Protein AF-0000000069045641 (afdb_homodimer)

Organism: Acyrthosiphon pisum (NCBI:txid7029)

Solvent-accessible surface area (backbone atoms only — not comparable to full-atom values): 64500 Å² total; per-residue (Å²): 111,71,66,56,52,50,49,51,50,43,51,48,44,50,49,47,49,49,51,48,52,50,49,51,50,50,48,53,54,50,45,54,49,50,50,52,52,48,57,36,30,27,64,42,47,66,49,72,47,88,37,90,44,85,91,48,85,49,30,11,51,49,56,53,48,52,54,57,37,23,76,65,21,68,69,53,37,51,49,44,72,72,43,52,84,68,62,89,91,63,90,58,75,77,45,73,69,46,55,52,50,50,46,49,52,52,25,49,51,46,51,48,51,52,49,50,50,45,60,72,42,51,45,30,13,43,33,44,44,72,45,66,45,86,75,45,44,36,33,34,35,41,29,40,23,27,36,46,96,86,63,50,63,46,76,44,70,66,46,66,36,74,61,41,60,79,46,22,64,43,41,45,48,53,52,50,49,52,29,55,75,65,72,47,63,62,76,35,28,47,14,31,23,33,55,82,48,54,47,39,50,23,75,79,70,7,29,48,31,55,50,25,70,72,16,74,58,25,43,77,31,65,19,49,43,58,50,51,43,49,32,52,52,50,28,38,59,68,38,69,67,43,35,48,49,57,48,50,49,35,47,55,24,51,63,28,67,76,30,51,64,49,34,48,48,38,55,69,43,42,56,81,86,64,81,55,62,75,30,64,57,44,95,84,36,56,55,31,40,27,48,20,39,43,20,46,61,75,35,46,66,34,49,52,50,29,36,50,50,49,52,68,39,85,86,53,54,69,67,58,28,50,53,34,48,53,53,48,51,48,52,57,24,21,65,48,21,24,47,42,53,50,48,35,55,51,31,49,53,50,37,55,50,42,59,56,41,55,42,85,84,55,52,64,65,56,51,49,51,52,52,49,51,51,43,54,52,48,55,54,51,63,73,39,56,70,60,38,52,53,50,2,27,67,69,28,72,26,87,58,69,81,75,73,77,64,84,68,72,84,68,85,90,74,81,86,60,61,74,63,47,53,56,48,47,53,48,45,44,41,59,65,42,56,45,45,37,44,49,44,39,42,52,42,48,51,59,57,43,49,63,51,47,62,57,36,64,61,56,47,56,74,80,38,47,79,77,46,56,69,69,55,50,40,51,48,36,46,52,44,26,67,75,35,55,91,77,28,56,89,59,38,32,58,44,51,51,50,49,30,55,53,56,68,69,48,55,79,92,67,56,63,86,43,73,66,44,47,49,51,57,42,61,33,83,93,39,44,81,76,44,58,45,58,51,50,51,48,48,53,57,61,14,42,50,46,45,56,46,67,47,53,52,49,49,54,49,45,50,60,56,39,27,90,93,38,54,81,63,50,68,69,60,48,35,28,46,46,37,23,26,74,43,22,72,60,42,71,64,60,55,63,67,62,54,50,51,53,50,52,50,54,48,52,51,50,70,70,92,111,71,67,56,52,50,49,50,50,43,51,47,45,50,49,46,51,51,49,48,50,50,50,52,50,48,48,54,53,48,44,54,48,50,50,52,51,47,56,36,29,28,66,42,48,67,50,71,47,86,38,91,45,84,90,49,85,50,31,11,53,49,55,52,49,52,54,57,37,24,76,64,20,68,70,54,37,50,49,43,73,72,41,52,85,69,62,89,92,65,88,60,76,77,47,71,69,45,54,51,49,49,46,48,53,52,25,50,51,46,50,49,51,52,50,51,49,45,62,71,40,52,44,29,14,42,33,45,44,71,46,66,46,85,75,45,44,36,34,35,35,40,30,40,26,27,36,45,94,87,63,51,64,47,76,43,71,66,44,65,36,74,60,40,59,78,46,22,65,42,41,44,49,53,51,51,48,53,29,56,75,66,73,46,64,62,75,35,29,46,13,30,22,34,54,83,49,54,49,39,50,22,75,79,67,6,28,49,32,54,51,24,70,70,16,75,58,24,43,75,31,63,18,49,42,59,51,51,43,49,33,52,53,49,28,38,60,68,39,70,68,44,36,49,49,56,47,48,49,37,48,54,26,49,61,29,66,74,30,52,65,50,34,48,48,38,54,71,43,42,56,83,85,62,81,56,60,75,31,62,59,44,97,84,34,57,56,30,39,28,47,20,39,44,18,45,63,73,36,47,66,34,50,52,49,28,37,50,51,49,52,68,38,86,86,54,54,69,69,58,26,50,54,35,48,53,54,48,51,49,53,59,24,19,65,47,22,23,50,43,55,52,47,36,56,52,30,49,54,50,36,55,50,42,60,55,41,54,43,84,83,54,50,63,65,57,51,48,50,51,52,49,53,50,43,53,51,48,56,54,53,62,73,37,55,70,58,39,52,51,52,4,28,65,68,27,69,26,87,56,68,81,75,75,77,62,84,66,72,85,67,84,90,74,79,86,59,60,75,63,46,52,56,47,48,54,49,44,45,42,60,64,43,54,44,44,39,45,49,43,39,44,51,41,50,50,58,57,44,50,63,49,46,62,56,37,63,60,56,47,56,73,80,36,47,78,77,45,56,70,69,54,50,40,51,49,37,47,52,43,26,67,74,35,55,91,76,28,55,90,59,39,33,59,46,51,52,52,48,31,54,54,58,68,69,48,54,78,90,67,56,60,87,43,73,67,44,46,50,51,57,47,63,33,77,92,42,46,73,75,46,58,46,59,52,49,52,48,46,54,55,62,15,42,50,45,46,54,48,68,47,53,51,50,49,54,50,44,50,60,57,40,26,89,93,37,55,79,64,50,70,68,60,48,34,28,45,45,39,24,25,74,42,23,71,59,42,71,65,59,56,61,67,62,55,50,52,52,50,51,52,54,48,52,50,49,71,70,92

Sequence (1218 aa):
MSQRSSVVERIDKQLILQIETEKMYWEKVLTRVAAVVKALSSRGLPLRGHDDKFGSTHSGNFIMSLELIAEFDPFLSNHITQYANKGKGSTSYLSFATFEQFVNIMAEQVKETIVNEIKDAKYFSLVVDSTPDISHTDQLSLIFRYVKKNGEPVERFLQFFANAGHKSEDMADAIFMALGANELDIKNCRGQSYDNASNMSGMYSGLQARIKEACFHAVYIPCAAHSLNLVGECAASCCTLANEFFYFLQNTYTFFSSSTNRWNVLNECLSKSINLTVKRVSDTRWSARHDACLSLSRNWNEIIKALNIIINSSTEKSTTKCEAKGLLKNLKSLEMGILTTLWNDILERFNCISKKLQSVHIDLTTVVTLYESLIYYIQDLRNSFAYYEKLGKEKSGVDKYKINRKRKRKMPHGESNQNNSTFQQSDSFRINTFTVILDSLIAELNKRKSAYDTVNIKFGFLFDLTKLPLSKVREQAIQLQLEYPEDLGSSFSNECIHFRSHLSGLEDNNLPITVLDLYKILKHPNISNLYPYIEIALRMYLCSPVSNCSAERSFSALKRIKSYLRSTIDNDRLNSLAILSIESEITSSLKYKKVIEEFSIQKAHRKNIMSQRSSVVERIDKQLILQIETEKMYWEKVLTRVAAVVKALSSRGLPLRGHDDKFGSTHSGNFIMSLELIAEFDPFLSNHITQYANKGKGSTSYLSFATFEQFVNIMAEQVKETIVNEIKDAKYFSLVVDSTPDISHTDQLSLIFRYVKKNGEPVERFLQFFANAGHKSEDMADAIFMALGANELDIKNCRGQSYDNASNMSGMYSGLQARIKEACFHAVYIPCAAHSLNLVGECAASCCTLANEFFYFLQNTYTFFSSSTNRWNVLNECLSKSINLTVKRVSDTRWSARHDACLSLSRNWNEIIKALNIIINSSTEKSTTKCEAKGLLKNLKSLEMGILTTLWNDILERFNCISKKLQSVHIDLTTVVTLYESLIYYIQDLRNSFAYYEKLGKEKSGVDKYKINRKRKRKMPHGESNQNNSTFQQSDSFRINTFTVILDSLIAELNKRKSAYDTVNIKFGFLFDLTKLPLSKVREQAIQLQLEYPEDLGSSFSNECIHFRSHLSGLEDNNLPITVLDLYKILKHPNISNLYPYIEIALRMYLCSPVSNCSAERSFSALKRIKSYLRSTIDNDRLNSLAILSIESEITSSLKYKKVIEEFSIQKAHRKNI

Secondary structure (DSSP, 8-state):
-HHHHHHHHHHHHHHHHHHHHHHHHHHHHHHHHHHHHHHHHHTT-----SB--TT-TTB-HHHHHHHHHHTT-HHHHHHHHHHTT--TT---S-SHHHHHHHHHHHHHHHHHHHHHHHHHH--EEEEEEEEE-TTS-EEEEEEEEEE-TTS-EEEEEEEEEET--SSHHHHHHHHHHHHHHTT--GGGEEEEEE-S-HHHH-TTTSHHHHHHHH-TT-EE---HHHHHHHHHHHHHTSSHHHHHHHHHHHHHHHHHHT-HHHHHHHHHHS-TTS--------SS-HHHHHHHHHHHHHTHHHHHHHHHHHHT-SSS-HHHHHHHHHHHHHHT-HHHHHHHHHHHHHHHHHHHHHHHHT-TT--HHHHHHHHHHHHHHHHHHHT-HHHHHHHHHHHH---S------------S-----HHHHHHHHHHHIIIIIHHHHHHHHHHHHHHHHHHHHHHHHHGGGGGTTTS-HHHHHHHHHHHHHH-TTTS-TTHHHHHHHHHHHHHTS-GGGS--SHHHHHHHHHSTTTTTT-HHHHHHHHHHHTS----HHHHHHHHHHHHHS-GGGTT--HHHHHHHHHHHHTHHHHHT--HHHHHHHHHHHHHHHHH-/-HHHHHHHHHHHHHHHHHHHHHHHHHHHHHHHHHHHHHHHHHTT-----SB--TT-TTB-HHHHHHHHHHTT-HHHHHHHHHHTT--TT---S-SHHHHHHHHHHHHHHHHHHHHHHHHHH--EEEEEEEEE-TTS-EEEEEEEEEE-TTS-EEEEEEEEEET--SSHHHHHHHHHHHHHHTT--GGGEEEEEE-S-HHHH-TTTSHHHHHHHH-TT-EE---HHHHHHHHHHHHHTSSHHHHHHHHHHHHHHHHHHT-HHHHHHHHHHS-TTS--------SS-HHHHHHHHHHHHHTHHHHHHHHHHHHT-SSS-HHHHHHHHHHHHHHT-HHHHHHHHHHHHHHHHHHHHHHHHT-TT--HHHHHHHHHHHHHHHHHHHT-HHHHHHHHHHHH---S------------S----HHHHHHHHHHHHIIIIIHHHHHHHHHHHHHHHHHHHHHHHHHHGGGGTTTS-HHHHHHHHHHHHHH-TTTS-TTHHHHHHHHHHHHHTS-GGGS--SHHHHHHHHHSTTTTTT-HHHHHHHHHHHTS----HHHHHHHHHHHHHS-GGGTT--HHHHHHHHHHHHTHHHHHT--HHHHHHHHHHHHHHHHH-

Nearest PDB structures (foldseek):
  8zak-assembly1_A  TM=2.542E-01  e=3.066E+00  Campylobacter jejuni
  8zah-assembly2_B  TM=2.467E-01  e=5.150E+00  Campylobacter jejuni
  6exn-assembly1_H  TM=1.437E-01  e=5.377E+00  Saccharomyces cerevisiae S288C
  9ij5-assembly1_A  TM=5.227E-01  e=1.184E+00  Mus musculus
  2f7t-assembly1_A-2  TM=3.709E-01  e=8.708E-01  Drosophila mauritiana

Structure (mmCIF, N/CA/C/O backbone):
data_AF-0000000069045641-model_v1
#
loop_
_entity.id
_entity.type
_entity.pdbx_description
1 polymer 'Zinc finger MYM-type protein 1-like'
#
loop_
_atom_site.group_PDB
_atom_site.id
_atom_site.type_symbol
_atom_site.label_atom_id
_atom_site.label_alt_id
_atom_site.label_comp_id
_atom_site.label_asym_id
_atom_site.label_entity_id
_atom_site.label_seq_id
_atom_site.pdbx_PDB_ins_code
_atom_site.Cartn_x
_atom_site.Cartn_y
_atom_site.Cartn_z
_atom_site.occupancy
_atom_site.B_iso_or_equiv
_atom_site.auth_seq_id
_atom_site.auth_comp_id
_atom_site.auth_asym_id
_atom_site.auth_atom_id
_atom_site.pdbx_PDB_model_num
ATOM 1 N N . MET A 1 1 ? -50.812 -32 44.688 1 46.44 1 MET A N 1
ATOM 2 C CA . MET A 1 1 ? -49.625 -32.531 44.031 1 46.44 1 MET A CA 1
ATOM 3 C C . MET A 1 1 ? -49.75 -32.438 42.5 1 46.44 1 MET A C 1
ATOM 5 O O . MET A 1 1 ? -48.781 -32.125 41.812 1 46.44 1 MET A O 1
ATOM 9 N N . SER A 1 2 ? -50.875 -32.688 41.938 1 58.84 2 SER A N 1
ATOM 10 C CA . SER A 1 2 ? -51.156 -32.656 40.5 1 58.84 2 SER A CA 1
ATOM 11 C C . SER A 1 2 ? -51.094 -31.234 39.969 1 58.84 2 SER A C 1
ATOM 13 O O . SER A 1 2 ? -50.562 -30.984 38.875 1 58.84 2 SER A O 1
ATOM 15 N N . GLN A 1 3 ? -51.531 -30.344 40.719 1 58.19 3 GLN A N 1
ATOM 16 C CA . GLN A 1 3 ? -51.531 -28.953 40.281 1 58.19 3 GLN A CA 1
ATOM 17 C C . GLN A 1 3 ? -50.094 -28.375 40.281 1 58.19 3 GLN A C 1
ATOM 19 O O . GLN A 1 3 ? -49.719 -27.625 39.406 1 58.19 3 GLN A O 1
ATOM 24 N N . ARG A 1 4 ? -49.344 -28.719 41.219 1 56.91 4 ARG A N 1
ATOM 25 C CA . ARG A 1 4 ? -47.969 -28.25 41.312 1 56.91 4 ARG A CA 1
ATOM 26 C C . ARG A 1 4 ? -47.125 -28.844 40.188 1 56.91 4 ARG A C 1
ATOM 28 O O . ARG A 1 4 ? -46.219 -28.172 39.656 1 56.91 4 ARG A O 1
ATOM 35 N N . SER A 1 5 ? -47.375 -30.016 39.938 1 59.03 5 SER A N 1
ATOM 36 C CA . SER A 1 5 ? -46.625 -30.672 38.875 1 59.03 5 SER A CA 1
ATOM 37 C C . SER A 1 5 ? -46.906 -30.016 37.531 1 59.03 5 SER A C 1
ATOM 39 O O . SER A 1 5 ? -46 -29.859 36.688 1 59.03 5 SER A O 1
ATOM 41 N N . SER A 1 6 ? -48.062 -29.562 37.375 1 64.88 6 SER A N 1
ATOM 42 C CA . SER A 1 6 ? -48.438 -28.906 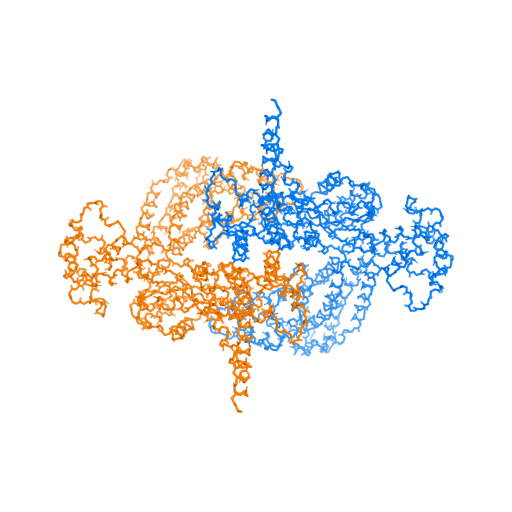36.125 1 64.88 6 SER A CA 1
ATOM 43 C C . SER A 1 6 ? -47.812 -27.531 36 1 64.88 6 SER A C 1
ATOM 45 O O . SER A 1 6 ? -47.344 -27.125 34.906 1 64.88 6 SER A O 1
ATOM 47 N N . VAL A 1 7 ? -47.75 -26.906 37.094 1 60.72 7 VAL A N 1
ATOM 48 C CA . VAL A 1 7 ? -47.125 -25.578 37.125 1 60.72 7 VAL A CA 1
ATOM 49 C C . VAL A 1 7 ? -45.625 -25.688 36.875 1 60.72 7 VAL A C 1
ATOM 51 O O . VAL A 1 7 ? -45.031 -24.891 36.156 1 60.72 7 VAL A O 1
ATOM 54 N N . VAL A 1 8 ? -45.062 -26.672 37.469 1 62.09 8 VAL A N 1
ATOM 55 C CA . VAL A 1 8 ? -43.625 -26.875 37.312 1 62.09 8 VAL A CA 1
ATOM 56 C C . VAL A 1 8 ? -43.344 -27.266 35.844 1 62.09 8 VAL A C 1
ATOM 58 O O . VAL A 1 8 ? -42.344 -26.797 35.281 1 62.09 8 VAL A O 1
ATOM 61 N N . GLU A 1 9 ? -44.094 -27.969 35.312 1 61.56 9 GLU A N 1
ATOM 62 C CA . GLU A 1 9 ? -43.938 -28.344 33.906 1 61.56 9 GLU A CA 1
ATOM 63 C C . GLU A 1 9 ? -44.125 -27.141 32.969 1 61.56 9 GLU A C 1
ATOM 65 O O . GLU A 1 9 ? -43.406 -27 31.984 1 61.56 9 GLU A O 1
ATOM 70 N N . ARG A 1 10 ? -44.969 -26.297 33.375 1 63.16 10 ARG A N 1
ATOM 71 C CA . ARG A 1 10 ? -45.219 -25.094 32.594 1 63.16 10 ARG A CA 1
ATOM 72 C C . ARG A 1 10 ? -44.062 -24.109 32.719 1 63.16 10 ARG A C 1
ATOM 74 O O . ARG A 1 10 ? -43.656 -23.484 31.734 1 63.16 10 ARG A O 1
ATOM 81 N N . ILE A 1 11 ? -43.75 -24 34 1 64.81 11 ILE A N 1
ATOM 82 C CA . ILE A 1 11 ? -42.594 -23.141 34.25 1 64.81 11 ILE A CA 1
ATOM 83 C C . ILE A 1 11 ? -41.375 -23.703 33.5 1 64.81 11 ILE A C 1
ATOM 85 O O . ILE A 1 11 ? -40.625 -22.953 32.875 1 64.81 11 ILE A O 1
ATOM 89 N N . ASP A 1 12 ? -41.406 -24.922 33.5 1 73.12 12 ASP A N 1
ATOM 90 C CA . ASP A 1 12 ? -40.281 -25.578 32.812 1 73.12 12 ASP A CA 1
ATOM 91 C C . ASP A 1 12 ? -40.406 -25.375 31.297 1 73.12 12 ASP A C 1
ATOM 93 O O . ASP A 1 12 ? -39.406 -25.125 30.625 1 73.12 12 ASP A O 1
ATOM 97 N N . LYS A 1 13 ? -41.625 -25.438 30.875 1 74.94 13 LYS A N 1
ATOM 98 C CA . LYS A 1 13 ? -41.844 -25.234 29.453 1 74.94 13 LYS A CA 1
ATOM 99 C C . LYS A 1 13 ? -41.594 -23.781 29.062 1 74.94 13 LYS A C 1
ATOM 101 O O . LYS A 1 13 ? -41.031 -23.484 28 1 74.94 13 LYS A O 1
ATOM 106 N N . GLN A 1 14 ? -42.188 -22.953 29.891 1 77.06 14 GLN A N 1
ATOM 107 C CA . GLN A 1 14 ? -41.969 -21.531 29.641 1 77.06 14 GLN A CA 1
ATOM 108 C C . GLN A 1 14 ? -40.5 -21.172 29.703 1 77.06 14 GLN A C 1
ATOM 110 O O . GLN A 1 14 ? -40 -20.359 28.922 1 77.06 14 GLN A O 1
ATOM 115 N N . LEU A 1 15 ? -39.875 -21.719 30.656 1 80.94 15 LEU A N 1
ATOM 116 C CA . LEU A 1 15 ? -38.438 -21.5 30.781 1 80.94 15 LEU A CA 1
ATOM 117 C C . LEU A 1 15 ? -37.719 -22.062 29.578 1 80.94 15 LEU A C 1
ATOM 119 O O . LEU A 1 15 ? -36.75 -21.438 29.078 1 80.94 15 LEU A O 1
ATOM 123 N N . ILE A 1 16 ? -38.156 -23.156 29.156 1 80.38 16 ILE A N 1
ATOM 124 C CA . ILE A 1 16 ? -37.562 -23.781 27.984 1 80.38 16 ILE A CA 1
ATOM 125 C C . ILE A 1 16 ? -37.812 -22.906 26.766 1 80.38 16 ILE A C 1
ATOM 127 O O . ILE A 1 16 ? -36.906 -22.719 25.938 1 80.38 16 ILE A O 1
ATOM 131 N N . LEU A 1 17 ? -39 -22.453 26.672 1 83 17 LEU A N 1
ATOM 132 C CA . LEU A 1 17 ? -39.344 -21.578 25.547 1 83 17 LEU A CA 1
ATOM 133 C C . LEU A 1 17 ? -38.5 -20.297 25.594 1 83 17 LEU A C 1
ATOM 135 O O . LEU A 1 17 ? -38.094 -19.797 24.547 1 83 17 LEU A O 1
ATOM 139 N N . GLN A 1 18 ? -38.438 -19.797 26.766 1 83.06 18 GLN A N 1
ATOM 140 C CA . GLN A 1 18 ? -37.625 -18.594 26.922 1 83.06 18 GLN A CA 1
ATOM 141 C C . GLN A 1 18 ? -36.188 -18.844 26.547 1 83.06 18 GLN A C 1
ATOM 143 O O . GLN A 1 18 ? -35.562 -18.016 25.891 1 83.06 18 GLN A O 1
ATOM 148 N N . ILE A 1 19 ? -35.719 -19.906 26.938 1 83.38 19 ILE A N 1
ATOM 149 C CA . ILE A 1 19 ? -34.344 -20.25 26.625 1 83.38 19 ILE A CA 1
ATOM 150 C C . ILE A 1 19 ? -34.156 -20.438 25.109 1 83.38 19 ILE A C 1
ATOM 152 O O . ILE A 1 19 ? -33.188 -20 24.531 1 83.38 19 ILE A O 1
ATOM 156 N N . GLU A 1 20 ? -35.125 -21.031 24.578 1 84 20 GLU A N 1
ATOM 157 C CA . GLU A 1 20 ? -35.094 -21.266 23.125 1 84 20 GLU A CA 1
ATOM 158 C C . GLU A 1 20 ? -35.156 -19.953 22.359 1 84 20 GLU A C 1
ATOM 160 O O . GLU A 1 20 ? -34.5 -19.781 21.328 1 84 20 GLU A O 1
ATOM 165 N N . THR A 1 21 ? -36 -19.109 22.859 1 85.5 21 THR A N 1
ATOM 166 C CA . THR A 1 21 ? -36.125 -17.812 22.219 1 85.5 21 THR A CA 1
ATOM 167 C C . THR A 1 21 ? -34.844 -17.016 22.312 1 85.5 21 THR A C 1
ATOM 169 O O . THR A 1 21 ? -34.438 -16.328 21.359 1 85.5 21 THR A O 1
ATOM 172 N N . GLU A 1 22 ? -34.312 -17.109 23.391 1 87.19 22 GLU A N 1
ATOM 173 C CA . GLU A 1 22 ? -33.031 -16.422 23.594 1 87.19 22 GLU A CA 1
ATOM 174 C C . GLU A 1 22 ? -31.953 -17.016 22.688 1 87.19 22 GLU A C 1
ATOM 176 O O . GLU A 1 22 ? -31.125 -16.281 22.141 1 87.19 22 GLU A O 1
ATOM 181 N N . LYS A 1 23 ? -31.984 -18.234 22.688 1 88.06 23 LYS A N 1
ATOM 182 C CA . LYS A 1 23 ? -31.016 -18.906 21.828 1 88.06 23 LYS A CA 1
ATOM 183 C C . LYS A 1 23 ? -31.203 -18.5 20.375 1 88.06 23 LYS A C 1
ATOM 185 O O . LYS A 1 23 ? -30.219 -18.266 19.656 1 88.06 23 LYS A O 1
ATOM 190 N N . MET A 1 24 ? -32.375 -18.453 19.953 1 90.88 24 MET A N 1
ATOM 191 C CA . MET A 1 24 ? -32.688 -18.078 18.578 1 90.88 24 MET A CA 1
ATOM 192 C C . MET A 1 24 ? -32.25 -16.625 18.312 1 90.88 24 MET A C 1
ATOM 194 O O . MET A 1 24 ? -31.781 -16.312 17.219 1 90.88 24 MET A O 1
ATOM 198 N N . TYR A 1 25 ? -32.5 -15.844 19.312 1 92.31 25 TYR A N 1
ATOM 199 C CA . TYR A 1 25 ? -32.094 -14.445 19.188 1 92.31 25 TYR A CA 1
ATOM 200 C C . TYR A 1 25 ? -30.594 -14.328 18.953 1 92.31 25 TYR A C 1
ATOM 202 O O . TYR A 1 25 ? -30.156 -13.656 18.016 1 92.31 25 TYR A O 1
ATOM 210 N N . TRP A 1 26 ? -29.891 -14.969 19.781 1 91.5 26 TRP A N 1
ATOM 211 C CA . TRP A 1 26 ? -28.438 -14.852 19.703 1 91.5 26 TRP A CA 1
ATOM 212 C C . TRP A 1 26 ? -27.906 -15.531 18.438 1 91.5 26 TRP A C 1
ATOM 214 O O . TRP A 1 26 ? -26.906 -15.094 17.859 1 91.5 26 TRP A O 1
ATOM 224 N N . GLU A 1 27 ? -28.516 -16.531 18.031 1 93.88 27 GLU A N 1
ATOM 225 C CA . GLU A 1 27 ? -28.125 -17.172 16.781 1 93.88 27 GLU A CA 1
ATOM 226 C C . GLU A 1 27 ? -28.281 -16.219 15.609 1 93.88 27 GLU A C 1
ATOM 228 O O . GLU A 1 27 ? -27.469 -16.203 14.688 1 93.88 27 GLU A O 1
ATOM 233 N N . LYS A 1 28 ? -29.344 -15.461 15.664 1 94.94 28 LYS A N 1
ATOM 234 C CA . LYS A 1 28 ? -29.578 -14.484 14.609 1 94.94 28 LYS A CA 1
ATOM 235 C C . LYS A 1 28 ? -28.484 -13.406 14.609 1 94.94 28 LYS A C 1
ATOM 237 O O . LYS A 1 28 ? -28.016 -12.992 13.555 1 94.94 28 LYS A O 1
ATOM 242 N N . VAL A 1 29 ? -28.156 -13 15.789 1 95.44 29 VAL A N 1
ATOM 243 C CA . VAL A 1 29 ? -27.109 -11.984 15.93 1 95.44 29 VAL A CA 1
ATOM 244 C C . VAL A 1 29 ? -25.781 -12.539 15.414 1 95.44 29 VAL A C 1
ATOM 246 O O . VAL A 1 29 ? -25.109 -11.898 14.609 1 95.44 29 VAL A O 1
ATOM 249 N N . LEU A 1 30 ? -25.5 -13.75 15.867 1 96 30 LEU A N 1
ATOM 250 C CA . LEU A 1 30 ? -24.203 -14.352 15.547 1 96 30 LEU A CA 1
ATOM 251 C C . LEU A 1 30 ? -24.109 -14.672 14.055 1 96 30 LEU A C 1
ATOM 253 O O . LEU A 1 30 ? -23.031 -14.641 13.477 1 96 30 LEU A O 1
ATOM 257 N N . THR A 1 31 ? -25.219 -14.969 13.453 1 97.12 31 THR A N 1
ATOM 258 C CA . THR A 1 31 ? -25.234 -15.211 12.016 1 97.12 31 THR A CA 1
ATOM 259 C C . THR A 1 31 ? -24.812 -13.961 11.25 1 97.12 31 THR A C 1
ATOM 261 O O . THR A 1 31 ? -24.047 -14.055 10.273 1 97.12 31 THR A O 1
ATOM 264 N N . ARG A 1 32 ? -25.328 -12.82 11.695 1 97.25 32 ARG A N 1
ATOM 265 C CA . ARG A 1 32 ? -24.969 -11.562 11.055 1 97.25 32 ARG A CA 1
ATOM 266 C C . ARG A 1 32 ? -23.484 -11.242 11.258 1 97.25 32 ARG A C 1
ATOM 268 O O . ARG A 1 32 ? -22.812 -10.781 10.336 1 97.25 32 ARG A O 1
ATOM 275 N N . VAL A 1 33 ? -23 -11.539 12.406 1 96.62 33 VAL A N 1
ATOM 276 C CA . VAL A 1 33 ? -21.594 -11.312 12.711 1 96.62 33 VAL A CA 1
ATOM 277 C C . VAL A 1 33 ? -20.719 -12.234 11.852 1 96.62 33 VAL A C 1
ATOM 279 O O . VAL A 1 33 ? -19.75 -11.789 11.25 1 96.62 33 VAL A O 1
ATOM 282 N N . ALA A 1 34 ? -21.078 -13.469 11.797 1 97.62 34 ALA A N 1
ATOM 283 C CA . ALA A 1 34 ? -20.344 -14.445 11 1 97.62 34 ALA A CA 1
ATOM 284 C C . ALA A 1 34 ? -20.328 -14.047 9.523 1 97.62 34 ALA A C 1
ATOM 286 O O . ALA A 1 34 ? -19.312 -14.188 8.852 1 97.62 34 ALA A O 1
ATOM 287 N N . ALA A 1 35 ? -21.469 -13.578 9.07 1 97.75 35 ALA A N 1
ATOM 288 C CA . ALA A 1 35 ? -21.578 -13.18 7.672 1 97.75 35 ALA A CA 1
ATOM 289 C C . ALA A 1 35 ? -20.641 -12.031 7.344 1 97.75 35 ALA A C 1
ATOM 291 O O . ALA A 1 35 ? -20 -12.023 6.293 1 97.75 35 ALA A O 1
ATOM 292 N N . VAL A 1 36 ? -20.578 -11.047 8.219 1 97.81 36 VAL A N 1
ATOM 293 C CA . VAL A 1 36 ? -19.734 -9.883 8.008 1 97.81 36 VAL A CA 1
ATOM 294 C C . VAL A 1 36 ? -18.266 -10.297 8.047 1 97.81 36 VAL A C 1
ATOM 296 O O . VAL A 1 36 ? -17.469 -9.906 7.18 1 97.81 36 VAL A O 1
ATOM 299 N N . VAL A 1 37 ? -17.891 -11.133 9.023 1 97.88 37 VAL A N 1
ATOM 300 C CA . VAL A 1 37 ? -16.516 -11.586 9.156 1 97.88 37 VAL A CA 1
ATOM 301 C C . VAL A 1 37 ? -16.109 -12.383 7.922 1 97.88 37 VAL A C 1
ATOM 303 O O . VAL A 1 37 ? -15.008 -12.195 7.383 1 97.88 37 VAL A O 1
ATOM 306 N N . LYS A 1 38 ? -16.953 -13.266 7.484 1 97.81 38 LYS A N 1
ATOM 307 C CA . LYS A 1 38 ? -16.703 -14.086 6.301 1 97.81 38 LYS A CA 1
ATOM 308 C C . LYS A 1 38 ? -16.484 -13.211 5.066 1 97.81 38 LYS A C 1
ATOM 310 O O . LYS A 1 38 ? -15.531 -13.422 4.312 1 97.81 38 LYS A O 1
ATOM 315 N N . ALA A 1 39 ? -17.359 -12.242 4.863 1 96.88 39 ALA A N 1
ATOM 316 C CA . ALA A 1 39 ? -17.281 -11.375 3.693 1 96.88 39 ALA A CA 1
ATOM 317 C C . ALA A 1 39 ? -15.992 -10.562 3.686 1 96.88 39 ALA A C 1
ATOM 319 O O . ALA A 1 39 ? -15.289 -10.523 2.676 1 96.88 39 ALA A O 1
ATOM 320 N N . LEU A 1 40 ? -15.656 -9.938 4.766 1 96.25 40 LEU A N 1
ATOM 321 C CA . LEU A 1 40 ? -14.484 -9.078 4.852 1 96.25 40 LEU A CA 1
ATOM 322 C C . LEU A 1 40 ? -13.203 -9.898 4.766 1 96.25 40 LEU A C 1
ATOM 324 O O . LEU A 1 40 ? -12.266 -9.523 4.047 1 96.25 40 LEU A O 1
ATOM 328 N N . SER A 1 41 ? -13.125 -11.008 5.457 1 96 41 SER A N 1
ATOM 329 C CA . SER A 1 41 ? -11.914 -11.82 5.492 1 96 41 SER A CA 1
ATOM 330 C C . SER A 1 41 ? -11.648 -12.477 4.141 1 96 41 SER A C 1
ATOM 332 O O . SER A 1 41 ? -10.5 -12.664 3.75 1 96 41 SER A O 1
ATOM 334 N N . SER A 1 42 ? -12.711 -12.883 3.475 1 95.44 42 SER A N 1
ATOM 335 C CA . SER A 1 42 ? -12.547 -13.508 2.166 1 95.44 42 SER A CA 1
ATOM 336 C C . SER A 1 42 ? -11.914 -12.547 1.166 1 95.44 42 SER A C 1
ATOM 338 O O . SER A 1 42 ? -11.289 -12.977 0.196 1 95.44 42 SER A O 1
ATOM 340 N N . ARG A 1 43 ? -12.07 -11.258 1.457 1 92.31 43 ARG A N 1
ATOM 341 C CA . ARG A 1 43 ? -11.539 -10.25 0.552 1 92.31 43 ARG A CA 1
ATOM 342 C C . ARG A 1 43 ? -10.242 -9.656 1.1 1 92.31 43 ARG A C 1
ATOM 344 O O . ARG A 1 43 ? -9.664 -8.758 0.491 1 92.31 43 ARG A O 1
ATOM 351 N N . GLY A 1 44 ? -9.828 -10.141 2.232 1 90.44 44 GLY A N 1
ATOM 352 C CA . GLY A 1 44 ? -8.594 -9.656 2.834 1 90.44 44 GLY A CA 1
ATOM 353 C C . GLY A 1 44 ? -8.711 -8.242 3.361 1 90.44 44 GLY A C 1
ATOM 354 O O . GLY A 1 44 ? -7.707 -7.527 3.461 1 90.44 44 GLY A O 1
ATOM 355 N N . LEU A 1 45 ? -9.898 -7.711 3.621 1 92.81 45 LEU A N 1
ATOM 356 C CA . LEU A 1 45 ? -10.109 -6.363 4.145 1 92.81 45 LEU A CA 1
ATOM 357 C C . LEU A 1 45 ? -9.883 -6.324 5.652 1 92.81 45 LEU A C 1
ATOM 359 O O . LEU A 1 45 ? -10.242 -7.262 6.363 1 92.81 45 LEU A O 1
ATOM 363 N N . PRO A 1 46 ? -9.328 -5.266 6.129 1 91.62 46 PRO A N 1
ATOM 364 C CA . PRO A 1 46 ? -9.156 -5.148 7.578 1 91.62 46 PRO A CA 1
ATOM 365 C C . PRO A 1 46 ? -10.484 -5.039 8.328 1 91.62 46 PRO A C 1
ATOM 367 O O . PRO A 1 46 ? -11.422 -4.398 7.84 1 91.62 46 PRO A O 1
ATOM 370 N N . LEU A 1 47 ? -10.508 -5.617 9.477 1 93.69 47 LEU A N 1
ATOM 371 C CA . LEU A 1 47 ? -11.734 -5.59 10.266 1 93.69 47 LEU A CA 1
ATOM 372 C C . LEU A 1 47 ? -11.734 -4.426 11.242 1 93.69 47 LEU A C 1
ATOM 374 O O . LEU A 1 47 ? -12.758 -3.77 11.438 1 93.69 47 LEU A O 1
ATOM 378 N N . ARG A 1 48 ? -10.609 -4.125 11.734 1 88.19 48 ARG A N 1
ATOM 379 C CA . ARG A 1 48 ? -10.492 -3.115 12.773 1 88.19 48 ARG A CA 1
ATOM 380 C C . ARG A 1 48 ? -10.062 -1.771 12.195 1 88.19 48 ARG A C 1
ATOM 382 O O . ARG A 1 48 ? -9.43 -1.721 11.141 1 88.19 48 ARG A O 1
ATOM 389 N N . GLY A 1 49 ? -10.523 -0.695 12.844 1 84.38 49 GLY A N 1
ATOM 390 C CA . GLY A 1 49 ? -10.094 0.651 12.492 1 84.38 49 GLY A CA 1
ATOM 391 C C . GLY A 1 49 ? -9.414 1.377 13.633 1 84.38 49 GLY A C 1
ATOM 392 O O . GLY A 1 49 ? -8.805 0.747 14.5 1 84.38 49 GLY A O 1
ATOM 393 N N . HIS A 1 50 ? -9.461 2.664 13.562 1 81.06 50 HIS A N 1
ATOM 394 C CA . HIS A 1 50 ? -8.828 3.479 14.594 1 81.06 50 HIS A CA 1
ATOM 395 C C . HIS A 1 50 ? -9.617 3.432 15.898 1 81.06 50 HIS A C 1
ATOM 397 O O . HIS A 1 50 ? -9.039 3.562 16.984 1 81.06 50 HIS A O 1
ATOM 403 N N . ASP A 1 51 ? -10.945 3.291 15.656 1 83.62 51 ASP A N 1
ATOM 404 C CA . ASP A 1 51 ? -11.773 3.158 16.844 1 83.62 51 ASP A CA 1
ATOM 405 C C . ASP A 1 51 ? -12.852 2.096 16.656 1 83.62 51 ASP A C 1
ATOM 407 O O . ASP A 1 51 ? -13.039 1.59 15.547 1 83.62 51 ASP A O 1
ATOM 411 N N . ASP A 1 52 ? -13.453 1.708 17.797 1 83.75 52 ASP A N 1
ATOM 412 C CA . ASP A 1 52 ? -14.469 0.658 17.766 1 83.75 52 ASP A CA 1
ATOM 413 C C . ASP A 1 52 ? -15.828 1.188 18.219 1 83.75 52 ASP A C 1
ATOM 415 O O . ASP A 1 52 ? -16.547 0.503 18.938 1 83.75 52 ASP A O 1
ATOM 419 N N . LYS A 1 53 ? -16.047 2.385 17.781 1 89.62 53 LYS A N 1
ATOM 420 C CA . LYS A 1 53 ? -17.312 3.004 18.188 1 89.62 53 LYS A CA 1
ATOM 421 C C . LYS A 1 53 ? -18.297 3.055 17.031 1 89.62 53 LYS A C 1
ATOM 423 O O . LYS A 1 53 ? -17.953 3.49 15.93 1 89.62 53 LYS A O 1
ATOM 428 N N . PHE A 1 54 ? -19.531 2.576 17.297 1 92.75 54 PHE A N 1
ATOM 429 C CA . PHE A 1 54 ? -20.594 2.693 16.312 1 92.75 54 PHE A CA 1
ATOM 430 C C . PHE A 1 54 ? -20.953 4.156 16.078 1 92.75 54 PHE A C 1
ATOM 432 O O . PHE A 1 54 ? -21.016 4.945 17.016 1 92.75 54 PHE A O 1
ATOM 439 N N . GLY A 1 55 ? -21.062 4.562 14.867 1 88.88 55 GLY A N 1
ATOM 440 C CA . GLY A 1 55 ? -21.375 5.941 14.523 1 88.88 55 GLY A CA 1
ATOM 441 C C . GLY A 1 55 ? -20.141 6.738 14.102 1 88.88 55 GLY A C 1
ATOM 442 O O . GLY A 1 55 ? -20.281 7.82 13.523 1 88.88 55 GLY A O 1
ATOM 443 N N . SER A 1 56 ? -19.031 6.152 14.336 1 89.75 56 SER A N 1
ATOM 444 C CA . SER A 1 56 ? -17.797 6.836 13.977 1 89.75 56 SER A CA 1
ATOM 445 C C . SER A 1 56 ? -17.422 6.559 12.523 1 89.75 56 SER A C 1
ATOM 447 O O . SER A 1 56 ? -17.609 5.449 12.023 1 89.75 56 SER A O 1
ATOM 449 N N . THR A 1 57 ? -16.859 7.559 11.844 1 86.06 57 THR A N 1
ATOM 450 C CA . THR A 1 57 ? -16.375 7.375 10.477 1 86.06 57 THR A CA 1
ATOM 451 C C . THR A 1 57 ? -14.977 6.75 10.477 1 86.06 57 THR A C 1
ATOM 453 O O . THR A 1 57 ? -14.43 6.438 9.422 1 86.06 57 THR A O 1
ATOM 456 N N . HIS A 1 58 ? -14.453 6.562 11.625 1 87.19 58 HIS A N 1
ATOM 457 C CA . HIS A 1 58 ? -13.109 6.008 11.719 1 87.19 58 HIS A CA 1
ATOM 458 C C . HIS A 1 58 ? -13.133 4.598 12.297 1 87.19 58 HIS A C 1
ATOM 460 O O . HIS A 1 58 ? -12.086 4.055 12.656 1 87.19 58 HIS A O 1
ATOM 466 N N . SER A 1 59 ? -14.359 4.105 12.422 1 90 59 SER A N 1
ATOM 467 C CA . SER A 1 59 ? -14.469 2.719 12.867 1 90 59 SER A CA 1
ATOM 468 C C . SER A 1 59 ? -14 1.752 11.781 1 90 59 SER A C 1
ATOM 470 O O . SER A 1 59 ? -13.805 2.146 10.633 1 90 59 SER A O 1
ATOM 472 N N . GLY A 1 60 ? -13.766 0.523 12.164 1 91.56 60 GLY A N 1
ATOM 473 C CA . GLY A 1 60 ? -13.281 -0.478 11.227 1 91.56 60 GLY A CA 1
ATOM 474 C C . GLY A 1 60 ? -14.352 -0.936 10.25 1 91.56 60 GLY A C 1
ATOM 475 O O . GLY A 1 60 ? -15.516 -0.571 10.375 1 91.56 60 GLY A O 1
ATOM 476 N N . ASN A 1 61 ? -13.953 -1.71 9.258 1 94.44 61 ASN A N 1
ATOM 477 C CA . ASN A 1 61 ? -14.859 -2.201 8.234 1 94.44 61 ASN A CA 1
ATOM 478 C C . ASN A 1 61 ? -15.914 -3.143 8.82 1 94.44 61 ASN A C 1
ATOM 480 O O . ASN A 1 61 ? -17 -3.305 8.25 1 94.44 61 ASN A O 1
ATOM 484 N N . PHE A 1 62 ? -15.562 -3.736 9.977 1 96.25 62 PHE A N 1
ATOM 485 C CA . PHE A 1 62 ? -16.516 -4.609 10.656 1 96.25 62 PHE A CA 1
ATOM 486 C C . PHE A 1 62 ? -17.734 -3.822 11.117 1 96.25 62 PHE A C 1
ATOM 488 O O . PHE A 1 62 ? -18.875 -4.172 10.781 1 96.25 62 PHE A O 1
ATOM 495 N N . ILE A 1 63 ? -17.484 -2.779 11.781 1 96 63 ILE A N 1
ATOM 496 C CA . ILE A 1 63 ? -18.547 -1.939 12.297 1 96 63 ILE A CA 1
ATOM 497 C C . ILE A 1 63 ? -19.281 -1.266 11.141 1 96 63 ILE A C 1
ATOM 499 O O . ILE A 1 63 ? -20.516 -1.209 11.125 1 96 63 ILE A O 1
ATOM 503 N N . MET A 1 64 ? -18.547 -0.774 10.18 1 95.69 64 MET A N 1
ATOM 504 C CA . MET A 1 64 ? -19.156 -0.139 9.008 1 95.69 64 MET A CA 1
ATOM 505 C C . MET A 1 64 ? -20.141 -1.078 8.32 1 95.69 64 MET A C 1
ATOM 507 O O . MET A 1 64 ? -21.234 -0.662 7.945 1 95.69 64 MET A O 1
ATOM 511 N N . SER A 1 65 ? -19.75 -2.346 8.18 1 97.12 65 SER A N 1
ATOM 512 C CA . SER A 1 65 ? -20.594 -3.328 7.504 1 97.12 65 SER A CA 1
ATOM 513 C C . SER A 1 65 ? -21.859 -3.619 8.312 1 97.12 65 SER A C 1
ATOM 515 O O . SER A 1 65 ? -22.938 -3.754 7.75 1 97.12 65 SER A O 1
ATOM 517 N N . LEU A 1 66 ? -21.688 -3.727 9.617 1 97 66 LEU A N 1
ATOM 518 C CA . LEU A 1 66 ? -22.844 -3.963 10.469 1 97 66 LEU A CA 1
ATOM 519 C C . LEU A 1 66 ? -23.828 -2.793 10.398 1 97 66 LEU A C 1
ATOM 521 O O . LEU A 1 66 ? -25.047 -2.994 10.344 1 97 66 LEU A O 1
ATOM 525 N N . GLU A 1 67 ? -23.266 -1.612 10.406 1 96.62 67 GLU A N 1
ATOM 526 C CA . GLU A 1 67 ? -24.109 -0.425 10.297 1 96.62 67 GLU A CA 1
ATOM 527 C C . GLU A 1 67 ? -24.844 -0.383 8.953 1 96.62 67 GLU A C 1
ATOM 529 O O . GLU A 1 67 ? -26.016 -0.003 8.891 1 96.62 67 GLU A O 1
ATOM 534 N N . LEU A 1 68 ? -24.172 -0.776 7.93 1 96.69 68 LEU A N 1
ATOM 535 C CA . LEU A 1 68 ? -24.75 -0.789 6.59 1 96.69 68 LEU A CA 1
ATOM 536 C C . LEU A 1 68 ? -25.891 -1.789 6.504 1 96.69 68 LEU A C 1
ATOM 538 O O . LEU A 1 68 ? -26.969 -1.468 5.98 1 96.69 68 LEU A O 1
ATOM 542 N N . ILE A 1 69 ? -25.688 -2.965 7.047 1 97.5 69 ILE A N 1
ATOM 543 C CA . ILE A 1 69 ? -26.734 -3.984 7.059 1 97.5 69 ILE A CA 1
ATOM 544 C C . ILE A 1 69 ? -27.922 -3.496 7.879 1 97.5 69 ILE A C 1
ATOM 546 O O . ILE A 1 69 ? -29.078 -3.682 7.484 1 97.5 69 ILE A O 1
ATOM 550 N N . ALA A 1 70 ? -27.625 -2.861 8.953 1 97.12 70 ALA A N 1
ATOM 551 C CA . ALA A 1 70 ? -28.641 -2.43 9.906 1 97.12 70 ALA A CA 1
ATOM 552 C C . ALA A 1 70 ? -29.594 -1.416 9.266 1 97.12 70 ALA A C 1
ATOM 554 O O . ALA A 1 70 ? -30.734 -1.272 9.695 1 97.12 70 ALA A O 1
ATOM 555 N N . GLU A 1 71 ? -29.094 -0.707 8.289 1 96.25 71 GLU A N 1
ATOM 556 C CA . GLU A 1 71 ? -29.953 0.253 7.605 1 96.25 71 GLU A CA 1
ATOM 557 C C . GLU A 1 71 ? -31.156 -0.443 6.949 1 96.25 71 GLU A C 1
ATOM 559 O O . GLU A 1 71 ? -32.219 0.161 6.777 1 96.25 71 GLU A O 1
ATOM 564 N N . PHE A 1 72 ? -31 -1.749 6.609 1 96.69 72 PHE A N 1
ATOM 565 C CA . PHE A 1 72 ? -32.031 -2.453 5.875 1 96.69 72 PHE A CA 1
ATOM 566 C C . PHE A 1 72 ? -32.469 -3.715 6.613 1 96.69 72 PHE A C 1
ATOM 568 O O . PHE A 1 72 ? -33.188 -4.559 6.055 1 96.69 72 PHE A O 1
ATOM 575 N N . ASP A 1 73 ? -31.953 -3.895 7.82 1 96.5 73 ASP A N 1
ATOM 576 C CA . ASP A 1 73 ? -32.281 -5.012 8.703 1 96.5 73 ASP A CA 1
ATOM 577 C C . ASP A 1 73 ? -32.75 -4.52 10.07 1 96.5 73 ASP A C 1
ATOM 579 O O . ASP A 1 73 ? -31.938 -4.332 10.977 1 96.5 73 ASP A O 1
ATOM 583 N N . PRO A 1 74 ? -34.031 -4.457 10.227 1 95.94 74 PRO A N 1
ATOM 584 C CA . PRO A 1 74 ? -34.562 -3.92 11.477 1 95.94 74 PRO A CA 1
ATOM 585 C C . PRO A 1 74 ? -34.094 -4.691 12.703 1 95.94 74 PRO A C 1
ATOM 587 O O . PRO A 1 74 ? -33.906 -4.105 13.781 1 95.94 74 PRO A O 1
ATOM 590 N N . PHE A 1 75 ? -33.938 -5.973 12.516 1 96.25 75 PHE A N 1
ATOM 591 C CA . PHE A 1 75 ? -33.469 -6.781 13.633 1 96.25 75 PHE A CA 1
ATOM 592 C C . PHE A 1 75 ? -32.125 -6.289 14.125 1 96.25 75 PHE A C 1
ATOM 594 O O . PHE A 1 75 ? -31.938 -6.035 15.32 1 96.25 75 PHE A O 1
ATOM 601 N N . LEU A 1 76 ? -31.219 -6.156 13.234 1 96.12 76 LEU A N 1
ATOM 602 C CA . LEU A 1 76 ? -29.875 -5.738 13.594 1 96.12 76 LEU A CA 1
ATOM 603 C C . LEU A 1 76 ? -29.859 -4.293 14.07 1 96.12 76 LEU A C 1
ATOM 605 O O . LEU A 1 76 ? -29.094 -3.938 14.977 1 96.12 76 LEU A O 1
ATOM 609 N N . SER A 1 77 ? -30.625 -3.436 13.469 1 96.44 77 SER A N 1
ATOM 610 C CA . SER A 1 77 ? -30.734 -2.041 13.883 1 96.44 77 SER A CA 1
ATOM 611 C C . SER A 1 77 ? -31.141 -1.929 15.352 1 96.44 77 SER A C 1
ATOM 613 O O . SER A 1 77 ? -30.547 -1.148 16.109 1 96.44 77 SER A O 1
ATOM 615 N N . ASN A 1 78 ? -32.125 -2.748 15.711 1 95.56 78 ASN A N 1
ATOM 616 C CA . ASN A 1 78 ? -32.562 -2.752 17.094 1 95.56 78 ASN A CA 1
ATOM 617 C C . ASN A 1 78 ? -31.5 -3.27 18.047 1 95.56 78 ASN A C 1
ATOM 619 O O . ASN A 1 78 ? -31.344 -2.748 19.156 1 95.56 78 ASN A O 1
ATOM 623 N N . HIS A 1 79 ? -30.875 -4.262 17.625 1 95.12 79 HIS A N 1
ATOM 624 C CA . HIS A 1 79 ? -29.812 -4.832 18.453 1 95.12 79 HIS A CA 1
ATOM 625 C C . HIS A 1 79 ? -28.719 -3.807 18.719 1 95.12 79 HIS A C 1
ATOM 627 O O . HIS A 1 79 ? -28.234 -3.686 19.844 1 95.12 79 HIS A O 1
ATOM 633 N N . ILE A 1 80 ? -28.281 -3.072 17.719 1 94.44 80 ILE A N 1
ATOM 634 C CA . ILE A 1 80 ? -27.219 -2.082 17.828 1 94.44 80 ILE A CA 1
ATOM 635 C C . ILE A 1 80 ? -27.656 -0.954 18.75 1 94.44 80 ILE A C 1
ATOM 637 O O . ILE A 1 80 ? -26.875 -0.508 19.609 1 94.44 80 ILE A O 1
ATOM 641 N N . THR A 1 81 ? -28.844 -0.516 18.625 1 92.81 81 THR A N 1
ATOM 642 C CA . THR A 1 81 ? -29.359 0.562 19.469 1 92.81 81 THR A CA 1
ATOM 643 C C . THR A 1 81 ? -29.375 0.155 20.938 1 92.81 81 THR A C 1
ATOM 645 O O . THR A 1 81 ? -29.062 0.966 21.812 1 92.81 81 THR A O 1
ATOM 648 N N . GLN A 1 82 ? -29.625 -1.08 21.141 1 90.75 82 GLN A N 1
ATOM 649 C CA . GLN A 1 82 ? -29.781 -1.57 22.5 1 90.75 82 GLN A CA 1
ATOM 650 C C . GLN A 1 82 ? -28.438 -1.882 23.141 1 90.75 82 GLN A C 1
ATOM 652 O O . GLN A 1 82 ? -28.234 -1.647 24.344 1 90.75 82 GLN A O 1
ATOM 657 N N . TYR A 1 83 ? -27.562 -2.389 22.312 1 89.44 83 TYR A N 1
ATOM 658 C CA . TYR A 1 83 ? -26.406 -3.006 22.969 1 89.44 83 TYR A CA 1
ATOM 659 C C . TYR A 1 83 ? -25.109 -2.342 22.531 1 89.44 83 TYR A C 1
ATOM 661 O O . TYR A 1 83 ? -24.062 -2.539 23.156 1 89.44 83 TYR A O 1
ATOM 669 N N . ALA A 1 84 ? -25.141 -1.533 21.531 1 87.12 84 ALA A N 1
ATOM 670 C CA . ALA A 1 84 ? -23.891 -1 20.984 1 87.12 84 ALA A CA 1
ATOM 671 C C . ALA A 1 84 ? -23.297 0.059 21.922 1 87.12 84 ALA A C 1
ATOM 673 O O . ALA A 1 84 ? -24.047 0.791 22.578 1 87.12 84 ALA A O 1
ATOM 674 N N . ASN A 1 85 ? -22.078 0.259 22.062 1 82.75 85 ASN A N 1
ATOM 675 C CA . ASN A 1 85 ? -21.297 1.285 22.75 1 82.75 85 ASN A CA 1
ATOM 676 C C . ASN A 1 85 ? -21.5 1.244 24.266 1 82.75 85 ASN A C 1
ATOM 678 O O . ASN A 1 85 ? -21.266 2.234 24.953 1 82.75 85 ASN A O 1
ATOM 682 N N . LYS A 1 86 ? -22.172 0.293 24.875 1 75.81 86 LYS A N 1
ATOM 683 C CA . LYS A 1 86 ? -22.5 0.25 26.297 1 75.81 86 LYS A CA 1
ATOM 684 C C . LYS A 1 86 ? -21.297 -0.17 27.125 1 75.81 86 LYS A C 1
ATOM 686 O O . LYS A 1 86 ? -21.344 -0.094 28.359 1 75.81 86 LYS A O 1
ATOM 691 N N . GLY A 1 87 ? -20.172 -0.169 26.625 1 66.94 87 GLY A N 1
ATOM 692 C CA . GLY A 1 87 ? -18.969 -0.396 27.391 1 66.94 87 GLY A CA 1
ATOM 693 C C . GLY A 1 87 ? -18.828 -1.823 27.891 1 66.94 87 GLY A C 1
ATOM 694 O O . GLY A 1 87 ? -19.5 -2.729 27.375 1 66.94 87 GLY A O 1
ATOM 695 N N . LYS A 1 88 ? -18.125 -2.012 29.172 1 67.31 88 LYS A N 1
ATOM 696 C CA . LYS A 1 88 ? -17.781 -3.301 29.75 1 67.31 88 LYS A CA 1
ATOM 697 C C . LYS A 1 88 ? -18.922 -3.863 30.594 1 67.31 88 LYS A C 1
ATOM 699 O O . LYS A 1 88 ? -19.641 -3.113 31.25 1 67.31 88 LYS A O 1
ATOM 704 N N . GLY A 1 89 ? -19.375 -5.238 30.422 1 65.38 89 GLY A N 1
ATOM 705 C CA . GLY A 1 89 ? -20.344 -5.969 31.219 1 65.38 89 GLY A CA 1
ATOM 706 C C . GLY A 1 89 ? -21.562 -6.391 30.422 1 65.38 89 GLY A C 1
ATOM 707 O O . GLY A 1 89 ? -22.328 -7.246 30.859 1 65.38 89 GLY A O 1
ATOM 708 N N . SER A 1 90 ? -21.812 -5.715 29.297 1 71.06 90 SER A N 1
ATOM 709 C CA . SER A 1 90 ? -22.953 -6.109 28.469 1 71.06 90 SER A CA 1
ATOM 710 C C . SER A 1 90 ? -22.5 -6.883 27.234 1 71.06 90 SER A C 1
ATOM 712 O O . SER A 1 90 ? -21.578 -6.469 26.547 1 71.06 90 SER A O 1
ATOM 714 N N . THR A 1 91 ? -23.156 -8.055 27.188 1 79.62 91 THR A N 1
ATOM 715 C CA . THR A 1 91 ? -22.797 -8.898 26.062 1 79.62 91 THR A CA 1
ATOM 716 C C . THR A 1 91 ? -23.531 -8.453 24.797 1 79.62 91 THR A C 1
ATOM 718 O O . THR A 1 91 ? -24.766 -8.492 24.75 1 79.62 91 THR A O 1
ATOM 721 N N . SER A 1 92 ? -22.922 -7.961 23.812 1 86.88 92 SER A N 1
ATOM 722 C CA . SER A 1 92 ? -23.516 -7.574 22.547 1 86.88 92 SER A CA 1
ATOM 723 C C . SER A 1 92 ? -23.047 -8.484 21.406 1 86.88 92 SER A C 1
ATOM 725 O O . SER A 1 92 ? -23.703 -8.57 20.375 1 86.88 92 SER A O 1
ATOM 727 N N . TYR A 1 93 ? -21.938 -9.164 21.562 1 89.56 93 TYR A N 1
ATOM 728 C CA . TYR A 1 93 ? -21.234 -9.992 20.578 1 89.56 93 TYR A CA 1
ATOM 729 C C . TYR A 1 93 ? -20.828 -9.18 19.359 1 89.56 93 TYR A C 1
ATOM 731 O O . TYR A 1 93 ? -20.797 -9.695 18.234 1 89.56 93 TYR A O 1
ATOM 739 N N . LEU A 1 94 ? -20.656 -7.883 19.562 1 91 94 LEU A N 1
ATOM 740 C CA . LEU A 1 94 ? -20.25 -6.992 18.484 1 91 94 LEU A CA 1
ATOM 741 C C . LEU A 1 94 ? -18.844 -6.465 18.719 1 91 94 LEU A C 1
ATOM 743 O O . LEU A 1 94 ? -18.391 -5.562 18.016 1 91 94 LEU A O 1
ATOM 747 N N . SER A 1 95 ? -18.203 -7.07 19.594 1 86.81 95 SER A N 1
ATOM 748 C CA . SER A 1 95 ? -16.906 -6.559 20.031 1 86.81 95 SER A CA 1
ATOM 749 C C . SER A 1 95 ? -15.773 -7.141 19.188 1 86.81 95 SER A C 1
ATOM 751 O O . SER A 1 95 ? -15.977 -8.094 18.438 1 86.81 95 SER A O 1
ATOM 753 N N . PHE A 1 96 ? -14.648 -6.594 19.438 1 86.75 96 PHE A N 1
ATOM 754 C CA . PHE A 1 96 ? -13.406 -7.012 18.797 1 86.75 96 PHE A CA 1
ATOM 755 C C . PHE A 1 96 ? -13.078 -8.461 19.141 1 86.75 96 PHE A C 1
ATOM 757 O O . PHE A 1 96 ? -12.648 -9.227 18.281 1 86.75 96 PHE A O 1
ATOM 764 N N . ALA A 1 97 ? -13.258 -8.805 20.328 1 87 97 ALA A N 1
ATOM 765 C CA . ALA A 1 97 ? -12.953 -10.148 20.781 1 87 97 ALA A CA 1
ATOM 766 C C . ALA A 1 97 ? -13.82 -11.188 20.078 1 87 97 ALA A C 1
ATOM 768 O O . ALA A 1 97 ? -13.352 -12.281 19.75 1 87 97 ALA A O 1
ATOM 769 N N . THR A 1 98 ? -15.055 -10.844 19.828 1 90.88 98 THR A N 1
ATOM 770 C CA . THR A 1 98 ? -15.992 -11.758 19.188 1 90.88 98 THR A CA 1
ATOM 771 C C . THR A 1 98 ? -15.57 -12.039 17.75 1 90.88 98 THR A C 1
ATOM 773 O O . THR A 1 98 ? -15.484 -13.203 17.344 1 90.88 98 THR A O 1
ATOM 776 N N . PHE A 1 99 ? -15.32 -10.961 17 1 93.62 99 PHE A N 1
ATOM 777 C CA . PHE A 1 99 ? -15.055 -11.266 15.602 1 93.62 99 PHE A CA 1
ATOM 778 C C . PHE A 1 99 ? -13.68 -11.906 15.438 1 93.62 99 PHE A C 1
ATOM 780 O O . PHE A 1 99 ? -13.445 -12.648 14.484 1 93.62 99 PHE A O 1
ATOM 787 N N . GLU A 1 100 ? -12.742 -11.672 16.359 1 93.44 100 GLU A N 1
ATOM 788 C CA . GLU A 1 100 ? -11.469 -12.375 16.312 1 93.44 100 GLU A CA 1
ATOM 789 C C . GLU A 1 100 ? -11.648 -13.875 16.516 1 93.44 100 GLU A C 1
ATOM 791 O O . GLU A 1 100 ? -10.953 -14.68 15.891 1 93.44 100 GLU A O 1
ATOM 796 N N . GLN A 1 101 ? -12.539 -14.195 17.375 1 95.12 101 GLN A N 1
ATOM 797 C CA . GLN A 1 101 ? -12.836 -15.609 17.578 1 95.12 101 GLN A CA 1
ATOM 798 C C . GLN A 1 101 ? -13.438 -16.234 16.328 1 95.12 101 GLN A C 1
ATOM 800 O O . GLN A 1 101 ? -13.109 -17.359 15.969 1 95.12 101 GLN A O 1
ATOM 805 N N . PHE A 1 102 ? -14.297 -15.531 15.695 1 96.88 102 PHE A N 1
ATOM 806 C CA . PHE A 1 102 ? -14.891 -16.016 14.453 1 96.88 102 PHE A CA 1
ATOM 807 C C . PHE A 1 102 ? -13.828 -16.203 13.383 1 96.88 102 PHE A C 1
ATOM 809 O O . PHE A 1 102 ? -13.859 -17.172 12.625 1 96.88 102 PHE A O 1
ATOM 816 N N . VAL A 1 103 ? -12.891 -15.25 13.289 1 97.25 103 VAL A N 1
ATOM 817 C CA . VAL A 1 103 ? -11.797 -15.344 12.328 1 97.25 103 VAL A CA 1
ATOM 818 C C . VAL A 1 103 ? -11.016 -16.641 12.562 1 97.25 103 VAL A C 1
ATOM 820 O O . VAL A 1 103 ? -10.742 -17.375 11.617 1 97.25 103 VAL A O 1
ATOM 823 N N . ASN A 1 104 ? -10.734 -16.906 13.789 1 96.88 104 ASN A N 1
ATOM 824 C CA . ASN A 1 104 ? -9.969 -18.109 14.133 1 96.88 104 ASN A CA 1
ATOM 825 C C . ASN A 1 104 ? -10.742 -19.375 13.805 1 96.88 104 ASN A C 1
ATOM 827 O O . ASN A 1 104 ? -10.172 -20.328 13.266 1 96.88 104 ASN A O 1
ATOM 831 N N . ILE A 1 105 ? -11.969 -19.359 14.164 1 97.69 105 ILE A N 1
ATOM 832 C CA . ILE A 1 105 ? -12.805 -20.531 13.93 1 97.69 105 ILE A CA 1
ATOM 833 C C . ILE A 1 105 ? -12.914 -20.812 12.43 1 97.69 105 ILE A C 1
ATOM 835 O O . ILE A 1 105 ? -12.75 -21.938 11.984 1 97.69 105 ILE A O 1
ATOM 839 N N . MET A 1 106 ? -13.195 -19.781 11.68 1 98.31 106 MET A N 1
ATOM 840 C CA . MET A 1 106 ? -13.328 -19.938 10.234 1 98.31 106 MET A CA 1
ATOM 841 C C . MET A 1 106 ? -12.008 -20.391 9.617 1 98.31 106 MET A C 1
ATOM 843 O O . MET A 1 106 ? -12.008 -21.234 8.719 1 98.31 106 MET A O 1
ATOM 847 N N . ALA A 1 107 ? -10.898 -19.797 10.031 1 98.19 107 ALA A N 1
ATOM 848 C CA . ALA A 1 107 ? -9.586 -20.188 9.531 1 98.19 107 ALA A CA 1
ATOM 849 C C . ALA A 1 107 ? -9.312 -21.672 9.773 1 98.19 107 ALA A C 1
ATOM 851 O O . ALA A 1 107 ? -8.82 -22.375 8.891 1 98.19 107 ALA A O 1
ATOM 852 N N . GLU A 1 108 ? -9.648 -22.109 10.938 1 97.31 108 GLU A N 1
ATOM 853 C CA . GLU A 1 108 ? -9.445 -23.5 11.289 1 97.31 108 GLU A CA 1
ATOM 854 C C . GLU A 1 108 ? -10.305 -24.422 10.414 1 97.31 108 GLU A C 1
ATOM 856 O O . GLU A 1 108 ? -9.867 -25.5 10.023 1 97.31 108 GLU A O 1
ATOM 861 N N . GLN A 1 109 ? -11.5 -24.016 10.211 1 97.75 109 GLN A N 1
ATOM 862 C CA . GLN A 1 109 ? -12.383 -24.828 9.375 1 97.75 109 GLN A CA 1
ATOM 863 C C . GLN A 1 109 ? -11.867 -24.906 7.941 1 97.75 109 GLN A C 1
ATOM 865 O O . GLN A 1 109 ? -11.953 -25.953 7.301 1 97.75 109 GLN A O 1
ATOM 870 N N . VAL A 1 110 ? -11.406 -23.781 7.387 1 98.25 110 VAL A N 1
ATOM 871 C CA . VAL A 1 110 ? -10.82 -23.781 6.051 1 98.25 110 VAL A CA 1
ATOM 872 C C . VAL A 1 110 ? -9.602 -24.703 6.016 1 98.25 110 VAL A C 1
ATOM 874 O O . VAL A 1 110 ? -9.453 -25.5 5.094 1 98.25 110 VAL A O 1
ATOM 877 N N . LYS A 1 111 ? -8.742 -24.609 7.012 1 98 111 LYS A N 1
ATOM 878 C CA . LYS A 1 111 ? -7.562 -25.469 7.113 1 98 111 LYS A CA 1
ATOM 879 C C . LYS A 1 111 ? -7.957 -26.938 7.145 1 98 111 LYS A C 1
ATOM 881 O O . LYS A 1 111 ? -7.363 -27.766 6.445 1 98 111 LYS A O 1
ATOM 886 N N . GLU A 1 112 ? -8.953 -27.203 7.902 1 97.38 112 GLU A N 1
ATOM 887 C CA . GLU A 1 112 ? -9.438 -28.578 8.016 1 97.38 112 GLU A CA 1
ATOM 888 C C . GLU A 1 112 ? -9.953 -29.094 6.676 1 97.38 112 GLU A C 1
ATOM 890 O O . GLU A 1 112 ? -9.734 -30.266 6.324 1 97.38 112 GLU A O 1
ATOM 895 N N . THR A 1 113 ? -10.625 -28.266 6.043 1 97.38 113 THR A N 1
ATOM 896 C CA . THR A 1 113 ? -11.133 -28.641 4.727 1 97.38 113 THR A CA 1
ATOM 897 C C . THR A 1 113 ? -9.984 -28.969 3.781 1 97.38 113 THR A C 1
ATOM 899 O O . THR A 1 113 ? -10.039 -29.984 3.068 1 97.38 113 THR A O 1
ATOM 902 N N . ILE A 1 114 ? -8.969 -28.219 3.762 1 97.81 114 ILE A N 1
ATOM 903 C CA . ILE A 1 114 ? -7.809 -28.422 2.896 1 97.81 114 ILE A CA 1
ATOM 904 C C . ILE A 1 114 ? -7.094 -29.703 3.293 1 97.81 114 ILE A C 1
ATOM 906 O O . ILE A 1 114 ? -6.766 -30.531 2.436 1 97.81 114 ILE A O 1
ATOM 910 N N . VAL A 1 115 ? -6.895 -29.891 4.559 1 98 115 VAL A N 1
ATOM 911 C CA . VAL A 1 115 ? -6.191 -31.062 5.07 1 98 115 VAL A CA 1
ATOM 912 C C . VAL A 1 115 ? -6.957 -32.344 4.699 1 98 115 VAL A C 1
ATOM 914 O O . VAL A 1 115 ? -6.359 -33.344 4.281 1 98 115 VAL A O 1
ATOM 917 N N . ASN A 1 116 ? -8.227 -32.25 4.832 1 97 116 ASN A N 1
ATOM 918 C CA . ASN A 1 116 ? -9.047 -33.406 4.465 1 97 116 ASN A CA 1
ATOM 919 C C . ASN A 1 116 ? -8.961 -33.719 2.971 1 97 116 ASN A C 1
ATOM 921 O O . ASN A 1 116 ? -8.938 -34.875 2.564 1 97 116 ASN A O 1
ATOM 925 N N . GLU A 1 117 ? -8.93 -32.656 2.209 1 96.5 117 GLU A N 1
ATOM 926 C CA . GLU A 1 117 ? -8.766 -32.844 0.771 1 96.5 117 GLU A CA 1
ATOM 927 C C . GLU A 1 117 ? -7.43 -33.5 0.447 1 96.5 117 GLU A C 1
ATOM 929 O O . GLU A 1 117 ? -7.348 -34.375 -0.437 1 96.5 117 GLU A O 1
ATOM 934 N N . ILE A 1 118 ? -6.41 -33.125 1.111 1 97.06 118 ILE A N 1
ATOM 935 C CA . ILE A 1 118 ? -5.082 -33.688 0.903 1 97.06 118 ILE A CA 1
ATOM 936 C C . ILE A 1 118 ? -5.078 -35.188 1.287 1 97.06 118 ILE A C 1
ATOM 938 O O . ILE A 1 118 ? -4.539 -36 0.556 1 97.06 118 ILE A O 1
ATOM 942 N N . LYS A 1 119 ? -5.68 -35.469 2.408 1 96.12 119 LYS A N 1
ATOM 943 C CA . LYS A 1 119 ? -5.75 -36.844 2.867 1 96.12 119 LYS A CA 1
ATOM 944 C C . LYS A 1 119 ? -6.527 -37.719 1.881 1 96.12 119 LYS A C 1
ATOM 946 O O . LYS A 1 119 ? -6.129 -38.844 1.594 1 96.12 119 LYS A O 1
ATOM 951 N N . ASP A 1 120 ? -7.586 -37.156 1.385 1 94.31 120 ASP A N 1
ATOM 952 C CA . ASP A 1 120 ? -8.398 -37.875 0.406 1 94.31 120 ASP A CA 1
ATOM 953 C C . ASP A 1 120 ? -7.617 -38.094 -0.883 1 94.31 120 ASP A C 1
ATOM 955 O O . ASP A 1 120 ? -7.777 -39.125 -1.529 1 94.31 120 ASP A O 1
ATOM 959 N N . ALA A 1 121 ? -6.789 -37.219 -1.256 1 93.94 121 ALA A N 1
ATOM 960 C CA . ALA A 1 121 ? -6.004 -37.312 -2.484 1 93.94 121 ALA A CA 1
ATOM 961 C C . ALA A 1 121 ? -4.84 -38.281 -2.312 1 93.94 121 ALA A C 1
ATOM 963 O O . ALA A 1 121 ? -4.387 -38.906 -3.283 1 93.94 121 ALA A O 1
ATOM 964 N N . LYS A 1 122 ? -4.324 -38.375 -1.09 1 94.06 122 LYS A N 1
ATOM 965 C CA . LYS A 1 122 ? -3.193 -39.219 -0.694 1 94.06 122 LYS A CA 1
ATOM 966 C C . LYS A 1 122 ? -1.872 -38.625 -1.155 1 94.06 122 LYS A C 1
ATOM 968 O O . LYS A 1 122 ? -1.08 -38.125 -0.336 1 94.06 122 LYS A O 1
ATOM 973 N N . TYR A 1 123 ? -1.765 -38.5 -2.521 1 96.12 123 TYR A N 1
ATOM 974 C CA . TYR A 1 123 ? -0.511 -37.938 -3.025 1 96.12 123 TYR A CA 1
ATOM 975 C C . TYR A 1 123 ? -0.555 -36.406 -3.055 1 96.12 123 TYR A C 1
ATOM 977 O O . TYR A 1 123 ? -1.573 -35.812 -3.42 1 96.12 123 TYR A O 1
ATOM 985 N N . PHE A 1 124 ? 0.527 -35.75 -2.615 1 97 124 PHE A N 1
ATOM 986 C CA . PHE A 1 124 ? 0.623 -34.281 -2.65 1 97 124 PHE A CA 1
ATOM 987 C C . PHE A 1 124 ? 2.057 -33.844 -2.922 1 97 124 PHE A C 1
ATOM 989 O O . PHE A 1 124 ? 2.977 -34.688 -2.91 1 97 124 PHE A O 1
ATOM 996 N N . SER A 1 125 ? 2.189 -32.656 -3.256 1 96.12 125 SER A N 1
ATOM 997 C CA . SER A 1 125 ? 3.498 -32.031 -3.424 1 96.12 125 SER A CA 1
ATOM 998 C C . SER A 1 125 ? 3.58 -30.703 -2.662 1 96.12 125 SER A C 1
ATOM 1000 O O . SER A 1 125 ? 2.555 -30.141 -2.285 1 96.12 125 SER A O 1
ATOM 1002 N N . LEU A 1 126 ? 4.836 -30.297 -2.461 1 94.88 126 LEU A N 1
ATOM 1003 C CA . LEU A 1 126 ? 5.078 -29.094 -1.666 1 94.88 126 LEU A CA 1
ATOM 1004 C C . LEU A 1 126 ? 5.645 -27.984 -2.533 1 94.88 126 LEU A C 1
ATOM 1006 O O . LEU A 1 126 ? 6.512 -28.219 -3.377 1 94.88 126 LEU A O 1
ATOM 1010 N N . VAL A 1 127 ? 5.082 -26.859 -2.398 1 92.94 127 VAL A N 1
ATOM 1011 C CA . VAL A 1 127 ? 5.617 -25.641 -2.971 1 92.94 127 VAL A CA 1
ATOM 1012 C C . VAL A 1 127 ? 5.957 -24.656 -1.852 1 92.94 127 VAL A C 1
ATOM 1014 O O . VAL A 1 127 ? 5.094 -24.297 -1.048 1 92.94 127 VAL A O 1
ATOM 1017 N N . VAL A 1 128 ? 7.215 -24.234 -1.78 1 90.69 128 VAL A N 1
ATOM 1018 C CA . VAL A 1 128 ? 7.66 -23.375 -0.69 1 90.69 128 VAL A CA 1
ATOM 1019 C C . VAL A 1 128 ? 8.469 -22.203 -1.252 1 90.69 128 VAL A C 1
ATOM 1021 O O . VAL A 1 128 ? 9.211 -22.375 -2.225 1 90.69 128 VAL A O 1
ATOM 1024 N N . ASP A 1 129 ? 8.195 -21.062 -0.76 1 87.38 129 ASP A N 1
ATOM 1025 C CA . ASP A 1 129 ? 8.945 -19.859 -1.086 1 87.38 129 ASP A CA 1
ATOM 1026 C C . ASP A 1 129 ? 8.938 -18.875 0.08 1 87.38 129 ASP A C 1
ATOM 1028 O O . ASP A 1 129 ? 8.109 -18.984 0.984 1 87.38 129 ASP A O 1
ATOM 1032 N N . SER A 1 130 ? 9.938 -18 0.115 1 87.44 130 SER A N 1
ATOM 1033 C CA . SER A 1 130 ? 10.031 -17.062 1.238 1 87.44 130 SER A CA 1
ATOM 1034 C C . SER A 1 130 ? 10.117 -15.625 0.757 1 87.44 130 SER A C 1
ATOM 1036 O O . SER A 1 130 ? 10.578 -15.359 -0.354 1 87.44 130 SER A O 1
ATOM 1038 N N . THR A 1 131 ? 9.57 -14.734 1.521 1 84.88 131 THR A N 1
ATOM 1039 C CA . THR A 1 131 ? 9.648 -13.297 1.269 1 84.88 131 THR A CA 1
ATOM 1040 C C . THR A 1 131 ? 9.672 -12.523 2.58 1 84.88 131 THR A C 1
ATOM 1042 O O . THR A 1 131 ? 9.031 -12.914 3.557 1 84.88 131 THR A O 1
ATOM 1045 N N . PRO A 1 132 ? 10.461 -11.5 2.641 1 84 132 PRO A N 1
ATOM 1046 C CA . PRO A 1 132 ? 10.367 -10.648 3.83 1 84 132 PRO A CA 1
ATOM 1047 C C . PRO A 1 132 ? 9.086 -9.82 3.861 1 84 132 PRO A C 1
ATOM 1049 O O . PRO A 1 132 ? 8.633 -9.344 2.818 1 84 132 PRO A O 1
ATOM 1052 N N . ASP A 1 133 ? 8.461 -9.688 4.941 1 81.75 133 ASP A N 1
ATOM 1053 C CA . ASP A 1 133 ? 7.285 -8.836 5.066 1 81.75 133 ASP A CA 1
ATOM 1054 C C . ASP A 1 133 ? 7.676 -7.406 5.422 1 81.75 133 ASP A C 1
ATOM 1056 O O . ASP A 1 133 ? 8.859 -7.062 5.422 1 81.75 133 ASP A O 1
ATOM 1060 N N . ILE A 1 134 ? 6.715 -6.551 5.652 1 77.81 134 ILE A N 1
ATOM 1061 C CA . ILE A 1 134 ? 6.918 -5.121 5.871 1 77.81 134 ILE A CA 1
ATOM 1062 C C . ILE A 1 134 ? 7.699 -4.902 7.164 1 77.81 134 ILE A C 1
ATOM 1064 O O . ILE A 1 134 ? 8.383 -3.889 7.316 1 77.81 134 ILE A O 1
ATOM 1068 N N . SER A 1 135 ? 7.648 -5.816 8.125 1 78.06 135 SER A N 1
ATOM 1069 C CA . SER A 1 135 ? 8.375 -5.719 9.383 1 78.06 135 SER A CA 1
ATOM 1070 C C . SER A 1 135 ? 9.734 -6.402 9.289 1 78.06 135 SER A C 1
ATOM 1072 O O . SER A 1 135 ? 10.367 -6.676 10.312 1 78.06 135 SER A O 1
ATOM 1074 N N . HIS A 1 136 ? 10.086 -6.859 8.078 1 78.69 136 HIS A N 1
ATOM 1075 C CA . HIS A 1 136 ? 11.383 -7.453 7.789 1 78.69 136 HIS A CA 1
ATOM 1076 C C . HIS A 1 136 ? 11.492 -8.859 8.359 1 78.69 136 HIS A C 1
ATOM 1078 O O . HIS A 1 136 ? 12.586 -9.336 8.664 1 78.69 136 HIS A O 1
ATOM 1084 N N . THR A 1 137 ? 10.391 -9.375 8.539 1 82.62 137 THR A N 1
ATOM 1085 C CA . THR A 1 137 ? 10.328 -10.773 8.938 1 82.62 137 THR A CA 1
ATOM 1086 C C . THR A 1 137 ? 10.219 -11.68 7.719 1 82.62 137 THR A C 1
ATOM 1088 O O . THR A 1 137 ? 9.367 -11.461 6.852 1 82.62 137 THR A O 1
ATOM 1091 N N . ASP A 1 138 ? 11.086 -12.648 7.688 1 85.94 138 ASP A N 1
ATOM 1092 C CA . ASP A 1 138 ? 11.016 -13.594 6.582 1 85.94 138 ASP A CA 1
ATOM 1093 C C . ASP A 1 138 ? 9.812 -14.531 6.742 1 85.94 138 ASP A C 1
ATOM 1095 O O . ASP A 1 138 ? 9.664 -15.18 7.781 1 85.94 138 ASP A O 1
ATOM 1099 N N . GLN A 1 139 ? 8.977 -14.531 5.746 1 89.56 139 GLN A N 1
ATOM 1100 C CA . GLN A 1 139 ? 7.793 -15.383 5.766 1 89.56 139 GLN A CA 1
ATOM 1101 C C . GLN A 1 139 ? 7.906 -16.516 4.746 1 89.56 139 GLN A C 1
ATOM 1103 O O . GLN A 1 139 ? 7.965 -16.266 3.541 1 89.56 139 GLN A O 1
ATOM 1108 N N . LEU A 1 140 ? 7.934 -17.734 5.262 1 91.56 140 LEU A N 1
ATOM 1109 C CA . LEU A 1 140 ? 7.965 -18.922 4.41 1 91.56 140 LEU A CA 1
ATOM 1110 C C . LEU A 1 140 ? 6.551 -19.406 4.113 1 91.56 140 LEU A C 1
ATOM 1112 O O . LEU A 1 140 ? 5.793 -19.719 5.031 1 91.56 140 LEU A O 1
ATOM 1116 N N . SER A 1 141 ? 6.199 -19.406 2.842 1 94 141 SER A N 1
ATOM 1117 C CA . SER A 1 141 ? 4.871 -19.844 2.428 1 94 141 SER A CA 1
ATOM 1118 C C . SER A 1 141 ? 4.84 -21.344 2.143 1 94 141 SER A C 1
ATOM 1120 O O . SER A 1 141 ? 5.742 -21.875 1.489 1 94 141 SER A O 1
ATOM 1122 N N . LEU A 1 142 ? 3.885 -22.031 2.664 1 95.56 142 LEU A N 1
ATOM 1123 C CA . LEU A 1 142 ? 3.703 -23.453 2.43 1 95.56 142 LEU A CA 1
ATOM 1124 C C . LEU A 1 142 ? 2.434 -23.719 1.626 1 95.56 142 LEU A C 1
ATOM 1126 O O . LEU A 1 142 ? 1.328 -23.422 2.092 1 95.56 142 LEU A O 1
ATOM 1130 N N . ILE A 1 143 ? 2.6 -24.281 0.421 1 96.38 143 ILE A N 1
ATOM 1131 C CA . ILE A 1 143 ? 1.493 -24.578 -0.482 1 96.38 143 ILE A CA 1
ATOM 1132 C C . ILE A 1 143 ? 1.493 -26.062 -0.829 1 96.38 143 ILE A C 1
ATOM 1134 O O . ILE A 1 143 ? 2.553 -26.656 -1.051 1 96.38 143 ILE A O 1
ATOM 1138 N N . PHE A 1 144 ? 0.305 -26.641 -0.855 1 96.81 144 PHE A N 1
ATOM 1139 C CA . PHE A 1 144 ? 0.139 -28.047 -1.257 1 96.81 144 PHE A CA 1
ATOM 1140 C C . PHE A 1 144 ? -0.504 -28.141 -2.635 1 96.81 144 PHE A C 1
ATOM 1142 O O . PHE A 1 144 ? -1.443 -27.391 -2.939 1 96.81 144 PHE A O 1
ATOM 1149 N N . ARG A 1 145 ? 0.061 -28.906 -3.422 1 95.5 145 ARG A N 1
ATOM 1150 C CA . ARG A 1 145 ? -0.569 -29.25 -4.691 1 95.5 145 ARG A CA 1
ATOM 1151 C C . ARG A 1 145 ? -1.065 -30.688 -4.688 1 95.5 145 ARG A C 1
ATOM 1153 O O . ARG A 1 145 ? -0.34 -31.594 -4.281 1 95.5 145 ARG A O 1
ATOM 1160 N N . TYR A 1 146 ? -2.27 -30.922 -5.031 1 95.38 146 TYR A N 1
ATOM 1161 C CA . TYR A 1 146 ? -2.865 -32.25 -5.094 1 95.38 146 TYR A CA 1
ATOM 1162 C C . TYR A 1 146 ? -4.016 -32.281 -6.094 1 95.38 146 TYR A C 1
ATOM 1164 O O . TYR A 1 146 ? -4.395 -31.266 -6.652 1 95.38 146 TYR A O 1
ATOM 1172 N N . VAL A 1 147 ? -4.469 -33.5 -6.395 1 92.94 147 VAL A N 1
ATOM 1173 C CA . VAL A 1 147 ? -5.559 -33.688 -7.348 1 92.94 147 VAL A CA 1
ATOM 1174 C C . VAL A 1 147 ? -6.848 -34.031 -6.598 1 92.94 147 VAL A C 1
ATOM 1176 O O . VAL A 1 147 ? -6.898 -34.969 -5.824 1 92.94 147 VAL A O 1
ATOM 1179 N N . LYS A 1 148 ? -7.844 -33.219 -6.805 1 91.44 148 LYS A N 1
ATOM 1180 C CA . LYS A 1 148 ? -9.133 -33.438 -6.156 1 91.44 148 LYS A CA 1
ATOM 1181 C C . LYS A 1 148 ? -9.812 -34.688 -6.707 1 91.44 148 LYS A C 1
ATOM 1183 O O . LYS A 1 148 ? -9.359 -35.281 -7.695 1 91.44 148 LYS A O 1
ATOM 1188 N N . LYS A 1 149 ? -10.906 -35.031 -6.098 1 83.62 149 LYS A N 1
ATOM 1189 C CA . LYS A 1 149 ? -11.648 -36.219 -6.484 1 83.62 149 LYS A CA 1
ATOM 1190 C C . LYS A 1 149 ? -12.203 -36.094 -7.898 1 83.62 149 LYS A C 1
ATOM 1192 O O . LYS A 1 149 ? -12.305 -37.094 -8.625 1 83.62 149 LYS A O 1
ATOM 1197 N N . ASN A 1 150 ? -12.422 -34.875 -8.297 1 81.5 150 ASN A N 1
ATOM 1198 C CA . ASN A 1 150 ? -12.977 -34.656 -9.625 1 81.5 150 ASN A CA 1
ATOM 1199 C C . ASN A 1 150 ? -11.883 -34.625 -10.688 1 81.5 150 ASN A C 1
ATOM 1201 O O . ASN A 1 150 ? -12.172 -34.438 -11.875 1 81.5 150 ASN A O 1
ATOM 1205 N N . GLY A 1 151 ? -10.633 -34.781 -10.273 1 82.19 151 GLY A N 1
ATOM 1206 C CA . GLY A 1 151 ? -9.523 -34.875 -11.211 1 82.19 151 GLY A CA 1
ATOM 1207 C C . GLY A 1 151 ? -8.812 -33.531 -11.43 1 82.19 151 GLY A C 1
ATOM 1208 O O . GLY A 1 151 ? -7.797 -33.5 -12.125 1 82.19 151 GLY A O 1
ATOM 1209 N N . GLU A 1 152 ? -9.242 -32.531 -10.789 1 86.62 152 GLU A N 1
ATOM 1210 C CA . GLU A 1 152 ? -8.664 -31.203 -10.992 1 86.62 152 GLU A CA 1
ATOM 1211 C C . GLU A 1 152 ? -7.48 -30.969 -10.055 1 86.62 152 GLU A C 1
ATOM 1213 O O . GLU A 1 152 ? -7.605 -31.125 -8.836 1 86.62 152 GLU A O 1
ATOM 1218 N N . PRO A 1 153 ? -6.344 -30.672 -10.648 1 91 153 PRO A N 1
ATOM 1219 C CA . PRO A 1 153 ? -5.238 -30.281 -9.773 1 91 153 PRO A CA 1
ATOM 1220 C C . PRO A 1 153 ? -5.461 -28.922 -9.117 1 91 153 PRO A C 1
ATOM 1222 O O . PRO A 1 153 ? -5.977 -28 -9.758 1 91 153 PRO A O 1
ATOM 1225 N N . VAL A 1 154 ? -5.172 -28.828 -7.844 1 93.19 154 VAL A N 1
ATOM 1226 C CA . VAL A 1 154 ? -5.348 -27.578 -7.117 1 93.19 154 VAL A CA 1
ATOM 1227 C C . VAL A 1 154 ? -4.102 -27.281 -6.289 1 93.19 154 VAL A C 1
ATOM 1229 O O . VAL A 1 154 ? -3.342 -28.188 -5.949 1 93.19 154 VAL A O 1
ATOM 1232 N N . GLU A 1 155 ? -3.812 -26.109 -6.105 1 94.94 155 GLU A N 1
ATOM 1233 C CA . GLU A 1 155 ? -2.779 -25.625 -5.195 1 94.94 155 GLU A CA 1
ATOM 1234 C C . GLU A 1 155 ? -3.389 -24.812 -4.055 1 94.94 155 GLU A C 1
ATOM 1236 O O . GLU A 1 155 ? -4.078 -23.812 -4.293 1 94.94 155 GLU A O 1
ATOM 1241 N N . ARG A 1 156 ? -3.148 -25.281 -2.852 1 96.75 156 ARG A N 1
ATOM 1242 C CA . ARG A 1 156 ? -3.787 -24.641 -1.703 1 96.75 156 ARG A CA 1
ATOM 1243 C C . ARG A 1 156 ? -2.746 -24.141 -0.705 1 96.75 156 ARG A C 1
ATOM 1245 O O . ARG A 1 156 ? -1.784 -24.859 -0.399 1 96.75 156 ARG A O 1
ATOM 1252 N N . PHE A 1 157 ? -2.994 -23.016 -0.273 1 97.38 157 PHE A N 1
ATOM 1253 C CA . PHE A 1 157 ? -2.168 -22.406 0.761 1 97.38 157 PHE A CA 1
ATOM 1254 C C . PHE A 1 157 ? -2.549 -22.922 2.141 1 97.38 157 PHE A C 1
ATOM 1256 O O . PHE A 1 157 ? -3.73 -22.969 2.488 1 97.38 157 PHE A O 1
ATOM 1263 N N . LEU A 1 158 ? -1.499 -23.172 2.92 1 96.88 158 LEU A N 1
ATOM 1264 C CA . LEU A 1 158 ? -1.812 -23.672 4.254 1 96.88 158 LEU A CA 1
ATOM 1265 C C . LEU A 1 158 ? -1.422 -22.656 5.32 1 96.88 158 LEU A C 1
ATOM 1267 O O . LEU A 1 158 ? -2.248 -22.281 6.156 1 96.88 158 LEU A O 1
ATOM 1271 N N . GLN A 1 159 ? -0.159 -22.203 5.289 1 96.25 159 GLN A N 1
ATOM 1272 C CA . GLN A 1 159 ? 0.247 -21.266 6.32 1 96.25 159 GLN A CA 1
ATOM 1273 C C . GLN A 1 159 ? 1.573 -20.594 5.961 1 96.25 159 GLN A C 1
ATOM 1275 O O . GLN A 1 159 ? 2.281 -21.047 5.062 1 96.25 159 GLN A O 1
ATOM 1280 N N . PHE A 1 160 ? 1.869 -19.516 6.668 1 94.62 160 PHE A N 1
ATOM 1281 C CA . PHE A 1 160 ? 3.18 -18.875 6.695 1 94.62 160 PHE A CA 1
ATOM 1282 C C . PHE A 1 160 ? 3.969 -19.328 7.922 1 94.62 160 PHE A C 1
ATOM 1284 O O . PHE A 1 160 ? 3.398 -19.516 9 1 94.62 160 PHE A O 1
ATOM 1291 N N . PHE A 1 161 ? 5.297 -19.484 7.719 1 92.81 161 PHE A N 1
ATOM 1292 C CA . PHE A 1 161 ? 6.211 -19.641 8.844 1 92.81 161 PHE A CA 1
ATOM 1293 C C . PHE A 1 161 ? 7.074 -18.391 9.023 1 92.81 161 PHE A C 1
ATOM 1295 O O . PHE A 1 161 ? 7.809 -18 8.109 1 92.81 161 PHE A O 1
ATOM 1302 N N . ALA A 1 162 ? 6.887 -17.812 10.156 1 88 162 ALA A N 1
ATOM 1303 C CA . ALA A 1 162 ? 7.719 -16.641 10.445 1 88 162 ALA A CA 1
ATOM 1304 C C . ALA A 1 162 ? 9.125 -17.062 10.859 1 88 162 ALA A C 1
ATOM 1306 O O . ALA A 1 162 ? 9.289 -17.953 11.711 1 88 162 ALA A O 1
ATOM 1307 N N . ASN A 1 163 ? 10.109 -16.547 10.242 1 77.94 163 ASN A N 1
ATOM 1308 C CA . ASN A 1 163 ? 11.523 -16.703 10.578 1 77.94 163 ASN A CA 1
ATOM 1309 C C . ASN A 1 163 ? 11.914 -18.188 10.664 1 77.94 163 ASN A C 1
ATOM 1311 O O . ASN A 1 163 ? 12.523 -18.609 11.648 1 77.94 163 ASN A O 1
ATOM 1315 N N . ALA A 1 164 ? 11.445 -18.891 9.719 1 71.25 164 ALA A N 1
ATOM 1316 C CA . ALA A 1 164 ? 11.789 -20.312 9.711 1 71.25 164 ALA A CA 1
ATOM 1317 C C . ALA A 1 164 ? 13.289 -20.516 9.523 1 71.25 164 ALA A C 1
ATOM 1319 O O . ALA A 1 164 ? 13.789 -21.641 9.602 1 71.25 164 ALA A O 1
ATOM 1320 N N . GLY A 1 165 ? 14.031 -19.406 9.586 1 65.12 165 GLY A N 1
ATOM 1321 C CA . GLY A 1 165 ? 15.477 -19.484 9.422 1 65.12 165 GLY A CA 1
ATOM 1322 C C . GLY A 1 165 ? 15.914 -19.547 7.973 1 65.12 165 GLY A C 1
ATOM 1323 O O . GLY A 1 165 ? 15.094 -19.766 7.082 1 65.12 165 GLY A O 1
ATOM 1324 N N . HIS A 1 166 ? 17.141 -19.297 7.707 1 67.19 166 HIS A N 1
ATOM 1325 C CA . HIS A 1 166 ? 17.688 -19.344 6.355 1 67.19 166 HIS A CA 1
ATOM 1326 C C . HIS A 1 166 ? 18.453 -20.641 6.109 1 67.19 166 HIS A C 1
ATOM 1328 O O . HIS A 1 166 ? 18.797 -20.953 4.969 1 67.19 166 HIS A O 1
ATOM 1334 N N . LYS A 1 167 ? 18.516 -21.328 7.219 1 74.38 167 LYS A N 1
ATOM 1335 C CA . LYS A 1 167 ? 19.172 -22.625 7.059 1 74.38 167 LYS A CA 1
ATOM 1336 C C . LYS A 1 167 ? 18.172 -23.688 6.59 1 74.38 167 LYS A C 1
ATOM 1338 O O . LYS A 1 167 ? 17.016 -23.703 7.035 1 74.38 167 LYS A O 1
ATOM 1343 N N . SER A 1 168 ? 18.641 -24.516 5.742 1 80.31 168 SER A N 1
ATOM 1344 C CA . SER A 1 168 ? 17.797 -25.562 5.164 1 80.31 168 SER A CA 1
ATOM 1345 C C . SER A 1 168 ? 17.219 -26.469 6.246 1 80.31 168 SER A C 1
ATOM 1347 O O . SER A 1 168 ? 16.078 -26.922 6.141 1 80.31 168 SER A O 1
ATOM 1349 N N . GLU A 1 169 ? 17.953 -26.656 7.301 1 83.44 169 GLU A N 1
ATOM 1350 C CA . GLU A 1 169 ? 17.5 -27.531 8.375 1 83.44 169 GLU A CA 1
ATOM 1351 C C . GLU A 1 169 ? 16.297 -26.953 9.102 1 83.44 169 GLU A C 1
ATOM 1353 O O . GLU A 1 169 ? 15.344 -27.672 9.406 1 83.44 169 GLU A O 1
ATOM 1358 N N . ASP A 1 170 ? 16.391 -25.719 9.328 1 84.12 170 ASP A N 1
ATOM 1359 C CA . ASP A 1 170 ? 15.305 -25.047 10.031 1 84.12 170 ASP A CA 1
ATOM 1360 C C . ASP A 1 170 ? 14.031 -25.047 9.195 1 84.12 170 ASP A C 1
ATOM 1362 O O . ASP A 1 170 ? 12.938 -25.234 9.719 1 84.12 170 ASP A O 1
ATOM 1366 N N . MET A 1 171 ? 14.164 -24.828 7.957 1 88.19 171 MET A N 1
ATOM 1367 C CA . MET A 1 171 ? 13.016 -24.797 7.059 1 88.19 171 MET A CA 1
ATOM 1368 C C . MET A 1 171 ? 12.375 -26.188 6.965 1 88.19 171 MET A C 1
ATOM 1370 O O . MET A 1 171 ? 11.148 -26.297 6.996 1 88.19 171 MET A O 1
ATOM 1374 N N . ALA A 1 172 ? 13.234 -27.188 6.871 1 90.94 172 ALA A N 1
ATOM 1375 C CA . ALA A 1 172 ? 12.727 -28.562 6.809 1 90.94 172 ALA A CA 1
ATOM 1376 C C . ALA A 1 172 ? 11.977 -28.922 8.086 1 90.94 172 ALA A C 1
ATOM 1378 O O . ALA A 1 172 ? 10.914 -29.547 8.023 1 90.94 172 ALA A O 1
ATOM 1379 N N . ASP A 1 173 ? 12.531 -28.484 9.164 1 91.06 173 ASP A N 1
ATOM 1380 C CA . ASP A 1 173 ? 11.898 -28.781 10.445 1 91.06 173 ASP A CA 1
ATOM 1381 C C . ASP A 1 173 ? 10.516 -28.141 10.531 1 91.06 173 ASP A C 1
ATOM 1383 O O . ASP A 1 173 ? 9.57 -28.75 11.039 1 91.06 173 ASP A O 1
ATOM 1387 N N . ALA A 1 174 ? 10.492 -26.938 10.086 1 91.69 174 ALA A N 1
ATOM 1388 C CA . ALA A 1 174 ? 9.219 -26.234 10.086 1 91.69 174 ALA A CA 1
ATOM 1389 C C . ALA A 1 174 ? 8.18 -26.969 9.242 1 91.69 174 ALA A C 1
ATOM 1391 O O . ALA A 1 174 ? 7.023 -27.109 9.648 1 91.69 174 ALA A O 1
ATOM 1392 N N . ILE A 1 175 ? 8.555 -27.469 8.109 1 93.5 175 ILE A N 1
ATOM 1393 C CA . ILE A 1 175 ? 7.664 -28.188 7.199 1 93.5 175 ILE A CA 1
ATOM 1394 C C . ILE A 1 175 ? 7.227 -29.5 7.828 1 93.5 175 ILE A C 1
ATOM 1396 O O . ILE A 1 175 ? 6.043 -29.844 7.809 1 93.5 175 ILE A O 1
ATOM 1400 N N . PHE A 1 176 ? 8.195 -30.219 8.461 1 95 176 PHE A N 1
ATOM 1401 C CA . PHE A 1 176 ? 7.875 -31.484 9.094 1 95 176 PHE A CA 1
ATOM 1402 C C . PHE A 1 176 ? 6.918 -31.297 10.258 1 95 176 PHE A C 1
ATOM 1404 O O . PHE A 1 176 ? 6.008 -32.094 10.469 1 95 176 PHE A O 1
ATOM 1411 N N . MET A 1 177 ? 7.16 -30.234 10.93 1 93.88 177 MET A N 1
ATOM 1412 C CA . MET A 1 177 ? 6.277 -29.922 12.047 1 93.88 177 MET A CA 1
ATOM 1413 C C . MET A 1 177 ? 4.855 -29.656 11.562 1 93.88 177 MET A C 1
ATOM 1415 O O . MET A 1 177 ? 3.889 -30.125 12.18 1 93.88 177 MET A O 1
ATOM 1419 N N . ALA A 1 178 ? 4.758 -28.938 10.531 1 94.75 178 ALA A N 1
ATOM 1420 C CA . ALA A 1 178 ? 3.443 -28.625 9.969 1 94.75 178 ALA A CA 1
ATOM 1421 C C . ALA A 1 178 ? 2.756 -29.906 9.477 1 94.75 178 ALA A C 1
ATOM 1423 O O . ALA A 1 178 ? 1.55 -30.078 9.656 1 94.75 178 ALA A O 1
ATOM 1424 N N . LEU A 1 179 ? 3.498 -30.812 8.789 1 96.81 179 LEU A N 1
ATOM 1425 C CA . LEU A 1 179 ? 2.957 -32.094 8.32 1 96.81 179 LEU A CA 1
ATOM 1426 C C . LEU A 1 179 ? 2.488 -32.938 9.492 1 96.81 179 LEU A C 1
ATOM 1428 O O . LEU A 1 179 ? 1.388 -33.5 9.461 1 96.81 179 LEU A O 1
ATOM 1432 N N . GLY A 1 180 ? 3.297 -32.938 10.547 1 96.19 180 GLY A N 1
ATOM 1433 C CA . GLY A 1 180 ? 2.943 -33.719 11.727 1 96.19 180 GLY A CA 1
ATOM 1434 C C . GLY A 1 180 ? 1.719 -33.156 12.445 1 96.19 180 GLY A C 1
ATOM 1435 O O . GLY A 1 180 ? 0.839 -33.938 12.844 1 96.19 180 GLY A O 1
ATOM 1436 N N . ALA A 1 181 ? 1.686 -31.875 12.539 1 95.75 181 ALA A N 1
ATOM 1437 C CA . ALA A 1 181 ? 0.586 -31.219 13.234 1 95.75 181 ALA A CA 1
ATOM 1438 C C . ALA A 1 181 ? -0.744 -31.469 12.531 1 95.75 181 ALA A C 1
ATOM 1440 O O . ALA A 1 181 ? -1.801 -31.469 13.172 1 95.75 181 ALA A O 1
ATOM 1441 N N . ASN A 1 182 ? -0.72 -31.734 11.25 1 96.56 182 ASN A N 1
ATOM 1442 C CA . ASN A 1 182 ? -1.936 -31.938 10.469 1 96.56 182 ASN A CA 1
ATOM 1443 C C . ASN A 1 182 ? -2.107 -33.406 10.062 1 96.56 182 ASN A C 1
ATOM 1445 O O . ASN A 1 182 ? -2.965 -33.719 9.242 1 96.56 182 ASN A O 1
ATOM 1449 N N . GLU A 1 183 ? -1.207 -34.25 10.555 1 96.56 183 GLU A N 1
ATOM 1450 C CA . GLU A 1 183 ? -1.265 -35.688 10.344 1 96.56 183 GLU A CA 1
ATOM 1451 C C . GLU A 1 183 ? -1.144 -36.031 8.859 1 96.56 183 GLU A C 1
ATOM 1453 O O . GLU A 1 183 ? -1.928 -36.812 8.336 1 96.56 183 GLU A O 1
ATOM 1458 N N . LEU A 1 184 ? -0.32 -35.344 8.203 1 97.12 184 LEU A N 1
ATOM 1459 C CA . LEU A 1 184 ? 0.008 -35.625 6.816 1 97.12 184 LEU A CA 1
ATOM 1460 C C . LEU A 1 184 ? 1.309 -36.438 6.723 1 97.12 184 LEU A C 1
ATOM 1462 O O . LEU A 1 184 ? 2.34 -36 7.246 1 97.12 184 LEU A O 1
ATOM 1466 N N . ASP A 1 185 ? 1.262 -37.5 6.082 1 96.25 185 ASP A N 1
ATOM 1467 C CA . ASP A 1 185 ? 2.416 -38.406 5.988 1 96.25 185 ASP A CA 1
ATOM 1468 C C . ASP A 1 185 ? 3.354 -37.969 4.863 1 96.25 185 ASP A C 1
ATOM 1470 O O . ASP A 1 185 ? 2.973 -37.969 3.691 1 96.25 185 ASP A O 1
ATOM 1474 N N . ILE A 1 186 ? 4.551 -37.656 5.172 1 95.81 186 ILE A N 1
ATOM 1475 C CA . ILE A 1 186 ? 5.551 -37.188 4.219 1 95.81 186 ILE A CA 1
ATOM 1476 C C . ILE A 1 186 ? 5.801 -38.281 3.168 1 95.81 186 ILE A C 1
ATOM 1478 O O . ILE A 1 186 ? 6.219 -37.969 2.047 1 95.81 186 ILE A O 1
ATOM 1482 N N . LYS A 1 187 ? 5.52 -39.469 3.445 1 94.88 187 LYS A N 1
ATOM 1483 C CA . LYS A 1 187 ? 5.75 -40.594 2.529 1 94.88 187 LYS A CA 1
ATOM 1484 C C . LYS A 1 187 ? 4.84 -40.5 1.309 1 94.88 187 LYS A C 1
ATOM 1486 O O . LYS A 1 187 ? 5.09 -41.156 0.289 1 94.88 187 LYS A O 1
ATOM 1491 N N . ASN A 1 188 ? 3.793 -39.719 1.423 1 95.62 188 ASN A N 1
ATOM 1492 C CA . ASN A 1 188 ? 2.857 -39.531 0.316 1 95.62 188 ASN A CA 1
ATOM 1493 C C . ASN A 1 188 ? 3.25 -38.375 -0.573 1 95.62 188 ASN A C 1
ATOM 1495 O O . ASN A 1 188 ? 2.594 -38.094 -1.581 1 95.62 188 ASN A O 1
ATOM 1499 N N . CYS A 1 189 ? 4.332 -37.719 -0.219 1 96.25 189 CYS A N 1
ATOM 1500 C CA . CYS A 1 189 ? 4.82 -36.594 -1.019 1 96.25 189 CYS A CA 1
ATOM 1501 C C . CYS A 1 189 ? 5.473 -37.094 -2.303 1 96.25 189 CYS A C 1
ATOM 1503 O O . CYS A 1 189 ? 6.266 -38.031 -2.279 1 96.25 189 CYS A O 1
ATOM 1505 N N . ARG A 1 190 ? 5.152 -36.562 -3.391 1 94.62 190 ARG A N 1
ATOM 1506 C CA . ARG A 1 190 ? 5.672 -37.062 -4.66 1 94.62 190 ARG A CA 1
ATOM 1507 C C . ARG A 1 190 ? 6.41 -35.969 -5.414 1 94.62 190 ARG A C 1
ATOM 1509 O O . ARG A 1 190 ? 6.992 -36.188 -6.473 1 94.62 190 ARG A O 1
ATOM 1516 N N . GLY A 1 191 ? 6.336 -34.781 -4.867 1 92.31 191 GLY A N 1
ATOM 1517 C CA . GLY A 1 191 ? 7.043 -33.719 -5.535 1 92.31 191 GLY A CA 1
ATOM 1518 C C . GLY A 1 191 ? 7.309 -32.531 -4.625 1 92.31 191 GLY A C 1
ATOM 1519 O O . GLY A 1 191 ? 6.672 -32.375 -3.582 1 92.31 191 GLY A O 1
ATOM 1520 N N . GLN A 1 192 ? 8.25 -31.688 -4.98 1 91.94 192 GLN A N 1
ATOM 1521 C CA . GLN A 1 192 ? 8.594 -30.453 -4.285 1 91.94 192 GLN A CA 1
ATOM 1522 C C . GLN A 1 192 ? 9.156 -29.406 -5.25 1 91.94 192 GLN A C 1
ATOM 1524 O O . GLN A 1 192 ? 9.852 -29.766 -6.207 1 91.94 192 GLN A O 1
ATOM 1529 N N . SER A 1 193 ? 8.703 -28.203 -5.09 1 89.25 193 SER A N 1
ATOM 1530 C CA . SER A 1 193 ? 9.156 -27.125 -5.961 1 89.25 193 SER A CA 1
ATOM 1531 C C . SER A 1 193 ? 9.477 -25.859 -5.164 1 89.25 193 SER A C 1
ATOM 1533 O O . SER A 1 193 ? 8.68 -25.422 -4.332 1 89.25 193 SER A O 1
ATOM 1535 N N . TYR A 1 194 ? 10.672 -25.328 -5.383 1 83.44 194 TYR A N 1
ATOM 1536 C CA . TYR A 1 194 ? 11.156 -24.109 -4.742 1 83.44 194 TYR A CA 1
ATOM 1537 C C . TYR A 1 194 ? 11.836 -23.188 -5.754 1 83.44 194 TYR A C 1
ATOM 1539 O O . TYR A 1 194 ? 12.062 -23.578 -6.902 1 83.44 194 TYR A O 1
ATOM 1547 N N . ASP A 1 195 ? 12.031 -21.969 -5.305 1 75.06 195 ASP A N 1
ATOM 1548 C CA . ASP A 1 195 ? 12.836 -21.094 -6.152 1 75.06 195 ASP A CA 1
ATOM 1549 C C . ASP A 1 195 ? 14.281 -21.562 -6.219 1 75.06 195 ASP A C 1
ATOM 1551 O O . ASP A 1 195 ? 14.664 -22.516 -5.543 1 75.06 195 ASP A O 1
ATOM 1555 N N . ASN A 1 196 ? 15.078 -21.047 -7 1 64.12 196 ASN A N 1
ATOM 1556 C CA . ASN A 1 196 ? 16.422 -21.531 -7.285 1 64.12 196 ASN A CA 1
ATOM 1557 C C . ASN A 1 196 ? 17.438 -21.016 -6.254 1 64.12 196 ASN A C 1
ATOM 1559 O O . ASN A 1 196 ? 18.641 -21.188 -6.426 1 64.12 196 ASN A O 1
ATOM 1563 N N . ALA A 1 197 ? 16.875 -20.484 -5.184 1 60.81 197 ALA A N 1
ATOM 1564 C CA . ALA A 1 197 ? 17.797 -20.062 -4.145 1 60.81 197 ALA A CA 1
ATOM 1565 C C . ALA A 1 197 ? 18.531 -21.266 -3.541 1 60.81 197 ALA A C 1
ATOM 1567 O O . ALA A 1 197 ? 17.922 -22.328 -3.334 1 60.81 197 ALA A O 1
ATOM 1568 N N . SER A 1 198 ? 19.781 -21.141 -3.381 1 56.22 198 SER A N 1
ATOM 1569 C CA . SER A 1 198 ? 20.641 -22.25 -2.98 1 56.22 198 SER A CA 1
ATOM 1570 C C . SER A 1 198 ? 20.141 -22.891 -1.694 1 56.22 198 SER A C 1
ATOM 1572 O O . SER A 1 198 ? 20.203 -24.125 -1.55 1 56.22 198 SER A O 1
ATOM 1574 N N . ASN A 1 199 ? 19.703 -22.078 -0.827 1 61.78 199 ASN A N 1
ATOM 1575 C CA . ASN A 1 199 ? 19.266 -22.641 0.448 1 61.78 199 ASN A CA 1
ATOM 1576 C C . ASN A 1 199 ? 18 -23.484 0.278 1 61.78 199 ASN A C 1
ATOM 1578 O O . ASN A 1 199 ? 17.703 -24.328 1.123 1 61.78 199 ASN A O 1
ATOM 1582 N N . MET A 1 200 ? 17.391 -23.281 -0.75 1 70.62 200 MET A N 1
ATOM 1583 C CA . MET A 1 200 ? 16.172 -24.047 -0.979 1 70.62 200 MET A CA 1
ATOM 1584 C C . MET A 1 200 ? 16.422 -25.172 -1.984 1 70.62 200 MET A C 1
ATOM 1586 O O . MET A 1 200 ? 16.203 -26.344 -1.674 1 70.62 200 MET A O 1
ATOM 1590 N N . SER A 1 201 ? 17.125 -24.812 -3.066 1 68.44 201 SER A N 1
ATOM 1591 C CA . SER A 1 201 ? 17.172 -25.75 -4.184 1 68.44 201 SER A CA 1
ATOM 1592 C C . SER A 1 201 ? 18.5 -26.484 -4.219 1 68.44 201 SER A C 1
ATOM 1594 O O . SER A 1 201 ? 18.703 -27.391 -5.031 1 68.44 201 SER A O 1
ATOM 1596 N N . GLY A 1 202 ? 19.312 -26.094 -3.182 1 56.69 202 GLY A N 1
ATOM 1597 C CA . GLY A 1 202 ? 20.609 -26.734 -3.176 1 56.69 202 GLY A CA 1
ATOM 1598 C C . GLY A 1 202 ? 20.531 -28.25 -3.043 1 56.69 202 GLY A C 1
ATOM 1599 O O . GLY A 1 202 ? 19.812 -28.766 -2.172 1 56.69 202 GLY A O 1
ATOM 1600 N N . MET A 1 203 ? 21.219 -29.031 -3.867 1 55.66 203 MET A N 1
ATOM 1601 C CA . MET A 1 203 ? 21.109 -30.469 -4.016 1 55.66 203 MET A CA 1
ATOM 1602 C C . MET A 1 203 ? 21.719 -31.188 -2.82 1 55.66 203 MET A C 1
ATOM 1604 O O . MET A 1 203 ? 21.297 -32.281 -2.467 1 55.66 203 MET A O 1
ATOM 1608 N N . TYR A 1 204 ? 22.562 -30.562 -2.227 1 43.47 204 TYR A N 1
ATOM 1609 C CA . TYR A 1 204 ? 23.312 -31.297 -1.207 1 43.47 204 TYR A CA 1
ATOM 1610 C C . TYR A 1 204 ? 22.875 -30.891 0.192 1 43.47 204 TYR A C 1
ATOM 1612 O O . TYR A 1 204 ? 22.719 -31.734 1.078 1 43.47 204 TYR A O 1
ATOM 1620 N N . SER A 1 205 ? 22.578 -29.656 0.309 1 57.78 205 SER A N 1
ATOM 1621 C CA . SER A 1 205 ? 22.328 -29.203 1.672 1 57.78 205 SER A CA 1
ATOM 1622 C C . SER A 1 205 ? 21.094 -28.297 1.734 1 57.78 205 SER A C 1
ATOM 1624 O O . SER A 1 205 ? 20.734 -27.812 2.807 1 57.78 205 SER A O 1
ATOM 1626 N N . GLY A 1 206 ? 20.484 -28.344 0.625 1 74.44 206 GLY A N 1
ATOM 1627 C CA . GLY A 1 206 ? 19.328 -27.453 0.607 1 74.44 206 GLY A CA 1
ATOM 1628 C C . GLY A 1 206 ? 18.062 -28.094 1.151 1 74.44 206 GLY A C 1
ATOM 1629 O O . GLY A 1 206 ? 18.094 -29.234 1.593 1 74.44 206 GLY A O 1
ATOM 1630 N N . LEU A 1 207 ? 17.062 -27.406 1.306 1 82.06 207 LEU A N 1
ATOM 1631 C CA . LEU A 1 207 ? 15.75 -27.875 1.739 1 82.06 207 LEU A CA 1
ATOM 1632 C C . LEU A 1 207 ? 15.312 -29.078 0.922 1 82.06 207 LEU A C 1
ATOM 1634 O O . LEU A 1 207 ? 14.789 -30.062 1.475 1 82.06 207 LEU A O 1
ATOM 1638 N N . GLN A 1 208 ? 15.562 -29.078 -0.404 1 86.38 208 GLN A N 1
ATOM 1639 C CA . GLN A 1 208 ? 15.164 -30.172 -1.277 1 86.38 208 GLN A CA 1
ATOM 1640 C C . GLN A 1 208 ? 15.812 -31.484 -0.845 1 86.38 208 GLN A C 1
ATOM 1642 O O . GLN A 1 208 ? 15.164 -32.531 -0.849 1 86.38 208 GLN A O 1
ATOM 1647 N N . ALA A 1 209 ? 17.078 -31.406 -0.461 1 87.06 209 ALA A N 1
ATOM 1648 C CA . ALA A 1 209 ? 17.812 -32.594 -0.064 1 87.06 209 ALA A CA 1
ATOM 1649 C C . ALA A 1 209 ? 17.219 -33.219 1.204 1 87.06 209 ALA A C 1
ATOM 1651 O O . ALA A 1 209 ? 17.109 -34.438 1.321 1 87.06 209 ALA A O 1
ATOM 1652 N N . ARG A 1 210 ? 16.812 -32.406 2.053 1 89.44 210 ARG A N 1
ATOM 1653 C CA . ARG A 1 210 ? 16.25 -32.875 3.324 1 89.44 210 ARG A CA 1
ATOM 1654 C C . ARG A 1 210 ? 14.891 -33.531 3.127 1 89.44 210 ARG A C 1
ATOM 1656 O O . ARG A 1 210 ? 14.578 -34.531 3.758 1 89.44 210 ARG A O 1
ATOM 1663 N N . ILE A 1 211 ? 14.094 -32.969 2.305 1 91.75 211 ILE A N 1
ATOM 1664 C CA . ILE A 1 211 ? 12.781 -33.531 2.002 1 91.75 211 ILE A CA 1
ATOM 1665 C C . ILE A 1 211 ? 12.945 -34.844 1.265 1 91.75 211 ILE A C 1
ATOM 1667 O O . ILE A 1 211 ? 12.219 -35.812 1.529 1 91.75 211 ILE A O 1
ATOM 1671 N N . LYS A 1 212 ? 13.914 -34.844 0.357 1 91.44 212 LYS A N 1
ATOM 1672 C CA . LYS A 1 212 ? 14.172 -36.062 -0.405 1 91.44 212 LYS A CA 1
ATOM 1673 C C . LYS A 1 212 ? 14.672 -37.188 0.504 1 91.44 212 LYS A C 1
ATOM 1675 O O . LYS A 1 212 ? 14.367 -38.344 0.271 1 91.44 212 LYS A O 1
ATOM 1680 N N . GLU A 1 213 ? 15.414 -36.781 1.494 1 91.38 213 GLU A N 1
ATOM 1681 C CA . GLU A 1 213 ? 15.883 -37.781 2.469 1 91.38 213 GLU A CA 1
ATOM 1682 C C . GLU A 1 213 ? 14.719 -38.375 3.248 1 91.38 213 GLU A C 1
ATOM 1684 O O . GLU A 1 213 ? 14.727 -39.562 3.559 1 91.38 213 GLU A O 1
ATOM 1689 N N . ALA A 1 214 ? 13.773 -37.562 3.518 1 92.38 214 ALA A N 1
ATOM 1690 C CA . ALA A 1 214 ? 12.602 -38.031 4.254 1 92.38 214 ALA A CA 1
ATOM 1691 C C . ALA A 1 214 ? 11.68 -38.844 3.35 1 92.38 214 ALA A C 1
ATOM 1693 O O . ALA A 1 214 ? 10.992 -39.781 3.814 1 92.38 214 ALA A O 1
ATOM 1694 N N . CYS A 1 215 ? 11.617 -38.5 2.111 1 93.56 215 CYS A N 1
ATOM 1695 C CA .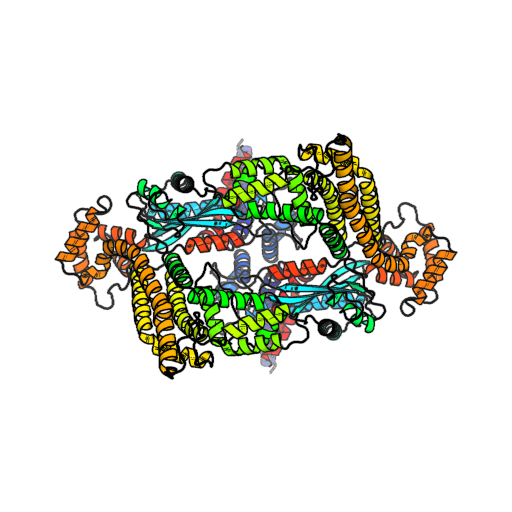 CYS A 1 215 ? 10.836 -39.188 1.101 1 93.56 215 CYS A CA 1
ATOM 1696 C C . CYS A 1 215 ? 11.547 -39.188 -0.247 1 93.56 215 CYS A C 1
ATOM 1698 O O . CYS A 1 215 ? 11.484 -38.188 -0.979 1 93.56 215 CYS A O 1
ATOM 1700 N N . PHE A 1 216 ? 11.953 -40.25 -0.6 1 92.12 216 PHE A N 1
ATOM 1701 C CA . PHE A 1 216 ? 12.758 -40.406 -1.804 1 92.12 216 PHE A CA 1
ATOM 1702 C C . PHE A 1 216 ? 11.953 -40.062 -3.047 1 92.12 216 PHE A C 1
ATOM 1704 O O . PHE A 1 216 ? 12.508 -39.531 -4.02 1 92.12 216 PHE A O 1
ATOM 1711 N N . HIS A 1 217 ? 10.688 -40.219 -2.988 1 92.44 217 HIS A N 1
ATOM 1712 C CA . HIS A 1 217 ? 9.844 -40.031 -4.16 1 92.44 217 HIS A CA 1
ATOM 1713 C C . HIS A 1 217 ? 9.398 -38.562 -4.293 1 92.44 217 HIS A C 1
ATOM 1715 O O . HIS A 1 217 ? 8.719 -38.219 -5.258 1 92.44 217 HIS A O 1
ATOM 1721 N N . ALA A 1 218 ? 9.828 -37.75 -3.324 1 92.75 218 ALA A N 1
ATOM 1722 C CA . ALA A 1 218 ? 9.547 -36.312 -3.436 1 92.75 218 ALA A CA 1
ATOM 1723 C C . ALA A 1 218 ? 10.523 -35.625 -4.395 1 92.75 218 ALA A C 1
ATOM 1725 O O . ALA A 1 218 ? 11.43 -34.906 -3.963 1 92.75 218 ALA A O 1
ATOM 1726 N N . VAL A 1 219 ? 10.266 -35.812 -5.641 1 90.06 219 VAL A N 1
ATOM 1727 C CA . VAL A 1 219 ? 11.188 -35.344 -6.676 1 90.06 219 VAL A CA 1
ATOM 1728 C C . VAL A 1 219 ? 11.164 -33.844 -6.762 1 90.06 219 VAL A C 1
ATOM 1730 O O . VAL A 1 219 ? 10.102 -33.219 -6.68 1 90.06 219 VAL A O 1
ATOM 1733 N N . TYR A 1 220 ? 12.344 -33.25 -6.879 1 89.88 220 TYR A N 1
ATOM 1734 C CA . TYR A 1 220 ? 12.469 -31.797 -6.988 1 89.88 220 TYR A CA 1
ATOM 1735 C C . TYR A 1 220 ? 12.273 -31.344 -8.43 1 89.88 220 TYR A C 1
ATOM 1737 O O . TYR A 1 220 ? 12.93 -31.844 -9.344 1 89.88 220 TYR A O 1
ATOM 1745 N N . ILE A 1 221 ? 11.391 -30.469 -8.578 1 88.31 221 ILE A N 1
ATOM 1746 C CA . ILE A 1 221 ? 11.164 -29.828 -9.859 1 88.31 221 ILE A CA 1
ATOM 1747 C C . ILE A 1 221 ? 11.305 -28.312 -9.695 1 88.31 221 ILE A C 1
ATOM 1749 O O . ILE A 1 221 ? 10.484 -27.672 -9.039 1 88.31 221 ILE A O 1
ATOM 1753 N N . PRO A 1 222 ? 12.266 -27.75 -10.312 1 88 222 PRO A N 1
ATOM 1754 C CA . PRO A 1 222 ? 12.422 -26.297 -10.188 1 88 222 PRO A CA 1
ATOM 1755 C C . PRO A 1 222 ? 11.234 -25.531 -10.766 1 88 222 PRO A C 1
ATOM 1757 O O . PRO A 1 222 ? 10.609 -25.984 -11.727 1 88 222 PRO A O 1
ATOM 1760 N N . CYS A 1 223 ? 10.969 -24.438 -10.203 1 88.19 223 CYS A N 1
ATOM 1761 C CA . CYS A 1 223 ? 9.922 -23.578 -10.75 1 88.19 223 CYS A CA 1
ATOM 1762 C C . CYS A 1 223 ? 10.266 -23.125 -12.164 1 88.19 223 CYS A C 1
ATOM 1764 O O . CYS A 1 223 ? 11.297 -22.484 -12.383 1 88.19 223 CYS A O 1
ATOM 1766 N N . ALA A 1 224 ? 9.414 -23.469 -13.039 1 88.62 224 ALA A N 1
ATOM 1767 C CA . ALA A 1 224 ? 9.688 -23.203 -14.453 1 88.62 224 ALA A CA 1
ATOM 1768 C C . ALA A 1 224 ? 9.727 -21.703 -14.734 1 88.62 224 ALA A C 1
ATOM 1770 O O . ALA A 1 224 ? 10.516 -21.25 -15.57 1 88.62 224 ALA A O 1
ATOM 1771 N N . ALA A 1 225 ? 8.82 -20.969 -14.109 1 84.62 225 ALA A N 1
ATOM 1772 C CA . ALA A 1 225 ? 8.781 -19.531 -14.305 1 84.62 225 ALA A CA 1
ATOM 1773 C C . ALA A 1 225 ? 10.055 -18.875 -13.773 1 84.62 225 ALA A C 1
ATOM 1775 O O . ALA A 1 225 ? 10.625 -18 -14.43 1 84.62 225 ALA A O 1
ATOM 1776 N N . HIS A 1 226 ? 10.516 -19.25 -12.664 1 83.81 226 HIS A N 1
ATOM 1777 C CA . HIS A 1 226 ? 11.742 -18.703 -12.094 1 83.81 226 HIS A CA 1
ATOM 1778 C C . HIS A 1 226 ? 12.961 -19.094 -12.914 1 83.81 226 HIS A C 1
ATOM 1780 O O . HIS A 1 226 ? 13.914 -18.328 -13.039 1 83.81 226 HIS A O 1
ATOM 1786 N N . SER A 1 227 ? 12.922 -20.328 -13.352 1 88.5 227 SER A N 1
ATOM 1787 C CA . SER A 1 227 ? 14.016 -20.797 -14.203 1 88.5 227 SER A CA 1
ATOM 1788 C C . SER A 1 227 ? 14.156 -19.922 -15.445 1 88.5 227 SER A C 1
ATOM 1790 O O . SER A 1 227 ? 15.266 -19.578 -15.844 1 88.5 227 SER A O 1
ATOM 1792 N N . LEU A 1 228 ? 13.023 -19.594 -15.992 1 88.94 228 LEU A N 1
ATOM 1793 C CA . LEU A 1 228 ? 13.055 -18.75 -17.188 1 88.94 228 LEU A CA 1
ATOM 1794 C C . LEU A 1 228 ? 13.602 -17.359 -16.859 1 88.94 228 LEU A C 1
ATOM 1796 O O . LEU A 1 228 ? 14.328 -16.781 -17.656 1 88.94 228 LEU A O 1
ATOM 1800 N N . ASN A 1 229 ? 13.227 -16.891 -15.727 1 83.62 229 ASN A N 1
ATOM 1801 C CA . ASN A 1 229 ? 13.75 -15.594 -15.281 1 83.62 229 ASN A CA 1
ATOM 1802 C C . ASN A 1 229 ? 15.266 -15.625 -15.141 1 83.62 229 ASN A C 1
ATOM 1804 O O . ASN A 1 229 ? 15.945 -14.656 -15.484 1 83.62 229 ASN A O 1
ATOM 1808 N N . LEU A 1 230 ? 15.773 -16.703 -14.648 1 84 230 LEU A N 1
ATOM 1809 C CA . LEU A 1 230 ? 17.203 -16.844 -14.469 1 84 230 LEU A CA 1
ATOM 1810 C C . LEU A 1 230 ? 17.922 -16.906 -15.82 1 84 230 LEU A C 1
ATOM 1812 O O . LEU A 1 230 ? 19.047 -16.422 -15.945 1 84 230 LEU A O 1
ATOM 1816 N N . VAL A 1 231 ? 17.266 -17.5 -16.734 1 88.44 231 VAL A N 1
ATOM 1817 C CA . VAL A 1 231 ? 17.828 -17.531 -18.078 1 88.44 231 VAL A CA 1
ATOM 1818 C C . VAL A 1 231 ? 18.016 -16.094 -18.594 1 88.44 231 VAL A C 1
ATOM 1820 O O . VAL A 1 231 ? 19.078 -15.758 -19.109 1 88.44 231 VAL A O 1
ATOM 1823 N N . GLY A 1 232 ? 16.984 -15.32 -18.406 1 83.94 232 GLY A N 1
ATOM 1824 C CA . GLY A 1 232 ? 17.062 -13.93 -18.828 1 83.94 232 GLY A CA 1
ATOM 1825 C C . GLY A 1 232 ? 18.141 -13.148 -18.109 1 83.94 232 GLY A C 1
ATOM 1826 O O . GLY A 1 232 ? 18.828 -12.336 -18.719 1 83.94 232 GLY A O 1
ATOM 1827 N N . GLU A 1 233 ? 18.281 -13.406 -16.875 1 82.12 233 GLU A N 1
ATOM 1828 C CA . GLU A 1 233 ? 19.297 -12.711 -16.078 1 82.12 233 GLU A CA 1
ATOM 1829 C C . GLU A 1 233 ? 20.703 -13.062 -16.547 1 82.12 233 GLU A C 1
ATOM 1831 O O . GLU A 1 233 ? 21.562 -12.188 -16.641 1 82.12 233 GLU A O 1
ATOM 1836 N N . CYS A 1 234 ? 20.922 -14.312 -16.812 1 82.5 234 CYS A N 1
ATOM 1837 C CA . CYS A 1 234 ? 22.219 -14.766 -17.297 1 82.5 234 CYS A CA 1
ATOM 1838 C C . CYS A 1 234 ? 22.547 -14.156 -18.641 1 82.5 234 CYS A C 1
ATOM 1840 O O . CYS A 1 234 ? 23.672 -13.703 -18.875 1 82.5 234 CYS A O 1
ATOM 1842 N N . ALA A 1 235 ? 21.578 -14.133 -19.422 1 84.62 235 ALA A N 1
ATOM 1843 C CA . ALA A 1 235 ? 21.781 -13.586 -20.766 1 84.62 235 ALA A CA 1
ATOM 1844 C C . ALA A 1 235 ? 22.047 -12.086 -20.703 1 84.62 235 ALA A C 1
ATOM 1846 O O . ALA A 1 235 ? 22.828 -11.555 -21.5 1 84.62 235 ALA A O 1
ATOM 1847 N N . ALA A 1 236 ? 21.406 -11.438 -19.844 1 82.81 236 ALA A N 1
ATOM 1848 C CA . ALA A 1 236 ? 21.562 -9.992 -19.703 1 82.81 236 ALA A CA 1
ATOM 1849 C C . ALA A 1 236 ? 22.969 -9.648 -19.188 1 82.81 236 ALA A C 1
ATOM 1851 O O . ALA A 1 236 ? 23.453 -8.547 -19.422 1 82.81 236 ALA A O 1
ATOM 1852 N N . SER A 1 237 ? 23.656 -10.617 -18.594 1 84.56 237 SER A N 1
ATOM 1853 C CA . SER A 1 237 ? 24.953 -10.352 -18.016 1 84.56 237 SER A CA 1
ATOM 1854 C C . SER A 1 237 ? 26.062 -11.109 -18.75 1 84.56 237 SER A C 1
ATOM 1856 O O . SER A 1 237 ? 27.188 -11.188 -18.266 1 84.56 237 SER A O 1
ATOM 1858 N N . CYS A 1 238 ? 25.797 -11.672 -19.844 1 87.06 238 CYS A N 1
ATOM 1859 C CA . CYS A 1 238 ? 26.703 -12.602 -20.516 1 87.06 238 CYS A CA 1
ATOM 1860 C C . CYS A 1 238 ? 27.859 -11.859 -21.188 1 87.06 238 CYS A C 1
ATOM 1862 O O . CYS A 1 238 ? 28.906 -12.445 -21.438 1 87.06 238 CYS A O 1
ATOM 1864 N N . CYS A 1 239 ? 27.656 -10.609 -21.516 1 87.44 239 CYS A N 1
ATOM 1865 C CA . CYS A 1 239 ? 28.703 -9.805 -22.109 1 87.44 239 CYS A CA 1
ATOM 1866 C C . CYS A 1 239 ? 28.531 -8.328 -21.766 1 87.44 239 CYS A C 1
ATOM 1868 O O . CYS A 1 239 ? 27.484 -7.934 -21.234 1 87.44 239 CYS A O 1
ATOM 1870 N N . THR A 1 240 ? 29.469 -7.602 -22.016 1 87.06 240 THR A N 1
ATOM 1871 C CA . THR A 1 240 ? 29.516 -6.211 -21.578 1 87.06 240 THR A CA 1
ATOM 1872 C C . THR A 1 240 ? 28.375 -5.402 -22.203 1 87.06 240 THR A C 1
ATOM 1874 O O . THR A 1 240 ? 27.672 -4.676 -21.516 1 87.06 240 THR A O 1
ATOM 1877 N N . LEU A 1 241 ? 28.203 -5.582 -23.5 1 88.62 241 LEU A N 1
ATOM 1878 C CA . LEU A 1 241 ? 27.234 -4.754 -24.203 1 88.62 241 LEU A CA 1
ATOM 1879 C C . LEU A 1 241 ? 25.812 -5.129 -23.797 1 88.62 241 LEU A C 1
ATOM 1881 O O . LEU A 1 241 ? 24.922 -4.273 -23.75 1 88.62 241 LEU A O 1
ATOM 1885 N N . ALA A 1 242 ? 25.609 -6.387 -23.516 1 90.88 242 ALA A N 1
ATOM 1886 C CA . ALA A 1 242 ? 24.297 -6.797 -23.016 1 90.88 242 ALA A CA 1
ATOM 1887 C C . ALA A 1 242 ? 24 -6.145 -21.672 1 90.88 242 ALA A C 1
ATOM 1889 O O . ALA A 1 242 ? 22.906 -5.637 -21.453 1 90.88 242 ALA A O 1
ATOM 1890 N N . ASN A 1 243 ? 24.953 -6.125 -20.844 1 88.5 243 ASN A N 1
ATOM 1891 C CA . ASN A 1 243 ? 24.828 -5.496 -19.531 1 88.5 243 ASN A CA 1
ATOM 1892 C C . ASN A 1 243 ? 24.578 -3.994 -19.656 1 88.5 243 ASN A C 1
ATOM 1894 O O . ASN A 1 243 ? 23.75 -3.432 -18.938 1 88.5 243 ASN A O 1
ATOM 1898 N N . GLU A 1 244 ? 25.312 -3.455 -20.484 1 88.88 244 GLU A N 1
ATOM 1899 C CA . GLU A 1 244 ? 25.172 -2.02 -20.719 1 88.88 244 GLU A CA 1
ATOM 1900 C C . GLU A 1 244 ? 23.781 -1.677 -21.234 1 88.88 244 GLU A C 1
ATOM 1902 O O . GLU A 1 244 ? 23.234 -0.628 -20.891 1 88.88 244 GLU A O 1
ATOM 1907 N N . PHE A 1 245 ? 23.281 -2.49 -22.062 1 93.25 245 PHE A N 1
ATOM 1908 C CA . PHE A 1 245 ? 21.953 -2.254 -22.641 1 93.25 245 PHE A CA 1
ATOM 1909 C C . PHE A 1 245 ? 20.891 -2.201 -21.531 1 93.25 245 PHE A C 1
ATOM 1911 O O . PHE A 1 245 ? 20.078 -1.275 -21.5 1 93.25 245 PHE A O 1
ATOM 1918 N N . PHE A 1 246 ? 20.875 -3.162 -20.656 1 89.94 246 PHE A N 1
ATOM 1919 C CA . PHE A 1 246 ? 19.844 -3.227 -19.609 1 89.94 246 PHE A CA 1
ATOM 1920 C C . PHE A 1 246 ? 20.062 -2.135 -18.562 1 89.94 246 PHE A C 1
ATOM 1922 O O . PHE A 1 246 ? 19.109 -1.617 -18 1 89.94 246 PHE A O 1
ATOM 1929 N N . TYR A 1 247 ? 21.312 -1.771 -18.375 1 84.94 247 TYR A N 1
ATOM 1930 C CA . TYR A 1 247 ? 21.578 -0.61 -17.531 1 84.94 247 TYR A CA 1
ATOM 1931 C C . TYR A 1 247 ? 21.016 0.659 -18.172 1 84.94 247 TYR A C 1
ATOM 1933 O O . TYR A 1 247 ? 20.484 1.521 -17.469 1 84.94 247 TYR A O 1
ATOM 1941 N N . PHE A 1 248 ? 21.25 0.71 -19.453 1 91.25 248 PHE A N 1
ATOM 1942 C CA . PHE A 1 248 ? 20.719 1.846 -20.203 1 91.25 248 PHE A CA 1
ATOM 1943 C C . PHE A 1 248 ? 19.219 1.937 -20.062 1 91.25 248 PHE A C 1
ATOM 1945 O O . PHE A 1 248 ? 18.672 3.021 -19.828 1 91.25 248 PHE A O 1
ATOM 1952 N N . LEU A 1 249 ? 18.547 0.794 -20.109 1 91.25 249 LEU A N 1
ATOM 1953 C CA . LEU A 1 249 ? 17.094 0.745 -19.953 1 91.25 249 LEU A CA 1
ATOM 1954 C C . LEU A 1 249 ? 16.672 1.244 -18.562 1 91.25 249 LEU A C 1
ATOM 1956 O O . LEU A 1 249 ? 15.75 2.045 -18.453 1 91.25 249 LEU A O 1
ATOM 1960 N N . GLN A 1 250 ? 17.375 0.766 -17.562 1 88.12 250 GLN A N 1
ATOM 1961 C CA . GLN A 1 250 ? 17.078 1.15 -16.188 1 88.12 250 GLN A CA 1
ATOM 1962 C C . GLN A 1 250 ? 17.344 2.633 -15.961 1 88.12 250 GLN A C 1
ATOM 1964 O O . GLN A 1 250 ? 16.578 3.318 -15.289 1 88.12 250 GLN A O 1
ATOM 1969 N N . ASN A 1 251 ? 18.453 3.105 -16.5 1 89.19 251 ASN A N 1
ATOM 1970 C CA . ASN A 1 251 ? 18.844 4.504 -16.328 1 89.19 251 ASN A CA 1
ATOM 1971 C C . ASN A 1 251 ? 17.844 5.441 -17.016 1 89.19 251 ASN A C 1
ATOM 1973 O O . ASN A 1 251 ? 17.594 6.543 -16.516 1 89.19 251 ASN A O 1
ATOM 1977 N N . THR A 1 252 ? 17.406 4.965 -18.125 1 91.94 252 THR A N 1
ATOM 1978 C CA . THR A 1 252 ? 16.422 5.766 -18.828 1 91.94 252 THR A CA 1
ATOM 1979 C C . THR A 1 252 ? 15.164 5.945 -17.984 1 91.94 252 THR A C 1
ATOM 1981 O O . THR A 1 252 ? 14.641 7.055 -17.859 1 91.94 252 THR A O 1
ATOM 1984 N N . TYR A 1 253 ? 14.727 4.941 -17.375 1 91 253 TYR A N 1
ATOM 1985 C CA . TYR A 1 253 ? 13.555 5.016 -16.516 1 91 253 TYR A CA 1
ATOM 1986 C C . TYR A 1 253 ? 13.828 5.891 -15.297 1 91 253 TYR A C 1
ATOM 1988 O O . TYR A 1 253 ? 13.016 6.758 -14.953 1 91 253 TYR A O 1
ATOM 1996 N N . THR A 1 254 ? 14.93 5.609 -14.672 1 89.12 254 THR A N 1
ATOM 1997 C CA . THR A 1 254 ? 15.273 6.328 -13.445 1 89.12 254 THR A CA 1
ATOM 1998 C C . THR A 1 254 ? 15.414 7.824 -13.719 1 89.12 254 THR A C 1
ATOM 2000 O O . THR A 1 254 ? 15 8.648 -12.906 1 89.12 254 THR A O 1
ATOM 2003 N N . PHE A 1 255 ? 16.047 8.164 -14.867 1 92.12 255 PHE A N 1
ATOM 2004 C CA . PHE A 1 255 ? 16.25 9.562 -15.242 1 92.12 255 PHE A CA 1
ATOM 2005 C C . PHE A 1 255 ? 14.914 10.305 -15.297 1 92.12 255 PHE A C 1
ATOM 2007 O O . PHE A 1 255 ? 14.773 11.383 -14.719 1 92.12 255 PHE A O 1
ATOM 2014 N N . PHE A 1 256 ? 13.938 9.719 -15.914 1 90.69 256 PHE A N 1
ATOM 2015 C CA . PHE A 1 256 ? 12.664 10.398 -16.109 1 90.69 256 PHE A CA 1
ATOM 2016 C C . PHE A 1 256 ? 11.797 10.305 -14.859 1 90.69 256 PHE A C 1
ATOM 2018 O O . PHE A 1 256 ? 11.109 11.258 -14.508 1 90.69 256 PHE A O 1
ATOM 2025 N N . SER A 1 257 ? 11.797 9.195 -14.148 1 87.94 257 SER A N 1
ATOM 2026 C CA . SER A 1 257 ? 10.898 8.953 -13.023 1 87.94 257 SER A CA 1
ATOM 2027 C C . SER A 1 257 ? 11.352 9.703 -11.781 1 87.94 257 SER A C 1
ATOM 2029 O O . SER A 1 257 ? 10.57 9.922 -10.852 1 87.94 257 SER A O 1
ATOM 2031 N N . SER A 1 258 ? 12.625 10.094 -11.711 1 84.31 258 SER A N 1
ATOM 2032 C CA . SER A 1 258 ? 13.18 10.742 -10.523 1 84.31 258 SER A CA 1
ATOM 2033 C C . SER A 1 258 ? 12.695 12.18 -10.406 1 84.31 258 SER A C 1
ATOM 2035 O O . SER A 1 258 ? 12.836 12.805 -9.352 1 84.31 258 SER A O 1
ATOM 2037 N N . SER A 1 259 ? 12.195 12.68 -11.484 1 84.06 259 SER A N 1
ATOM 2038 C CA . SER A 1 259 ? 11.688 14.047 -11.516 1 84.06 259 SER A CA 1
ATOM 2039 C C . SER A 1 259 ? 10.312 14.117 -12.156 1 84.06 259 SER A C 1
ATOM 2041 O O . SER A 1 259 ? 10.125 13.656 -13.281 1 84.06 259 SER A O 1
ATOM 2043 N N . THR A 1 260 ? 9.422 14.703 -11.383 1 82.31 260 THR A N 1
ATOM 2044 C CA . THR A 1 260 ? 8.07 14.836 -11.914 1 82.31 260 THR A CA 1
ATOM 2045 C C . THR A 1 260 ? 8.062 15.703 -13.164 1 82.31 260 THR A C 1
ATOM 2047 O O . THR A 1 260 ? 7.266 15.484 -14.078 1 82.31 260 THR A O 1
ATOM 2050 N N . ASN A 1 261 ? 8.938 16.688 -13.211 1 83.19 261 ASN A N 1
ATOM 2051 C CA . ASN A 1 261 ? 9.047 17.547 -14.383 1 83.19 261 ASN A CA 1
ATOM 2052 C C . ASN A 1 261 ? 9.523 16.766 -15.609 1 83.19 261 ASN A C 1
ATOM 2054 O O . ASN A 1 261 ? 8.938 16.875 -16.688 1 83.19 261 ASN A O 1
ATOM 2058 N N . ARG A 1 262 ? 10.594 16.031 -15.477 1 88.94 262 ARG A N 1
ATOM 2059 C CA . ARG A 1 262 ? 11.117 15.234 -16.578 1 88.94 262 ARG A CA 1
ATOM 2060 C C . ARG A 1 262 ? 10.094 14.211 -17.062 1 88.94 262 ARG A C 1
ATOM 2062 O O . ARG A 1 262 ? 9.969 13.961 -18.266 1 88.94 262 ARG A O 1
ATOM 2069 N N . TRP A 1 263 ? 9.406 13.68 -16.062 1 87.69 263 TRP A N 1
ATOM 2070 C CA . TRP A 1 263 ? 8.359 12.719 -16.391 1 87.69 263 TRP A CA 1
ATOM 2071 C C . TRP A 1 263 ? 7.262 13.375 -17.234 1 87.69 263 TRP A C 1
ATOM 2073 O O . TRP A 1 263 ? 6.75 12.766 -18.172 1 87.69 263 TRP A O 1
ATOM 2083 N N . ASN A 1 264 ? 6.941 14.539 -16.859 1 84.88 264 ASN A N 1
ATOM 2084 C CA . ASN A 1 264 ? 5.918 15.273 -17.594 1 84.88 264 ASN A CA 1
ATOM 2085 C C . ASN A 1 264 ? 6.375 15.578 -19.016 1 84.88 264 ASN A C 1
ATOM 2087 O O . ASN A 1 264 ? 5.582 15.508 -19.953 1 84.88 264 ASN A O 1
ATOM 2091 N N . VAL A 1 265 ? 7.59 15.977 -19.188 1 88.5 265 VAL A N 1
ATOM 2092 C CA . VAL A 1 265 ? 8.148 16.25 -20.516 1 88.5 265 VAL A CA 1
ATOM 2093 C C . VAL A 1 265 ? 8.055 15 -21.375 1 88.5 265 VAL A C 1
ATOM 2095 O O . VAL A 1 265 ? 7.652 15.07 -22.547 1 88.5 265 VAL A O 1
ATOM 2098 N N . LEU A 1 266 ? 8.391 13.914 -20.766 1 91.06 266 LEU A N 1
ATOM 2099 C CA . LEU A 1 266 ? 8.32 12.648 -21.5 1 91.06 266 LEU A CA 1
ATOM 2100 C C . LEU A 1 266 ? 6.887 12.344 -21.906 1 91.06 266 LEU A C 1
ATOM 2102 O O . LEU A 1 266 ? 6.633 11.984 -23.062 1 91.06 266 LEU A O 1
ATOM 2106 N N . ASN A 1 267 ? 5.996 12.492 -21.016 1 86.19 267 ASN A N 1
ATOM 2107 C CA . ASN A 1 267 ? 4.598 12.18 -21.281 1 86.19 267 ASN A CA 1
ATOM 2108 C C . ASN A 1 267 ? 4.02 13.07 -22.375 1 86.19 267 ASN A C 1
ATOM 2110 O O . ASN A 1 267 ? 3.162 12.641 -23.156 1 86.19 267 ASN A O 1
ATOM 2114 N N . GLU A 1 268 ? 4.418 14.227 -22.344 1 85.75 268 GLU A N 1
ATOM 2115 C CA . GLU A 1 268 ? 3.957 15.156 -23.375 1 85.75 268 GLU A CA 1
ATOM 2116 C C . GLU A 1 268 ? 4.449 14.734 -24.75 1 85.75 268 GLU A C 1
ATOM 2118 O O . GLU A 1 268 ? 3.785 14.984 -25.766 1 85.75 268 GLU A O 1
ATOM 2123 N N . CYS A 1 269 ? 5.625 14.133 -24.734 1 89.31 269 CYS A N 1
ATOM 2124 C CA . CYS A 1 269 ? 6.207 13.703 -26 1 89.31 269 CYS A CA 1
ATOM 2125 C C . CYS A 1 269 ? 5.59 12.391 -26.469 1 89.31 269 CYS A C 1
ATOM 2127 O O . CYS A 1 269 ? 5.598 12.086 -27.672 1 89.31 269 CYS A O 1
ATOM 2129 N N . LEU A 1 270 ? 5.215 11.648 -25.438 1 84.75 270 LEU A N 1
ATOM 2130 C CA . LEU A 1 270 ? 4.684 10.328 -25.766 1 84.75 270 LEU A CA 1
ATOM 2131 C C . LEU A 1 270 ? 3.312 10.453 -26.422 1 84.75 270 LEU A C 1
ATOM 2133 O O . LEU A 1 270 ? 2.535 11.352 -26.094 1 84.75 270 LEU A O 1
ATOM 2137 N N . SER A 1 271 ? 3.201 9.984 -27.703 1 63.91 271 SER A N 1
ATOM 2138 C CA . SER A 1 271 ? 1.952 10.008 -28.453 1 63.91 271 SER A CA 1
ATOM 2139 C C . SER A 1 271 ? 0.828 9.328 -27.672 1 63.91 271 SER A C 1
ATOM 2141 O O . SER A 1 271 ? 1.058 8.344 -26.969 1 63.91 271 SER A O 1
ATOM 2143 N N . LYS A 1 272 ? -0.227 10.047 -27.406 1 57.28 272 LYS A N 1
ATOM 2144 C CA . LYS A 1 272 ? -1.437 9.641 -26.703 1 57.28 272 LYS A CA 1
ATOM 2145 C C . LYS A 1 272 ? -1.853 8.227 -27.094 1 57.28 272 LYS A C 1
ATOM 2147 O O . LYS A 1 272 ? -2.48 7.512 -26.312 1 57.28 272 LYS A O 1
ATOM 2152 N N . SER A 1 273 ? -1.533 7.812 -28.312 1 49.44 273 SER A N 1
ATOM 2153 C CA . SER A 1 273 ? -2.133 6.586 -28.828 1 49.44 273 SER A CA 1
ATOM 2154 C C . SER A 1 273 ? -1.53 5.355 -28.156 1 49.44 273 SER A C 1
ATOM 2156 O O . SER A 1 273 ? -2.207 4.34 -27.984 1 49.44 273 SER A O 1
ATOM 2158 N N . ILE A 1 274 ? -0.153 5.32 -27.859 1 54 274 ILE A N 1
ATOM 2159 C CA . ILE A 1 274 ? 0.476 4.109 -27.344 1 54 274 ILE A CA 1
ATOM 2160 C C . ILE A 1 274 ? 0.986 4.352 -25.922 1 54 274 ILE A C 1
ATOM 2162 O O . ILE A 1 274 ? 1.988 5.043 -25.734 1 54 274 ILE A O 1
ATOM 2166 N N . ASN A 1 275 ? 0.155 4.559 -25.047 1 55.5 275 ASN A N 1
ATOM 2167 C CA . ASN A 1 275 ? 0.375 4.977 -23.656 1 55.5 275 ASN A CA 1
ATOM 2168 C C . ASN A 1 275 ? 1.321 4.027 -22.938 1 55.5 275 ASN A C 1
ATOM 2170 O O . ASN A 1 275 ? 0.943 3.416 -21.938 1 55.5 275 ASN A O 1
ATOM 2174 N N . LEU A 1 276 ? 2.492 3.705 -23.688 1 65.44 276 LEU A N 1
ATOM 2175 C CA . LEU A 1 276 ? 3.453 2.938 -22.891 1 65.44 276 LEU A CA 1
ATOM 2176 C C . LEU A 1 276 ? 4.586 3.83 -22.391 1 65.44 276 LEU A C 1
ATOM 2178 O O . LEU A 1 276 ? 5.457 4.23 -23.172 1 65.44 276 LEU A O 1
ATOM 2182 N N . THR A 1 277 ? 4.5 4.285 -21.281 1 72 277 THR A N 1
ATOM 2183 C CA . THR A 1 277 ? 5.586 5.062 -20.688 1 72 277 THR A CA 1
ATOM 2184 C C . THR A 1 277 ? 6.766 4.164 -20.328 1 72 277 THR A C 1
ATOM 2186 O O . THR A 1 277 ? 6.648 2.938 -20.359 1 72 277 THR A O 1
ATOM 2189 N N . VAL A 1 278 ? 7.891 4.793 -20.234 1 78.69 278 VAL A N 1
ATOM 2190 C CA . VAL A 1 278 ? 9.07 4.043 -19.828 1 78.69 278 VAL A CA 1
ATOM 2191 C C . VAL A 1 278 ? 8.781 3.295 -18.531 1 78.69 278 VAL A C 1
ATOM 2193 O O . VAL A 1 278 ? 8.094 3.812 -17.641 1 78.69 278 VAL A O 1
ATOM 2196 N N . LYS A 1 279 ? 9.172 2.121 -18.484 1 77.75 279 LYS A N 1
ATOM 2197 C CA . LYS A 1 279 ? 8.867 1.268 -17.328 1 77.75 279 LYS A CA 1
ATOM 2198 C C . LYS A 1 279 ? 10.141 0.85 -16.609 1 77.75 279 LYS A C 1
ATOM 2200 O O . LYS A 1 279 ? 11.219 0.816 -17.203 1 77.75 279 LYS A O 1
ATOM 2205 N N . ARG A 1 280 ? 9.977 0.648 -15.312 1 72.5 280 ARG A N 1
ATOM 2206 C CA . ARG A 1 280 ? 11.086 0.186 -14.492 1 72.5 280 ARG A CA 1
ATOM 2207 C C . ARG A 1 280 ? 11.492 -1.236 -14.867 1 72.5 280 ARG A C 1
ATOM 2209 O O . ARG A 1 280 ? 10.633 -2.08 -15.133 1 72.5 280 ARG A O 1
ATOM 2216 N N . VAL A 1 281 ? 12.789 -1.403 -14.914 1 72.56 281 VAL A N 1
ATOM 2217 C CA . VAL A 1 281 ? 13.32 -2.748 -15.109 1 72.56 281 VAL A CA 1
ATOM 2218 C C . VAL A 1 281 ? 13.352 -3.492 -13.781 1 72.56 281 VAL A C 1
ATOM 2220 O O . VAL A 1 281 ? 13.867 -2.977 -12.781 1 72.56 281 VAL A O 1
ATOM 2223 N N . SER A 1 282 ? 12.383 -4.363 -13.531 1 64.81 282 SER A N 1
ATOM 2224 C CA . SER A 1 282 ? 12.406 -5.129 -12.289 1 64.81 282 SER A CA 1
ATOM 2225 C C . SER A 1 282 ? 13.328 -6.336 -12.398 1 64.81 282 SER A C 1
ATOM 2227 O O . SER A 1 282 ? 13.297 -7.059 -13.398 1 64.81 282 SER A O 1
ATOM 2229 N N . ASP A 1 283 ? 14.211 -6.422 -11.375 1 58.03 283 ASP A N 1
ATOM 2230 C CA . ASP A 1 283 ? 15.141 -7.547 -11.344 1 58.03 283 ASP A CA 1
ATOM 2231 C C . ASP A 1 283 ? 14.398 -8.867 -11.172 1 58.03 283 ASP A C 1
ATOM 2233 O O . ASP A 1 283 ? 14.961 -9.938 -11.438 1 58.03 283 ASP A O 1
ATOM 2237 N N . THR A 1 284 ? 13.133 -8.773 -10.812 1 56.28 284 THR A N 1
ATOM 2238 C CA . THR A 1 284 ? 12.484 -10.016 -10.406 1 56.28 284 THR A CA 1
ATOM 2239 C C . THR A 1 284 ? 11.547 -10.523 -11.5 1 56.28 284 THR A C 1
ATOM 2241 O O . THR A 1 284 ? 11.148 -11.688 -11.5 1 56.28 284 THR A O 1
ATOM 2244 N N . ARG A 1 285 ? 11.266 -9.586 -12.492 1 63.81 285 ARG A N 1
ATOM 2245 C CA . ARG A 1 285 ? 10.258 -10.078 -13.43 1 63.81 285 ARG A CA 1
ATOM 2246 C C . ARG A 1 285 ? 10.641 -9.734 -14.867 1 63.81 285 ARG A C 1
ATOM 2248 O O . ARG A 1 285 ? 10.953 -8.578 -15.172 1 63.81 285 ARG A O 1
ATOM 2255 N N . TRP A 1 286 ? 10.656 -10.695 -15.695 1 71.06 286 TRP A N 1
ATOM 2256 C CA . TRP A 1 286 ? 10.938 -10.539 -17.109 1 71.06 286 TRP A CA 1
ATOM 2257 C C . TRP A 1 286 ? 9.898 -9.641 -17.781 1 71.06 286 TRP A C 1
ATOM 2259 O O . TRP A 1 286 ? 10.211 -8.914 -18.734 1 71.06 286 TRP A O 1
ATOM 2269 N N . SER A 1 287 ? 8.711 -9.859 -17.219 1 74.56 287 SER A N 1
ATOM 2270 C CA . SER A 1 287 ? 7.656 -9.031 -17.781 1 74.56 287 SER A CA 1
ATOM 2271 C C . SER A 1 287 ? 8.008 -7.555 -17.703 1 74.56 287 SER A C 1
ATOM 2273 O O . SER A 1 287 ? 7.727 -6.793 -18.625 1 74.56 287 SER A O 1
ATOM 2275 N N . ALA A 1 288 ? 8.672 -7.297 -16.625 1 77.12 288 ALA A N 1
ATOM 2276 C CA . ALA A 1 288 ? 9.055 -5.898 -16.469 1 77.12 288 ALA A CA 1
ATOM 2277 C C . ALA A 1 288 ? 10.102 -5.496 -17.5 1 77.12 288 ALA A C 1
ATOM 2279 O O . ALA A 1 288 ? 10.039 -4.398 -18.062 1 77.12 288 ALA A O 1
ATOM 2280 N N . ARG A 1 289 ? 10.984 -6.367 -17.797 1 83.44 289 ARG A N 1
ATOM 2281 C CA . ARG A 1 289 ? 11.992 -6.109 -18.828 1 83.44 289 ARG A CA 1
ATOM 2282 C C . ARG A 1 289 ? 11.367 -5.988 -20.203 1 83.44 289 ARG A C 1
ATOM 2284 O O . ARG A 1 289 ? 11.766 -5.141 -21 1 83.44 289 ARG A O 1
ATOM 2291 N N . HIS A 1 290 ? 10.469 -6.836 -20.359 1 87.25 290 HIS A N 1
ATOM 2292 C CA . HIS A 1 290 ? 9.758 -6.781 -21.641 1 87.25 290 HIS A CA 1
ATOM 2293 C C . HIS A 1 290 ? 9.047 -5.445 -21.812 1 87.25 290 HIS A C 1
ATOM 2295 O O . HIS A 1 290 ? 9.172 -4.805 -22.859 1 87.25 290 HIS A O 1
ATOM 2301 N N . ASP A 1 291 ? 8.328 -5.051 -20.812 1 87.5 291 ASP A N 1
ATOM 2302 C CA . ASP A 1 291 ? 7.59 -3.793 -20.875 1 87.5 291 ASP A CA 1
ATOM 2303 C C . ASP A 1 291 ? 8.531 -2.613 -21.109 1 87.5 291 ASP A C 1
ATOM 2305 O O . ASP A 1 291 ? 8.219 -1.708 -21.891 1 87.5 291 ASP A O 1
ATOM 2309 N N . ALA A 1 292 ? 9.617 -2.627 -20.406 1 89.38 292 ALA A N 1
ATOM 2310 C CA . ALA A 1 292 ? 10.586 -1.545 -20.531 1 89.38 292 ALA A CA 1
ATOM 2311 C C . ALA A 1 292 ? 11.188 -1.5 -21.938 1 89.38 292 ALA A C 1
ATOM 2313 O O . ALA A 1 292 ? 11.297 -0.428 -22.531 1 89.38 292 ALA A O 1
ATOM 2314 N N . CYS A 1 293 ? 11.602 -2.611 -22.469 1 91.75 293 CYS A N 1
ATOM 2315 C CA . CYS A 1 293 ? 12.195 -2.695 -23.797 1 91.75 293 CYS A CA 1
ATOM 2316 C C . CYS A 1 293 ? 11.18 -2.318 -24.875 1 91.75 293 CYS A C 1
ATOM 2318 O O . CYS A 1 293 ? 11.523 -1.635 -25.844 1 91.75 293 CYS A O 1
ATOM 2320 N N . LEU A 1 294 ? 10.016 -2.793 -24.672 1 91.38 294 LEU A N 1
ATOM 2321 C CA . LEU A 1 294 ? 8.945 -2.473 -25.609 1 91.38 294 LEU A CA 1
ATOM 2322 C C . LEU A 1 294 ? 8.688 -0.971 -25.641 1 91.38 294 LEU A C 1
ATOM 2324 O O . LEU A 1 294 ? 8.516 -0.391 -26.719 1 91.38 294 LEU A O 1
ATOM 2328 N N . SER A 1 295 ? 8.625 -0.425 -24.469 1 90.56 295 SER A N 1
ATOM 2329 C CA . SER A 1 295 ? 8.422 1.017 -24.391 1 90.56 295 SER A CA 1
ATOM 2330 C C . SER A 1 295 ? 9.531 1.779 -25.094 1 90.56 295 SER A C 1
ATOM 2332 O O . SER A 1 295 ? 9.266 2.73 -25.828 1 90.56 295 SER A O 1
ATOM 2334 N N . LEU A 1 296 ? 10.742 1.379 -24.891 1 91.81 296 LEU A N 1
ATOM 2335 C CA . LEU A 1 296 ? 11.883 2.018 -25.547 1 91.81 296 LEU A CA 1
ATOM 2336 C C . LEU A 1 296 ? 11.797 1.861 -27.062 1 91.81 296 LEU A C 1
ATOM 2338 O O . LEU A 1 296 ? 12.016 2.822 -27.812 1 91.81 296 LEU A O 1
ATOM 2342 N N . SER A 1 297 ? 11.539 0.669 -27.5 1 92.69 297 SER A N 1
ATOM 2343 C CA . SER A 1 297 ? 11.492 0.363 -28.922 1 92.69 297 SER A CA 1
ATOM 2344 C C . SER A 1 297 ? 10.406 1.165 -29.625 1 92.69 297 SER A C 1
ATOM 2346 O O . SER A 1 297 ? 10.625 1.701 -30.719 1 92.69 297 SER A O 1
ATOM 2348 N N . ARG A 1 298 ? 9.297 1.287 -28.984 1 90.44 298 ARG A N 1
ATOM 2349 C CA . ARG A 1 298 ? 8.148 1.934 -29.609 1 90.44 298 ARG A CA 1
ATOM 2350 C C . ARG A 1 298 ? 8.266 3.451 -29.531 1 90.44 298 ARG A C 1
ATOM 2352 O O . ARG A 1 298 ? 7.77 4.164 -30.406 1 90.44 298 ARG A O 1
ATOM 2359 N N . ASN A 1 299 ? 8.883 3.91 -28.484 1 91.62 299 ASN A N 1
ATOM 2360 C CA . ASN A 1 299 ? 8.953 5.348 -28.25 1 91.62 299 ASN A CA 1
ATOM 2361 C C . ASN A 1 299 ? 10.375 5.875 -28.469 1 91.62 299 ASN A C 1
ATOM 2363 O O . ASN A 1 299 ? 10.805 6.805 -27.766 1 91.62 299 ASN A O 1
ATOM 2367 N N . TRP A 1 300 ? 11.07 5.223 -29.391 1 93.5 300 TRP A N 1
ATOM 2368 C CA . TRP A 1 300 ? 12.477 5.555 -29.625 1 93.5 300 TRP A CA 1
ATOM 2369 C C . TRP A 1 300 ? 12.633 7.035 -29.953 1 93.5 300 TRP A C 1
ATOM 2371 O O . TRP A 1 300 ? 13.383 7.75 -29.281 1 93.5 300 TRP A O 1
ATOM 2381 N N . ASN A 1 301 ? 11.883 7.527 -30.844 1 92.44 301 ASN A N 1
ATOM 2382 C CA . ASN A 1 301 ? 11.992 8.906 -31.297 1 92.44 301 ASN A CA 1
ATOM 2383 C C . ASN A 1 301 ? 11.414 9.883 -30.281 1 92.44 301 ASN A C 1
ATOM 2385 O O . ASN A 1 301 ? 11.922 11 -30.125 1 92.44 301 ASN A O 1
ATOM 2389 N N . GLU A 1 302 ? 10.367 9.477 -29.625 1 93 302 GLU A N 1
ATOM 2390 C CA . GLU A 1 302 ? 9.75 10.312 -28.609 1 93 302 GLU A CA 1
ATOM 2391 C C . GLU A 1 302 ? 10.695 10.531 -27.422 1 93 302 GLU A C 1
ATOM 2393 O O . GLU A 1 302 ? 10.742 11.625 -26.859 1 93 302 GLU A O 1
ATOM 2398 N N . ILE A 1 303 ? 11.406 9.508 -27.094 1 94.06 303 ILE A N 1
ATOM 2399 C CA . ILE A 1 303 ? 12.359 9.617 -26 1 94.06 303 ILE A CA 1
ATOM 2400 C C . ILE A 1 303 ? 13.5 10.555 -26.391 1 94.06 303 ILE A C 1
ATOM 2402 O O . ILE A 1 303 ? 13.93 11.383 -25.578 1 94.06 303 ILE A O 1
ATOM 2406 N N . ILE A 1 304 ? 13.961 10.422 -27.656 1 94.56 304 ILE A N 1
ATOM 2407 C CA . ILE A 1 304 ? 15.008 11.305 -28.172 1 94.56 304 ILE A CA 1
ATOM 2408 C C . ILE A 1 304 ? 14.531 12.75 -28.125 1 94.56 304 ILE A C 1
ATOM 2410 O O . ILE A 1 304 ? 15.266 13.641 -27.688 1 94.56 304 ILE A O 1
ATOM 2414 N N . LYS A 1 305 ? 13.32 12.945 -28.5 1 94.88 305 LYS A N 1
ATOM 2415 C CA . LYS A 1 305 ? 12.734 14.281 -28.484 1 94.88 305 LYS A CA 1
ATOM 2416 C C . LYS A 1 305 ? 12.68 14.836 -27.062 1 94.88 305 LYS A C 1
ATOM 2418 O O . LYS A 1 305 ? 13.023 15.992 -26.828 1 94.88 305 LYS A O 1
ATOM 2423 N N . ALA A 1 306 ? 12.195 14.031 -26.156 1 94.81 306 ALA A N 1
ATOM 2424 C CA . ALA A 1 306 ? 12.102 14.445 -24.75 1 94.81 306 ALA A CA 1
ATOM 2425 C C . ALA A 1 306 ? 13.469 14.812 -24.203 1 94.81 306 ALA A C 1
ATOM 2427 O O . ALA A 1 306 ? 13.609 15.82 -23.484 1 94.81 306 ALA A O 1
ATOM 2428 N N . LEU A 1 307 ? 14.484 13.977 -24.516 1 95.81 307 LEU A N 1
ATOM 2429 C CA . LEU A 1 307 ? 15.836 14.242 -24.047 1 95.81 307 LEU A CA 1
ATOM 2430 C C . LEU A 1 307 ? 16.375 15.555 -24.609 1 95.81 307 LEU A C 1
ATOM 2432 O O . LEU A 1 307 ? 17.016 16.328 -23.891 1 95.81 307 LEU A O 1
ATOM 2436 N N . ASN A 1 308 ? 16.047 15.781 -25.859 1 95.12 308 ASN A N 1
ATOM 2437 C CA . ASN A 1 308 ? 16.484 17.016 -26.484 1 95.12 308 ASN A CA 1
ATOM 2438 C C . ASN A 1 308 ? 15.836 18.234 -25.844 1 95.12 308 ASN A C 1
ATOM 2440 O O . ASN A 1 308 ? 16.484 19.281 -25.672 1 95.12 308 ASN A O 1
ATOM 2444 N N . ILE A 1 309 ? 14.586 18.125 -25.453 1 94.56 309 ILE A N 1
ATOM 2445 C CA . ILE A 1 309 ? 13.883 19.203 -24.781 1 94.56 309 ILE A CA 1
ATOM 2446 C C . ILE A 1 309 ? 14.547 19.5 -23.438 1 94.56 309 ILE A C 1
ATOM 2448 O O . ILE A 1 309 ? 14.75 20.656 -23.078 1 94.56 309 ILE A O 1
ATOM 2452 N N . ILE A 1 310 ? 14.906 18.469 -22.734 1 93.94 310 ILE A N 1
ATOM 2453 C CA . ILE A 1 310 ? 15.523 18.625 -21.422 1 93.94 310 ILE A CA 1
ATOM 2454 C C . ILE A 1 310 ? 16.922 19.219 -21.562 1 93.94 310 ILE A C 1
ATOM 2456 O O . ILE A 1 310 ? 17.312 20.078 -20.766 1 93.94 310 ILE A O 1
ATOM 2460 N N . ILE A 1 311 ? 17.672 18.781 -22.578 1 92.56 311 ILE A N 1
ATOM 2461 C CA . ILE A 1 311 ? 19.031 19.234 -22.812 1 92.56 311 ILE A CA 1
ATOM 2462 C C . ILE A 1 311 ? 19.016 20.734 -23.156 1 92.56 311 ILE A C 1
ATOM 2464 O O . ILE A 1 311 ? 19.906 21.484 -22.734 1 92.56 311 ILE A O 1
ATOM 2468 N N . ASN A 1 312 ? 17.969 21.156 -23.734 1 92.12 312 ASN A N 1
ATOM 2469 C CA . ASN A 1 312 ? 17.906 22.531 -24.219 1 92.12 312 ASN A CA 1
ATOM 2470 C C . ASN A 1 312 ? 17.109 23.422 -23.25 1 92.12 312 ASN A C 1
ATOM 2472 O O . ASN A 1 312 ? 16.922 24.609 -23.516 1 92.12 312 ASN A O 1
ATOM 2476 N N . SER A 1 313 ? 16.625 22.844 -22.25 1 88.75 313 SER A N 1
ATOM 2477 C CA . SER A 1 313 ? 15.836 23.609 -21.297 1 88.75 313 SER A CA 1
ATOM 2478 C C . SER A 1 313 ? 16.719 24.547 -20.484 1 88.75 313 SER A C 1
ATOM 2480 O O . SER A 1 313 ? 17.781 24.156 -20 1 88.75 313 SER A O 1
ATOM 2482 N N . SER A 1 314 ? 16.375 25.766 -20.203 1 79.88 314 SER A N 1
ATOM 2483 C CA . SER A 1 314 ? 17.125 26.75 -19.438 1 79.88 314 SER A CA 1
ATOM 2484 C C . SER A 1 314 ? 16.922 26.578 -17.938 1 79.88 314 SER A C 1
ATOM 2486 O O . SER A 1 314 ? 17.734 27.047 -17.141 1 79.88 314 SER A O 1
ATOM 2488 N N . THR A 1 315 ? 15.891 25.891 -17.594 1 76 315 THR A N 1
ATOM 2489 C CA . THR A 1 315 ? 15.539 25.781 -16.172 1 76 315 THR A CA 1
ATOM 2490 C C . THR A 1 315 ? 16.156 24.531 -15.555 1 76 315 THR A C 1
ATOM 2492 O O . THR A 1 315 ? 16.219 24.406 -14.328 1 76 315 THR A O 1
ATOM 2495 N N . GLU A 1 316 ? 16.703 23.641 -16.438 1 83.31 316 GLU A N 1
ATOM 2496 C CA . GLU A 1 316 ? 17.25 22.391 -15.922 1 83.31 316 GLU A CA 1
ATOM 2497 C C . GLU A 1 316 ? 18.688 22.562 -15.453 1 83.31 316 GLU A C 1
ATOM 2499 O O . GLU A 1 316 ? 19.438 23.359 -16.031 1 83.31 316 GLU A O 1
ATOM 2504 N N . LYS A 1 317 ? 19.094 21.875 -14.453 1 79.81 317 LYS A N 1
ATOM 2505 C CA . LYS A 1 317 ? 20.453 21.906 -13.93 1 79.81 317 LYS A CA 1
ATOM 2506 C C . LYS A 1 317 ? 21.438 21.344 -14.945 1 79.81 317 LYS A C 1
ATOM 2508 O O . LYS A 1 317 ? 21.078 20.516 -15.781 1 79.81 317 LYS A O 1
ATOM 2513 N N . SER A 1 318 ? 22.656 21.75 -14.859 1 81.44 318 SER A N 1
ATOM 2514 C CA . SER A 1 318 ? 23.703 21.297 -15.773 1 81.44 318 SER A CA 1
ATOM 2515 C C . SER A 1 318 ? 23.953 19.797 -15.648 1 81.44 318 SER A C 1
ATOM 2517 O O . SER A 1 318 ? 24.188 19.125 -16.641 1 81.44 318 SER A O 1
ATOM 2519 N N . THR A 1 319 ? 23.875 19.297 -14.422 1 85.19 319 THR A N 1
ATOM 2520 C CA . THR A 1 319 ? 24.078 17.875 -14.203 1 85.19 319 THR A CA 1
ATOM 2521 C C . THR A 1 319 ? 23 17.047 -14.906 1 85.19 319 THR A C 1
ATOM 2523 O O . THR A 1 319 ? 23.297 16.016 -15.5 1 85.19 319 THR A O 1
ATOM 2526 N N . THR A 1 320 ? 21.828 17.516 -14.836 1 89.31 320 THR A N 1
ATOM 2527 C CA . THR A 1 320 ? 20.703 16.844 -15.484 1 89.31 320 THR A CA 1
ATOM 2528 C C . THR A 1 320 ? 20.875 16.859 -17 1 89.31 320 THR A C 1
ATOM 2530 O O . THR A 1 320 ? 20.609 15.852 -17.672 1 89.31 320 THR A O 1
ATOM 2533 N N . LYS A 1 321 ? 21.312 17.953 -17.516 1 89.69 321 LYS A N 1
ATOM 2534 C CA . LYS A 1 321 ? 21.547 18.062 -18.953 1 89.69 321 LYS A CA 1
ATOM 2535 C C . LYS A 1 321 ? 22.641 17.094 -19.422 1 89.69 321 LYS A C 1
ATOM 2537 O O . LYS A 1 321 ? 22.516 16.484 -20.484 1 89.69 321 LYS A O 1
ATOM 2542 N N . CYS A 1 322 ? 23.609 16.984 -18.578 1 88 322 CYS A N 1
ATOM 2543 C CA . CYS A 1 322 ? 24.703 16.062 -18.891 1 88 322 CYS A CA 1
ATOM 2544 C C . CYS A 1 322 ? 24.219 14.625 -18.906 1 88 322 CYS A C 1
ATOM 2546 O O . CYS A 1 322 ? 24.594 13.852 -19.797 1 88 322 CYS A O 1
ATOM 2548 N N . GLU A 1 323 ? 23.453 14.273 -17.922 1 91.06 323 GLU A N 1
ATOM 2549 C CA . GLU A 1 323 ? 22.891 12.922 -17.875 1 91.06 323 GLU A CA 1
ATOM 2550 C C . GLU A 1 323 ? 22.016 12.648 -19.109 1 91.06 323 GLU A C 1
ATOM 2552 O O . GLU A 1 323 ? 22.078 11.562 -19.688 1 91.06 323 GLU A O 1
ATOM 2557 N N . ALA A 1 324 ? 21.25 13.578 -19.484 1 94.75 324 ALA A N 1
ATOM 2558 C CA . ALA A 1 324 ? 20.406 13.453 -20.672 1 94.75 324 ALA A CA 1
ATOM 2559 C C . ALA A 1 324 ? 21.234 13.258 -21.938 1 94.75 324 ALA A C 1
ATOM 2561 O O . ALA A 1 324 ? 20.891 12.453 -22.797 1 94.75 324 ALA A O 1
ATOM 2562 N N . LYS A 1 325 ? 22.328 14.023 -22 1 92.25 325 LYS A N 1
ATOM 2563 C CA . LYS A 1 325 ? 23.234 13.883 -23.156 1 92.25 325 LYS A CA 1
ATOM 2564 C C . LYS A 1 325 ? 23.828 12.484 -23.219 1 92.25 325 LYS A C 1
ATOM 2566 O O . LYS A 1 325 ? 24 11.922 -24.297 1 92.25 325 LYS A O 1
ATOM 2571 N N . GLY A 1 326 ? 24.188 12.008 -22.062 1 91.31 326 GLY A N 1
ATOM 2572 C CA . GLY A 1 326 ? 24.688 10.641 -22 1 91.31 326 GLY A CA 1
ATOM 2573 C C . GLY A 1 326 ? 23.688 9.617 -22.516 1 91.31 326 GLY A C 1
ATOM 2574 O O . GLY A 1 326 ? 24.062 8.711 -23.266 1 91.31 326 GLY A O 1
ATOM 2575 N N . LEU A 1 327 ? 22.453 9.719 -22.125 1 94.81 327 LEU A N 1
ATOM 2576 C CA . LEU A 1 327 ? 21.391 8.82 -22.594 1 94.81 327 LEU A CA 1
ATOM 2577 C C . LEU A 1 327 ? 21.188 8.961 -24.094 1 94.81 327 LEU A C 1
ATOM 2579 O O . LEU A 1 327 ? 21.016 7.965 -24.797 1 94.81 327 LEU A O 1
ATOM 2583 N N . LEU A 1 328 ? 21.25 10.219 -24.531 1 94.62 328 LEU A N 1
ATOM 2584 C CA . LEU A 1 328 ? 21.078 10.492 -25.953 1 94.62 328 LEU A CA 1
ATOM 2585 C C . LEU A 1 328 ? 22.203 9.867 -26.766 1 94.62 328 LEU A C 1
ATOM 2587 O O . LEU A 1 328 ? 21.969 9.336 -27.844 1 94.62 328 LEU A O 1
ATOM 2591 N N . LYS A 1 329 ? 23.359 9.945 -26.25 1 92 329 LYS A N 1
ATOM 2592 C CA . LYS A 1 329 ? 24.516 9.352 -26.922 1 92 329 LYS A CA 1
ATOM 2593 C C . LYS A 1 329 ? 24.344 7.848 -27.078 1 92 329 LYS A C 1
ATOM 2595 O O . LYS A 1 329 ? 24.703 7.285 -28.125 1 92 329 LYS A O 1
ATOM 2600 N N . ASN A 1 330 ? 23.844 7.234 -26.156 1 92.5 330 ASN A N 1
ATOM 2601 C CA . ASN A 1 330 ? 23.578 5.797 -26.219 1 92.5 330 ASN A CA 1
ATOM 2602 C C . ASN A 1 330 ? 22.516 5.469 -27.266 1 92.5 330 ASN A C 1
ATOM 2604 O O . ASN A 1 330 ? 22.625 4.48 -27.984 1 92.5 330 ASN A O 1
ATOM 2608 N N . LEU A 1 331 ? 21.5 6.266 -27.312 1 94.19 331 LEU A N 1
ATOM 2609 C CA . LEU A 1 331 ? 20.422 6.039 -28.266 1 94.19 331 LEU A CA 1
ATOM 2610 C C . LEU A 1 331 ? 20.906 6.207 -29.703 1 94.19 331 LEU A C 1
ATOM 2612 O O . LEU A 1 331 ? 20.422 5.535 -30.609 1 94.19 331 LEU A O 1
ATOM 2616 N N . LYS A 1 332 ? 21.875 7.082 -29.766 1 92.31 332 LYS A N 1
ATOM 2617 C CA . LYS A 1 332 ? 22.422 7.34 -31.094 1 92.31 332 LYS A CA 1
ATOM 2618 C C . LYS A 1 332 ? 23.594 6.414 -31.406 1 92.31 332 LYS A C 1
ATOM 2620 O O . LYS A 1 332 ? 24.672 6.871 -31.797 1 92.31 332 LYS A O 1
ATOM 2625 N N . SER A 1 333 ? 23.5 5.227 -31.141 1 93.94 333 SER A N 1
ATOM 2626 C CA . SER A 1 333 ? 24.484 4.199 -31.453 1 93.94 333 SER A CA 1
ATOM 2627 C C . SER A 1 333 ? 23.844 3.01 -32.156 1 93.94 333 SER A C 1
ATOM 2629 O O . SER A 1 333 ? 22.719 2.613 -31.828 1 93.94 333 SER A O 1
ATOM 2631 N N . LEU A 1 334 ? 24.531 2.506 -33.125 1 94.62 334 LEU A N 1
ATOM 2632 C CA . LEU A 1 334 ? 24.047 1.365 -33.906 1 94.62 334 LEU A CA 1
ATOM 2633 C C . LEU A 1 334 ? 23.875 0.141 -33 1 94.62 334 LEU A C 1
ATOM 2635 O O . LEU A 1 334 ? 22.891 -0.597 -33.125 1 94.62 334 LEU A O 1
ATOM 2639 N N . GLU A 1 335 ? 24.859 -0.062 -32.125 1 94.62 335 GLU A N 1
ATOM 2640 C CA . GLU A 1 335 ? 24.828 -1.192 -31.219 1 94.62 335 GLU A CA 1
ATOM 2641 C C . GLU A 1 335 ? 23.547 -1.202 -30.391 1 94.62 335 GLU A C 1
ATOM 2643 O O . GLU A 1 335 ? 22.891 -2.24 -30.266 1 94.62 335 GLU A O 1
ATOM 2648 N N . MET A 1 336 ? 23.156 -0.011 -29.906 1 95.25 336 MET A N 1
ATOM 2649 C CA . MET A 1 336 ? 21.969 0.092 -29.078 1 95.25 336 MET A CA 1
ATOM 2650 C C . MET A 1 336 ? 20.703 -0.127 -29.906 1 95.25 336 MET A C 1
ATOM 2652 O O . MET A 1 336 ? 19.719 -0.687 -29.406 1 95.25 336 MET A O 1
ATOM 2656 N N . GLY A 1 337 ? 20.75 0.333 -31.078 1 96.19 337 GLY A N 1
ATOM 2657 C CA . GLY A 1 337 ? 19.625 0.07 -31.969 1 96.19 337 GLY A CA 1
ATOM 2658 C C . GLY A 1 337 ? 19.422 -1.407 -32.25 1 96.19 337 GLY A C 1
ATOM 2659 O O . GLY A 1 337 ? 18.281 -1.895 -32.188 1 96.19 337 GLY A O 1
ATOM 2660 N N . ILE A 1 338 ? 20.484 -2.1 -32.562 1 96.44 338 ILE A N 1
ATOM 2661 C CA . ILE A 1 338 ? 20.406 -3.531 -32.812 1 96.44 338 ILE A CA 1
ATOM 2662 C C . ILE A 1 338 ? 19.922 -4.266 -31.562 1 96.44 338 ILE A C 1
ATOM 2664 O O . ILE A 1 338 ? 19 -5.09 -31.656 1 96.44 338 ILE A O 1
ATOM 2668 N N . LEU A 1 339 ? 20.5 -3.916 -30.453 1 96.56 339 LEU A N 1
ATOM 2669 C CA . LEU A 1 339 ? 20.156 -4.613 -29.219 1 96.56 339 LEU A CA 1
ATOM 2670 C C . LEU A 1 339 ? 18.719 -4.352 -28.828 1 96.56 339 LEU A C 1
ATOM 2672 O O . LEU A 1 339 ? 18.031 -5.242 -28.297 1 96.56 339 LEU A O 1
ATOM 2676 N N . THR A 1 340 ? 18.219 -3.164 -29.016 1 96.12 340 THR A N 1
ATOM 2677 C CA . THR A 1 340 ? 16.844 -2.844 -28.688 1 96.12 340 THR A CA 1
ATOM 2678 C C . THR A 1 340 ? 15.883 -3.701 -29.5 1 96.12 340 THR A C 1
ATOM 2680 O O . THR A 1 340 ? 14.914 -4.25 -28.969 1 96.12 340 THR A O 1
ATOM 2683 N N . THR A 1 341 ? 16.172 -3.855 -30.703 1 96.12 341 THR A N 1
ATOM 2684 C CA . THR A 1 341 ? 15.289 -4.629 -31.578 1 96.12 341 THR A CA 1
ATOM 2685 C C . THR A 1 341 ? 15.398 -6.121 -31.266 1 96.12 341 THR A C 1
ATOM 2687 O O . THR A 1 341 ? 14.391 -6.828 -31.219 1 96.12 341 THR A O 1
ATOM 2690 N N . LEU A 1 342 ? 16.609 -6.559 -31.109 1 95.88 342 LEU A N 1
ATOM 2691 C CA . LEU A 1 342 ? 16.844 -7.965 -30.797 1 95.88 342 LEU A CA 1
ATOM 2692 C C . LEU A 1 342 ? 16.141 -8.344 -29.484 1 95.88 342 LEU A C 1
ATOM 2694 O O . LEU A 1 342 ? 15.359 -9.297 -29.453 1 95.88 342 LEU A O 1
ATOM 2698 N N . TRP A 1 343 ? 16.406 -7.605 -28.453 1 94.44 343 TRP A N 1
ATOM 2699 C CA . TRP A 1 343 ? 15.859 -7.914 -27.141 1 94.44 343 TRP A CA 1
ATOM 2700 C C . TRP A 1 343 ? 14.344 -7.738 -27.141 1 94.44 343 TRP A C 1
ATOM 2702 O O . TRP A 1 343 ? 13.633 -8.461 -26.438 1 94.44 343 TRP A O 1
ATOM 2712 N N . ASN A 1 344 ? 13.891 -6.77 -27.859 1 93.88 344 ASN A N 1
ATOM 2713 C CA . ASN A 1 344 ? 12.438 -6.613 -27.953 1 93.88 344 ASN A CA 1
ATOM 2714 C C . ASN A 1 344 ? 11.773 -7.891 -28.453 1 93.88 344 ASN A C 1
ATOM 2716 O O . ASN A 1 344 ? 10.758 -8.32 -27.906 1 93.88 344 ASN A O 1
ATOM 2720 N N . ASP A 1 345 ? 12.367 -8.445 -29.438 1 93.94 345 ASP A N 1
ATOM 2721 C CA . ASP A 1 345 ? 11.82 -9.68 -30 1 93.94 345 ASP A CA 1
ATOM 2722 C C . ASP A 1 345 ? 11.953 -10.836 -29.016 1 93.94 345 ASP A C 1
ATOM 2724 O O . ASP A 1 345 ? 11 -11.602 -28.812 1 93.94 345 ASP A O 1
ATOM 2728 N N . ILE A 1 346 ? 13.078 -10.961 -28.469 1 93.62 346 ILE A N 1
ATOM 2729 C CA . ILE A 1 346 ? 13.344 -12.055 -27.531 1 93.62 346 ILE A CA 1
ATOM 2730 C C . ILE A 1 346 ? 12.414 -11.945 -26.328 1 93.62 346 ILE A C 1
ATOM 2732 O O . ILE A 1 346 ? 11.742 -12.914 -25.969 1 93.62 346 ILE A O 1
ATOM 2736 N N . LEU A 1 347 ? 12.328 -10.781 -25.75 1 91.94 347 LEU A N 1
ATOM 2737 C CA . LEU A 1 347 ? 11.586 -10.578 -24.516 1 91.94 347 LEU A CA 1
ATOM 2738 C C . LEU A 1 347 ? 10.086 -10.711 -24.75 1 91.94 347 LEU A C 1
ATOM 2740 O O . LEU A 1 347 ? 9.352 -11.125 -23.844 1 91.94 347 LEU A O 1
ATOM 2744 N N . GLU A 1 348 ? 9.695 -10.359 -25.875 1 91.62 348 GLU A N 1
ATOM 2745 C CA . GLU A 1 348 ? 8.281 -10.547 -26.203 1 91.62 348 GLU A CA 1
ATOM 2746 C C . GLU A 1 348 ? 7.871 -12.008 -26.078 1 91.62 348 GLU A C 1
ATOM 2748 O O . GLU A 1 348 ? 6.848 -12.328 -25.469 1 91.62 348 GLU A O 1
ATOM 2753 N N . ARG A 1 349 ? 8.695 -12.859 -26.672 1 91.88 349 ARG A N 1
ATOM 2754 C CA . ARG A 1 349 ? 8.406 -14.289 -26.609 1 91.88 349 ARG A CA 1
ATOM 2755 C C . ARG A 1 349 ? 8.586 -14.828 -25.203 1 91.88 349 ARG A C 1
ATOM 2757 O O . ARG A 1 349 ? 7.797 -15.664 -24.734 1 91.88 349 ARG A O 1
ATOM 2764 N N . PHE A 1 350 ? 9.617 -14.383 -24.578 1 91.12 350 PHE A N 1
ATOM 2765 C CA . PHE A 1 350 ? 9.859 -14.789 -23.203 1 91.12 350 PHE A CA 1
ATOM 2766 C C . PHE A 1 350 ? 8.672 -14.422 -22.312 1 91.12 350 PHE A C 1
ATOM 2768 O O . PHE A 1 350 ? 8.258 -15.211 -21.469 1 91.12 350 PHE A O 1
ATOM 2775 N N . ASN A 1 351 ? 8.141 -13.234 -22.531 1 89.38 351 ASN A N 1
ATOM 2776 C CA . ASN A 1 351 ? 7.004 -12.773 -21.734 1 89.38 351 ASN A CA 1
ATOM 2777 C C . ASN A 1 351 ? 5.77 -13.641 -21.969 1 89.38 351 ASN A C 1
ATOM 2779 O O . ASN A 1 351 ? 5.059 -13.992 -21.031 1 89.38 351 ASN A O 1
ATOM 2783 N N . CYS A 1 352 ? 5.555 -13.977 -23.203 1 91.19 352 CYS A N 1
ATOM 2784 C CA . CYS A 1 352 ? 4.418 -14.82 -23.547 1 91.19 352 CYS A CA 1
ATOM 2785 C C . CYS A 1 352 ? 4.527 -16.188 -22.875 1 91.19 352 CYS A C 1
ATOM 2787 O O . CYS A 1 352 ? 3.555 -16.672 -22.297 1 91.19 352 CYS A O 1
ATOM 2789 N N . ILE A 1 353 ? 5.664 -16.75 -22.938 1 91.19 353 ILE A N 1
ATOM 2790 C CA . ILE A 1 353 ? 5.883 -18.062 -22.344 1 91.19 353 ILE A CA 1
ATOM 2791 C C . ILE A 1 353 ? 5.82 -17.984 -20.828 1 91.19 353 ILE A C 1
ATOM 2793 O O . ILE A 1 353 ? 5.246 -18.859 -20.172 1 91.19 353 ILE A O 1
ATOM 2797 N N . SER A 1 354 ? 6.422 -16.969 -20.281 1 88.38 354 SER A N 1
ATOM 2798 C CA . SER A 1 354 ? 6.391 -16.781 -18.828 1 88.38 354 SER A CA 1
ATOM 2799 C C . SER A 1 354 ? 4.957 -16.719 -18.312 1 88.38 354 SER A C 1
ATOM 2801 O O . SER A 1 354 ? 4.645 -17.297 -17.266 1 88.38 354 SER A O 1
ATOM 2803 N N . LYS A 1 355 ? 4.055 -16.047 -18.969 1 88.31 355 LYS A N 1
ATOM 2804 C CA . LYS A 1 355 ? 2.652 -15.961 -18.578 1 88.31 355 LYS A CA 1
ATOM 2805 C C . LYS A 1 355 ? 1.982 -17.328 -18.609 1 88.31 355 LYS A C 1
ATOM 2807 O O . LYS A 1 355 ? 1.206 -17.672 -17.703 1 88.31 355 LYS A O 1
ATOM 2812 N N . LYS A 1 356 ? 2.314 -18.094 -19.562 1 87.69 356 LYS A N 1
ATOM 2813 C CA . LYS A 1 356 ? 1.746 -19.422 -19.688 1 87.69 356 LYS A CA 1
ATOM 2814 C C . LYS A 1 356 ? 2.24 -20.344 -18.562 1 87.69 356 LYS A C 1
ATOM 2816 O O . LYS A 1 356 ? 1.481 -21.156 -18.047 1 87.69 356 LYS A O 1
ATOM 2821 N N . LEU A 1 357 ? 3.49 -20.172 -18.25 1 88.69 357 LEU A N 1
ATOM 2822 C CA . LEU A 1 357 ? 4.109 -21 -17.219 1 88.69 357 LEU A CA 1
ATOM 2823 C C . LEU A 1 357 ? 3.516 -20.719 -15.844 1 88.69 357 LEU A C 1
ATOM 2825 O O . LEU A 1 357 ? 3.67 -21.5 -14.914 1 88.69 357 LEU A O 1
ATOM 2829 N N . GLN A 1 358 ? 2.834 -19.641 -15.703 1 83.12 358 GLN A N 1
ATOM 2830 C CA . GLN A 1 358 ? 2.299 -19.234 -14.406 1 83.12 358 GLN A CA 1
ATOM 2831 C C . GLN A 1 358 ? 0.91 -19.828 -14.172 1 83.12 358 GLN A C 1
ATOM 2833 O O . GLN A 1 358 ? 0.354 -19.703 -13.078 1 83.12 358 GLN A O 1
ATOM 2838 N N . SER A 1 359 ? 0.438 -20.531 -15.117 1 82.69 359 SER A N 1
ATOM 2839 C CA . SER A 1 359 ? -0.883 -21.141 -14.977 1 82.69 359 SER A CA 1
ATOM 2840 C C . SER A 1 359 ? -0.853 -22.312 -14.008 1 82.69 359 SER A C 1
ATOM 2842 O O . SER A 1 359 ? 0.091 -23.109 -14.016 1 82.69 359 SER A O 1
ATOM 2844 N N . VAL A 1 360 ? -1.892 -22.469 -13.211 1 77.88 360 VAL A N 1
ATOM 2845 C CA . VAL A 1 360 ? -1.992 -23.547 -12.227 1 77.88 360 VAL A CA 1
ATOM 2846 C C . VAL A 1 360 ? -2.264 -24.875 -12.945 1 77.88 360 VAL A C 1
ATOM 2848 O O . VAL A 1 360 ? -1.867 -25.938 -12.461 1 77.88 360 VAL A O 1
ATOM 2851 N N . HIS A 1 361 ? -2.789 -24.828 -14.102 1 79.12 361 HIS A N 1
ATOM 2852 C CA . HIS A 1 361 ? -3.219 -26.047 -14.789 1 79.12 361 HIS A CA 1
ATOM 2853 C C . HIS A 1 361 ? -2.17 -26.5 -15.797 1 79.12 361 HIS A C 1
ATOM 2855 O O . HIS A 1 361 ? -2.393 -27.469 -16.531 1 79.12 361 HIS A O 1
ATOM 2861 N N . ILE A 1 362 ? -1.051 -25.891 -15.711 1 82.88 362 ILE A N 1
ATOM 2862 C CA . ILE A 1 362 ? -0.019 -26.281 -16.672 1 82.88 362 ILE A CA 1
ATOM 2863 C C . ILE A 1 362 ? 0.634 -27.594 -16.219 1 82.88 362 ILE A C 1
ATOM 2865 O O . ILE A 1 362 ? 0.812 -27.828 -15.016 1 82.88 362 ILE A O 1
ATOM 2869 N N . ASP A 1 363 ? 0.924 -28.484 -17.125 1 82.44 363 ASP A N 1
ATOM 2870 C CA . ASP A 1 363 ? 1.573 -29.75 -16.812 1 82.44 363 ASP A CA 1
ATOM 2871 C C . ASP A 1 363 ? 3.023 -29.766 -17.281 1 82.44 363 ASP A C 1
ATOM 2873 O O . ASP A 1 363 ? 3.445 -28.875 -18.031 1 82.44 363 ASP A O 1
ATOM 2877 N N . LEU A 1 364 ? 3.719 -30.719 -16.922 1 86 364 LEU A N 1
ATOM 2878 C CA . LEU A 1 364 ? 5.156 -30.812 -17.156 1 86 364 LEU A CA 1
ATOM 2879 C C . LEU A 1 364 ? 5.457 -30.969 -18.641 1 86 364 LEU A C 1
ATOM 2881 O O . LEU A 1 364 ? 6.453 -30.438 -19.141 1 86 364 LEU A O 1
ATOM 2885 N N . THR A 1 365 ? 4.672 -31.688 -19.297 1 84.25 365 THR A N 1
ATOM 2886 C CA . THR A 1 365 ? 4.887 -31.891 -20.734 1 84.25 365 THR A CA 1
ATOM 2887 C C . THR A 1 365 ? 4.793 -30.562 -21.484 1 84.25 365 THR A C 1
ATOM 2889 O O . THR A 1 365 ? 5.602 -30.297 -22.375 1 84.25 365 THR A O 1
ATOM 2892 N N . THR A 1 366 ? 3.812 -29.844 -21.078 1 86.75 366 THR A N 1
ATOM 2893 C CA . THR A 1 366 ? 3.648 -28.531 -21.703 1 86.75 366 THR A CA 1
ATOM 2894 C C . THR A 1 366 ? 4.855 -27.656 -21.422 1 86.75 366 THR A C 1
ATOM 2896 O O . THR A 1 366 ? 5.301 -26.906 -22.297 1 86.75 366 THR A O 1
ATOM 2899 N N . VAL A 1 367 ? 5.387 -27.734 -20.25 1 90.94 367 VAL A N 1
ATOM 2900 C CA . VAL A 1 367 ? 6.551 -26.938 -19.875 1 90.94 367 VAL A CA 1
ATOM 2901 C C . VAL A 1 367 ? 7.734 -27.281 -20.766 1 90.94 367 VAL A C 1
ATOM 2903 O O . VAL A 1 367 ? 8.398 -26.391 -21.312 1 90.94 367 VAL A O 1
ATOM 2906 N N . VAL A 1 368 ? 7.957 -28.531 -20.969 1 90.88 368 VAL A N 1
ATOM 2907 C CA . VAL A 1 368 ? 9.07 -28.984 -21.797 1 90.88 368 VAL A CA 1
ATOM 2908 C C . VAL A 1 368 ? 8.883 -28.484 -23.234 1 90.88 368 VAL A C 1
ATOM 2910 O O . VAL A 1 368 ? 9.828 -28 -23.844 1 90.88 368 VAL A O 1
ATOM 2913 N N . THR A 1 369 ? 7.691 -28.578 -23.641 1 90.12 369 THR A N 1
ATOM 2914 C CA . THR A 1 369 ? 7.391 -28.141 -25.016 1 90.12 369 THR A CA 1
ATOM 2915 C C . THR A 1 369 ? 7.617 -26.641 -25.172 1 90.12 369 THR A C 1
ATOM 2917 O O . THR A 1 369 ? 8.117 -26.188 -26.203 1 90.12 369 THR A O 1
ATOM 2920 N N . LEU A 1 370 ? 7.23 -25.938 -24.203 1 93.56 370 LEU A N 1
ATOM 2921 C CA . LEU A 1 370 ? 7.398 -24.484 -24.25 1 93.56 370 LEU A CA 1
ATOM 2922 C C . LEU A 1 370 ? 8.875 -24.109 -24.266 1 93.56 370 LEU A C 1
ATOM 2924 O O . LEU A 1 370 ? 9.297 -23.25 -25.031 1 93.56 370 LEU A O 1
ATOM 2928 N N . TYR A 1 371 ? 9.68 -24.75 -23.453 1 94.94 371 TYR A N 1
ATOM 2929 C CA . TYR A 1 371 ? 11.117 -24.5 -23.422 1 94.94 371 TYR A CA 1
ATOM 2930 C C . TYR A 1 371 ? 11.758 -24.875 -24.75 1 94.94 371 TYR A C 1
ATOM 2932 O O . TYR A 1 371 ? 12.602 -24.141 -25.266 1 94.94 371 TYR A O 1
ATOM 2940 N N . GLU A 1 372 ? 11.336 -25.938 -25.328 1 95.06 372 GLU A N 1
ATOM 2941 C CA . GLU A 1 372 ? 11.867 -26.391 -26.609 1 95.06 372 GLU A CA 1
ATOM 2942 C C . GLU A 1 372 ? 11.539 -25.406 -27.719 1 95.06 372 GLU A C 1
ATOM 2944 O O . GLU A 1 372 ? 12.391 -25.094 -28.562 1 95.06 372 GLU A O 1
ATOM 2949 N N . SER A 1 373 ? 10.344 -25.016 -27.688 1 95 373 SER A N 1
ATOM 2950 C CA . SER A 1 373 ? 9.922 -24.031 -28.688 1 95 373 SER A CA 1
ATOM 2951 C C . SER A 1 373 ? 10.758 -22.766 -28.609 1 95 373 SER A C 1
ATOM 2953 O O . SER A 1 373 ? 11.109 -22.172 -29.625 1 95 373 SER A O 1
ATOM 2955 N N . LEU A 1 374 ? 11.023 -22.359 -27.422 1 95.06 374 LEU A N 1
ATOM 2956 C CA . LEU A 1 374 ? 11.828 -21.156 -27.219 1 95.06 374 LEU A CA 1
ATOM 2957 C C . LEU A 1 374 ? 13.258 -21.359 -27.703 1 95.06 374 LEU A C 1
ATOM 2959 O O . LEU A 1 374 ? 13.867 -20.453 -28.266 1 95.06 374 LEU A O 1
ATOM 2963 N N . ILE A 1 375 ? 13.805 -22.531 -27.5 1 96.69 375 ILE A N 1
ATOM 2964 C CA . ILE A 1 375 ? 15.156 -22.859 -27.938 1 96.69 375 ILE A CA 1
ATOM 2965 C C . ILE A 1 375 ? 15.242 -22.781 -29.453 1 96.69 375 ILE A C 1
ATOM 2967 O O . ILE A 1 375 ? 16.156 -22.156 -30 1 96.69 375 ILE A O 1
ATOM 2971 N N . TYR A 1 376 ? 14.281 -23.328 -30.094 1 95.94 376 TYR A N 1
ATOM 2972 C CA . TYR A 1 376 ? 14.266 -23.297 -31.547 1 95.94 376 TYR A CA 1
ATOM 2973 C C . TYR A 1 376 ? 14.109 -21.875 -32.062 1 95.94 376 TYR A C 1
ATOM 2975 O O . TYR A 1 376 ? 14.734 -21.5 -33.062 1 95.94 376 TYR A O 1
ATOM 2983 N N . TYR A 1 377 ? 13.312 -21.188 -31.406 1 95.06 377 TYR A N 1
ATOM 2984 C CA . TYR A 1 377 ? 13.109 -19.797 -31.781 1 95.06 377 TYR A CA 1
ATOM 2985 C C . TYR A 1 377 ? 14.414 -19 -31.703 1 95.06 377 TYR A C 1
ATOM 2987 O O . TYR A 1 377 ? 14.758 -18.266 -32.625 1 95.06 377 TYR A O 1
ATOM 2995 N N . ILE A 1 378 ? 15.133 -19.156 -30.594 1 96.5 378 ILE A N 1
ATOM 2996 C CA . ILE A 1 378 ? 16.391 -18.438 -30.391 1 96.5 378 ILE A CA 1
ATOM 2997 C C . ILE A 1 378 ? 17.422 -18.922 -31.406 1 96.5 378 ILE A C 1
ATOM 2999 O O . ILE A 1 378 ? 18.234 -18.141 -31.891 1 96.5 378 ILE A O 1
ATOM 3003 N N . GLN A 1 379 ? 17.406 -20.156 -31.781 1 96.19 379 GLN A N 1
ATOM 3004 C CA . GLN A 1 379 ? 18.297 -20.688 -32.781 1 96.19 379 GLN A CA 1
ATOM 3005 C C . GLN A 1 379 ? 18.062 -20.047 -34.156 1 96.19 379 GLN A C 1
ATOM 3007 O O . GLN A 1 379 ? 19 -19.766 -34.875 1 96.19 379 GLN A O 1
ATOM 3012 N N . ASP A 1 380 ? 16.859 -19.797 -34.375 1 95.31 380 ASP A N 1
ATOM 3013 C CA . ASP A 1 380 ? 16.516 -19.125 -35.625 1 95.31 380 ASP A CA 1
ATOM 3014 C C . ASP A 1 380 ? 17.031 -17.688 -35.625 1 95.31 380 ASP A C 1
ATOM 3016 O O . ASP A 1 380 ? 17.484 -17.203 -36.656 1 95.31 380 ASP A O 1
ATOM 3020 N N . LEU A 1 381 ? 16.938 -17.016 -34.562 1 95.81 381 LEU A N 1
ATOM 3021 C CA . LEU A 1 381 ? 17.422 -15.648 -34.469 1 95.81 381 LEU A CA 1
ATOM 3022 C C . LEU A 1 381 ? 18.922 -15.578 -34.656 1 95.81 381 LEU A C 1
ATOM 3024 O O . LEU A 1 381 ? 19.438 -14.594 -35.188 1 95.81 381 LEU A O 1
ATOM 3028 N N . ARG A 1 382 ? 19.594 -16.594 -34.156 1 94.75 382 ARG A N 1
ATOM 3029 C CA . ARG A 1 382 ? 21.062 -16.656 -34.25 1 94.75 382 ARG A CA 1
ATOM 3030 C C . ARG A 1 382 ? 21.531 -16.484 -35.688 1 94.75 382 ARG A C 1
ATOM 3032 O O . ARG A 1 382 ? 22.594 -15.898 -35.938 1 94.75 382 ARG A O 1
ATOM 3039 N N . ASN A 1 383 ? 20.734 -16.844 -36.625 1 93.06 383 ASN A N 1
ATOM 3040 C CA . ASN A 1 383 ? 21.094 -16.781 -38.031 1 93.06 383 ASN A CA 1
ATOM 3041 C C . ASN A 1 383 ? 20.531 -15.539 -38.719 1 93.06 383 ASN A C 1
ATOM 3043 O O . ASN A 1 383 ? 20.625 -15.398 -39.938 1 93.06 383 ASN A O 1
ATOM 3047 N N . SER A 1 384 ? 20.078 -14.602 -38 1 94.75 384 SER A N 1
ATOM 3048 C CA . SER A 1 384 ? 19.391 -13.461 -38.594 1 94.75 384 SER A CA 1
ATOM 3049 C C . SER A 1 384 ? 20.094 -12.156 -38.25 1 94.75 384 SER A C 1
ATOM 3051 O O . SER A 1 384 ? 19.453 -11.125 -38.031 1 94.75 384 SER A O 1
ATOM 3053 N N . PHE A 1 385 ? 21.391 -12.195 -38.188 1 95.88 385 PHE A N 1
ATOM 3054 C CA . PHE A 1 385 ? 22.125 -11 -37.781 1 95.88 385 PHE A CA 1
ATOM 3055 C C . PHE A 1 385 ? 21.922 -9.867 -38.781 1 95.88 385 PHE A C 1
ATOM 3057 O O . PHE A 1 385 ? 21.75 -8.711 -38.375 1 95.88 385 PHE A O 1
ATOM 3064 N N . ALA A 1 386 ? 21.984 -10.188 -40.031 1 94.75 386 ALA A N 1
ATOM 3065 C CA . ALA A 1 386 ? 21.844 -9.18 -41.062 1 94.75 386 ALA A CA 1
ATOM 3066 C C . ALA A 1 386 ? 20.516 -8.438 -40.938 1 94.75 386 ALA A C 1
ATOM 3068 O O . ALA A 1 386 ? 20.438 -7.23 -41.188 1 94.75 386 ALA A O 1
ATOM 3069 N N . TYR A 1 387 ? 19.578 -9.18 -40.625 1 96.06 387 TYR A N 1
ATOM 3070 C CA . TYR A 1 387 ? 18.25 -8.609 -40.438 1 96.06 387 TYR A CA 1
ATOM 3071 C C . TYR A 1 387 ? 18.25 -7.598 -39.281 1 96.06 387 TYR A C 1
ATOM 3073 O O . TYR A 1 387 ? 17.734 -6.48 -39.438 1 96.06 387 TYR A O 1
ATOM 3081 N N . TYR A 1 388 ? 18.828 -7.836 -38.156 1 96 388 TYR A N 1
ATOM 3082 C CA . TYR A 1 388 ? 18.828 -6.969 -37 1 96 388 TYR A CA 1
ATOM 3083 C C . TYR A 1 388 ? 19.766 -5.785 -37.188 1 96 388 TYR A C 1
ATOM 3085 O O . TYR A 1 388 ? 19.531 -4.695 -36.656 1 96 388 TYR A O 1
ATOM 3093 N N . GLU A 1 389 ? 20.844 -6.039 -37.875 1 95.88 389 GLU A N 1
ATOM 3094 C CA . GLU A 1 389 ? 21.734 -4.922 -38.219 1 95.88 389 GLU A CA 1
ATOM 3095 C C . GLU A 1 389 ? 21 -3.869 -39.031 1 95.88 389 GLU A C 1
ATOM 3097 O O . GLU A 1 389 ? 21.172 -2.668 -38.812 1 95.88 389 GLU A O 1
ATOM 3102 N N . LYS A 1 390 ? 20.219 -4.367 -39.969 1 95.94 390 LYS A N 1
ATOM 3103 C CA . LYS A 1 390 ? 19.422 -3.455 -40.781 1 95.94 390 LYS A CA 1
ATOM 3104 C C . LYS A 1 390 ? 18.406 -2.691 -39.938 1 95.94 390 LYS A C 1
ATOM 3106 O O . LYS A 1 390 ? 18.266 -1.474 -40.062 1 95.94 390 LYS A O 1
ATOM 3111 N N . LEU A 1 391 ? 17.734 -3.371 -39.094 1 95.38 391 LEU A N 1
ATOM 3112 C CA . LEU A 1 391 ? 16.75 -2.744 -38.219 1 95.38 391 LEU A CA 1
ATOM 3113 C C . LEU A 1 391 ? 17.422 -1.735 -37.281 1 95.38 391 LEU A C 1
ATOM 3115 O O . LEU A 1 391 ? 16.844 -0.688 -36.969 1 95.38 391 LEU A O 1
ATOM 3119 N N . GLY A 1 392 ? 18.578 -2.129 -36.781 1 95.25 392 GLY A N 1
ATOM 3120 C CA . GLY A 1 392 ? 19.328 -1.229 -35.938 1 95.25 392 GLY A CA 1
ATOM 3121 C C . GLY A 1 392 ? 19.688 0.08 -36.594 1 95.25 392 GLY A C 1
ATOM 3122 O O . GLY A 1 392 ? 19.609 1.146 -36 1 95.25 392 GLY A O 1
ATOM 3123 N N . LYS A 1 393 ? 20.094 -0.075 -37.844 1 95.19 393 LYS A N 1
ATOM 3124 C CA . LYS A 1 393 ? 20.438 1.111 -38.625 1 95.19 393 LYS A CA 1
ATOM 3125 C C . LYS A 1 393 ? 19.219 2.006 -38.812 1 95.19 393 LYS A C 1
ATOM 3127 O O . LYS A 1 393 ? 19.312 3.229 -38.688 1 95.19 393 LYS A O 1
ATOM 3132 N N . GLU A 1 394 ? 18.172 1.423 -39.062 1 94.75 394 GLU A N 1
ATOM 3133 C CA . GLU A 1 394 ? 16.922 2.17 -39.281 1 94.75 394 GLU A CA 1
ATOM 3134 C C . GLU A 1 394 ? 16.484 2.863 -38 1 94.75 394 GLU A C 1
ATOM 3136 O O . GLU A 1 394 ? 16.016 4.008 -38.031 1 94.75 394 GLU A O 1
ATOM 3141 N N . LYS A 1 395 ? 16.594 2.199 -36.938 1 93.75 395 LYS A N 1
ATOM 3142 C CA . LYS A 1 395 ? 16.109 2.705 -35.656 1 93.75 395 LYS A CA 1
ATOM 3143 C C . LYS A 1 395 ? 17.016 3.816 -35.125 1 93.75 395 LYS A C 1
ATOM 3145 O O . LYS A 1 395 ? 16.531 4.879 -34.75 1 93.75 395 LYS A O 1
ATOM 3150 N N . SER A 1 396 ? 18.297 3.604 -35.125 1 93.12 396 SER A N 1
ATOM 3151 C CA . SER A 1 396 ? 19.234 4.551 -34.562 1 93.12 396 SER A CA 1
ATOM 3152 C C . SER A 1 396 ? 19.562 5.68 -35.531 1 93.12 396 SER A C 1
ATOM 3154 O O . SER A 1 396 ? 20 6.758 -35.094 1 93.12 396 SER A O 1
ATOM 3156 N N . GLY A 1 397 ? 19.422 5.395 -36.75 1 91.94 397 GLY A N 1
ATOM 3157 C CA . GLY A 1 397 ? 19.828 6.348 -37.781 1 91.94 397 GLY A CA 1
ATOM 3158 C C . GLY A 1 397 ? 21.344 6.41 -37.969 1 91.94 397 GLY A C 1
ATOM 3159 O O . GLY A 1 397 ? 21.859 7.34 -38.562 1 91.94 397 GLY A O 1
ATOM 3160 N N . VAL A 1 398 ? 22.016 5.469 -37.312 1 91.69 398 VAL A N 1
ATOM 3161 C CA . VAL A 1 398 ? 23.469 5.434 -37.375 1 91.69 398 VAL A CA 1
ATOM 3162 C C . VAL A 1 398 ? 23.938 4.184 -38.094 1 91.69 398 VAL A C 1
ATOM 3164 O O . VAL A 1 398 ? 23.422 3.086 -37.875 1 91.69 398 VAL A O 1
ATOM 3167 N N . ASP A 1 399 ? 24.875 4.352 -38.938 1 90.38 399 ASP A N 1
ATOM 3168 C CA . ASP A 1 399 ? 25.312 3.229 -39.781 1 90.38 399 ASP A CA 1
ATOM 3169 C C . ASP A 1 399 ? 26.641 2.674 -39.312 1 90.38 399 ASP A C 1
ATOM 3171 O O . ASP A 1 399 ? 27.031 1.558 -39.656 1 90.38 399 ASP A O 1
ATOM 3175 N N . LYS A 1 400 ? 27.344 3.461 -38.469 1 89.06 400 LYS A N 1
ATOM 3176 C CA . LYS A 1 400 ? 28.688 3.039 -38.062 1 89.06 400 LYS A CA 1
ATOM 3177 C C . LYS A 1 400 ? 28.703 2.584 -36.625 1 89.06 400 LYS A C 1
ATOM 3179 O O . LYS A 1 400 ? 28.016 3.154 -35.781 1 89.06 400 LYS A O 1
ATOM 3184 N N . TYR A 1 401 ? 29.406 1.465 -36.5 1 90.81 401 TYR A N 1
ATOM 3185 C CA . TYR A 1 401 ? 29.609 0.968 -35.156 1 90.81 401 TYR A CA 1
ATOM 3186 C C . TYR A 1 401 ? 30.562 1.875 -34.375 1 90.81 401 TYR A C 1
ATOM 3188 O O . TYR A 1 401 ? 31.422 2.541 -34.969 1 90.81 401 TYR A O 1
ATOM 3196 N N . LYS A 1 402 ? 30.328 2.01 -33.031 1 76.5 402 LYS A N 1
ATOM 3197 C CA . LYS A 1 402 ? 31.234 2.787 -32.188 1 76.5 402 LYS A CA 1
ATOM 3198 C C . LYS A 1 402 ? 32.625 2.15 -32.156 1 76.5 402 LYS A C 1
ATOM 3200 O O . LYS A 1 402 ? 32.75 0.933 -32 1 76.5 402 LYS A O 1
ATOM 3205 N N . ILE A 1 403 ? 33.625 2.701 -32.75 1 59.12 403 ILE A N 1
ATOM 3206 C CA . ILE A 1 403 ? 35 2.215 -32.812 1 59.12 403 ILE A CA 1
ATOM 3207 C C . ILE A 1 403 ? 35.562 2.055 -31.391 1 59.12 403 ILE A C 1
ATOM 3209 O O . ILE A 1 403 ? 35.5 2.986 -30.594 1 59.12 403 ILE A O 1
ATOM 3213 N N . ASN A 1 404 ? 35.5 1 -30.891 1 51.12 404 ASN A N 1
ATOM 3214 C CA . ASN A 1 404 ? 36.375 0.87 -29.703 1 51.12 404 ASN A CA 1
ATOM 3215 C C . ASN A 1 404 ? 37.812 1.19 -30.031 1 51.12 404 ASN A C 1
ATOM 3217 O O . ASN A 1 404 ? 38.438 0.498 -30.828 1 51.12 404 ASN A O 1
ATOM 3221 N N . ARG A 1 405 ? 38.344 2.363 -30.047 1 40.75 405 ARG A N 1
ATOM 3222 C CA . ARG A 1 405 ? 39.781 2.607 -30.25 1 40.75 405 ARG A CA 1
ATOM 3223 C C . ARG A 1 405 ? 40.625 1.64 -29.422 1 40.75 405 ARG A C 1
ATOM 3225 O O . ARG A 1 405 ? 40.656 1.744 -28.203 1 40.75 405 ARG A O 1
ATOM 3232 N N . LYS A 1 406 ? 40.812 0.479 -29.625 1 36.91 406 LYS A N 1
ATOM 3233 C CA . LYS A 1 406 ? 42.062 -0.062 -29.094 1 36.91 406 LYS A CA 1
ATOM 3234 C C . LYS A 1 406 ? 43.25 0.833 -29.453 1 36.91 406 LYS A C 1
ATOM 3236 O O . LYS A 1 406 ? 43.312 1.399 -30.547 1 36.91 406 LYS A O 1
ATOM 3241 N N . ARG A 1 407 ? 44.031 1.174 -28.578 1 34.25 407 ARG A N 1
ATOM 3242 C CA . ARG A 1 407 ? 45.281 1.853 -28.891 1 34.25 407 ARG A CA 1
ATOM 3243 C C . ARG A 1 407 ? 45.938 1.266 -30.141 1 34.25 407 ARG A C 1
ATOM 3245 O O . ARG A 1 407 ? 46.312 0.091 -30.156 1 34.25 407 ARG A O 1
ATOM 3252 N N . LYS A 1 408 ? 45.625 1.698 -31.234 1 35.94 408 LYS A N 1
ATOM 3253 C CA . LYS A 1 408 ? 46.438 1.321 -32.406 1 35.94 408 LYS A CA 1
ATOM 3254 C C . LYS A 1 408 ? 47.906 1.614 -32.156 1 35.94 408 LYS A C 1
ATOM 3256 O O . LYS A 1 408 ? 48.281 2.74 -31.812 1 35.94 408 LYS A O 1
ATOM 3261 N N . ARG A 1 409 ? 48.656 0.634 -31.938 1 35.31 409 ARG A N 1
ATOM 3262 C CA . ARG A 1 409 ? 50.062 0.933 -32.25 1 35.31 409 ARG A CA 1
ATOM 3263 C C . ARG A 1 409 ? 50.156 1.564 -33.656 1 35.31 409 ARG A C 1
ATOM 3265 O O . ARG A 1 409 ? 49.438 1.2 -34.562 1 35.31 409 ARG A O 1
ATOM 3272 N N . LYS A 1 410 ? 50.719 2.668 -33.719 1 37.25 410 LYS A N 1
ATOM 3273 C CA . LYS A 1 410 ? 51.094 3.459 -34.906 1 37.25 410 LYS A CA 1
ATOM 3274 C C . LYS A 1 410 ? 51.469 2.562 -36.062 1 37.25 410 LYS A C 1
ATOM 3276 O O . LYS A 1 410 ? 52.562 1.957 -36.062 1 37.25 410 LYS A O 1
ATOM 3281 N N . MET A 1 411 ? 50.625 1.666 -36.562 1 33.12 411 MET A N 1
ATOM 3282 C CA . MET A 1 411 ? 51.25 1.089 -37.75 1 33.12 411 MET A CA 1
ATOM 3283 C C . MET A 1 411 ? 51.406 2.139 -38.844 1 33.12 411 MET A C 1
ATOM 3285 O O . MET A 1 411 ? 50.656 3.117 -38.906 1 33.12 411 MET A O 1
ATOM 3289 N N . PRO A 1 412 ? 52.469 2.041 -39.812 1 34.12 412 PRO A N 1
ATOM 3290 C CA . PRO A 1 412 ? 52.844 2.965 -40.875 1 34.12 412 PRO A CA 1
ATOM 3291 C C . PRO A 1 412 ? 51.656 3.289 -41.781 1 34.12 412 PRO A C 1
ATOM 3293 O O . PRO A 1 412 ? 50.688 2.531 -41.844 1 34.12 412 PRO A O 1
ATOM 3296 N N . HIS A 1 413 ? 51.562 4.473 -42.594 1 40.75 413 HIS A N 1
ATOM 3297 C CA . HIS A 1 413 ? 50.719 5.344 -43.375 1 40.75 413 HIS A CA 1
ATOM 3298 C C . HIS A 1 413 ? 49.969 4.555 -44.438 1 40.75 413 HIS A C 1
ATOM 3300 O O . HIS A 1 413 ? 49.125 5.109 -45.156 1 40.75 413 HIS A O 1
ATOM 3306 N N . GLY A 1 414 ? 50.438 3.486 -45.094 1 35.03 414 GLY A N 1
ATOM 3307 C CA . GLY A 1 414 ? 50.062 3.279 -46.5 1 35.03 414 GLY A CA 1
ATOM 3308 C C . GLY A 1 414 ? 48.625 2.818 -46.656 1 35.03 414 GLY A C 1
ATOM 3309 O O . GLY A 1 414 ? 48.031 3.016 -47.719 1 35.03 414 GLY A O 1
ATOM 3310 N N . GLU A 1 415 ? 48.188 1.611 -46.188 1 38.56 415 GLU A N 1
ATOM 3311 C CA . GLU A 1 415 ? 47.094 0.908 -46.844 1 38.56 415 GLU A CA 1
ATOM 3312 C C . GLU A 1 415 ? 45.75 1.416 -46.344 1 38.56 415 GLU A C 1
ATOM 3314 O O . GLU A 1 415 ? 45.531 1.595 -45.156 1 38.56 415 GLU A O 1
ATOM 3319 N N . SER A 1 416 ? 45.031 2.123 -47.25 1 39.12 416 SER A N 1
ATOM 3320 C CA . SER A 1 416 ? 43.688 2.693 -47.188 1 39.12 416 SER A CA 1
ATOM 3321 C C . SER A 1 416 ? 42.656 1.651 -46.75 1 39.12 416 SER A C 1
ATOM 3323 O O . SER A 1 416 ? 42.094 0.937 -47.562 1 39.12 416 SER A O 1
ATOM 3325 N N . ASN A 1 417 ? 42.75 0.803 -45.781 1 37.81 417 ASN A N 1
ATOM 3326 C CA . ASN A 1 417 ? 41.906 -0.311 -45.406 1 37.81 417 ASN A CA 1
ATOM 3327 C C . ASN A 1 417 ? 40.594 0.179 -44.781 1 37.81 417 ASN A C 1
ATOM 3329 O O . ASN A 1 417 ? 40.344 -0.073 -43.594 1 37.81 417 ASN A O 1
ATOM 3333 N N . GLN A 1 418 ? 40 1.142 -45.25 1 42.62 418 GLN A N 1
ATOM 3334 C CA . GLN A 1 418 ? 38.781 1.678 -44.656 1 42.62 418 GLN A CA 1
ATOM 3335 C C . GLN A 1 418 ? 37.656 0.646 -44.688 1 42.62 418 GLN A C 1
ATOM 3337 O O . GLN A 1 418 ? 36.906 0.523 -43.719 1 42.62 418 GLN A O 1
ATOM 3342 N N . ASN A 1 419 ? 37.281 0.157 -45.844 1 45.53 419 ASN A N 1
ATOM 3343 C CA . ASN A 1 419 ? 36.188 -0.76 -46.031 1 45.53 419 ASN A CA 1
ATOM 3344 C C . ASN A 1 419 ? 36.344 -1.999 -45.125 1 45.53 419 ASN A C 1
ATOM 3346 O O . ASN A 1 419 ? 35.344 -2.594 -44.719 1 45.53 419 ASN A O 1
ATOM 3350 N N . ASN A 1 420 ? 37.469 -2.527 -44.969 1 48.88 420 ASN A N 1
ATOM 3351 C CA . ASN A 1 420 ? 37.812 -3.697 -44.156 1 48.88 420 ASN A CA 1
ATOM 3352 C C . ASN A 1 420 ? 37.562 -3.447 -42.656 1 48.88 420 ASN A C 1
ATOM 3354 O O . ASN A 1 420 ? 37.312 -4.383 -41.906 1 48.88 420 ASN A O 1
ATOM 3358 N N . SER A 1 421 ? 37.5 -2.189 -42.344 1 54.22 421 SER A N 1
ATOM 3359 C CA . SER A 1 421 ? 37.406 -1.873 -40.938 1 54.22 421 SER A CA 1
ATOM 3360 C C . SER A 1 421 ? 35.969 -2.004 -40.438 1 54.22 421 SER A C 1
ATOM 3362 O O . SER A 1 421 ? 35.719 -2.516 -39.344 1 54.22 421 SER A O 1
ATOM 3364 N N . THR A 1 422 ? 35.062 -1.545 -41.281 1 54.62 422 THR A N 1
ATOM 3365 C CA . THR A 1 422 ? 33.656 -1.629 -40.906 1 54.62 422 THR A CA 1
ATOM 3366 C C . THR A 1 422 ? 33.188 -3.084 -40.812 1 54.62 422 THR A C 1
ATOM 3368 O O . THR A 1 422 ? 32.438 -3.451 -39.906 1 54.62 422 THR A O 1
ATOM 3371 N N . PHE A 1 423 ? 33.531 -3.814 -41.875 1 61.31 423 PHE A N 1
ATOM 3372 C CA . PHE A 1 423 ? 33.219 -5.242 -41.875 1 61.31 423 PHE A CA 1
ATOM 3373 C C . PHE A 1 423 ? 33.844 -5.926 -40.656 1 61.31 423 PHE A C 1
ATOM 3375 O O . PHE A 1 423 ? 33.219 -6.805 -40.062 1 61.31 423 PHE A O 1
ATOM 3382 N N . GLN A 1 424 ? 34.938 -5.355 -40.25 1 75.06 424 GLN A N 1
ATOM 3383 C CA . GLN A 1 424 ? 35.594 -5.93 -39.094 1 75.06 424 GLN A CA 1
ATOM 3384 C C . GLN A 1 424 ? 34.844 -5.602 -37.781 1 75.06 424 GLN A C 1
ATOM 3386 O O . GLN A 1 424 ? 34.719 -6.453 -36.906 1 75.06 424 GLN A O 1
ATOM 3391 N N . GLN A 1 425 ? 34.188 -4.438 -37.906 1 83.38 425 GLN A N 1
ATOM 3392 C CA . GLN A 1 425 ? 33.469 -4.043 -36.688 1 83.38 425 GLN A CA 1
ATOM 3393 C C . GLN A 1 425 ? 32.125 -4.758 -36.594 1 83.38 425 GLN A C 1
ATOM 3395 O O . GLN A 1 425 ? 31.688 -5.164 -35.5 1 83.38 425 GLN A O 1
ATOM 3400 N N . SER A 1 426 ? 31.484 -4.867 -37.75 1 90.44 426 SER A N 1
ATOM 3401 C CA . SER A 1 426 ? 30.219 -5.605 -37.812 1 90.44 426 SER A CA 1
ATOM 3402 C C . SER A 1 426 ? 30.406 -7.059 -37.375 1 90.44 426 SER A C 1
ATOM 3404 O O . SER A 1 426 ? 29.625 -7.582 -36.594 1 90.44 426 SER A O 1
ATOM 3406 N N . ASP A 1 427 ? 31.469 -7.641 -37.875 1 91 427 ASP A N 1
ATOM 3407 C CA . ASP A 1 427 ? 31.766 -9.023 -37.5 1 91 427 ASP A CA 1
ATOM 3408 C C . ASP A 1 427 ? 32.125 -9.141 -36.031 1 91 427 ASP A C 1
ATOM 3410 O O . ASP A 1 427 ? 31.781 -10.117 -35.375 1 91 427 ASP A O 1
ATOM 3414 N N . SER A 1 428 ? 32.812 -8.141 -35.625 1 90.81 428 SER A N 1
ATOM 3415 C CA . SER A 1 428 ? 33.156 -8.148 -34.219 1 90.81 428 SER A CA 1
ATOM 3416 C C . SER A 1 428 ? 31.938 -8.078 -33.312 1 90.81 428 SER A C 1
ATOM 3418 O O . SER A 1 428 ? 31.828 -8.812 -32.344 1 90.81 428 SER A O 1
ATOM 3420 N N . PHE A 1 429 ? 31.047 -7.258 -33.688 1 94.19 429 PHE A N 1
ATOM 3421 C CA . PHE A 1 429 ? 29.812 -7.141 -32.906 1 94.19 429 PHE A CA 1
ATOM 3422 C C . PHE A 1 429 ? 28.984 -8.422 -33.031 1 94.19 429 PHE A C 1
ATOM 3424 O O . PHE A 1 429 ? 28.438 -8.891 -32.031 1 94.19 429 PHE A O 1
ATOM 3431 N N . ARG A 1 430 ? 28.938 -8.938 -34.188 1 94.94 430 ARG A N 1
ATOM 3432 C CA . ARG A 1 430 ? 28.172 -10.156 -34.406 1 94.94 430 ARG A CA 1
ATOM 3433 C C . ARG A 1 430 ? 28.719 -11.312 -33.562 1 94.94 430 ARG A C 1
ATOM 3435 O O . ARG A 1 430 ? 27.969 -12.016 -32.906 1 94.94 430 ARG A O 1
ATOM 3442 N N . ILE A 1 431 ? 30 -11.477 -33.5 1 93.12 431 ILE A N 1
ATOM 3443 C CA . ILE A 1 431 ? 30.641 -12.625 -32.875 1 93.12 431 ILE A CA 1
ATOM 3444 C C . ILE A 1 431 ? 30.719 -12.406 -31.359 1 93.12 431 ILE A C 1
ATOM 3446 O O . ILE A 1 431 ? 30.438 -13.328 -30.578 1 93.12 431 ILE A O 1
ATOM 3450 N N . ASN A 1 432 ? 30.969 -11.156 -30.984 1 91.19 432 ASN A N 1
ATOM 3451 C CA . ASN A 1 432 ? 31.297 -10.922 -29.594 1 91.19 432 ASN A CA 1
ATOM 3452 C C . ASN A 1 432 ? 30.078 -10.477 -28.797 1 91.19 432 ASN A C 1
ATOM 3454 O O . ASN A 1 432 ? 30.109 -10.445 -27.562 1 91.19 432 ASN A O 1
ATOM 3458 N N . THR A 1 433 ? 29.062 -10.172 -29.438 1 94.25 433 THR A N 1
ATOM 3459 C CA . THR A 1 433 ? 27.906 -9.688 -28.703 1 94.25 433 THR A CA 1
ATOM 3460 C C . THR A 1 433 ? 26.641 -10.438 -29.141 1 94.25 433 THR A C 1
ATOM 3462 O O . THR A 1 433 ? 26.062 -11.18 -28.344 1 94.25 433 THR A O 1
ATOM 3465 N N . PHE A 1 434 ? 26.344 -10.352 -30.422 1 96 434 PHE A N 1
ATOM 3466 C CA . PHE A 1 434 ? 25.094 -10.922 -30.938 1 96 434 PHE A CA 1
ATOM 3467 C C . PHE A 1 434 ? 25.062 -12.43 -30.734 1 96 434 PHE A C 1
ATOM 3469 O O . PHE A 1 434 ? 24.141 -12.953 -30.094 1 96 434 PHE A O 1
ATOM 3476 N N . THR A 1 435 ? 26.062 -13.102 -31.156 1 95.88 435 THR A N 1
ATOM 3477 C CA . THR A 1 435 ? 26.125 -14.555 -31.062 1 95.88 435 THR A CA 1
ATOM 3478 C C . THR A 1 435 ? 26.312 -14.992 -29.609 1 95.88 435 THR A C 1
ATOM 3480 O O . THR A 1 435 ? 25.766 -16.016 -29.188 1 95.88 435 THR A O 1
ATOM 3483 N N . VAL A 1 436 ? 27.016 -14.227 -28.875 1 94.75 436 VAL A N 1
ATOM 3484 C CA . VAL A 1 436 ? 27.25 -14.562 -27.469 1 94.75 436 VAL A CA 1
ATOM 3485 C C . VAL A 1 436 ? 25.938 -14.523 -26.703 1 94.75 436 VAL A C 1
ATOM 3487 O O . VAL A 1 436 ? 25.672 -15.406 -25.875 1 94.75 436 VAL A O 1
ATOM 3490 N N . ILE A 1 437 ? 25.125 -13.531 -26.938 1 95.31 437 ILE A N 1
ATOM 3491 C CA . ILE A 1 437 ? 23.844 -13.391 -26.281 1 95.31 437 ILE A CA 1
ATOM 3492 C C . ILE A 1 437 ? 22.953 -14.594 -26.609 1 95.31 437 ILE A C 1
ATOM 3494 O O . ILE A 1 437 ? 22.406 -15.234 -25.703 1 95.31 437 ILE A O 1
ATOM 3498 N N . LEU A 1 438 ? 22.891 -14.922 -27.828 1 96.88 438 LEU A N 1
ATOM 3499 C CA . LEU A 1 438 ? 22 -15.984 -28.281 1 96.88 438 LEU A CA 1
ATOM 3500 C C . LEU A 1 438 ? 22.5 -17.344 -27.812 1 96.88 438 LEU A C 1
ATOM 3502 O O . LEU A 1 438 ? 21.719 -18.203 -27.406 1 96.88 438 LEU A O 1
ATOM 3506 N N . ASP A 1 439 ? 23.797 -17.5 -27.859 1 96 439 ASP A N 1
ATOM 3507 C CA . ASP A 1 439 ? 24.359 -18.766 -27.391 1 96 439 ASP A CA 1
ATOM 3508 C C . ASP A 1 439 ? 24.141 -18.938 -25.891 1 96 439 ASP A C 1
ATOM 3510 O O . ASP A 1 439 ? 23.906 -20.047 -25.422 1 96 439 ASP A O 1
ATOM 3514 N N . SER A 1 440 ? 24.312 -17.875 -25.25 1 95.31 440 SER A N 1
ATOM 3515 C CA . SER A 1 440 ? 24.078 -17.922 -23.812 1 95.31 440 SER A CA 1
ATOM 3516 C C . SER A 1 440 ? 22.625 -18.297 -23.516 1 95.31 440 SER A C 1
ATOM 3518 O O . SER A 1 440 ? 22.359 -19.094 -22.609 1 95.31 440 SER A O 1
ATOM 3520 N N . LEU A 1 441 ? 21.703 -17.734 -24.219 1 95.56 441 LEU A N 1
ATOM 3521 C CA . LEU A 1 441 ? 20.297 -18.031 -24.047 1 95.56 441 LEU A CA 1
ATOM 3522 C C . LEU A 1 441 ? 20.016 -19.516 -24.328 1 95.56 441 LEU A C 1
ATOM 3524 O O . LEU A 1 441 ? 19.344 -20.188 -23.531 1 95.56 441 LEU A O 1
ATOM 3528 N N . ILE A 1 442 ? 20.594 -20 -25.359 1 96.38 442 ILE A N 1
ATOM 3529 C CA . ILE A 1 442 ? 20.391 -21.391 -25.75 1 96.38 442 ILE A CA 1
ATOM 3530 C C . ILE A 1 442 ? 20.969 -22.328 -24.703 1 96.38 442 ILE A C 1
ATOM 3532 O O . ILE A 1 442 ? 20.312 -23.297 -24.297 1 96.38 442 ILE A O 1
ATOM 3536 N N . ALA A 1 443 ? 22.125 -21.984 -24.297 1 95.69 443 ALA A N 1
ATOM 3537 C CA . ALA A 1 443 ? 22.797 -22.828 -23.297 1 95.69 443 ALA A CA 1
ATOM 3538 C C . ALA A 1 443 ? 22 -22.875 -22 1 95.69 443 ALA A C 1
ATOM 3540 O O . ALA A 1 443 ? 21.797 -23.953 -21.422 1 95.69 443 ALA A O 1
ATOM 3541 N N . GLU A 1 444 ? 21.594 -21.734 -21.594 1 93.94 444 GLU A N 1
ATOM 3542 C CA . GLU A 1 444 ? 20.859 -21.656 -20.328 1 93.94 444 GLU A CA 1
ATOM 3543 C C . GLU A 1 444 ? 19.484 -22.312 -20.438 1 93.94 444 GLU A C 1
ATOM 3545 O O . GLU A 1 444 ? 19.016 -22.938 -19.484 1 93.94 444 GLU A O 1
ATOM 3550 N N . LEU A 1 445 ? 18.844 -22.141 -21.516 1 95.69 445 LEU A N 1
ATOM 3551 C CA . LEU A 1 445 ? 17.547 -22.766 -21.734 1 95.69 445 LEU A CA 1
ATOM 3552 C C . LEU A 1 445 ? 17.656 -24.281 -21.719 1 95.69 445 LEU A C 1
ATOM 3554 O O . LEU A 1 445 ? 16.844 -24.969 -21.094 1 95.69 445 LEU A O 1
ATOM 3558 N N . ASN A 1 446 ? 18.688 -24.734 -22.359 1 95.31 446 ASN A N 1
ATOM 3559 C CA . ASN A 1 446 ? 18.906 -26.172 -22.406 1 95.31 446 ASN A CA 1
ATOM 3560 C C . ASN A 1 446 ? 19.234 -26.734 -21.016 1 95.31 446 ASN A C 1
ATOM 3562 O O . ASN A 1 446 ? 18.734 -27.797 -20.641 1 95.31 446 ASN A O 1
ATOM 3566 N N . LYS A 1 447 ? 20 -26.047 -20.391 1 92.81 447 LYS A N 1
ATOM 3567 C CA . LYS A 1 447 ? 20.375 -26.453 -19.047 1 92.81 447 LYS A CA 1
ATOM 3568 C C . LYS A 1 447 ? 19.156 -26.578 -18.141 1 92.81 447 LYS A C 1
ATOM 3570 O O . LYS A 1 447 ? 19 -27.562 -17.422 1 92.81 447 LYS A O 1
ATOM 3575 N N . ARG A 1 448 ? 18.312 -25.688 -18.188 1 90.5 448 ARG A N 1
ATOM 3576 C CA . ARG A 1 448 ? 17.141 -25.672 -17.344 1 90.5 448 ARG A CA 1
ATOM 3577 C C . ARG A 1 448 ? 16.109 -26.688 -17.797 1 90.5 448 ARG A C 1
ATOM 3579 O O . ARG A 1 448 ? 15.445 -27.328 -16.984 1 90.5 448 ARG A O 1
ATOM 3586 N N . LYS A 1 449 ? 15.953 -26.812 -19.031 1 93.75 449 LYS A N 1
ATOM 3587 C CA . LYS A 1 449 ? 15 -27.766 -19.594 1 93.75 449 LYS A CA 1
ATOM 3588 C C . LYS A 1 449 ? 15.328 -29.188 -19.172 1 93.75 449 LYS A C 1
ATOM 3590 O O . LYS A 1 449 ? 14.422 -30.016 -19 1 93.75 449 LYS A O 1
ATOM 3595 N N . SER A 1 450 ? 16.578 -29.438 -18.984 1 92.38 450 SER A N 1
ATOM 3596 C CA . SER A 1 450 ? 17.031 -30.781 -18.656 1 92.38 450 SER A CA 1
ATOM 3597 C C . SER A 1 450 ? 16.375 -31.297 -17.375 1 92.38 450 SER A C 1
ATOM 3599 O O . SER A 1 450 ? 16.062 -32.5 -17.266 1 92.38 450 SER A O 1
ATOM 3601 N N . ALA A 1 451 ? 16.156 -30.484 -16.469 1 86.25 451 ALA A N 1
ATOM 3602 C CA . ALA A 1 451 ? 15.523 -30.859 -15.211 1 86.25 451 ALA A CA 1
ATOM 3603 C C . ALA A 1 451 ? 14.086 -31.344 -15.43 1 86.25 451 ALA A C 1
ATOM 3605 O O . ALA A 1 451 ? 13.625 -32.281 -14.773 1 86.25 451 ALA A O 1
ATOM 3606 N N . TYR A 1 452 ? 13.406 -30.781 -16.328 1 90.31 452 TYR A N 1
ATOM 3607 C CA . TYR A 1 452 ? 12.031 -31.141 -16.625 1 90.31 452 TYR A CA 1
ATOM 3608 C C . TYR A 1 452 ? 11.969 -32.406 -17.484 1 90.31 452 TYR A C 1
ATOM 3610 O O . TYR A 1 452 ? 11.086 -33.25 -17.312 1 90.31 452 TYR A O 1
ATOM 3618 N N . ASP A 1 453 ? 12.984 -32.5 -18.312 1 90.12 453 ASP A N 1
ATOM 3619 C CA . ASP A 1 453 ? 13.078 -33.656 -19.172 1 90.12 453 ASP A CA 1
ATOM 3620 C C . ASP A 1 453 ? 13.211 -34.938 -18.359 1 90.12 453 ASP A C 1
ATOM 3622 O O . ASP A 1 453 ? 12.594 -35.969 -18.688 1 90.12 453 ASP A O 1
ATOM 3626 N N . THR A 1 454 ? 13.914 -34.844 -17.391 1 85.94 454 THR A N 1
ATOM 3627 C CA . THR A 1 454 ? 14.188 -36.031 -16.562 1 85.94 454 THR A CA 1
ATOM 3628 C C . THR A 1 454 ? 12.906 -36.531 -15.93 1 85.94 454 THR A C 1
ATOM 3630 O O . THR A 1 454 ? 12.68 -37.75 -15.875 1 85.94 454 THR A O 1
ATOM 3633 N N . VAL A 1 455 ? 12.086 -35.719 -15.523 1 84.56 455 VAL A N 1
ATOM 3634 C CA . VAL A 1 455 ? 10.844 -36.125 -14.875 1 84.56 455 VAL A CA 1
ATOM 3635 C C . VAL A 1 455 ? 9.812 -36.531 -15.93 1 84.56 455 VAL A C 1
ATOM 3637 O O . VAL A 1 455 ? 9.086 -37.5 -15.766 1 84.56 455 VAL A O 1
ATOM 3640 N N . ASN A 1 456 ? 9.805 -35.812 -16.938 1 87.56 456 ASN A N 1
ATOM 3641 C CA . ASN A 1 456 ? 8.812 -36.031 -17.984 1 87.56 456 ASN A CA 1
ATOM 3642 C C . ASN A 1 456 ? 9.031 -37.344 -18.688 1 87.56 456 ASN A C 1
ATOM 3644 O O . ASN A 1 456 ? 8.07 -38 -19.125 1 87.56 456 ASN A O 1
ATOM 3648 N N . ILE A 1 457 ? 10.227 -37.75 -18.781 1 86.25 457 ILE A N 1
ATOM 3649 C CA . ILE A 1 457 ? 10.547 -39 -19.484 1 86.25 457 ILE A CA 1
ATOM 3650 C C . ILE A 1 457 ? 9.969 -40.188 -18.734 1 86.25 457 ILE A C 1
ATOM 3652 O O . ILE A 1 457 ? 9.531 -41.156 -19.344 1 86.25 457 ILE A O 1
ATOM 3656 N N . LYS A 1 458 ? 9.867 -40.031 -17.484 1 87.56 458 LYS A N 1
ATOM 3657 C CA . LYS A 1 458 ? 9.359 -41.125 -16.656 1 87.56 458 LYS A CA 1
ATOM 3658 C C . LYS A 1 458 ? 7.863 -41.312 -16.859 1 87.56 458 LYS A C 1
ATOM 3660 O O . LYS A 1 458 ? 7.387 -42.469 -16.906 1 87.56 458 LYS A O 1
ATOM 3665 N N . PHE A 1 459 ? 7.141 -40.281 -17.031 1 89.19 459 PHE A N 1
ATOM 3666 C CA . PHE A 1 459 ? 5.688 -40.375 -17.078 1 89.19 459 PHE A CA 1
ATOM 3667 C C . PHE A 1 459 ? 5.172 -40.094 -18.484 1 89.19 459 PHE A C 1
ATOM 3669 O O . PHE A 1 459 ? 4.023 -40.406 -18.797 1 89.19 459 PHE A O 1
ATOM 3676 N N . GLY A 1 460 ? 5.949 -39.594 -19.328 1 83.75 460 GLY A N 1
ATOM 3677 C CA . GLY A 1 460 ? 5.539 -39.031 -20.609 1 83.75 460 GLY A CA 1
ATOM 3678 C C . GLY A 1 460 ? 4.934 -40.094 -21.531 1 83.75 460 GLY A C 1
ATOM 3679 O O . GLY A 1 460 ? 4.047 -39.781 -22.344 1 83.75 460 GLY A O 1
ATOM 3680 N N . PHE A 1 461 ? 5.34 -41.344 -21.375 1 86.56 461 PHE A N 1
ATOM 3681 C CA . PHE A 1 461 ? 4.855 -42.406 -22.25 1 86.56 461 PHE A CA 1
ATOM 3682 C C . PHE A 1 461 ? 3.354 -42.625 -22.094 1 86.56 461 PHE A C 1
ATOM 3684 O O . PHE A 1 461 ? 2.684 -43.094 -23 1 86.56 461 PHE A O 1
ATOM 3691 N N . LEU A 1 462 ? 2.84 -42.219 -20.969 1 87.5 462 LEU A N 1
ATOM 3692 C CA . LEU A 1 462 ? 1.416 -42.375 -20.688 1 87.5 462 LEU A CA 1
ATOM 3693 C C . LEU A 1 462 ? 0.582 -41.531 -21.625 1 87.5 462 LEU A C 1
ATOM 3695 O O . LEU A 1 462 ? -0.584 -41.812 -21.891 1 87.5 462 LEU A O 1
ATOM 3699 N N . PHE A 1 463 ? 1.248 -40.531 -22.156 1 83.5 463 PHE A N 1
ATOM 3700 C CA . PHE A 1 463 ? 0.52 -39.562 -22.984 1 83.5 463 PHE A CA 1
ATOM 3701 C C . PHE A 1 463 ? 0.626 -39.938 -24.469 1 83.5 463 PHE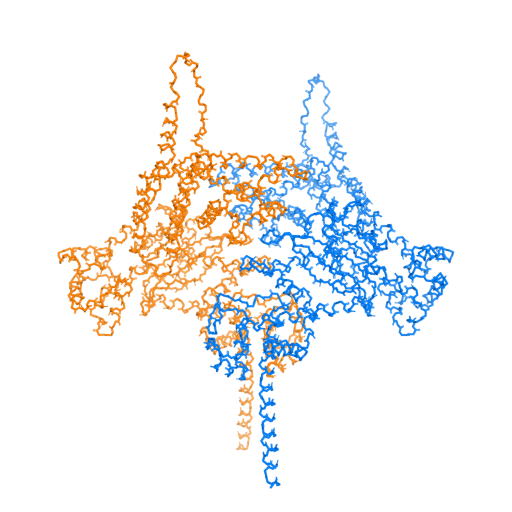 A C 1
ATOM 3703 O O . PHE A 1 463 ? -0.085 -39.375 -25.312 1 83.5 463 PHE A O 1
ATOM 3710 N N . ASP A 1 464 ? 1.475 -40.938 -24.688 1 83 464 ASP A N 1
ATOM 3711 C CA . ASP A 1 464 ? 1.704 -41.375 -26.062 1 83 464 ASP A CA 1
ATOM 3712 C C . ASP A 1 464 ? 1.491 -42.875 -26.203 1 83 464 ASP A C 1
ATOM 3714 O O . ASP A 1 464 ? 2.152 -43.531 -27.016 1 83 464 ASP A O 1
ATOM 3718 N N . LEU A 1 465 ? 0.617 -43.375 -25.406 1 86.25 465 LEU A N 1
ATOM 3719 C CA . LEU A 1 465 ? 0.428 -44.844 -25.359 1 86.25 465 LEU A CA 1
ATOM 3720 C C . LEU A 1 465 ? 0.07 -45.375 -26.734 1 86.25 465 LEU A C 1
ATOM 3722 O O . LEU A 1 465 ? 0.547 -46.438 -27.125 1 86.25 465 LEU A O 1
ATOM 3726 N N . THR A 1 466 ? -0.759 -44.625 -27.469 1 86.06 466 THR A N 1
ATOM 3727 C CA . THR A 1 466 ? -1.249 -45.125 -28.75 1 86.06 466 THR A CA 1
ATOM 3728 C C . THR A 1 466 ? -0.208 -44.906 -29.844 1 86.06 466 THR A C 1
ATOM 3730 O O . THR A 1 466 ? -0.26 -45.562 -30.891 1 86.06 466 THR A O 1
ATOM 3733 N N . LYS A 1 467 ? 0.719 -44.094 -29.641 1 87.19 467 LYS A N 1
ATOM 3734 C CA . LYS A 1 467 ? 1.717 -43.781 -30.641 1 87.19 467 LYS A CA 1
ATOM 3735 C C . LYS A 1 467 ? 2.969 -44.625 -30.484 1 87.19 467 LYS A C 1
ATOM 3737 O O . LYS A 1 467 ? 3.744 -44.781 -31.438 1 87.19 467 LYS A O 1
ATOM 3742 N N . LEU A 1 468 ? 3.143 -45.219 -29.391 1 89.81 468 LEU A N 1
ATOM 3743 C CA . LEU A 1 468 ? 4.336 -46 -29.094 1 89.81 468 LEU A CA 1
ATOM 3744 C C . LEU A 1 468 ? 4.109 -47.469 -29.422 1 89.81 468 LEU A C 1
ATOM 3746 O O . LEU A 1 468 ? 2.988 -47.969 -29.312 1 89.81 468 LEU A O 1
ATOM 3750 N N . PRO A 1 469 ? 5.199 -48.062 -29.797 1 92.69 469 PRO A N 1
ATOM 3751 C CA . PRO A 1 469 ? 5.09 -49.531 -29.969 1 92.69 469 PRO A CA 1
ATOM 3752 C C . PRO A 1 469 ? 4.836 -50.25 -28.656 1 92.69 469 PRO A C 1
ATOM 3754 O O . PRO A 1 469 ? 5.234 -49.781 -27.594 1 92.69 469 PRO A O 1
ATOM 3757 N N . LEU A 1 470 ? 4.184 -51.406 -28.719 1 91.94 470 LEU A N 1
ATOM 3758 C CA . LEU A 1 470 ? 3.785 -52.188 -27.562 1 91.94 470 LEU A CA 1
ATOM 3759 C C . LEU A 1 470 ? 4.996 -52.531 -26.688 1 91.94 470 LEU A C 1
ATOM 3761 O O . LEU A 1 470 ? 4.91 -52.531 -25.469 1 91.94 470 LEU A O 1
ATOM 3765 N N . SER A 1 471 ? 6.051 -52.781 -27.359 1 93.31 471 SER A N 1
ATOM 3766 C CA . SER A 1 471 ? 7.258 -53.156 -26.641 1 93.31 471 SER A CA 1
ATOM 3767 C C . SER A 1 471 ? 7.789 -52 -25.797 1 93.31 471 SER A C 1
ATOM 3769 O O . SER A 1 471 ? 8.219 -52.188 -24.656 1 93.31 471 SER A O 1
ATOM 3771 N N . LYS A 1 472 ? 7.645 -50.875 -26.344 1 93.5 472 LYS A N 1
ATOM 3772 C CA . LYS A 1 472 ? 8.141 -49.688 -25.656 1 93.5 472 LYS A CA 1
ATOM 3773 C C . LYS A 1 472 ? 7.23 -49.312 -24.484 1 93.5 472 LYS A C 1
ATOM 3775 O O . LYS A 1 472 ? 7.703 -48.844 -23.438 1 93.5 472 LYS A O 1
ATOM 3780 N N . VAL A 1 473 ? 5.977 -49.5 -24.656 1 93.56 473 VAL A N 1
ATOM 3781 C CA . VAL A 1 473 ? 5.016 -49.219 -23.594 1 93.56 473 VAL A CA 1
ATOM 3782 C C . VAL A 1 473 ? 5.293 -50.156 -22.406 1 93.56 473 VAL A C 1
ATOM 3784 O O . VAL A 1 473 ? 5.305 -49.719 -21.25 1 93.56 473 VAL A O 1
ATOM 3787 N N . ARG A 1 474 ? 5.539 -51.375 -22.734 1 93.62 474 ARG A N 1
ATOM 3788 C CA . ARG A 1 474 ? 5.824 -52.375 -21.703 1 93.62 474 ARG A CA 1
ATOM 3789 C C . ARG A 1 474 ? 7.113 -52.031 -20.953 1 93.62 474 ARG A C 1
ATOM 3791 O O . ARG A 1 474 ? 7.164 -52.062 -19.734 1 93.62 474 ARG A O 1
ATOM 3798 N N . GLU A 1 475 ? 8.023 -51.656 -21.703 1 94.25 475 GLU A N 1
ATOM 3799 C CA . GLU A 1 475 ? 9.328 -51.344 -21.141 1 94.25 475 GLU A CA 1
ATOM 3800 C C . GLU A 1 475 ? 9.242 -50.125 -20.203 1 94.25 475 GLU A C 1
ATOM 3802 O O . GLU A 1 475 ? 9.742 -50.156 -19.078 1 94.25 475 GLU A O 1
ATOM 3807 N N . GLN A 1 476 ? 8.641 -49.094 -20.688 1 94.06 476 GLN A N 1
ATOM 3808 C CA . GLN A 1 476 ? 8.531 -47.875 -19.906 1 94.06 476 GLN A CA 1
ATOM 3809 C C . GLN A 1 476 ? 7.621 -48.062 -18.703 1 94.06 476 GLN A C 1
ATOM 3811 O O . GLN A 1 476 ? 7.859 -47.469 -17.641 1 94.06 476 GLN A O 1
ATOM 3816 N N . ALA A 1 477 ? 6.609 -48.812 -18.859 1 95.25 477 ALA A N 1
ATOM 3817 C CA . ALA A 1 477 ? 5.719 -49.125 -17.734 1 95.25 477 ALA A CA 1
ATOM 3818 C C . ALA A 1 477 ? 6.457 -49.875 -16.641 1 95.25 477 ALA A C 1
ATOM 3820 O O . ALA A 1 477 ? 6.27 -49.594 -15.445 1 95.25 477 ALA A O 1
ATOM 3821 N N . ILE A 1 478 ? 7.262 -50.781 -17.078 1 94.94 478 ILE A N 1
ATOM 3822 C CA . ILE A 1 478 ? 8.023 -51.562 -16.109 1 94.94 478 ILE A CA 1
ATOM 3823 C C . ILE A 1 478 ? 9.031 -50.656 -15.398 1 94.94 478 ILE A C 1
ATOM 3825 O O . ILE A 1 478 ? 9.219 -50.781 -14.188 1 94.94 478 ILE A O 1
ATOM 3829 N N . GLN A 1 479 ? 9.594 -49.844 -16.141 1 93.94 479 GLN A N 1
ATOM 3830 C CA . GLN A 1 479 ? 10.562 -48.906 -15.562 1 93.94 479 GLN A CA 1
ATOM 3831 C C . GLN A 1 479 ? 9.898 -48.031 -14.516 1 93.94 479 GLN A C 1
ATOM 3833 O O . GLN A 1 479 ? 10.461 -47.781 -13.445 1 93.94 479 GLN A O 1
ATOM 3838 N N . LEU A 1 480 ? 8.758 -47.5 -14.852 1 94.69 480 LEU A N 1
ATOM 3839 C CA . LEU A 1 480 ? 8.031 -46.625 -13.914 1 94.69 480 LEU A CA 1
ATOM 3840 C C . LEU A 1 480 ? 7.605 -47.438 -12.68 1 94.69 480 LEU A C 1
ATOM 3842 O O . LEU A 1 480 ? 7.648 -46.906 -11.562 1 94.69 480 LEU A O 1
ATOM 3846 N N . GLN A 1 481 ? 7.168 -48.562 -12.898 1 95.31 481 GLN A N 1
ATOM 3847 C CA . GLN A 1 481 ? 6.766 -49.438 -11.805 1 95.31 481 GLN A CA 1
ATOM 3848 C C . GLN A 1 481 ? 7.934 -49.719 -10.859 1 95.31 481 GLN A C 1
ATOM 3850 O O . GLN A 1 481 ? 7.754 -49.781 -9.641 1 95.31 481 GLN A O 1
ATOM 3855 N N . LEU A 1 482 ? 9.086 -49.875 -11.438 1 93.44 482 LEU A N 1
ATOM 3856 C CA . LEU A 1 482 ? 10.273 -50.156 -10.641 1 93.44 482 LEU A CA 1
ATOM 3857 C C . LEU A 1 482 ? 10.656 -48.938 -9.805 1 93.44 482 LEU A C 1
ATOM 3859 O O . LEU A 1 482 ? 11.195 -49.062 -8.711 1 93.44 482 LEU A O 1
ATOM 3863 N N . GLU A 1 483 ? 10.328 -47.844 -10.266 1 92.31 483 GLU A N 1
ATOM 3864 C CA . GLU A 1 483 ? 10.633 -46.594 -9.555 1 92.31 483 GLU A CA 1
ATOM 3865 C C . GLU A 1 483 ? 9.648 -46.375 -8.406 1 92.31 483 GLU A C 1
ATOM 3867 O O . GLU A 1 483 ? 9.992 -45.719 -7.41 1 92.31 483 GLU A O 1
ATOM 3872 N N . TYR A 1 484 ? 8.445 -46.781 -8.656 1 94.38 484 TYR A N 1
ATOM 3873 C CA . TYR A 1 484 ? 7.406 -46.594 -7.648 1 94.38 484 TYR A CA 1
ATOM 3874 C C . TYR A 1 484 ? 6.766 -47.938 -7.289 1 94.38 484 TYR A C 1
ATOM 3876 O O . TYR A 1 484 ? 5.555 -48.094 -7.441 1 94.38 484 TYR A O 1
ATOM 3884 N N . PRO A 1 485 ? 7.457 -48.75 -6.691 1 93.12 485 PRO A N 1
ATOM 3885 C CA . PRO A 1 485 ? 6.973 -50.125 -6.469 1 93.12 485 PRO A CA 1
ATOM 3886 C C . PRO A 1 485 ? 5.84 -50.188 -5.445 1 93.12 485 PRO A C 1
ATOM 3888 O O . PRO A 1 485 ? 5.008 -51.094 -5.5 1 93.12 485 PRO A O 1
ATOM 3891 N N . GLU A 1 486 ? 5.836 -49.219 -4.547 1 92.69 486 GLU A N 1
ATOM 3892 C CA . GLU A 1 486 ? 4.801 -49.219 -3.52 1 92.69 486 GLU A CA 1
ATOM 3893 C C . GLU A 1 486 ? 3.49 -48.656 -4.055 1 92.69 486 GLU A C 1
ATOM 3895 O O . GLU A 1 486 ? 2.416 -48.969 -3.527 1 92.69 486 GLU A O 1
ATOM 3900 N N . ASP A 1 487 ? 3.537 -47.938 -5.133 1 94.38 487 ASP A N 1
ATOM 3901 C CA . ASP A 1 487 ? 2.367 -47.25 -5.688 1 94.38 487 ASP A CA 1
ATOM 3902 C C . ASP A 1 487 ? 1.777 -48.031 -6.852 1 94.38 487 ASP A C 1
ATOM 3904 O O . ASP A 1 487 ? 0.558 -48.094 -7.023 1 94.38 487 ASP A O 1
ATOM 3908 N N . LEU A 1 488 ? 2.688 -48.656 -7.629 1 95.75 488 LEU A N 1
ATOM 3909 C CA . LEU A 1 488 ? 2.285 -49.344 -8.852 1 95.75 488 LEU A CA 1
ATOM 3910 C C . LEU A 1 488 ? 2.545 -50.844 -8.727 1 95.75 488 LEU A C 1
ATOM 3912 O O . LEU A 1 488 ? 3.684 -51.25 -8.516 1 95.75 488 LEU A O 1
ATOM 3916 N N . GLY A 1 489 ? 1.54 -51.594 -8.961 1 93 489 GLY A N 1
ATOM 3917 C CA . GLY A 1 489 ? 1.648 -53.062 -8.852 1 93 489 GLY A CA 1
ATOM 3918 C C . GLY A 1 489 ? 2.27 -53.688 -10.078 1 93 489 GLY A C 1
ATOM 3919 O O . GLY A 1 489 ? 2.49 -53.031 -11.094 1 93 489 GLY A O 1
ATOM 3920 N N . SER A 1 490 ? 2.436 -54.969 -10.016 1 91 490 SER A N 1
ATOM 3921 C CA . SER A 1 490 ? 3.113 -55.719 -11.062 1 91 490 SER A CA 1
ATOM 3922 C C . SER A 1 490 ? 2.27 -55.781 -12.328 1 91 490 SER A C 1
ATOM 3924 O O . SER A 1 490 ? 2.803 -55.969 -13.43 1 91 490 SER A O 1
ATOM 3926 N N . SER A 1 491 ? 1.017 -55.594 -12.211 1 92.56 491 SER A N 1
ATOM 3927 C CA . SER A 1 491 ? 0.125 -55.688 -13.359 1 92.56 491 SER A CA 1
ATOM 3928 C C . SER A 1 491 ? 0.032 -54.375 -14.102 1 92.56 491 SER A C 1
ATOM 3930 O O . SER A 1 491 ? -0.76 -54.25 -15.039 1 92.56 491 SER A O 1
ATOM 3932 N N . PHE A 1 492 ? 0.804 -53.375 -13.695 1 95.69 492 PHE A N 1
ATOM 3933 C CA . PHE A 1 492 ? 0.733 -52.031 -14.258 1 95.69 492 PHE A CA 1
ATOM 3934 C C . PHE A 1 492 ? 1.005 -52.062 -15.758 1 95.69 492 PHE A C 1
ATOM 3936 O O . PHE A 1 492 ? 0.299 -51.406 -16.531 1 95.69 492 PHE A O 1
ATOM 3943 N N . SER A 1 493 ? 1.985 -52.812 -16.156 1 94.56 493 SER A N 1
ATOM 3944 C CA . SER A 1 493 ? 2.334 -52.875 -17.578 1 94.56 493 SER A CA 1
ATOM 3945 C C . SER A 1 493 ? 1.166 -53.406 -18.406 1 94.56 493 SER A C 1
ATOM 3947 O O . SER A 1 493 ? 0.851 -52.875 -19.469 1 94.56 493 SER A O 1
ATOM 3949 N N . ASN A 1 494 ? 0.552 -54.469 -17.891 1 93.25 494 ASN A N 1
ATOM 3950 C CA . ASN A 1 494 ? -0.601 -55.031 -18.578 1 93.25 494 ASN A CA 1
ATOM 3951 C C . ASN A 1 494 ? -1.769 -54.031 -18.625 1 93.25 494 ASN A C 1
ATOM 3953 O O . ASN A 1 494 ? -2.508 -54 -19.609 1 93.25 494 ASN A O 1
ATOM 3957 N N . GLU A 1 495 ? -1.849 -53.406 -17.531 1 93.75 495 GLU A N 1
ATOM 3958 C CA . GLU A 1 495 ? -2.891 -52.375 -17.469 1 93.75 495 GLU A CA 1
ATOM 3959 C C . GLU A 1 495 ? -2.678 -51.312 -18.531 1 93.75 495 GLU A C 1
ATOM 3961 O O . GLU A 1 495 ? -3.633 -50.875 -19.172 1 93.75 495 GLU A O 1
ATOM 3966 N N . CYS A 1 496 ? -1.492 -50.906 -18.766 1 93.94 496 CYS A N 1
ATOM 3967 C CA . CYS A 1 496 ? -1.162 -49.906 -19.766 1 93.94 496 CYS A CA 1
ATOM 3968 C C . CYS A 1 496 ? -1.501 -50.406 -21.156 1 93.94 496 CYS A C 1
ATOM 3970 O O . CYS A 1 496 ? -2.023 -49.656 -21.984 1 93.94 496 CYS A O 1
ATOM 3972 N N . ILE A 1 497 ? -1.25 -51.625 -21.344 1 92.31 497 ILE A N 1
ATOM 3973 C CA . ILE A 1 497 ? -1.525 -52.219 -22.641 1 92.31 497 ILE A CA 1
ATOM 3974 C C . ILE A 1 497 ? -3.033 -52.25 -22.875 1 92.31 497 ILE A C 1
ATOM 3976 O O . ILE A 1 497 ? -3.508 -51.938 -23.969 1 92.31 497 ILE A O 1
ATOM 3980 N N . HIS A 1 498 ? -3.664 -52.656 -21.859 1 92.06 498 HIS A N 1
ATOM 3981 C CA . HIS A 1 498 ? -5.121 -52.688 -21.953 1 92.06 498 HIS A CA 1
ATOM 3982 C C . HIS A 1 498 ? -5.695 -51.312 -22.203 1 92.06 498 HIS A C 1
ATOM 3984 O O . HIS A 1 498 ? -6.598 -51.156 -23.031 1 92.06 498 HIS A O 1
ATOM 3990 N N . PHE A 1 499 ? -5.242 -50.438 -21.469 1 91.25 499 PHE A N 1
ATOM 3991 C CA . PHE A 1 499 ? -5.723 -49.062 -21.609 1 91.25 499 PHE A CA 1
ATOM 3992 C C . PHE A 1 499 ? -5.422 -48.5 -23 1 91.25 499 PHE A C 1
ATOM 3994 O O . PHE A 1 499 ? -6.227 -47.781 -23.578 1 91.25 499 PHE A O 1
ATOM 4001 N N . ARG A 1 500 ? -4.281 -48.812 -23.484 1 89.69 500 ARG A N 1
ATOM 4002 C CA . ARG A 1 500 ? -3.92 -48.438 -24.859 1 89.69 500 ARG A CA 1
ATOM 4003 C C . ARG A 1 500 ? -4.969 -48.938 -25.844 1 89.69 500 ARG A C 1
ATOM 4005 O O . ARG A 1 500 ? -5.371 -48.188 -26.75 1 89.69 500 ARG A O 1
ATOM 4012 N N . SER A 1 501 ? -5.367 -50.156 -25.688 1 88.25 501 SER A N 1
ATOM 4013 C CA . SER A 1 501 ? -6.383 -50.719 -26.547 1 88.25 501 SER A CA 1
ATOM 4014 C C . SER A 1 501 ? -7.715 -50 -26.422 1 88.25 501 SER A C 1
ATOM 4016 O O . SER A 1 501 ? -8.422 -49.812 -27.422 1 88.25 501 SER A O 1
ATOM 4018 N N . HIS A 1 502 ? -7.922 -49.688 -25.219 1 87.56 502 HIS A N 1
ATOM 4019 C CA . HIS A 1 502 ? -9.141 -48.938 -24.953 1 87.56 502 HIS A CA 1
ATOM 4020 C C . HIS A 1 502 ? -9.117 -47.594 -25.672 1 87.56 502 HIS A C 1
ATOM 4022 O O . HIS A 1 502 ? -10.117 -47.188 -26.281 1 87.56 502 HIS A O 1
ATOM 4028 N N . LEU A 1 503 ? -8.062 -46.906 -25.594 1 87.56 503 LEU A N 1
ATOM 4029 C CA . LEU A 1 503 ? -7.91 -45.594 -26.219 1 87.56 503 LEU A CA 1
ATOM 4030 C C . LEU A 1 503 ? -7.977 -45.688 -27.734 1 87.56 503 LEU A C 1
ATOM 4032 O O . LEU A 1 503 ? -8.508 -44.812 -28.391 1 87.56 503 LEU A O 1
ATOM 4036 N N . SER A 1 504 ? -7.445 -46.719 -28.25 1 85.31 504 SER A N 1
ATOM 4037 C CA . SER A 1 504 ? -7.441 -46.906 -29.688 1 85.31 504 SER A CA 1
ATOM 4038 C C . SER A 1 504 ? -8.859 -47.125 -30.219 1 85.31 504 SER A C 1
ATOM 4040 O O . SER A 1 504 ? -9.125 -46.906 -31.406 1 85.31 504 SER A O 1
ATOM 4042 N N . GLY A 1 505 ? -9.727 -47.562 -29.359 1 81.88 505 GLY A N 1
ATOM 4043 C CA . GLY A 1 505 ? -11.102 -47.812 -29.766 1 81.88 505 GLY A CA 1
ATOM 4044 C C . GLY A 1 505 ? -11.969 -46.562 -29.703 1 81.88 505 GLY A C 1
ATOM 4045 O O . GLY A 1 505 ? -13.094 -46.562 -30.203 1 81.88 505 GLY A O 1
ATOM 4046 N N . LEU A 1 506 ? -11.398 -45.562 -29.109 1 81.62 506 LEU A N 1
ATOM 4047 C CA . LEU A 1 506 ? -12.156 -44.312 -29 1 81.62 506 LEU A CA 1
ATOM 4048 C C . LEU A 1 506 ? -12.188 -43.594 -30.344 1 81.62 506 LEU A C 1
ATOM 4050 O O . LEU A 1 506 ? -11.258 -43.719 -31.141 1 81.62 506 LEU A O 1
ATOM 4054 N N . GLU A 1 507 ? -13.266 -42.844 -30.609 1 76.62 507 GLU A N 1
ATOM 4055 C CA . GLU A 1 507 ? -13.367 -42.031 -31.812 1 76.62 507 GLU A CA 1
ATOM 4056 C C . GLU A 1 507 ? -12.352 -40.875 -31.797 1 76.62 507 GLU A C 1
ATOM 4058 O O . GLU A 1 507 ? -11.969 -40.406 -30.734 1 76.62 507 GLU A O 1
ATOM 4063 N N . ASP A 1 508 ? -11.969 -40.531 -32.875 1 68.88 508 ASP A N 1
ATOM 4064 C CA . ASP A 1 508 ? -10.914 -39.531 -33.031 1 68.88 508 ASP A CA 1
ATOM 4065 C C . ASP A 1 508 ? -11.242 -38.25 -32.281 1 68.88 508 ASP A C 1
ATOM 4067 O O . ASP A 1 508 ? -10.352 -37.625 -31.703 1 68.88 508 ASP A O 1
ATOM 4071 N N . ASN A 1 509 ? -12.43 -37.906 -32.281 1 68.69 509 ASN A N 1
ATOM 4072 C CA . ASN A 1 509 ? -12.852 -36.656 -31.672 1 68.69 509 ASN A CA 1
ATOM 4073 C C . ASN A 1 509 ? -12.797 -36.719 -30.156 1 68.69 509 ASN A C 1
ATOM 4075 O O . ASN A 1 509 ? -12.836 -35.688 -29.469 1 68.69 509 ASN A O 1
ATOM 4079 N N . ASN A 1 510 ? -12.57 -38 -29.672 1 68.69 510 ASN A N 1
ATOM 4080 C CA . ASN A 1 510 ? -12.617 -38.156 -28.219 1 68.69 510 ASN A CA 1
ATOM 4081 C C . ASN A 1 510 ? -11.242 -38.5 -27.656 1 68.69 510 ASN A C 1
ATOM 4083 O O . ASN A 1 510 ? -11.125 -38.906 -26.5 1 68.69 510 ASN A O 1
ATOM 4087 N N . LEU A 1 511 ? -10.328 -38.312 -28.516 1 76.88 511 LEU A N 1
ATOM 4088 C CA . LEU A 1 511 ? -8.984 -38.625 -28.047 1 76.88 511 LEU A CA 1
ATOM 4089 C C . LEU A 1 511 ? -8.492 -37.531 -27.109 1 76.88 511 LEU A C 1
ATOM 4091 O O . LEU A 1 511 ? -8.703 -36.344 -27.359 1 76.88 511 LEU A O 1
ATOM 4095 N N . PRO A 1 512 ? -7.969 -38 -25.953 1 78.25 512 PRO A N 1
ATOM 4096 C CA . PRO A 1 512 ? -7.488 -37 -25 1 78.25 512 PRO A CA 1
ATOM 4097 C C . PRO A 1 512 ? -6.332 -36.188 -25.547 1 78.25 512 PRO A C 1
ATOM 4099 O O . PRO A 1 512 ? -5.367 -36.719 -26.094 1 78.25 512 PRO A O 1
ATOM 4102 N N . ILE A 1 513 ? -6.5 -34.875 -25.469 1 70.62 513 ILE A N 1
ATOM 4103 C CA . ILE A 1 513 ? -5.484 -33.938 -25.953 1 70.62 513 ILE A CA 1
ATOM 4104 C C . ILE A 1 513 ? -4.527 -33.562 -24.828 1 70.62 513 ILE A C 1
ATOM 4106 O O . ILE A 1 513 ? -3.322 -33.406 -25.047 1 70.62 513 ILE A O 1
ATOM 4110 N N . THR A 1 514 ? -5.086 -33.562 -23.641 1 76 514 THR A N 1
ATOM 4111 C CA . THR A 1 514 ? -4.277 -33.188 -22.484 1 76 514 THR A CA 1
ATOM 4112 C C . THR A 1 514 ? -4.285 -34.281 -21.438 1 76 514 THR A C 1
ATOM 4114 O O . THR A 1 514 ? -5.105 -35.219 -21.516 1 76 514 THR A O 1
ATOM 4117 N N . VAL A 1 515 ? -3.303 -34.219 -20.609 1 78.69 515 VAL A N 1
ATOM 4118 C CA . VAL A 1 515 ? -3.246 -35.156 -19.516 1 78.69 515 VAL A CA 1
ATOM 4119 C C . VAL A 1 515 ? -4.531 -35.094 -18.688 1 78.69 515 VAL A C 1
ATOM 4121 O O . VAL A 1 515 ? -5.023 -36.125 -18.203 1 78.69 515 VAL A O 1
ATOM 4124 N N . LEU A 1 516 ? -5.02 -33.938 -18.625 1 79 516 LEU A N 1
ATOM 4125 C CA . LEU A 1 516 ? -6.258 -33.719 -17.875 1 79 516 LEU A CA 1
ATOM 4126 C C . LEU A 1 516 ? -7.418 -34.438 -18.562 1 79 516 LEU A C 1
ATOM 4128 O O . LEU A 1 516 ? -8.289 -35 -17.875 1 79 516 LEU A O 1
ATOM 4132 N N . ASP A 1 517 ? -7.406 -34.469 -19.828 1 81.19 517 ASP A N 1
ATOM 4133 C CA . ASP A 1 517 ? -8.422 -35.188 -20.594 1 81.19 517 ASP A CA 1
ATOM 4134 C C . ASP A 1 517 ? -8.336 -36.688 -20.328 1 81.19 517 ASP A C 1
ATOM 4136 O O . ASP A 1 517 ? -9.359 -37.344 -20.203 1 81.19 517 ASP A O 1
ATOM 4140 N N . LEU A 1 518 ? -7.145 -37.094 -20.281 1 83.38 518 LEU A N 1
ATOM 4141 C CA . LEU A 1 518 ? -6.922 -38.5 -20.016 1 83.38 518 LEU A CA 1
ATOM 4142 C C . LEU A 1 518 ? -7.461 -38.906 -18.656 1 83.38 518 LEU A C 1
ATOM 4144 O O . LEU A 1 518 ? -8.094 -39.969 -18.5 1 83.38 518 LEU A O 1
ATOM 4148 N N . TYR A 1 519 ? -7.211 -38.094 -17.734 1 84.94 519 TYR A N 1
ATOM 4149 C CA . TYR A 1 519 ? -7.676 -38.344 -16.375 1 84.94 519 TYR A CA 1
ATOM 4150 C C . TYR A 1 519 ? -9.195 -38.344 -16.312 1 84.94 519 TYR A C 1
ATOM 4152 O O . TYR A 1 519 ? -9.797 -39.188 -15.617 1 84.94 519 TYR A O 1
ATOM 4160 N N . LYS A 1 520 ? -9.773 -37.5 -17.031 1 80.31 520 LYS A N 1
ATOM 4161 C CA . LYS A 1 520 ? -11.234 -37.406 -17.047 1 80.31 520 LYS A CA 1
ATOM 4162 C C . LYS A 1 520 ? -11.852 -38.656 -17.641 1 80.31 520 LYS A C 1
ATOM 4164 O O . LYS A 1 520 ? -12.914 -39.094 -17.203 1 80.31 520 LYS A O 1
ATOM 4169 N N . ILE A 1 521 ? -11.234 -39.156 -18.609 1 82.25 521 ILE A N 1
ATOM 4170 C CA . ILE A 1 521 ? -11.695 -40.406 -19.219 1 82.25 521 ILE A CA 1
ATOM 4171 C C . ILE A 1 521 ? -11.68 -41.531 -18.172 1 82.25 521 ILE A C 1
ATOM 4173 O O . ILE A 1 521 ? -12.602 -42.344 -18.125 1 82.25 521 ILE A O 1
ATOM 4177 N N . LEU A 1 522 ? -10.672 -41.531 -17.359 1 85.62 522 LEU A N 1
ATOM 4178 C CA . LEU A 1 522 ? -10.508 -42.562 -16.359 1 85.62 522 LEU A CA 1
ATOM 4179 C C . LEU A 1 522 ? -11.562 -42.438 -15.266 1 85.62 522 LEU A C 1
ATOM 4181 O O . LEU A 1 522 ? -11.891 -43.438 -14.602 1 85.62 522 LEU A O 1
ATOM 4185 N N . LYS A 1 523 ? -12.008 -41.25 -15.086 1 80.81 523 LYS A N 1
ATOM 4186 C CA . LYS A 1 523 ? -12.969 -41 -14.008 1 80.81 523 LYS A CA 1
ATOM 4187 C C . LYS A 1 523 ? -14.391 -41.312 -14.469 1 80.81 523 LYS A C 1
ATOM 4189 O O . LYS A 1 523 ? -15.32 -41.312 -13.656 1 80.81 523 LYS A O 1
ATOM 4194 N N . HIS A 1 524 ? -14.453 -41.594 -15.688 1 79.12 524 HIS A N 1
ATOM 4195 C CA . HIS A 1 524 ? -15.773 -42 -16.156 1 79.12 524 HIS A CA 1
ATOM 4196 C C . HIS A 1 524 ? -16.25 -43.25 -15.422 1 79.12 524 HIS A C 1
ATOM 4198 O O . HIS A 1 524 ? -15.477 -44.188 -15.18 1 79.12 524 HIS A O 1
ATOM 4204 N N . PRO A 1 525 ? -17.453 -43.281 -14.969 1 73 525 PRO A N 1
ATOM 4205 C CA . PRO A 1 525 ? -17.984 -44.344 -14.109 1 73 525 PRO A CA 1
ATOM 4206 C C . PRO A 1 525 ? -17.781 -45.75 -14.703 1 73 525 PRO A C 1
ATOM 4208 O O . PRO A 1 525 ? -17.578 -46.688 -13.961 1 73 525 PRO A O 1
ATOM 4211 N N . ASN A 1 526 ? -17.797 -45.844 -15.984 1 72.12 526 ASN A N 1
ATOM 4212 C CA . ASN A 1 526 ? -17.703 -47.156 -16.625 1 72.12 526 ASN A CA 1
ATOM 4213 C C . ASN A 1 526 ? -16.266 -47.656 -16.672 1 72.12 526 ASN A C 1
ATOM 4215 O O . ASN A 1 526 ? -16.031 -48.812 -16.938 1 72.12 526 ASN A O 1
ATOM 4219 N N . ILE A 1 527 ? -15.344 -46.75 -16.438 1 79.94 527 ILE A N 1
ATOM 4220 C CA . ILE A 1 527 ? -13.938 -47.062 -16.656 1 79.94 527 ILE A CA 1
ATOM 4221 C C . ILE A 1 527 ? -13.172 -47 -15.344 1 79.94 527 ILE A C 1
ATOM 4223 O O . ILE A 1 527 ? -12.141 -47.656 -15.172 1 79.94 527 ILE A O 1
ATOM 4227 N N . SER A 1 528 ? -13.523 -46.25 -14.305 1 70.5 528 SER A N 1
ATOM 4228 C CA . SER A 1 528 ? -12.797 -45.812 -13.125 1 70.5 528 SER A CA 1
ATOM 4229 C C . SER A 1 528 ? -12.203 -47 -12.352 1 70.5 528 SER A C 1
ATOM 4231 O O . SER A 1 528 ? -11.086 -46.906 -11.836 1 70.5 528 SER A O 1
ATOM 4233 N N . ASN A 1 529 ? -12.734 -48.188 -12.539 1 80.19 529 ASN A N 1
ATOM 4234 C CA . ASN A 1 529 ? -12.266 -49.312 -11.719 1 80.19 529 ASN A CA 1
ATOM 4235 C C . ASN A 1 529 ? -11.484 -50.312 -12.547 1 80.19 529 ASN A C 1
ATOM 4237 O O . ASN A 1 529 ? -10.891 -51.25 -11.992 1 80.19 529 ASN A O 1
ATOM 4241 N N . LEU A 1 530 ? -11.305 -49.938 -13.68 1 86.5 530 LEU A N 1
ATOM 4242 C CA . LEU A 1 530 ? -10.656 -50.906 -14.562 1 86.5 530 LEU A CA 1
ATOM 4243 C C . LEU A 1 530 ? -9.148 -50.656 -14.602 1 86.5 530 LEU A C 1
ATOM 4245 O O . LEU A 1 530 ? -8.383 -51.625 -14.812 1 86.5 530 LEU A O 1
ATOM 4249 N N . TYR A 1 531 ? -8.734 -49.406 -14.438 1 91.5 531 TYR A N 1
ATOM 4250 C CA . TYR A 1 531 ? -7.328 -49.062 -14.586 1 91.5 531 TYR A CA 1
ATOM 4251 C C . TYR A 1 531 ? -6.812 -48.312 -13.367 1 91.5 531 TYR A C 1
ATOM 4253 O O . TYR A 1 531 ? -6.363 -47.156 -13.477 1 91.5 531 TYR A O 1
ATOM 4261 N N . PRO A 1 532 ? -6.738 -48.906 -12.234 1 91.12 532 PRO A N 1
ATOM 4262 C CA . PRO A 1 532 ? -6.375 -48.25 -10.984 1 91.12 532 PRO A CA 1
ATOM 4263 C C . PRO A 1 532 ? -4.93 -47.75 -10.984 1 91.12 532 PRO A C 1
ATOM 4265 O O . PRO A 1 532 ? -4.652 -46.656 -10.477 1 91.12 532 PRO A O 1
ATOM 4268 N N . TYR A 1 533 ? -4.047 -48.5 -11.555 1 93.44 533 TYR A N 1
ATOM 4269 C CA . TYR A 1 533 ? -2.637 -48.125 -11.516 1 93.44 533 TYR A CA 1
ATOM 4270 C C . TYR A 1 533 ? -2.352 -46.969 -12.461 1 93.44 533 TYR A C 1
ATOM 4272 O O . TYR A 1 533 ? -1.501 -46.125 -12.18 1 93.44 533 TYR A O 1
ATOM 4280 N N . ILE A 1 534 ? -3.035 -46.938 -13.555 1 92.38 534 ILE A N 1
ATOM 4281 C CA . ILE A 1 534 ? -2.883 -45.812 -14.461 1 92.38 534 ILE A CA 1
ATOM 4282 C C . ILE A 1 534 ? -3.393 -44.531 -13.781 1 92.38 534 ILE A C 1
ATOM 4284 O O . ILE A 1 534 ? -2.789 -43.469 -13.914 1 92.38 534 ILE A O 1
ATOM 4288 N N . GLU A 1 535 ? -4.461 -44.656 -13.086 1 91.5 535 GLU A N 1
ATOM 4289 C CA . GLU A 1 535 ? -5 -43.5 -12.352 1 91.5 535 GLU A CA 1
ATOM 4290 C C . GLU A 1 535 ? -4.008 -43 -11.312 1 91.5 535 GLU A C 1
ATOM 4292 O O . GLU A 1 535 ? -3.832 -41.781 -11.156 1 91.5 535 GLU A O 1
ATOM 4297 N N . ILE A 1 536 ? -3.439 -43.938 -10.625 1 92.62 536 ILE A N 1
ATOM 4298 C CA . ILE A 1 536 ? -2.451 -43.594 -9.609 1 92.62 536 ILE A CA 1
ATOM 4299 C C . ILE A 1 536 ? -1.271 -42.875 -10.266 1 92.62 536 ILE A C 1
ATOM 4301 O O . ILE A 1 536 ? -0.814 -41.844 -9.766 1 92.62 536 ILE A O 1
ATOM 4305 N N . ALA A 1 537 ? -0.823 -43.406 -11.383 1 92.75 537 ALA A N 1
ATOM 4306 C CA . ALA A 1 537 ? 0.311 -42.812 -12.086 1 92.75 537 ALA A CA 1
ATOM 4307 C C . ALA A 1 537 ? -0.013 -41.406 -12.555 1 92.75 537 ALA A C 1
ATOM 4309 O O . ALA A 1 537 ? 0.819 -40.5 -12.445 1 92.75 537 ALA A O 1
ATOM 4310 N N . LEU A 1 538 ? -1.184 -41.25 -13.016 1 90.56 538 LEU A N 1
ATOM 4311 C CA . LEU A 1 538 ? -1.603 -39.938 -13.5 1 90.56 538 LEU A CA 1
ATOM 4312 C C . LEU A 1 538 ? -1.744 -38.969 -12.344 1 90.56 538 LEU A C 1
ATOM 4314 O O . LEU A 1 538 ? -1.406 -37.781 -12.484 1 90.56 538 LEU A O 1
ATOM 4318 N N . ARG A 1 539 ? -2.219 -39.406 -11.266 1 91.19 539 ARG A N 1
ATOM 4319 C CA . ARG A 1 539 ? -2.348 -38.531 -10.094 1 91.19 539 ARG A CA 1
ATOM 4320 C C . ARG A 1 539 ? -0.981 -38.094 -9.602 1 91.19 539 ARG A C 1
ATOM 4322 O O . ARG A 1 539 ? -0.813 -36.906 -9.219 1 91.19 539 ARG A O 1
ATOM 4329 N N . MET A 1 540 ? -0.05 -38.969 -9.602 1 91.94 540 MET A N 1
ATOM 4330 C CA . MET A 1 540 ? 1.308 -38.625 -9.188 1 91.94 540 MET A CA 1
ATOM 4331 C C . MET A 1 540 ? 1.914 -37.594 -10.141 1 91.94 540 MET A C 1
ATOM 4333 O O . MET A 1 540 ? 2.574 -36.656 -9.703 1 91.94 540 MET A O 1
ATOM 4337 N N . TYR A 1 541 ? 1.609 -37.781 -11.383 1 90.38 541 TYR A N 1
ATOM 4338 C CA . TYR A 1 541 ? 2.129 -36.875 -12.398 1 90.38 541 TYR A CA 1
ATOM 4339 C C . TYR A 1 541 ? 1.502 -35.5 -12.258 1 90.38 541 TYR A C 1
ATOM 4341 O O . TYR A 1 541 ? 2.207 -34.469 -12.273 1 90.38 541 TYR A O 1
ATOM 4349 N N . LEU A 1 542 ? 0.206 -35.438 -12.086 1 88.94 542 LEU A N 1
ATOM 4350 C CA . LEU A 1 542 ? -0.541 -34.188 -12.047 1 88.94 542 LEU A CA 1
ATOM 4351 C C . LEU A 1 542 ? -0.271 -33.438 -10.75 1 88.94 542 LEU A C 1
ATOM 4353 O O . LEU A 1 542 ? -0.464 -32.219 -10.68 1 88.94 542 LEU A O 1
ATOM 4357 N N . CYS A 1 543 ? 0.168 -34.125 -9.805 1 89.88 543 CYS A N 1
ATOM 4358 C CA . CYS A 1 543 ? 0.441 -33.5 -8.523 1 89.88 543 CYS A CA 1
ATOM 4359 C C . CYS A 1 543 ? 1.818 -32.844 -8.523 1 89.88 543 CYS A C 1
ATOM 4361 O O . CYS A 1 543 ? 2.145 -32.062 -7.613 1 89.88 543 CYS A O 1
ATOM 4363 N N . SER A 1 544 ? 2.604 -33.062 -9.5 1 86.5 544 SER A N 1
ATOM 4364 C CA . SER A 1 544 ? 3.928 -32.469 -9.578 1 86.5 544 SER A CA 1
ATOM 4365 C C . SER A 1 544 ? 3.834 -30.969 -9.914 1 86.5 544 SER A C 1
ATOM 4367 O O . SER A 1 544 ? 3.301 -30.594 -10.961 1 86.5 544 SER A O 1
ATOM 4369 N N . PRO A 1 545 ? 4.41 -30.141 -8.992 1 85.94 545 PRO A N 1
ATOM 4370 C CA . PRO A 1 545 ? 4.32 -28.703 -9.242 1 85.94 545 PRO A CA 1
ATOM 4371 C C . PRO A 1 545 ? 5.34 -28.219 -10.273 1 85.94 545 PRO A C 1
ATOM 4373 O O . PRO A 1 545 ? 6.469 -28.703 -10.305 1 85.94 545 PRO A O 1
ATOM 4376 N N . VAL A 1 546 ? 4.883 -27.375 -11.203 1 84.81 546 VAL A N 1
ATOM 4377 C CA . VAL A 1 546 ? 5.82 -26.906 -12.219 1 84.81 546 VAL A CA 1
ATOM 4378 C C . VAL A 1 546 ? 6.078 -25.406 -12.023 1 84.81 546 VAL A C 1
ATOM 4380 O O . VAL A 1 546 ? 6.973 -24.844 -12.656 1 84.81 546 VAL A O 1
ATOM 4383 N N . SER A 1 547 ? 5.293 -24.797 -11.195 1 82.94 547 SER A N 1
ATOM 4384 C CA . SER A 1 547 ? 5.477 -23.375 -10.953 1 82.94 547 SER A CA 1
ATOM 4385 C C . SER A 1 547 ? 5.25 -23.031 -9.484 1 82.94 547 SER A C 1
ATOM 4387 O O . SER A 1 547 ? 4.605 -23.797 -8.758 1 82.94 547 SER A O 1
ATOM 4389 N N . ASN A 1 548 ? 5.887 -21.969 -9.055 1 81.94 548 ASN A N 1
ATOM 4390 C CA . ASN A 1 548 ? 5.738 -21.469 -7.695 1 81.94 548 ASN A CA 1
ATOM 4391 C C . ASN A 1 548 ? 4.84 -20.234 -7.641 1 81.94 548 ASN A C 1
ATOM 4393 O O . ASN A 1 548 ? 4.945 -19.422 -6.723 1 81.94 548 ASN A O 1
ATOM 4397 N N . CYS A 1 549 ? 3.967 -20.062 -8.547 1 82.81 549 CYS A N 1
ATOM 4398 C CA . CYS A 1 549 ? 3.15 -18.859 -8.688 1 82.81 549 CYS A CA 1
ATOM 4399 C C . CYS A 1 549 ? 2.188 -18.703 -7.516 1 82.81 549 CYS A C 1
ATOM 4401 O O . CYS A 1 549 ? 1.881 -17.594 -7.098 1 82.81 549 CYS A O 1
ATOM 4403 N N . SER A 1 550 ? 1.729 -19.844 -7.008 1 87.38 550 SER A N 1
ATOM 4404 C CA . SER A 1 550 ? 0.806 -19.797 -5.875 1 87.38 550 SER A CA 1
ATOM 4405 C C . SER A 1 550 ? 1.472 -19.188 -4.645 1 87.38 550 SER A C 1
ATOM 4407 O O . SER A 1 550 ? 0.821 -18.5 -3.855 1 87.38 550 SER A O 1
ATOM 4409 N N . ALA A 1 551 ? 2.713 -19.453 -4.52 1 88.12 551 ALA A N 1
ATOM 4410 C CA . ALA A 1 551 ? 3.449 -18.812 -3.426 1 88.12 551 ALA A CA 1
ATOM 4411 C C . ALA A 1 551 ? 3.521 -17.297 -3.615 1 88.12 551 ALA A C 1
ATOM 4413 O O . ALA A 1 551 ? 3.336 -16.547 -2.662 1 88.12 551 ALA A O 1
ATOM 4414 N N . GLU A 1 552 ? 3.732 -16.875 -4.797 1 84.19 552 GLU A N 1
ATOM 4415 C CA . GLU A 1 552 ? 3.783 -15.453 -5.098 1 84.19 552 GLU A CA 1
ATOM 4416 C C . GLU A 1 552 ? 2.443 -14.781 -4.809 1 84.19 552 GLU A C 1
ATOM 4418 O O . GLU A 1 552 ? 2.402 -13.648 -4.328 1 84.19 552 GLU A O 1
ATOM 4423 N N . ARG A 1 553 ? 1.438 -15.508 -5.137 1 86.94 553 ARG A N 1
ATOM 4424 C CA . ARG A 1 553 ? 0.106 -14.984 -4.852 1 86.94 553 ARG A CA 1
ATOM 4425 C C . ARG A 1 553 ? -0.117 -14.844 -3.35 1 86.94 553 ARG A C 1
ATOM 4427 O O . ARG A 1 553 ? -0.776 -13.906 -2.9 1 86.94 553 ARG A O 1
ATOM 4434 N N . SER A 1 554 ? 0.384 -15.789 -2.65 1 93.19 554 SER A N 1
ATOM 4435 C CA . SER A 1 554 ? 0.271 -15.703 -1.198 1 93.19 554 SER A CA 1
ATOM 4436 C C . SER A 1 554 ? 1.009 -14.484 -0.655 1 93.19 554 SER A C 1
ATOM 4438 O O . SER A 1 554 ? 0.562 -13.859 0.31 1 93.19 554 SER A O 1
ATOM 4440 N N . PHE A 1 555 ? 2.1 -14.141 -1.306 1 90.19 555 PHE A N 1
ATOM 4441 C CA . PHE A 1 555 ? 2.857 -12.969 -0.879 1 90.19 555 PHE A CA 1
ATOM 4442 C C . PHE A 1 555 ? 2.088 -11.688 -1.175 1 90.19 555 PHE A C 1
ATOM 4444 O O . PHE A 1 555 ? 2.168 -10.719 -0.416 1 90.19 555 PHE A O 1
ATOM 4451 N N . SER A 1 556 ? 1.409 -11.703 -2.277 1 87.94 556 SER A N 1
ATOM 4452 C CA . SER A 1 556 ? 0.547 -10.562 -2.578 1 87.94 556 SER A CA 1
ATOM 4453 C C . SER A 1 556 ? -0.507 -10.367 -1.493 1 87.94 556 SER A C 1
ATOM 4455 O O . SER A 1 556 ? -0.769 -9.242 -1.071 1 87.94 556 SER A O 1
ATOM 4457 N N . ALA A 1 557 ? -1.081 -11.438 -1.104 1 91.25 557 ALA A N 1
ATOM 4458 C CA . ALA A 1 557 ? -2.055 -11.391 -0.018 1 91.25 557 ALA A CA 1
ATOM 4459 C C . ALA A 1 557 ? -1.404 -10.922 1.281 1 91.25 557 ALA A C 1
ATOM 4461 O O . ALA A 1 557 ? -1.993 -10.141 2.033 1 91.25 557 ALA A O 1
ATOM 4462 N N . LEU A 1 558 ? -0.211 -11.414 1.498 1 92.69 558 LEU A N 1
ATOM 4463 C CA . LEU A 1 558 ? 0.548 -11.023 2.682 1 92.69 558 LEU A CA 1
ATOM 4464 C C . LEU A 1 558 ? 0.718 -9.508 2.75 1 92.69 558 LEU A C 1
ATOM 4466 O O . LEU A 1 558 ? 0.489 -8.906 3.799 1 92.69 558 LEU A O 1
ATOM 4470 N N . LYS A 1 559 ? 1.023 -8.945 1.668 1 87.81 559 LYS A N 1
ATOM 4471 C CA . LYS A 1 559 ? 1.261 -7.512 1.6 1 87.81 559 LYS A CA 1
ATOM 4472 C C . LYS A 1 559 ? -0.026 -6.727 1.843 1 87.81 559 LYS A C 1
ATOM 4474 O O . LYS A 1 559 ? 0.003 -5.633 2.41 1 87.81 559 LYS A O 1
ATOM 4479 N N . ARG A 1 560 ? -1.086 -7.25 1.46 1 86.81 560 ARG A N 1
ATOM 4480 C CA . ARG A 1 560 ? -2.373 -6.582 1.623 1 86.81 560 ARG A CA 1
ATOM 4481 C C . ARG A 1 560 ? -2.859 -6.676 3.064 1 86.81 560 ARG A C 1
ATOM 4483 O O . ARG A 1 560 ? -3.463 -5.734 3.586 1 86.81 560 ARG A O 1
ATOM 4490 N N . ILE A 1 561 ? -2.631 -7.785 3.596 1 90.69 561 ILE A N 1
ATOM 4491 C CA . ILE A 1 561 ? -3.125 -8.047 4.945 1 90.69 561 ILE A CA 1
ATOM 4492 C C . ILE A 1 561 ? -2.219 -7.363 5.965 1 90.69 561 ILE A C 1
ATOM 4494 O O . ILE A 1 561 ? -2.699 -6.723 6.902 1 90.69 561 ILE A O 1
ATOM 4498 N N . LYS A 1 562 ? -0.928 -7.59 5.793 1 88 562 LYS A N 1
ATOM 4499 C CA . LYS A 1 562 ? 0.06 -6.945 6.656 1 88 562 LYS A CA 1
ATOM 4500 C C . LYS A 1 562 ? 0.646 -5.703 5.988 1 88 562 LYS A C 1
ATOM 4502 O O . LYS A 1 562 ? 1.749 -5.75 5.438 1 88 562 LYS A O 1
ATOM 4507 N N . SER A 1 563 ? -0.099 -4.641 6.086 1 78.81 563 SER A N 1
ATOM 4508 C CA . SER A 1 563 ? 0.29 -3.375 5.469 1 78.81 563 SER A CA 1
ATOM 4509 C C . SER A 1 563 ? 1.004 -2.471 6.469 1 78.81 563 SER A C 1
ATOM 4511 O O . SER A 1 563 ? 1.221 -2.857 7.621 1 78.81 563 SER A O 1
ATOM 4513 N N . TYR A 1 564 ? 1.374 -1.321 6.016 1 72.81 564 TYR A N 1
ATOM 4514 C CA . TYR A 1 564 ? 2.059 -0.365 6.879 1 72.81 564 TYR A CA 1
ATOM 4515 C C . TYR A 1 564 ? 1.151 0.089 8.016 1 72.81 564 TYR A C 1
ATOM 4517 O O . TYR A 1 564 ? 1.628 0.407 9.109 1 72.81 564 TYR A O 1
ATOM 4525 N N . LEU A 1 565 ? -0.181 0.007 7.781 1 69.62 565 LEU A N 1
ATOM 4526 C CA . LEU A 1 565 ? -1.143 0.403 8.805 1 69.62 565 LEU A CA 1
ATOM 4527 C C . LEU A 1 565 ? -1.345 -0.715 9.82 1 69.62 565 LEU A C 1
ATOM 4529 O O . LEU A 1 565 ? -1.866 -0.479 10.914 1 69.62 565 LEU A O 1
ATOM 4533 N N . ARG A 1 566 ? -0.882 -1.955 9.422 1 75.88 566 ARG A N 1
ATOM 4534 C CA . ARG A 1 566 ? -1.093 -3.135 10.25 1 75.88 566 ARG A CA 1
ATOM 4535 C C . ARG A 1 566 ? 0.174 -3.979 10.336 1 75.88 566 ARG A C 1
ATOM 4537 O O . ARG A 1 566 ? 0.136 -5.191 10.109 1 75.88 566 ARG A O 1
ATOM 4544 N N . SER A 1 567 ? 1.21 -3.367 10.602 1 71.88 567 SER A N 1
ATOM 4545 C CA . SER A 1 567 ? 2.514 -4.02 10.555 1 71.88 567 SER A CA 1
ATOM 4546 C C . SER A 1 567 ? 2.789 -4.805 11.828 1 71.88 567 SER A C 1
ATOM 4548 O O . SER A 1 567 ? 3.678 -5.66 11.859 1 71.88 567 SER A O 1
ATOM 4550 N N . THR A 1 568 ? 1.933 -4.598 12.875 1 71.31 568 THR A N 1
ATOM 4551 C CA . THR A 1 568 ? 2.209 -5.219 14.172 1 71.31 568 THR A CA 1
ATOM 4552 C C . THR A 1 568 ? 1.355 -6.469 14.359 1 71.31 568 THR A C 1
ATOM 4554 O O . THR A 1 568 ? 1.272 -7.004 15.469 1 71.31 568 THR A O 1
ATOM 4557 N N . ILE A 1 569 ? 0.708 -6.91 13.328 1 82.5 569 ILE A N 1
ATOM 4558 C CA . ILE A 1 569 ? -0.132 -8.102 13.406 1 82.5 569 ILE A CA 1
ATOM 4559 C C . ILE A 1 569 ? 0.717 -9.305 13.805 1 82.5 569 ILE A C 1
ATOM 4561 O O . ILE A 1 569 ? 1.844 -9.461 13.328 1 82.5 569 ILE A O 1
ATOM 4565 N N . ASP A 1 570 ? 0.182 -10.031 14.734 1 84.88 570 ASP A N 1
ATOM 4566 C CA . ASP A 1 570 ? 0.904 -11.227 15.156 1 84.88 570 ASP A CA 1
ATOM 4567 C C . ASP A 1 570 ? 0.798 -12.328 14.102 1 84.88 570 ASP A C 1
ATOM 4569 O O . ASP A 1 570 ? -0.097 -12.305 13.25 1 84.88 570 ASP A O 1
ATOM 4573 N N . ASN A 1 571 ? 1.627 -13.305 14.234 1 86.81 571 ASN A N 1
ATOM 4574 C CA . ASN A 1 571 ? 1.761 -14.328 13.211 1 86.81 571 ASN A CA 1
ATOM 4575 C C . ASN A 1 571 ? 0.521 -15.219 13.133 1 86.81 571 ASN A C 1
ATOM 4577 O O . ASN A 1 571 ? 0.109 -15.625 12.047 1 86.81 571 ASN A O 1
ATOM 4581 N N . ASP A 1 572 ? -0.024 -15.539 14.25 1 90.44 572 ASP A N 1
ATOM 4582 C CA . ASP A 1 572 ? -1.198 -16.406 14.242 1 90.44 572 ASP A CA 1
ATOM 4583 C C . ASP A 1 572 ? -2.383 -15.727 13.562 1 90.44 572 ASP A C 1
ATOM 4585 O O . ASP A 1 572 ? -3.078 -16.344 12.75 1 90.44 572 ASP A O 1
ATOM 4589 N N . ARG A 1 573 ? -2.557 -14.531 13.914 1 92.56 573 ARG A N 1
ATOM 4590 C CA . ARG A 1 573 ? -3.641 -13.773 13.289 1 92.56 573 ARG A CA 1
ATOM 4591 C C . ARG A 1 573 ? -3.387 -13.578 11.805 1 92.56 573 ARG A C 1
ATOM 4593 O O . ARG A 1 573 ? -4.309 -13.672 10.992 1 92.56 573 ARG A O 1
ATOM 4600 N N . LEU A 1 574 ? -2.113 -13.305 11.5 1 93.69 574 LEU A N 1
ATOM 4601 C CA . LEU A 1 574 ? -1.74 -13.164 10.094 1 93.69 574 LEU A CA 1
ATOM 4602 C C . LEU A 1 574 ? -2.096 -14.422 9.312 1 93.69 574 LEU A C 1
ATOM 4604 O O . LEU A 1 574 ? -2.68 -14.336 8.227 1 93.69 574 LEU A O 1
ATOM 4608 N N . ASN A 1 575 ? -1.793 -15.562 9.844 1 95.75 575 ASN A N 1
ATOM 4609 C CA . ASN A 1 575 ? -2.07 -16.828 9.172 1 95.75 575 ASN A CA 1
ATOM 4610 C C . ASN A 1 575 ? -3.57 -17.062 9.016 1 95.75 575 ASN A C 1
ATOM 4612 O O . ASN A 1 575 ? -4.02 -17.562 7.984 1 95.75 575 ASN A O 1
ATOM 4616 N N . SER A 1 576 ? -4.301 -16.703 10.062 1 96.81 576 SER A N 1
ATOM 4617 C CA . SER A 1 576 ? -5.75 -16.875 9.992 1 96.81 576 SER A CA 1
ATOM 4618 C C . SER A 1 576 ? -6.352 -16.016 8.891 1 96.81 576 SER A C 1
ATOM 4620 O O . SER A 1 576 ? -7.145 -16.5 8.078 1 96.81 576 SER A O 1
ATOM 4622 N N . LEU A 1 577 ? -5.961 -14.805 8.867 1 96.31 577 LEU A N 1
ATOM 4623 C CA . LEU A 1 577 ? -6.484 -13.898 7.855 1 96.31 577 LEU A CA 1
ATOM 4624 C C . LEU A 1 577 ? -6 -14.297 6.465 1 96.31 577 LEU A C 1
ATOM 4626 O O . LEU A 1 577 ? -6.75 -14.203 5.488 1 96.31 577 LEU A O 1
ATOM 4630 N N . ALA A 1 578 ? -4.762 -14.75 6.344 1 96.75 578 ALA A N 1
ATOM 4631 C CA . ALA A 1 578 ? -4.164 -15.117 5.062 1 96.75 578 ALA A CA 1
ATOM 4632 C C . ALA A 1 578 ? -4.898 -16.297 4.438 1 96.75 578 ALA A C 1
ATOM 4634 O O . ALA A 1 578 ? -5.273 -16.25 3.264 1 96.75 578 ALA A O 1
ATOM 4635 N N . ILE A 1 579 ? -5.105 -17.344 5.215 1 98.06 579 ILE A N 1
ATOM 4636 C CA . ILE A 1 579 ? -5.727 -18.547 4.66 1 98.06 579 ILE A CA 1
ATOM 4637 C C . ILE A 1 579 ? -7.156 -18.234 4.227 1 98.06 579 ILE A C 1
ATOM 4639 O O . ILE A 1 579 ? -7.641 -18.766 3.229 1 98.06 579 ILE A O 1
ATOM 4643 N N . LEU A 1 580 ? -7.875 -17.359 4.992 1 97.81 580 LEU A N 1
ATOM 4644 C CA . LEU A 1 580 ? -9.242 -16.984 4.652 1 97.81 580 LEU A CA 1
ATOM 4645 C C . LEU A 1 580 ? -9.289 -16.172 3.357 1 97.81 580 LEU A C 1
ATOM 4647 O O . LEU A 1 580 ? -10.234 -16.297 2.574 1 97.81 580 LEU A O 1
ATOM 4651 N N . SER A 1 581 ? -8.312 -15.359 3.156 1 96.31 581 SER A N 1
ATOM 4652 C CA . SER A 1 581 ? -8.266 -14.492 1.985 1 96.31 581 SER A CA 1
ATOM 4653 C C . SER A 1 581 ? -7.758 -15.242 0.758 1 96.31 581 SER A C 1
ATOM 4655 O O . SER A 1 581 ? -8.305 -15.094 -0.336 1 96.31 581 SER A O 1
ATOM 4657 N N . ILE A 1 582 ? -6.707 -16.031 0.863 1 96.5 582 ILE A N 1
ATOM 4658 C CA . ILE A 1 582 ? -6.098 -16.734 -0.255 1 96.5 582 ILE A CA 1
ATOM 4659 C C . ILE A 1 582 ? -7.039 -17.828 -0.747 1 96.5 582 ILE A C 1
ATOM 4661 O O . ILE A 1 582 ? -7.25 -17.984 -1.953 1 96.5 582 ILE A O 1
ATOM 4665 N N . GLU A 1 583 ? -7.559 -18.547 0.236 1 97.44 583 GLU A N 1
ATOM 4666 C CA . GLU A 1 583 ? -8.516 -19.609 -0.093 1 97.44 583 GLU A CA 1
ATOM 4667 C C . GLU A 1 583 ? -9.953 -19.109 0.035 1 97.44 583 GLU A C 1
ATOM 4669 O O . GLU A 1 583 ? -10.773 -19.719 0.72 1 97.44 583 GLU A O 1
ATOM 4674 N N . SER A 1 584 ? -10.227 -18.062 -0.636 1 95.62 584 SER A N 1
ATOM 4675 C CA . SER A 1 584 ? -11.484 -17.328 -0.518 1 95.62 584 SER A CA 1
ATOM 4676 C C . SER A 1 584 ? -12.664 -18.188 -0.976 1 95.62 584 SER A C 1
ATOM 4678 O O . SER A 1 584 ? -13.773 -18.047 -0.454 1 95.62 584 SER A O 1
ATOM 4680 N N . GLU A 1 585 ? -12.5 -19.094 -1.934 1 94.5 585 GLU A N 1
ATOM 4681 C CA . GLU A 1 585 ? -13.578 -19.969 -2.402 1 94.5 585 GLU A CA 1
ATOM 4682 C C . GLU A 1 585 ? -14.062 -20.891 -1.294 1 94.5 585 GLU A C 1
ATOM 4684 O O . GLU A 1 585 ? -15.266 -21.062 -1.107 1 94.5 585 GLU A O 1
ATOM 4689 N N . ILE A 1 586 ? -13.109 -21.453 -0.575 1 96.94 586 ILE A N 1
ATOM 4690 C CA . ILE A 1 586 ? -13.461 -22.328 0.542 1 96.94 586 ILE A CA 1
ATOM 4691 C C . ILE A 1 586 ? -14.086 -21.5 1.664 1 96.94 586 ILE A C 1
ATOM 4693 O O . ILE A 1 586 ? -15.07 -21.906 2.279 1 96.94 586 ILE A O 1
ATOM 4697 N N . THR A 1 587 ? -13.508 -20.344 1.896 1 97.56 587 THR A N 1
ATOM 4698 C CA . THR A 1 587 ? -14.023 -19.453 2.928 1 97.56 587 THR A CA 1
ATOM 4699 C C . THR A 1 587 ? -15.484 -19.094 2.652 1 97.56 587 THR A C 1
ATOM 4701 O O . THR A 1 587 ? -16.328 -19.156 3.553 1 97.56 587 THR A O 1
ATOM 4704 N N . SER A 1 588 ? -15.781 -18.766 1.411 1 95.19 588 SER A N 1
ATOM 4705 C CA . SER A 1 588 ? -17.125 -18.328 1.032 1 95.19 588 SER A CA 1
ATOM 4706 C C . SER A 1 588 ? -18.125 -19.469 1.136 1 95.19 588 SER A C 1
ATOM 4708 O O . SER A 1 588 ? -19.312 -19.25 1.29 1 95.19 588 SER A O 1
ATOM 4710 N N . SER A 1 589 ? -17.656 -20.688 1.157 1 95.12 589 SER A N 1
ATOM 4711 C CA . SER A 1 589 ? -18.531 -21.844 1.169 1 95.12 589 SER A CA 1
ATOM 4712 C C . SER A 1 589 ? -18.812 -22.312 2.594 1 95.12 589 SER A C 1
ATOM 4714 O O . SER A 1 589 ? -19.609 -23.234 2.807 1 95.12 589 SER A O 1
ATOM 4716 N N . LEU A 1 590 ? -18.219 -21.688 3.568 1 96.81 590 LEU A N 1
ATOM 4717 C CA . LEU A 1 590 ? -18.422 -22.078 4.961 1 96.81 590 LEU A CA 1
ATOM 4718 C C . LEU A 1 590 ? -19.891 -21.891 5.359 1 96.81 590 LEU A C 1
ATOM 4720 O O . LEU A 1 590 ? -20.516 -20.906 4.969 1 96.81 590 LEU A O 1
ATOM 4724 N N . LYS A 1 591 ? -20.391 -22.797 6.137 1 96.56 591 LYS A N 1
ATOM 4725 C CA . LYS A 1 591 ? -21.766 -22.719 6.629 1 96.56 591 LYS A CA 1
ATOM 4726 C C . LYS A 1 591 ? -21.828 -22.031 7.988 1 96.56 591 LYS A C 1
ATOM 4728 O O . LYS A 1 591 ? -21.109 -22.406 8.914 1 96.56 591 LYS A O 1
ATOM 4733 N N . TYR A 1 592 ? -22.734 -21.078 8.148 1 96.44 592 TYR A N 1
ATOM 4734 C CA . TYR A 1 592 ? -22.844 -20.281 9.367 1 96.44 592 TYR A CA 1
ATOM 4735 C C . TYR A 1 592 ? -23.188 -21.156 10.562 1 96.44 592 TYR A C 1
ATOM 4737 O O . TYR A 1 592 ? -22.641 -20.969 11.656 1 96.44 592 TYR A O 1
ATOM 4745 N N . LYS A 1 593 ? -24 -22.078 10.328 1 94.81 593 LYS A N 1
ATOM 4746 C CA . LYS A 1 593 ? -24.453 -22.938 11.422 1 94.81 593 LYS A CA 1
ATOM 4747 C C . LYS A 1 593 ? -23.281 -23.641 12.078 1 94.81 593 LYS A C 1
ATOM 4749 O O . LYS A 1 593 ? -23.172 -23.688 13.305 1 94.81 593 LYS A O 1
ATOM 4754 N N . LYS A 1 594 ? -22.422 -24.188 11.258 1 95.62 594 LYS A N 1
ATOM 4755 C CA . LYS A 1 594 ? -21.25 -24.906 11.781 1 95.62 594 LYS A CA 1
ATOM 4756 C C . LYS A 1 594 ? -20.312 -23.969 12.523 1 95.62 594 LYS A C 1
ATOM 4758 O O . LYS A 1 594 ? -19.766 -24.328 13.57 1 95.62 594 LYS A O 1
ATOM 4763 N N . VAL A 1 595 ? -20.141 -22.797 12.016 1 96.88 595 VAL A N 1
ATOM 4764 C CA . VAL A 1 595 ? -19.25 -21.812 12.609 1 96.88 595 VAL A CA 1
ATOM 4765 C C . VAL A 1 595 ? -19.781 -21.375 13.969 1 96.88 595 VAL A C 1
ATOM 4767 O O . VAL A 1 595 ? -19.047 -21.297 14.953 1 96.88 595 VAL A O 1
ATOM 4770 N N . ILE A 1 596 ? -21.062 -21.141 14.047 1 96.06 596 ILE A N 1
ATOM 4771 C CA . ILE A 1 596 ? -21.703 -20.656 15.266 1 96.06 596 ILE A CA 1
ATOM 4772 C C . ILE A 1 596 ? -21.719 -21.766 16.312 1 96.06 596 ILE A C 1
ATOM 4774 O O . ILE A 1 596 ? -21.547 -21.5 17.516 1 96.06 596 ILE A O 1
ATOM 4778 N N . GLU A 1 597 ? -21.938 -22.953 15.836 1 94.56 597 GLU A N 1
ATOM 4779 C CA . GLU A 1 597 ? -21.891 -24.078 16.75 1 94.56 597 GLU A CA 1
ATOM 4780 C C . GLU A 1 597 ? -20.516 -24.188 17.422 1 94.56 597 GLU A C 1
ATOM 4782 O O . GLU A 1 597 ? -20.422 -24.391 18.641 1 94.56 597 GLU A O 1
ATOM 4787 N N . GLU A 1 598 ? -19.516 -24.094 16.625 1 94.5 598 GLU A N 1
ATOM 4788 C CA . GLU A 1 598 ? -18.172 -24.156 17.172 1 94.5 598 GLU A CA 1
ATOM 4789 C C . GLU A 1 598 ? -17.906 -22.984 18.125 1 94.5 598 GLU A C 1
ATOM 4791 O O . GLU A 1 598 ? -17.25 -23.156 19.141 1 94.5 598 GLU A O 1
ATOM 4796 N N . PHE A 1 599 ? -18.438 -21.844 17.797 1 94.5 599 PHE A N 1
ATOM 4797 C CA . PHE A 1 599 ? -18.297 -20.656 18.641 1 94.5 599 PHE A CA 1
ATOM 4798 C C . PHE A 1 599 ? -18.953 -20.891 20 1 94.5 599 PHE A C 1
ATOM 4800 O O . PHE A 1 599 ? -18.391 -20.531 21.031 1 94.5 599 PHE A O 1
ATOM 4807 N N . SER A 1 600 ? -20.109 -21.484 19.969 1 91.06 600 SER A N 1
ATOM 4808 C CA . SER A 1 600 ? -20.859 -21.734 21.188 1 91.06 600 SER A CA 1
ATOM 4809 C C . SER A 1 600 ? -20.156 -22.766 22.078 1 91.06 600 SER A C 1
ATOM 4811 O O . SER A 1 600 ? -20.156 -22.625 23.312 1 91.06 600 SER A O 1
ATOM 4813 N N . ILE A 1 601 ? -19.578 -23.641 21.422 1 90.25 601 ILE A N 1
ATOM 4814 C CA . ILE A 1 601 ? -18.859 -24.688 22.141 1 90.25 601 ILE A CA 1
ATOM 4815 C C . ILE A 1 601 ? -17.641 -24.062 22.859 1 90.25 601 ILE A C 1
ATOM 4817 O O . ILE A 1 601 ? -17.422 -24.328 24.047 1 90.25 601 ILE A O 1
ATOM 4821 N N . GLN A 1 602 ? -16.938 -23.266 22.188 1 88.69 602 GLN A N 1
ATOM 4822 C CA . GLN A 1 602 ? -15.742 -22.656 22.766 1 88.69 602 GLN A CA 1
ATOM 4823 C C . GLN A 1 602 ? -16.109 -21.703 23.906 1 88.69 602 GLN A C 1
ATOM 4825 O O . GLN A 1 602 ? -15.391 -21.594 24.891 1 88.69 602 GLN A O 1
ATOM 4830 N N . LYS A 1 603 ? -17.156 -21.016 23.719 1 82.5 603 LYS A N 1
ATOM 4831 C CA . LYS A 1 603 ? -17.609 -20.078 24.75 1 82.5 603 LYS A CA 1
ATOM 4832 C C . LYS A 1 603 ? -18.062 -20.812 26 1 82.5 603 LYS A C 1
ATOM 4834 O O . LYS A 1 603 ? -17.812 -20.359 27.125 1 82.5 603 LYS A O 1
ATOM 4839 N N . ALA A 1 604 ? -18.797 -21.781 25.781 1 76 604 ALA A N 1
ATOM 4840 C CA . ALA A 1 604 ? -19.25 -22.609 26.906 1 76 604 ALA A CA 1
ATOM 4841 C C . ALA A 1 604 ? -18.062 -23.172 27.688 1 76 604 ALA A C 1
ATOM 4843 O O . ALA A 1 604 ? -18.094 -23.234 28.922 1 76 604 ALA A O 1
ATOM 4844 N N . HIS A 1 605 ? -17.141 -23.5 26.984 1 68.06 605 HIS A N 1
ATOM 4845 C CA . HIS A 1 605 ? -15.953 -24.047 27.609 1 68.06 605 HIS A CA 1
ATOM 4846 C C . HIS A 1 605 ? -15.211 -22.984 28.406 1 68.06 605 HIS A C 1
ATOM 4848 O O . HIS A 1 605 ? -14.648 -23.266 29.469 1 68.06 605 HIS A O 1
ATOM 4854 N N . ARG A 1 606 ? -15.297 -21.812 27.969 1 64.31 606 ARG A N 1
ATOM 4855 C CA . ARG A 1 606 ? -14.609 -20.719 28.641 1 64.31 606 ARG A CA 1
ATOM 4856 C C . ARG A 1 606 ? -15.359 -20.297 29.906 1 64.31 606 ARG A C 1
ATOM 4858 O O . ARG A 1 606 ? -14.742 -19.875 30.891 1 64.31 606 ARG A O 1
ATOM 4865 N N . LYS A 1 607 ? -16.625 -20.344 29.734 1 60.69 607 LYS A N 1
ATOM 4866 C CA . LYS A 1 607 ? -17.422 -20.016 30.906 1 60.69 607 LYS A CA 1
ATOM 4867 C C . LYS A 1 607 ? -17.266 -21.062 32 1 60.69 607 LYS A C 1
ATOM 4869 O O . LYS A 1 607 ? -17.344 -20.75 33.188 1 60.69 607 LYS A O 1
ATOM 4874 N N . ASN A 1 608 ? -16.984 -22.219 31.469 1 50.59 608 ASN A N 1
ATOM 4875 C CA . ASN A 1 608 ? -16.781 -23.281 32.438 1 50.59 608 ASN A CA 1
ATOM 4876 C C . ASN A 1 608 ? -15.359 -23.297 33 1 50.59 608 ASN A C 1
ATOM 4878 O O . ASN A 1 608 ? -15.086 -23.953 34 1 50.59 608 ASN A O 1
ATOM 4882 N N . ILE A 1 609 ? -14.516 -22.766 32.281 1 40.94 609 ILE A N 1
ATOM 4883 C CA . ILE A 1 609 ? -13.164 -22.656 32.812 1 40.94 609 ILE A CA 1
ATOM 4884 C C . ILE A 1 609 ? -13.055 -21.422 33.688 1 40.94 609 ILE A C 1
ATOM 4886 O O . ILE A 1 609 ? -13.469 -20.328 33.281 1 40.94 609 ILE A O 1
ATOM 4890 N N . MET B 1 1 ? -70.625 8.094 -22.922 1 48.59 1 MET B N 1
ATOM 4891 C CA . MET B 1 1 ? -69.562 9.07 -22.703 1 48.59 1 MET B CA 1
ATOM 4892 C C . MET B 1 1 ? -69.125 9.055 -21.234 1 48.59 1 MET B C 1
ATOM 4894 O O . MET B 1 1 ? -67.938 9.148 -20.938 1 48.59 1 MET B O 1
ATOM 4898 N N . SER B 1 2 ? -70 8.906 -20.281 1 60 2 SER B N 1
ATOM 4899 C CA . SER B 1 2 ? -69.688 8.883 -18.844 1 60 2 SER B CA 1
ATOM 4900 C C . SER B 1 2 ? -68.938 7.605 -18.453 1 60 2 SER B C 1
ATOM 4902 O O . SER B 1 2 ? -68.062 7.645 -17.641 1 60 2 SER B O 1
ATOM 4904 N N . GLN B 1 3 ? -69.25 6.594 -19.094 1 58.38 3 GLN B N 1
ATOM 4905 C CA . GLN B 1 3 ? -68.625 5.328 -18.781 1 58.38 3 GLN B CA 1
ATOM 4906 C C . GLN B 1 3 ? -67.188 5.309 -19.312 1 58.38 3 GLN B C 1
ATOM 4908 O O . GLN B 1 3 ? -66.25 4.797 -18.641 1 58.38 3 GLN B O 1
ATOM 4913 N N . ARG B 1 4 ? -66.938 5.852 -20.406 1 57.84 4 ARG B N 1
ATOM 4914 C CA . ARG B 1 4 ? -65.625 5.91 -20.984 1 57.84 4 ARG B CA 1
ATOM 4915 C C . ARG B 1 4 ? -64.688 6.844 -20.188 1 57.84 4 ARG B C 1
ATOM 4917 O O . ARG B 1 4 ? -63.531 6.57 -20.016 1 57.84 4 ARG B O 1
ATOM 4924 N N . SER B 1 5 ? -65.312 7.84 -19.766 1 59.38 5 SER B N 1
ATOM 4925 C CA . SER B 1 5 ? -64.5 8.789 -18.969 1 59.38 5 SER B CA 1
ATOM 4926 C C . SER B 1 5 ? -64.062 8.164 -17.641 1 59.38 5 SER B C 1
ATOM 4928 O O . SER B 1 5 ? -62.969 8.406 -17.188 1 59.38 5 SER B O 1
ATOM 4930 N N . SER B 1 6 ? -64.875 7.332 -17.156 1 65.12 6 SER B N 1
ATOM 4931 C CA . SER B 1 6 ? -64.562 6.672 -15.906 1 65.12 6 SER B CA 1
ATOM 4932 C C . SER B 1 6 ? -63.469 5.617 -16.094 1 65.12 6 SER B C 1
ATOM 4934 O O . SER B 1 6 ? -62.562 5.473 -15.25 1 65.12 6 SER B O 1
ATOM 4936 N N . VAL B 1 7 ? -63.531 4.984 -17.188 1 60.59 7 VAL B N 1
ATOM 4937 C CA . VAL B 1 7 ? -62.531 3.971 -17.516 1 60.59 7 VAL B CA 1
ATOM 4938 C C . VAL B 1 7 ? -61.188 4.641 -17.781 1 60.59 7 VAL B C 1
ATOM 4940 O O . VAL B 1 7 ? -60.156 4.156 -17.344 1 60.59 7 VAL B O 1
ATOM 4943 N N . VAL B 1 8 ? -61.25 5.719 -18.453 1 61.56 8 VAL B N 1
ATOM 4944 C CA . VAL B 1 8 ? -60.031 6.441 -18.766 1 61.56 8 VAL B CA 1
ATOM 4945 C C . VAL B 1 8 ? -59.406 6.996 -17.484 1 61.56 8 VAL B C 1
ATOM 4947 O O . VAL B 1 8 ? -58.188 6.961 -17.297 1 61.56 8 VAL B O 1
ATOM 4950 N N . GLU B 1 9 ? -60.156 7.41 -16.656 1 60.91 9 GLU B N 1
ATOM 4951 C CA . GLU B 1 9 ? -59.688 7.918 -15.383 1 60.91 9 GLU B CA 1
ATOM 4952 C C . GLU B 1 9 ? -59.094 6.793 -14.531 1 60.91 9 GLU B C 1
ATOM 4954 O O . GLU B 1 9 ? -58.094 6.984 -13.836 1 60.91 9 GLU B O 1
ATOM 4959 N N . ARG B 1 10 ? -59.656 5.648 -14.688 1 62.62 10 ARG B N 1
ATOM 4960 C CA . ARG B 1 10 ? -59.188 4.488 -13.945 1 62.62 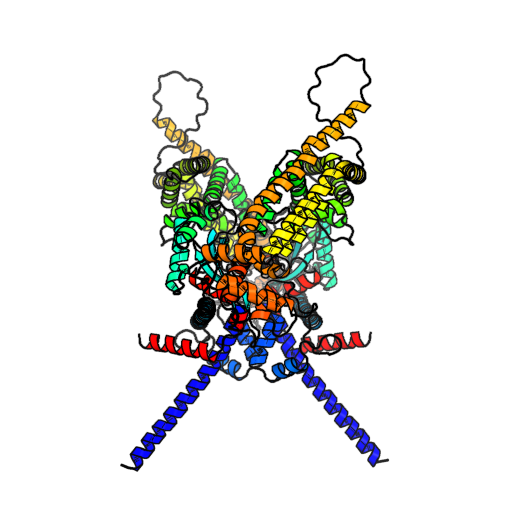10 ARG B CA 1
ATOM 4961 C C . ARG B 1 10 ? -57.844 3.979 -14.508 1 62.62 10 ARG B C 1
ATOM 4963 O O . ARG B 1 10 ? -56.969 3.605 -13.758 1 62.62 10 ARG B O 1
ATOM 4970 N N . ILE B 1 11 ? -58 3.934 -15.844 1 64.06 11 ILE B N 1
ATOM 4971 C CA . ILE B 1 11 ? -56.75 3.551 -16.516 1 64.06 11 ILE B CA 1
ATOM 4972 C C . ILE B 1 11 ? -55.656 4.555 -16.172 1 64.06 11 ILE B C 1
ATOM 4974 O O . ILE B 1 11 ? -54.5 4.168 -15.898 1 64.06 11 ILE B O 1
ATOM 4978 N N . ASP B 1 12 ? -56.094 5.684 -16.078 1 71.88 12 ASP B N 1
ATOM 4979 C CA . ASP B 1 12 ? -55.156 6.734 -15.75 1 71.88 12 ASP B CA 1
ATOM 4980 C C . ASP B 1 12 ? -54.656 6.598 -14.312 1 71.88 12 ASP B C 1
ATOM 4982 O O . ASP B 1 12 ? -53.469 6.77 -14.031 1 71.88 12 ASP B O 1
ATOM 4986 N N . LYS B 1 13 ? -55.594 6.227 -13.508 1 73.19 13 LYS B N 1
ATOM 4987 C CA . LYS B 1 13 ? -55.219 6.055 -12.102 1 73.19 13 LYS B CA 1
ATOM 4988 C C . LYS B 1 13 ? -54.375 4.801 -11.906 1 73.19 13 LYS B C 1
ATOM 4990 O O . LYS B 1 13 ? -53.438 4.809 -11.125 1 73.19 13 LYS B O 1
ATOM 4995 N N . GLN B 1 14 ? -54.875 3.777 -12.539 1 76.12 14 GLN B N 1
ATOM 4996 C CA . GLN B 1 14 ? -54.094 2.547 -12.469 1 76.12 14 GLN B CA 1
ATOM 4997 C C . GLN B 1 14 ? -52.688 2.746 -13.047 1 76.12 14 GLN B C 1
ATOM 4999 O O . GLN B 1 14 ? -51.719 2.207 -12.523 1 76.12 14 GLN B O 1
ATOM 5004 N N . LEU B 1 15 ? -52.688 3.408 -14.109 1 79.94 15 LEU B N 1
ATOM 5005 C CA . LEU B 1 15 ? -51.406 3.711 -14.727 1 79.94 15 LEU B CA 1
ATOM 5006 C C . LEU B 1 15 ? -50.562 4.57 -13.797 1 79.94 15 LEU B C 1
ATOM 5008 O O . LEU B 1 15 ? -49.344 4.359 -13.688 1 79.94 15 LEU B O 1
ATOM 5012 N N . ILE B 1 16 ? -51.219 5.473 -13.18 1 79.56 16 ILE B N 1
ATOM 5013 C CA . ILE B 1 16 ? -50.531 6.34 -12.234 1 79.56 16 ILE B CA 1
ATOM 5014 C C . ILE B 1 16 ? -50 5.512 -11.055 1 79.56 16 ILE B C 1
ATOM 5016 O O . ILE B 1 16 ? -48.875 5.703 -10.594 1 79.56 16 ILE B O 1
ATOM 5020 N N . LEU B 1 17 ? -50.844 4.66 -10.602 1 82.5 17 LEU B N 1
ATOM 5021 C CA . LEU B 1 17 ? -50.438 3.797 -9.492 1 82.5 17 LEU B CA 1
ATOM 5022 C C . LEU B 1 17 ? -49.281 2.893 -9.891 1 82.5 17 LEU B C 1
ATOM 5024 O O . LEU B 1 17 ? -48.375 2.641 -9.086 1 82.5 17 LEU B O 1
ATOM 5028 N N . GLN B 1 18 ? -49.438 2.383 -11.039 1 82.69 18 GLN B N 1
ATOM 5029 C CA . GLN B 1 18 ? -48.344 1.539 -11.547 1 82.69 18 GLN B CA 1
ATOM 5030 C C . GLN B 1 18 ? -47.031 2.32 -11.656 1 82.69 18 GLN B C 1
ATOM 5032 O O . GLN B 1 18 ? -45.969 1.81 -11.305 1 82.69 18 GLN B O 1
ATOM 5037 N N . ILE B 1 19 ? -47.156 3.443 -12.125 1 82.94 19 ILE B N 1
ATOM 5038 C CA . ILE B 1 19 ? -45.969 4.289 -12.266 1 82.94 19 ILE B CA 1
ATOM 5039 C C . ILE B 1 19 ? -45.406 4.617 -10.891 1 82.94 19 ILE B C 1
ATOM 5041 O O . ILE B 1 19 ? -44.188 4.598 -10.703 1 82.94 19 ILE B O 1
ATOM 5045 N N . GLU B 1 20 ? -46.25 4.863 -10.008 1 83.94 20 GLU B N 1
ATOM 5046 C CA . GLU B 1 20 ? -45.812 5.188 -8.656 1 83.94 20 GLU B CA 1
ATOM 5047 C C . GLU B 1 20 ? -45.156 3.979 -7.988 1 83.94 20 GLU B C 1
ATOM 5049 O O . GLU B 1 20 ? -44.188 4.121 -7.25 1 83.94 20 GLU B O 1
ATOM 5054 N N . THR B 1 21 ? -45.75 2.871 -8.242 1 85.38 21 THR B N 1
ATOM 5055 C CA . THR B 1 21 ? -45.188 1.647 -7.672 1 85.38 21 THR B CA 1
ATOM 5056 C C . THR B 1 21 ? -43.812 1.354 -8.258 1 85.38 21 THR B C 1
ATOM 5058 O O . THR B 1 21 ? -42.906 0.918 -7.539 1 85.38 21 THR B O 1
ATOM 5061 N N . GLU B 1 22 ? -43.75 1.574 -9.43 1 87.12 22 GLU B N 1
ATOM 5062 C CA . GLU B 1 22 ? -42.469 1.377 -10.086 1 87.12 22 GLU B CA 1
ATOM 5063 C C . GLU B 1 22 ? -41.438 2.373 -9.57 1 87.12 22 GLU B C 1
ATOM 5065 O O . GLU B 1 22 ? -40.25 2.02 -9.375 1 87.12 22 GLU B O 1
ATOM 5070 N N . LYS B 1 23 ? -41.906 3.494 -9.477 1 87.94 23 LYS B N 1
ATOM 5071 C CA . LYS B 1 23 ? -41 4.527 -8.953 1 87.94 23 LYS B CA 1
ATOM 5072 C C . LYS B 1 23 ? -40.531 4.172 -7.543 1 87.94 23 LYS B C 1
ATOM 5074 O O . LYS B 1 23 ? -39.344 4.348 -7.219 1 87.94 23 LYS B O 1
ATOM 5079 N N . MET B 1 24 ? -41.375 3.727 -6.758 1 90.81 24 MET B N 1
ATOM 5080 C CA . MET B 1 24 ? -41.062 3.354 -5.391 1 90.81 24 MET B CA 1
ATOM 5081 C C . MET B 1 24 ? -40.094 2.174 -5.367 1 90.81 24 MET B C 1
ATOM 5083 O O . MET B 1 24 ? -39.188 2.119 -4.527 1 90.81 24 MET B O 1
ATOM 5087 N N . TYR B 1 25 ? -40.344 1.288 -6.285 1 92.38 25 TYR B N 1
ATOM 5088 C CA . TYR B 1 25 ? -39.438 0.139 -6.395 1 92.38 25 TYR B CA 1
ATOM 5089 C C . TYR B 1 25 ? -38.031 0.582 -6.688 1 92.38 25 TYR B C 1
ATOM 5091 O O . TYR B 1 25 ? -37.094 0.173 -6 1 92.38 25 TYR B O 1
ATOM 5099 N N . TRP B 1 26 ? -37.938 1.382 -7.645 1 91.44 26 TRP B N 1
ATOM 5100 C CA . TRP B 1 26 ? -36.594 1.8 -8.07 1 91.44 26 TRP B CA 1
ATOM 5101 C C . TRP B 1 26 ? -35.938 2.707 -7.023 1 91.44 26 TRP B C 1
ATOM 5103 O O . TRP B 1 26 ? -34.719 2.688 -6.844 1 91.44 26 TRP B O 1
ATOM 5113 N N . GLU B 1 27 ? -36.688 3.439 -6.383 1 93.75 27 GLU B N 1
ATOM 5114 C CA . GLU B 1 27 ? -36.156 4.254 -5.293 1 93.75 27 GLU B CA 1
ATOM 5115 C C . GLU B 1 27 ? -35.562 3.383 -4.191 1 93.75 27 GLU B C 1
ATOM 5117 O O . GLU B 1 27 ? -34.531 3.732 -3.607 1 93.75 27 GLU B O 1
ATOM 5122 N N . LYS B 1 28 ? -36.25 2.305 -3.943 1 94.94 28 LYS B N 1
ATOM 5123 C CA . LYS B 1 28 ? -35.719 1.373 -2.939 1 94.94 28 LYS B CA 1
ATOM 5124 C C . LYS B 1 28 ? -34.406 0.764 -3.375 1 94.94 28 LYS B C 1
ATOM 5126 O O . LYS B 1 28 ? -33.5 0.61 -2.562 1 94.94 28 LYS B O 1
ATOM 5131 N N . VAL B 1 29 ? -34.375 0.42 -4.621 1 95.44 29 VAL B N 1
ATOM 5132 C CA . VAL B 1 29 ? -33.125 -0.153 -5.164 1 95.44 29 VAL B CA 1
ATOM 5133 C C . VAL B 1 29 ? -32 0.873 -5.09 1 95.44 29 VAL B C 1
ATOM 5135 O O . VAL B 1 29 ? -30.922 0.572 -4.602 1 95.44 29 VAL B O 1
ATOM 5138 N N . LEU B 1 30 ? -32.344 2.07 -5.535 1 96 30 LEU B N 1
ATOM 5139 C CA . LEU B 1 30 ? -31.328 3.119 -5.625 1 96 30 LEU B CA 1
ATOM 5140 C C . LEU B 1 30 ? -30.859 3.547 -4.238 1 96 30 LEU B C 1
ATOM 5142 O O . LEU B 1 30 ? -29.703 3.941 -4.059 1 96 30 LEU B O 1
ATOM 5146 N N . THR B 1 31 ? -31.719 3.461 -3.277 1 97.12 31 THR B N 1
ATOM 5147 C CA . THR B 1 31 ? -31.344 3.777 -1.904 1 97.12 31 THR B CA 1
ATOM 5148 C C . THR B 1 31 ? -30.266 2.816 -1.404 1 97.12 31 THR B C 1
ATOM 5150 O O . THR B 1 31 ? -29.328 3.234 -0.737 1 97.12 31 THR B O 1
ATOM 5153 N N . ARG B 1 32 ? -30.469 1.545 -1.733 1 97.25 32 ARG B N 1
ATOM 5154 C CA . ARG B 1 32 ? -29.484 0.543 -1.324 1 97.25 32 ARG B CA 1
ATOM 5155 C C . ARG B 1 32 ? -28.156 0.761 -2.031 1 97.25 32 ARG B C 1
ATOM 5157 O O . ARG B 1 32 ? -27.094 0.638 -1.418 1 97.25 32 ARG B O 1
ATOM 5164 N N . VAL B 1 33 ? -28.219 1.127 -3.252 1 96.56 33 VAL B N 1
ATOM 5165 C CA . VAL B 1 33 ? -27.016 1.407 -4.027 1 96.56 33 VAL B CA 1
ATOM 5166 C C . VAL B 1 33 ? -26.297 2.629 -3.451 1 96.56 33 VAL B C 1
ATOM 5168 O O . VAL B 1 33 ? -25.078 2.607 -3.246 1 96.56 33 VAL B O 1
ATOM 5171 N N . ALA B 1 34 ? -27.031 3.658 -3.209 1 97.69 34 ALA B N 1
ATOM 5172 C CA . ALA B 1 34 ? -26.469 4.883 -2.645 1 97.69 34 ALA B CA 1
ATOM 5173 C C . ALA B 1 34 ? -25.812 4.617 -1.29 1 97.69 34 ALA B C 1
ATOM 5175 O O . ALA B 1 34 ? -24.75 5.16 -0.988 1 97.69 34 ALA B O 1
ATOM 5176 N N . ALA B 1 35 ? -26.484 3.801 -0.508 1 97.75 35 ALA B N 1
ATOM 5177 C CA . ALA B 1 35 ? -25.984 3.479 0.824 1 97.75 35 ALA B CA 1
ATOM 5178 C C . ALA B 1 35 ? -24.641 2.77 0.74 1 97.75 35 ALA B C 1
ATOM 5180 O O . ALA B 1 35 ? -23.719 3.064 1.516 1 97.75 35 ALA B O 1
ATOM 5181 N N . VAL B 1 36 ? -24.531 1.819 -0.161 1 97.88 36 VAL B N 1
ATOM 5182 C CA . VAL B 1 36 ? -23.297 1.049 -0.326 1 97.88 36 VAL B CA 1
ATOM 5183 C C . VAL B 1 36 ? -22.188 1.961 -0.825 1 97.88 36 VAL B C 1
ATOM 5185 O O . VAL B 1 36 ? -21.062 1.929 -0.301 1 97.88 36 VAL B O 1
ATOM 5188 N N . VAL B 1 37 ? -22.484 2.812 -1.813 1 97.88 37 VAL B N 1
ATOM 5189 C CA . VAL B 1 37 ? -21.484 3.721 -2.373 1 97.88 37 VAL B CA 1
ATOM 5190 C C . VAL B 1 37 ? -21.016 4.688 -1.294 1 97.88 37 VAL B C 1
ATOM 5192 O O . VAL B 1 37 ? -19.812 4.941 -1.164 1 97.88 37 VAL B O 1
ATOM 5195 N N . LYS B 1 38 ? -21.922 5.23 -0.545 1 97.81 38 LYS B N 1
ATOM 5196 C CA . LYS B 1 38 ? -21.594 6.16 0.53 1 97.81 38 LYS B CA 1
ATOM 5197 C C . LYS B 1 38 ? -20.688 5.508 1.565 1 97.81 38 LYS B C 1
ATOM 5199 O O . LYS B 1 38 ? -19.672 6.094 1.968 1 97.81 38 LYS B O 1
ATOM 5204 N N . ALA B 1 39 ? -21.031 4.309 1.987 1 96.88 39 ALA B N 1
ATOM 5205 C CA . ALA B 1 39 ? -20.266 3.598 3.012 1 96.88 39 ALA B CA 1
ATOM 5206 C C . ALA B 1 39 ? -18.844 3.309 2.535 1 96.88 39 ALA B C 1
ATOM 5208 O O . ALA B 1 39 ? -17.875 3.59 3.244 1 96.88 39 ALA B O 1
ATOM 5209 N N . LEU B 1 40 ? -18.688 2.773 1.37 1 96.38 40 LEU B N 1
ATOM 5210 C CA . LEU B 1 40 ? -17.391 2.387 0.842 1 96.38 40 LEU B CA 1
ATOM 5211 C C . LEU B 1 40 ? -16.531 3.615 0.544 1 96.38 40 LEU B C 1
ATOM 5213 O O . LEU B 1 40 ? -15.344 3.65 0.883 1 96.38 40 LEU B O 1
ATOM 5217 N N . SER B 1 41 ? -17.094 4.629 -0.065 1 96.12 41 SER B N 1
ATOM 5218 C CA . SER B 1 41 ? -16.344 5.82 -0.451 1 96.12 41 SER B CA 1
ATOM 5219 C C . SER B 1 41 ? -15.898 6.613 0.773 1 96.12 41 SER B C 1
ATOM 5221 O O . SER B 1 41 ? -14.828 7.227 0.766 1 96.12 41 SER B O 1
ATOM 5223 N N . SER B 1 42 ? -16.734 6.652 1.78 1 95.56 42 SER B N 1
ATOM 5224 C CA . SER B 1 42 ? -16.375 7.379 2.996 1 95.56 42 SER B CA 1
ATOM 5225 C C . SER B 1 42 ? -15.148 6.773 3.664 1 95.56 42 SER B C 1
ATOM 5227 O O . SER B 1 42 ? -14.43 7.461 4.395 1 95.56 42 SER B O 1
ATOM 5229 N N . ARG B 1 43 ? -14.93 5.5 3.363 1 92.56 43 ARG B N 1
ATOM 5230 C CA . ARG B 1 43 ? -13.797 4.809 3.973 1 92.56 43 ARG B CA 1
ATOM 5231 C C . ARG B 1 43 ? -12.633 4.688 2.99 1 92.56 43 ARG B C 1
ATOM 5233 O O . ARG B 1 43 ? -11.602 4.102 3.314 1 92.56 43 ARG B O 1
ATOM 5240 N N . GLY B 1 44 ? -12.82 5.219 1.817 1 90.69 44 GLY B N 1
ATOM 5241 C CA . GLY B 1 44 ? -11.773 5.164 0.812 1 90.69 44 GLY B CA 1
ATOM 5242 C C . GLY B 1 44 ? -11.539 3.768 0.267 1 90.69 44 GLY B C 1
ATOM 5243 O O . GLY B 1 44 ? -10.445 3.453 -0.202 1 90.69 44 GLY B O 1
ATOM 5244 N N . LEU B 1 45 ? -12.469 2.834 0.385 1 92.94 45 LEU B N 1
ATOM 5245 C CA . LEU B 1 45 ? -12.352 1.469 -0.115 1 92.94 45 LEU B CA 1
ATOM 5246 C C . LEU B 1 45 ? -12.641 1.41 -1.611 1 92.94 45 LEU B C 1
ATOM 5248 O O . LEU B 1 45 ? -13.523 2.111 -2.105 1 92.94 45 LEU B O 1
ATOM 5252 N N . PRO B 1 46 ? -11.953 0.583 -2.311 1 91.75 46 PRO B N 1
ATOM 5253 C CA . PRO B 1 46 ? -12.242 0.436 -3.74 1 91.75 46 PRO B CA 1
ATOM 5254 C C . PRO B 1 46 ? -13.609 -0.182 -4.004 1 91.75 46 PRO B C 1
ATOM 5256 O O . PRO B 1 46 ? -14.039 -1.076 -3.27 1 91.75 46 PRO B O 1
ATOM 5259 N N . LEU B 1 47 ? -14.219 0.272 -5.047 1 93.75 47 LEU B N 1
ATOM 5260 C CA . LEU B 1 47 ? -15.547 -0.236 -5.375 1 93.75 47 LEU B CA 1
ATOM 5261 C C . LEU B 1 47 ? -15.453 -1.391 -6.367 1 93.75 47 LEU B C 1
ATOM 5263 O O . LEU B 1 47 ? -16.188 -2.379 -6.246 1 93.75 47 LEU B O 1
ATOM 5267 N N . ARG B 1 48 ? -14.539 -1.299 -7.223 1 88.25 48 ARG B N 1
ATOM 5268 C CA . ARG B 1 48 ? -14.422 -2.273 -8.305 1 88.25 48 ARG B CA 1
ATOM 5269 C C . ARG B 1 48 ? -13.375 -3.332 -7.98 1 88.25 48 ARG B C 1
ATOM 5271 O O . ARG B 1 48 ? -12.453 -3.08 -7.207 1 88.25 48 ARG B O 1
ATOM 5278 N N . GLY B 1 49 ? -13.609 -4.551 -8.508 1 84.56 49 GLY B N 1
ATOM 5279 C CA . GLY B 1 49 ? -12.633 -5.629 -8.406 1 84.56 49 GLY B CA 1
ATOM 5280 C C . GLY B 1 49 ? -12.148 -6.129 -9.75 1 84.56 49 GLY B C 1
ATOM 5281 O O . GLY B 1 49 ? -12.125 -5.375 -10.727 1 84.56 49 GLY B O 1
ATOM 5282 N N . HIS B 1 50 ? -11.703 -7.336 -9.75 1 81 50 HIS B N 1
ATOM 5283 C CA . HIS B 1 50 ? -11.203 -7.934 -10.984 1 81 50 HIS B CA 1
ATOM 5284 C C . HIS B 1 50 ? -12.344 -8.25 -11.945 1 81 50 HIS B C 1
ATOM 5286 O O . HIS B 1 50 ? -12.156 -8.234 -13.164 1 81 50 HIS B O 1
ATOM 5292 N N . ASP B 1 51 ? -13.469 -8.578 -11.266 1 83.62 51 ASP B N 1
ATOM 5293 C CA . ASP B 1 51 ? -14.641 -8.82 -12.102 1 83.62 51 ASP B CA 1
ATOM 5294 C C . ASP B 1 51 ? -15.891 -8.203 -11.477 1 83.62 51 ASP B C 1
ATOM 5296 O O . ASP B 1 51 ? -15.859 -7.734 -10.336 1 83.62 51 ASP B O 1
ATOM 5300 N N . ASP B 1 52 ? -16.938 -8.133 -12.312 1 83.31 52 ASP B N 1
ATOM 5301 C CA . ASP B 1 52 ? -18.188 -7.523 -11.867 1 83.31 52 ASP B CA 1
ATOM 5302 C C . ASP B 1 52 ? -19.328 -8.531 -11.891 1 83.31 52 ASP B C 1
ATOM 5304 O O . ASP B 1 52 ? -20.453 -8.195 -12.273 1 83.31 52 ASP B O 1
ATOM 5308 N N . LYS B 1 53 ? -18.969 -9.688 -11.484 1 89.5 53 LYS B N 1
ATOM 5309 C CA . LYS B 1 53 ? -19.984 -10.742 -11.492 1 89.5 53 LYS B CA 1
ATOM 5310 C C . LYS B 1 53 ? -20.438 -11.07 -10.078 1 89.5 53 LYS B C 1
ATOM 5312 O O . LYS B 1 53 ? -19.625 -11.297 -9.188 1 89.5 53 LYS B O 1
ATOM 5317 N N . PHE B 1 54 ? -21.766 -11.07 -9.898 1 92.75 54 PHE B N 1
ATOM 5318 C CA . PHE B 1 54 ? -22.328 -11.508 -8.625 1 92.75 54 PHE B CA 1
ATOM 5319 C C . PHE B 1 54 ? -22.047 -12.984 -8.375 1 92.75 54 PHE B C 1
ATOM 5321 O O . PHE B 1 54 ? -22.141 -13.797 -9.297 1 92.75 54 PHE B O 1
ATOM 5328 N N . GLY B 1 55 ? -21.594 -13.32 -7.23 1 88.75 55 GLY B N 1
ATOM 5329 C CA . GLY B 1 55 ? -21.25 -14.695 -6.895 1 88.75 55 GLY B CA 1
ATOM 5330 C C . GLY B 1 55 ? -19.766 -14.977 -6.957 1 88.75 55 GLY B C 1
ATOM 5331 O O . GLY B 1 55 ? -19.297 -16 -6.449 1 88.75 55 GLY B O 1
ATOM 5332 N N . SER B 1 56 ? -19.078 -14.055 -7.512 1 89.62 56 SER B N 1
ATOM 5333 C CA . SER B 1 56 ? -17.625 -14.227 -7.621 1 89.62 56 SER B CA 1
ATOM 5334 C C . SER B 1 56 ? -16.922 -13.734 -6.367 1 89.62 56 SER B C 1
ATOM 5336 O O . SER B 1 56 ? -17.328 -12.734 -5.766 1 89.62 56 SER B O 1
ATOM 5338 N N . THR B 1 57 ? -15.836 -14.43 -5.973 1 85.81 57 THR B N 1
ATOM 5339 C CA . THR B 1 57 ? -15.031 -13.984 -4.84 1 85.81 57 THR B CA 1
ATOM 5340 C C . THR B 1 57 ? -14.031 -12.914 -5.266 1 85.81 57 THR B C 1
ATOM 5342 O O . THR B 1 57 ? -13.32 -12.352 -4.43 1 85.81 57 THR B O 1
ATOM 5345 N N . HIS B 1 58 ? -14.023 -12.633 -6.508 1 87.06 58 HIS B N 1
ATOM 5346 C CA . HIS B 1 58 ? -13.078 -11.641 -7.016 1 87.06 58 HIS B CA 1
ATOM 5347 C C . HIS B 1 58 ? -13.797 -10.375 -7.457 1 87.06 58 HIS B C 1
ATOM 5349 O O . HIS B 1 58 ? -13.203 -9.516 -8.109 1 87.06 58 HIS B O 1
ATOM 5355 N N . SER B 1 59 ? -15.086 -10.352 -7.133 1 89.88 59 SER B N 1
ATOM 5356 C CA . SER B 1 59 ? -15.828 -9.133 -7.422 1 89.88 59 SER B CA 1
ATOM 5357 C C . SER B 1 59 ? -15.406 -7.992 -6.496 1 89.88 59 SER B C 1
ATOM 5359 O O . SER B 1 59 ? -14.711 -8.219 -5.504 1 89.88 59 SER B O 1
ATOM 5361 N N . GLY B 1 60 ? -15.758 -6.789 -6.852 1 91.69 60 GLY B N 1
ATOM 5362 C CA . GLY B 1 60 ? -15.383 -5.625 -6.062 1 91.69 60 GLY B CA 1
ATOM 5363 C C . GLY B 1 60 ? -16.141 -5.516 -4.758 1 91.69 60 GLY B C 1
ATOM 5364 O O . GLY B 1 60 ? -17.078 -6.277 -4.512 1 91.69 60 GLY B O 1
ATOM 5365 N N . ASN B 1 61 ? -15.742 -4.586 -3.92 1 94.5 61 ASN B N 1
ATOM 5366 C CA . ASN B 1 61 ? -16.375 -4.387 -2.619 1 94.5 61 ASN B CA 1
ATOM 5367 C C . ASN B 1 61 ? -17.828 -3.922 -2.764 1 94.5 61 ASN B C 1
ATOM 5369 O O . ASN B 1 61 ? -18.641 -4.125 -1.862 1 94.5 61 ASN B O 1
ATOM 5373 N N . PHE B 1 62 ? -18.125 -3.322 -3.939 1 96.31 62 PHE B N 1
ATOM 5374 C CA . PHE B 1 62 ? -19.484 -2.895 -4.203 1 96.31 62 PHE B CA 1
ATOM 5375 C C . PHE B 1 62 ? -20.422 -4.094 -4.281 1 96.31 62 PHE B C 1
ATOM 5377 O O . PHE B 1 62 ? -21.422 -4.152 -3.561 1 96.31 62 PHE B O 1
ATOM 5384 N N . ILE B 1 63 ? -20.047 -5.004 -5.062 1 96 63 ILE B N 1
ATOM 5385 C CA . ILE B 1 63 ? -20.859 -6.203 -5.246 1 96 63 ILE B CA 1
ATOM 5386 C C . ILE B 1 63 ? -20.875 -7.02 -3.955 1 96 63 ILE B C 1
ATOM 5388 O O . ILE B 1 63 ? -21.922 -7.508 -3.533 1 96 63 ILE B O 1
ATOM 5392 N N . MET B 1 64 ? -19.75 -7.156 -3.318 1 95.69 64 MET B N 1
ATOM 5393 C CA . MET B 1 64 ? -19.656 -7.887 -2.057 1 95.69 64 MET B CA 1
ATOM 5394 C C . MET B 1 64 ? -20.625 -7.32 -1.027 1 95.69 64 MET B C 1
ATOM 5396 O O . MET B 1 64 ? -21.312 -8.07 -0.332 1 95.69 64 MET B O 1
ATOM 5400 N N . SER B 1 65 ? -20.672 -5.988 -0.937 1 97.19 65 SER B N 1
ATOM 5401 C CA . SER B 1 65 ? -21.531 -5.332 0.039 1 97.19 65 SER B CA 1
ATOM 5402 C C . SER B 1 65 ? -23.016 -5.562 -0.282 1 97.19 65 SER B C 1
ATOM 5404 O O . SER B 1 65 ? -23.828 -5.793 0.619 1 97.19 65 SER B O 1
ATOM 5406 N N . LEU B 1 66 ? -23.344 -5.492 -1.552 1 97.06 66 LEU B N 1
ATOM 5407 C CA . LEU B 1 66 ? -24.719 -5.738 -1.953 1 97.06 66 LEU B CA 1
ATOM 5408 C C . LEU B 1 66 ? -25.125 -7.176 -1.639 1 97.06 66 LEU B C 1
ATOM 5410 O O . LEU B 1 66 ? -26.25 -7.418 -1.167 1 97.06 66 LEU B O 1
ATOM 5414 N N . GLU B 1 67 ? -24.234 -8.078 -1.906 1 96.62 67 GLU B N 1
ATOM 5415 C CA . GLU B 1 67 ? -24.5 -9.477 -1.602 1 96.62 67 GLU B CA 1
ATOM 5416 C C . GLU B 1 67 ? -24.672 -9.695 -0.101 1 96.62 67 GLU B C 1
ATOM 5418 O O . GLU B 1 67 ? -25.531 -10.469 0.326 1 96.62 67 GLU B O 1
ATOM 5423 N N . LEU B 1 68 ? -23.891 -9.023 0.667 1 96.69 68 LEU B N 1
ATOM 5424 C CA . LEU B 1 68 ? -23.953 -9.133 2.119 1 96.69 68 LEU B CA 1
ATOM 5425 C C . LEU B 1 68 ? -25.281 -8.609 2.648 1 96.69 68 LEU B C 1
ATOM 5427 O O . LEU B 1 68 ? -25.922 -9.258 3.475 1 96.69 68 LEU B O 1
ATOM 5431 N N . ILE B 1 69 ? -25.703 -7.469 2.146 1 97.56 69 ILE B N 1
ATOM 5432 C CA . ILE B 1 69 ? -26.984 -6.895 2.549 1 97.56 69 ILE B CA 1
ATOM 5433 C C . ILE B 1 69 ? -28.125 -7.832 2.143 1 97.56 69 ILE B C 1
ATOM 5435 O O . ILE B 1 69 ? -29.062 -8.047 2.91 1 97.56 69 ILE B O 1
ATOM 5439 N N . ALA B 1 70 ? -27.984 -8.391 0.981 1 97.19 70 ALA B N 1
ATOM 5440 C CA . ALA B 1 70 ? -29.047 -9.219 0.407 1 97.19 70 ALA B CA 1
ATOM 5441 C C . ALA B 1 70 ? -29.281 -10.461 1.258 1 97.19 70 ALA B C 1
ATOM 5443 O O . ALA B 1 70 ? -30.375 -11.039 1.23 1 97.19 70 ALA B O 1
ATOM 5444 N N . GLU B 1 71 ? -28.281 -10.891 1.968 1 96.25 71 GLU B N 1
ATOM 5445 C CA . GLU B 1 71 ? -28.469 -12.047 2.838 1 96.25 71 GLU B CA 1
ATOM 5446 C C . GLU B 1 71 ? -29.531 -11.789 3.896 1 96.25 71 GLU B C 1
ATOM 5448 O O . GLU B 1 71 ? -30.188 -12.719 4.375 1 96.25 71 GLU B O 1
ATOM 5453 N N . PHE B 1 72 ? -29.75 -10.484 4.25 1 96.69 72 PHE B N 1
ATOM 5454 C CA . PHE B 1 72 ? -30.672 -10.164 5.336 1 96.69 72 PHE B CA 1
ATOM 5455 C C . PHE B 1 72 ? -31.75 -9.188 4.863 1 96.69 72 PHE B C 1
ATOM 5457 O O . PHE B 1 72 ? -32.469 -8.625 5.676 1 96.69 72 PHE B O 1
ATOM 5464 N N . ASP B 1 73 ? -31.75 -8.898 3.562 1 96.56 73 ASP B N 1
ATOM 5465 C CA . ASP B 1 73 ? -32.719 -8.031 2.912 1 96.56 73 ASP B CA 1
ATOM 5466 C C . ASP B 1 73 ? -33.406 -8.75 1.755 1 96.56 73 ASP B C 1
ATOM 5468 O O . ASP B 1 73 ? -32.938 -8.703 0.617 1 96.56 73 ASP B O 1
ATOM 5472 N N . PRO B 1 74 ? -34.562 -9.266 2.029 1 95.94 74 PRO B N 1
ATOM 5473 C CA . PRO B 1 74 ? -35.25 -10.047 1.004 1 95.94 74 PRO B CA 1
ATOM 5474 C C . PRO B 1 74 ? -35.531 -9.242 -0.264 1 95.94 74 PRO B C 1
ATOM 5476 O O . PRO B 1 74 ? -35.531 -9.797 -1.365 1 95.94 74 PRO B O 1
ATOM 5479 N N . PHE B 1 75 ? -35.812 -7.977 -0.055 1 96.25 75 PHE B N 1
ATOM 5480 C CA . PHE B 1 75 ? -36.062 -7.129 -1.216 1 96.25 75 PHE B CA 1
ATOM 5481 C C . PHE B 1 75 ? -34.875 -7.133 -2.16 1 96.25 75 PHE B C 1
ATOM 5483 O O . PHE B 1 75 ? -35 -7.387 -3.357 1 96.25 75 PHE B O 1
ATOM 5490 N N . LEU B 1 76 ? -33.719 -6.879 -1.633 1 96.12 76 LEU B N 1
ATOM 5491 C CA . LEU B 1 76 ? -32.531 -6.805 -2.449 1 96.12 76 LEU B CA 1
ATOM 5492 C C . LEU B 1 76 ? -32.156 -8.18 -2.994 1 96.12 76 LEU B C 1
ATOM 5494 O O . LEU B 1 76 ? -31.656 -8.289 -4.117 1 96.12 76 LEU B O 1
ATOM 5498 N N . SER B 1 77 ? -32.312 -9.211 -2.219 1 96.44 77 SER B N 1
ATOM 5499 C CA . SER B 1 77 ? -32.062 -10.578 -2.658 1 96.44 77 SER B CA 1
ATOM 5500 C C . SER B 1 77 ? -32.844 -10.922 -3.914 1 96.44 77 SER B C 1
ATOM 5502 O O . SER B 1 77 ? -32.312 -11.484 -4.867 1 96.44 77 SER B O 1
ATOM 5504 N N . ASN B 1 78 ? -34.094 -10.531 -3.875 1 95.56 78 ASN B N 1
ATOM 5505 C CA . ASN B 1 78 ? -34.969 -10.781 -5.02 1 95.56 78 ASN B CA 1
ATOM 5506 C C . ASN B 1 78 ? -34.531 -9.977 -6.242 1 95.56 78 ASN B C 1
ATOM 5508 O O . ASN B 1 78 ? -34.562 -10.477 -7.367 1 95.56 78 ASN B O 1
ATOM 5512 N N . HIS B 1 79 ? -34.219 -8.789 -5.988 1 95.12 79 HIS B N 1
ATOM 5513 C CA . HIS B 1 79 ? -33.75 -7.938 -7.082 1 95.12 79 HIS B CA 1
ATOM 5514 C C . HIS B 1 79 ? -32.531 -8.516 -7.77 1 95.12 79 HIS B C 1
ATOM 5516 O O . HIS B 1 79 ? -32.438 -8.531 -9 1 95.12 79 HIS B O 1
ATOM 5522 N N . ILE B 1 80 ? -31.562 -8.977 -7.016 1 94.44 80 ILE B N 1
ATOM 5523 C CA . ILE B 1 80 ? -30.312 -9.531 -7.539 1 94.44 80 ILE B CA 1
ATOM 5524 C C . ILE B 1 80 ? -30.594 -10.797 -8.336 1 94.44 80 ILE B C 1
ATOM 5526 O O . ILE B 1 80 ? -30.062 -10.992 -9.43 1 94.44 80 ILE B O 1
ATOM 5530 N N . THR B 1 81 ? -31.438 -11.617 -7.852 1 92.81 81 THR B N 1
ATOM 5531 C CA . THR B 1 81 ? -31.781 -12.867 -8.523 1 92.81 81 THR B CA 1
ATOM 5532 C C . THR B 1 81 ? -32.438 -12.586 -9.883 1 92.81 81 THR B C 1
ATOM 5534 O O . THR B 1 81 ? -32.156 -13.289 -10.859 1 92.81 81 THR B O 1
ATOM 5537 N N . GLN B 1 82 ? -33.156 -11.531 -9.922 1 90.69 82 GLN B N 1
ATOM 5538 C CA . GLN B 1 82 ? -33.938 -11.219 -11.117 1 90.69 82 GLN B CA 1
ATOM 5539 C C . GLN B 1 82 ? -33.094 -10.484 -12.148 1 90.69 82 GLN B C 1
ATOM 5541 O O . GLN B 1 82 ? -33.25 -10.703 -13.352 1 90.69 82 GLN B O 1
ATOM 5546 N N . TYR B 1 83 ? -32.219 -9.656 -11.625 1 89.44 83 TYR B N 1
ATOM 5547 C CA . TYR B 1 83 ? -31.672 -8.703 -12.578 1 89.44 83 TYR B CA 1
ATOM 5548 C C . TYR B 1 83 ? -30.156 -8.828 -12.648 1 89.44 83 TYR B C 1
ATOM 5550 O O . TYR B 1 83 ? -29.516 -8.297 -13.562 1 89.44 83 TYR B O 1
ATOM 5558 N N . ALA B 1 84 ? -29.547 -9.523 -11.75 1 87.25 84 ALA B N 1
ATOM 5559 C CA . ALA B 1 84 ? -28.094 -9.531 -11.695 1 87.25 84 ALA B CA 1
ATOM 5560 C C . ALA B 1 84 ? -27.516 -10.375 -12.828 1 87.25 84 ALA B C 1
ATOM 5562 O O . ALA B 1 84 ? -28.109 -11.359 -13.258 1 87.25 84 ALA B O 1
ATOM 5563 N N . ASN B 1 85 ? -26.406 -10.133 -13.391 1 82.88 85 ASN B N 1
ATOM 5564 C CA . ASN B 1 85 ? -25.594 -10.852 -14.352 1 82.88 85 ASN B CA 1
ATOM 5565 C C . ASN B 1 85 ? -26.297 -10.992 -15.703 1 82.88 85 ASN B C 1
ATOM 5567 O O . ASN B 1 85 ? -25.969 -11.891 -16.484 1 82.88 85 ASN B O 1
ATOM 5571 N N . LYS B 1 86 ? -27.406 -10.383 -16.016 1 76.19 86 LYS B N 1
ATOM 5572 C CA . LYS B 1 86 ? -28.188 -10.555 -17.234 1 76.19 86 LYS B CA 1
ATOM 5573 C C . LYS B 1 86 ? -27.562 -9.789 -18.406 1 76.19 86 LYS B C 1
ATOM 5575 O O . LYS B 1 86 ? -27.984 -9.953 -19.547 1 76.19 86 LYS B O 1
ATOM 5580 N N . GLY B 1 87 ? -26.406 -9.352 -18.297 1 66.88 87 GLY B N 1
ATOM 5581 C CA . GLY B 1 87 ? -25.703 -8.758 -19.406 1 66.88 87 GLY B CA 1
ATOM 5582 C C . GLY B 1 87 ? -26.266 -7.418 -19.828 1 66.88 87 GLY B C 1
ATOM 5583 O O . GLY B 1 87 ? -27 -6.781 -19.078 1 66.88 87 GLY B O 1
ATOM 5584 N N . LYS B 1 88 ? -26.156 -7.074 -21.25 1 67.44 88 LYS B N 1
ATOM 5585 C CA . LYS B 1 88 ? -26.5 -5.785 -21.844 1 67.44 88 LYS B CA 1
ATOM 5586 C C . LYS B 1 88 ? -27.984 -5.734 -22.203 1 67.44 88 LYS B C 1
ATOM 5588 O O . LYS B 1 88 ? -28.562 -6.73 -22.641 1 67.44 88 LYS B O 1
ATOM 5593 N N . GLY B 1 89 ? -28.812 -4.625 -21.812 1 65.44 89 GLY B N 1
ATOM 5594 C CA . GLY B 1 89 ? -30.203 -4.352 -22.172 1 65.44 89 GLY B CA 1
ATOM 5595 C C . GLY B 1 89 ? -31.141 -4.344 -20.984 1 65.44 89 GLY B C 1
ATOM 5596 O O . GLY B 1 89 ? -32.281 -3.85 -21.094 1 65.44 89 GLY B O 1
ATOM 5597 N N . SER B 1 90 ? -30.734 -4.984 -19.891 1 71.19 90 SER B N 1
ATOM 5598 C CA . SER B 1 90 ? -31.594 -4.973 -18.719 1 71.19 90 SER B CA 1
ATOM 5599 C C . SER B 1 90 ? -31.062 -4.004 -17.656 1 71.19 90 SER B C 1
ATOM 5601 O O . SER B 1 90 ? -29.875 -3.998 -17.359 1 71.19 90 SER B O 1
ATOM 5603 N N . THR B 1 91 ? -32.031 -3.15 -17.328 1 79.69 91 THR B N 1
ATOM 5604 C CA . THR B 1 91 ? -31.641 -2.16 -16.328 1 79.69 91 THR B CA 1
ATOM 5605 C C . THR B 1 91 ? -31.703 -2.748 -14.922 1 79.69 91 THR B C 1
ATOM 5607 O O . THR B 1 91 ? -32.781 -3.143 -14.461 1 79.69 91 THR B O 1
ATOM 5610 N N . SER B 1 92 ? -30.672 -2.932 -14.234 1 86.88 92 SER B N 1
ATOM 5611 C CA . SER B 1 92 ? -30.625 -3.418 -12.859 1 86.88 92 SER B CA 1
ATOM 5612 C C . SER B 1 92 ? -30.172 -2.322 -11.906 1 86.88 92 SER B C 1
ATOM 5614 O O . SER B 1 92 ? -30.438 -2.396 -10.703 1 86.88 92 SER B O 1
ATOM 5616 N N . TYR B 1 93 ? -29.484 -1.297 -12.367 1 89.5 93 TYR B N 1
ATOM 5617 C CA . TYR B 1 93 ? -28.859 -0.21 -11.633 1 89.5 93 TYR B CA 1
ATOM 5618 C C . TYR B 1 93 ? -27.797 -0.745 -10.672 1 89.5 93 TYR B C 1
ATOM 5620 O O . TYR B 1 93 ? -27.578 -0.17 -9.602 1 89.5 93 TYR B O 1
ATOM 5628 N N . LEU B 1 94 ? -27.25 -1.903 -11.008 1 91 94 LEU B N 1
ATOM 5629 C CA . LEU B 1 94 ? -26.219 -2.514 -10.18 1 91 94 LEU B CA 1
ATOM 5630 C C . LEU B 1 94 ? -24.875 -2.508 -10.906 1 91 94 LEU B C 1
ATOM 5632 O O . LEU B 1 94 ? -23.922 -3.135 -10.453 1 91 94 LEU B O 1
ATOM 5636 N N . SER B 1 95 ? -24.828 -1.772 -11.898 1 86.81 95 SER B N 1
ATOM 5637 C CA . SER B 1 95 ? -23.656 -1.812 -12.773 1 86.81 95 SER B CA 1
ATOM 5638 C C . SER B 1 95 ? -22.609 -0.808 -12.328 1 86.81 95 SER B C 1
ATOM 5640 O O . SER B 1 95 ? -22.875 0.059 -11.492 1 86.81 95 SER B O 1
ATOM 5642 N N . PHE B 1 96 ? -21.516 -0.921 -12.961 1 86.75 96 PHE B N 1
ATOM 5643 C CA . PHE B 1 96 ? -20.375 -0.043 -12.742 1 86.75 96 PHE B CA 1
ATOM 5644 C C . PHE B 1 96 ? -20.719 1.398 -13.094 1 86.75 96 PHE B C 1
ATOM 5646 O O . PHE B 1 96 ? -20.328 2.328 -12.383 1 86.75 96 PHE B O 1
ATOM 5653 N N . ALA B 1 97 ? -21.391 1.57 -14.117 1 87 97 ALA B N 1
ATOM 5654 C CA . ALA B 1 97 ? -21.766 2.904 -14.578 1 87 97 ALA B CA 1
ATOM 5655 C C . ALA B 1 97 ? -22.656 3.605 -13.555 1 87 97 ALA B C 1
ATOM 5657 O O . ALA B 1 97 ? -22.531 4.812 -13.336 1 87 97 ALA B O 1
ATOM 5658 N N . THR B 1 98 ? -23.531 2.855 -12.938 1 90.81 98 THR B N 1
ATOM 5659 C CA . THR B 1 98 ? -24.453 3.414 -11.961 1 90.81 98 THR B CA 1
ATOM 5660 C C . THR B 1 98 ? -23.719 3.924 -10.734 1 90.81 98 THR B C 1
ATOM 5662 O O . THR B 1 98 ? -23.922 5.059 -10.297 1 90.81 98 THR B O 1
ATOM 5665 N N . PHE B 1 99 ? -22.844 3.055 -10.18 1 93.62 99 PHE B N 1
ATOM 5666 C CA . PHE B 1 99 ? -22.266 3.527 -8.93 1 93.62 99 PHE B CA 1
ATOM 5667 C C . PHE B 1 99 ? -21.25 4.633 -9.195 1 93.62 99 PHE B C 1
ATOM 5669 O O . PHE B 1 99 ? -20.984 5.469 -8.328 1 93.62 99 PHE B O 1
ATOM 5676 N N . GLU B 1 100 ? -20.641 4.688 -10.383 1 93.44 100 GLU B N 1
ATOM 5677 C CA . GLU B 1 100 ? -19.766 5.805 -10.727 1 93.44 100 GLU B CA 1
ATOM 5678 C C . GLU B 1 100 ? -20.531 7.121 -10.758 1 93.44 100 GLU B C 1
ATOM 5680 O O . GLU B 1 100 ? -20 8.164 -10.367 1 93.44 100 GLU B O 1
ATOM 5685 N N . GLN B 1 101 ? -21.719 7.047 -11.25 1 95.06 101 GLN B N 1
ATOM 5686 C CA . GLN B 1 101 ? -22.547 8.242 -11.258 1 95.06 101 GLN B CA 1
ATOM 5687 C C . GLN B 1 101 ? -22.875 8.688 -9.836 1 95.06 101 GLN B C 1
ATOM 5689 O O . GLN B 1 101 ? -22.875 9.891 -9.539 1 95.06 101 GLN B O 1
ATOM 5694 N N . PHE B 1 102 ? -23.156 7.758 -9 1 96.88 102 PHE B N 1
ATOM 5695 C CA . PHE B 1 102 ? -23.438 8.078 -7.602 1 96.88 102 PHE B CA 1
ATOM 5696 C C . PHE B 1 102 ? -22.219 8.703 -6.938 1 96.88 102 PHE B C 1
ATOM 5698 O O . PHE B 1 102 ? -22.344 9.641 -6.148 1 96.88 102 PHE B O 1
ATOM 5705 N N . VAL B 1 103 ? -21.031 8.156 -7.23 1 97.25 103 VAL B N 1
ATOM 5706 C CA . VAL B 1 103 ? -19.797 8.695 -6.688 1 97.25 103 VAL B CA 1
ATOM 5707 C C . VAL B 1 103 ? -19.656 10.164 -7.082 1 97.25 103 VAL B C 1
ATOM 5709 O O . VAL B 1 103 ? -19.359 11.016 -6.238 1 97.25 103 VAL B O 1
ATOM 5712 N N . ASN B 1 104 ? -19.922 10.453 -8.312 1 96.88 104 ASN B N 1
ATOM 5713 C CA . ASN B 1 104 ? -19.797 11.82 -8.812 1 96.88 104 ASN B CA 1
ATOM 5714 C C . ASN B 1 104 ? -20.812 12.75 -8.164 1 96.88 104 ASN B C 1
ATOM 5716 O O . ASN B 1 104 ? -20.484 13.883 -7.793 1 96.88 104 ASN B O 1
ATOM 5720 N N . ILE B 1 105 ? -22 12.273 -8.094 1 97.69 105 ILE B N 1
ATOM 5721 C CA . ILE B 1 105 ? -23.062 13.078 -7.523 1 97.69 105 ILE B CA 1
ATOM 5722 C C . ILE B 1 105 ? -22.75 13.391 -6.059 1 97.69 105 ILE B C 1
ATOM 5724 O O . ILE B 1 105 ? -22.875 14.539 -5.625 1 97.69 105 ILE B O 1
ATOM 5728 N N . MET B 1 106 ? -22.375 12.383 -5.332 1 98.31 106 MET B N 1
ATOM 5729 C CA . MET B 1 106 ? -22.062 12.562 -3.918 1 98.31 106 MET B CA 1
ATOM 5730 C C . MET B 1 106 ? -20.875 13.508 -3.742 1 98.31 106 MET B C 1
ATOM 5732 O O . MET B 1 106 ? -20.875 14.344 -2.842 1 98.31 106 MET B O 1
ATOM 5736 N N . ALA B 1 107 ? -19.828 13.328 -4.547 1 98.19 107 ALA B N 1
ATOM 5737 C CA . ALA B 1 107 ? -18.656 14.188 -4.492 1 98.19 107 ALA B CA 1
ATOM 5738 C C . ALA B 1 107 ? -19.031 15.648 -4.719 1 98.19 107 ALA B C 1
ATOM 5740 O O . ALA B 1 107 ? -18.562 16.531 -4.008 1 98.19 107 ALA B O 1
ATOM 5741 N N . GLU B 1 108 ? -19.875 15.859 -5.664 1 97.31 108 GLU B N 1
ATOM 5742 C CA . GLU B 1 108 ? -20.312 17.219 -5.969 1 97.31 108 GLU B CA 1
ATOM 5743 C C . GLU B 1 108 ? -21.094 17.812 -4.805 1 97.31 108 GLU B C 1
ATOM 5745 O O . GLU B 1 108 ? -20.969 19 -4.512 1 97.31 108 GLU B O 1
ATOM 5750 N N . GLN B 1 109 ? -21.938 17.031 -4.234 1 97.75 109 GLN B N 1
ATOM 5751 C CA . GLN B 1 109 ? -22.703 17.516 -3.1 1 97.75 109 GLN B CA 1
ATOM 5752 C C . GLN B 1 109 ? -21.812 17.859 -1.923 1 97.75 109 GLN B C 1
ATOM 5754 O O . GLN B 1 109 ? -22.047 18.844 -1.223 1 97.75 109 GLN B O 1
ATOM 5759 N N . VAL B 1 110 ? -20.812 17.016 -1.633 1 98.25 110 VAL B N 1
ATOM 5760 C CA . VAL B 1 110 ? -19.859 17.312 -0.572 1 98.25 110 VAL B CA 1
ATOM 5761 C C . VAL B 1 110 ? -19.109 18.609 -0.888 1 98.25 110 VAL B C 1
ATOM 5763 O O . VAL B 1 110 ? -18.953 19.469 -0.019 1 98.25 110 VAL B O 1
ATOM 5766 N N . LYS B 1 111 ? -18.656 18.781 -2.125 1 98 111 LYS B N 1
ATOM 5767 C CA . LYS B 1 111 ? -17.984 19.984 -2.559 1 98 111 LYS B CA 1
ATOM 5768 C C . LYS B 1 111 ? -18.859 21.219 -2.363 1 98 111 LYS B C 1
ATOM 5770 O O . LYS B 1 111 ? -18.406 22.25 -1.856 1 98 111 LYS B O 1
ATOM 5775 N N . GLU B 1 112 ? -20.078 21.062 -2.721 1 97.38 112 GLU B N 1
ATOM 5776 C CA . GLU B 1 112 ? -21.031 22.156 -2.58 1 97.38 112 GLU B CA 1
ATOM 5777 C C . GLU B 1 112 ? -21.219 22.547 -1.114 1 97.38 112 GLU B C 1
ATOM 5779 O O . GLU B 1 112 ? -21.328 23.734 -0.786 1 97.38 112 GLU B O 1
ATOM 5784 N N . THR B 1 113 ? -21.281 21.562 -0.349 1 97.44 113 THR B N 1
ATOM 5785 C CA . THR B 1 113 ? -21.422 21.812 1.081 1 97.44 113 THR B CA 1
ATOM 5786 C C . THR B 1 113 ? -20.234 22.609 1.606 1 97.44 113 THR B C 1
ATOM 5788 O O . THR B 1 113 ? -20.406 23.562 2.357 1 97.44 113 THR B O 1
ATOM 5791 N N . ILE B 1 114 ? -19.062 22.266 1.242 1 97.81 114 ILE B N 1
ATOM 5792 C CA . ILE B 1 114 ? -17.844 22.922 1.682 1 97.81 114 ILE B CA 1
ATOM 5793 C C . ILE B 1 114 ? -17.812 24.359 1.15 1 97.81 114 ILE B C 1
ATOM 5795 O O . ILE B 1 114 ? -17.531 25.297 1.898 1 97.81 114 ILE B O 1
ATOM 5799 N N . VAL B 1 115 ? -18.125 24.516 -0.097 1 98.06 115 VAL B N 1
ATOM 5800 C CA . VAL B 1 115 ? -18.109 25.828 -0.739 1 98.06 115 VAL B CA 1
ATOM 5801 C C . VAL B 1 115 ? -19.094 26.766 -0.051 1 98.06 115 VAL B C 1
ATOM 5803 O O . VAL B 1 115 ? -18.797 27.922 0.2 1 98.06 115 VAL B O 1
ATOM 5806 N N . ASN B 1 116 ? -20.219 26.234 0.247 1 97.06 116 ASN B N 1
ATOM 5807 C CA . ASN B 1 116 ? -21.234 27.031 0.939 1 97.06 116 ASN B CA 1
ATOM 5808 C C . ASN B 1 116 ? -20.766 27.422 2.336 1 97.06 116 ASN B C 1
ATOM 5810 O O . ASN B 1 116 ? -21.016 28.547 2.783 1 97.06 116 ASN B O 1
ATOM 5814 N N . GLU B 1 117 ? -20.094 26.531 2.975 1 96.62 117 GLU B N 1
ATOM 5815 C CA . GLU B 1 117 ? -19.547 26.844 4.285 1 96.62 117 GLU B CA 1
ATOM 5816 C C . GLU B 1 117 ? -18.516 27.969 4.184 1 96.62 117 GLU B C 1
ATOM 5818 O O . GLU B 1 117 ? -18.453 28.844 5.043 1 96.62 117 GLU B O 1
ATOM 5823 N N . ILE B 1 118 ? -17.719 27.938 3.188 1 97.19 118 ILE B N 1
ATOM 5824 C CA . ILE B 1 118 ? -16.688 28.953 2.973 1 97.19 118 ILE B CA 1
ATOM 5825 C C . ILE B 1 118 ? -17.344 30.297 2.707 1 97.19 118 ILE B C 1
ATOM 5827 O O . ILE B 1 118 ? -16.922 31.312 3.268 1 97.19 118 ILE B O 1
ATOM 5831 N N . LYS B 1 119 ? -18.344 30.281 1.871 1 96.25 119 LYS B N 1
ATOM 5832 C CA . LYS B 1 119 ? -19.062 31.516 1.554 1 96.25 119 LYS B CA 1
ATOM 5833 C C . LYS B 1 119 ? -19.719 32.094 2.797 1 96.25 119 LYS B C 1
ATOM 5835 O O . LYS B 1 119 ? -19.688 33.312 3.006 1 96.25 119 LYS B O 1
ATOM 5840 N N . ASP B 1 120 ? -20.266 31.219 3.58 1 94.5 120 ASP B N 1
ATOM 5841 C CA . ASP B 1 120 ? -20.891 31.656 4.82 1 94.5 120 ASP B CA 1
ATOM 5842 C C . ASP B 1 120 ? -19.859 32.25 5.781 1 94.5 120 ASP B C 1
ATOM 5844 O O . ASP B 1 120 ? -20.172 33.188 6.516 1 94.5 120 ASP B O 1
ATOM 5848 N N . ALA B 1 121 ? -18.703 31.75 5.797 1 94.06 121 ALA B N 1
ATOM 5849 C CA . ALA B 1 121 ? -17.641 32.188 6.695 1 94.06 121 ALA B CA 1
ATOM 5850 C C . ALA B 1 121 ? -17.031 33.5 6.207 1 94.06 121 ALA B C 1
ATOM 5852 O O . ALA B 1 121 ? -16.531 34.312 7.008 1 94.06 121 ALA B O 1
ATOM 5853 N N . LYS B 1 122 ? -17.047 33.719 4.887 1 94.06 122 LYS B N 1
ATOM 5854 C CA . LYS B 1 122 ? -16.484 34.875 4.188 1 94.06 122 LYS B CA 1
ATOM 5855 C C . LYS B 1 122 ? -14.961 34.812 4.137 1 94.06 122 LYS B C 1
ATOM 5857 O O . LYS B 1 122 ? -14.383 34.594 3.07 1 94.06 122 LYS B O 1
ATOM 5862 N N . TYR B 1 123 ? -14.367 34.812 5.383 1 96.19 123 TYR B N 1
ATOM 5863 C CA . TYR B 1 123 ? -12.906 34.781 5.398 1 96.19 123 TYR B CA 1
ATOM 5864 C C . TYR B 1 123 ? -12.391 33.344 5.34 1 96.19 123 TYR B C 1
ATOM 5866 O O . TYR B 1 123 ? -12.953 32.469 5.977 1 96.19 123 TYR B O 1
ATOM 5874 N N . PHE B 1 124 ? -11.359 33.094 4.512 1 97.12 124 PHE B N 1
ATOM 5875 C CA . PHE B 1 124 ? -10.742 31.781 4.418 1 97.12 124 PHE B CA 1
ATOM 5876 C C . PHE B 1 124 ? -9.242 31.891 4.168 1 97.12 124 PHE B C 1
ATOM 5878 O O . PHE B 1 124 ? -8.734 33 3.906 1 97.12 124 PHE B O 1
ATOM 5885 N N . SER B 1 125 ? -8.586 30.859 4.367 1 96.25 125 SER B N 1
ATOM 5886 C CA . SER B 1 125 ? -7.164 30.75 4.051 1 96.25 125 SER B CA 1
ATOM 5887 C C . SER B 1 125 ? -6.871 29.5 3.227 1 96.25 125 SER B C 1
ATOM 5889 O O . SER B 1 125 ? -7.688 28.578 3.172 1 96.25 125 SER B O 1
ATOM 5891 N N . LEU B 1 126 ? -5.695 29.547 2.598 1 95.06 126 LEU B N 1
ATOM 5892 C CA . LEU B 1 126 ? -5.316 28.469 1.693 1 95.06 126 LEU B CA 1
ATOM 5893 C C . LEU B 1 126 ? -4.129 27.688 2.246 1 95.06 126 LEU B C 1
ATOM 5895 O O . LEU B 1 126 ? -3.172 28.281 2.75 1 95.06 126 LEU B O 1
ATOM 5899 N N . VAL B 1 127 ? -4.27 26.438 2.236 1 93.12 127 VAL B N 1
ATOM 5900 C CA . VAL B 1 127 ? -3.168 25.516 2.514 1 93.12 127 VAL B CA 1
ATOM 5901 C C . VAL B 1 127 ? -2.896 24.641 1.287 1 93.12 127 VAL B C 1
ATOM 5903 O O . VAL B 1 127 ? -3.793 23.953 0.801 1 93.12 127 VAL B O 1
ATOM 5906 N N . VAL B 1 128 ? -1.683 24.719 0.771 1 90.88 128 VAL B N 1
ATOM 5907 C CA . VAL B 1 128 ? -1.353 24 -0.457 1 90.88 128 VAL B CA 1
ATOM 5908 C C . VAL B 1 128 ? -0.045 23.234 -0.273 1 90.88 128 VAL B C 1
ATOM 5910 O O . VAL B 1 128 ? 0.868 23.703 0.408 1 90.88 128 VAL B O 1
ATOM 5913 N N . ASP B 1 129 ? -0.032 22.047 -0.728 1 87.69 129 ASP B N 1
ATOM 5914 C CA . ASP B 1 129 ? 1.162 21.203 -0.749 1 87.69 129 ASP B CA 1
ATOM 5915 C C . ASP B 1 129 ? 1.112 20.203 -1.901 1 87.69 129 ASP B C 1
ATOM 5917 O O . ASP B 1 129 ? 0.044 19.938 -2.461 1 87.69 129 ASP B O 1
ATOM 5921 N N . SER B 1 130 ? 2.287 19.766 -2.324 1 87.75 130 SER B N 1
ATOM 5922 C CA . SER B 1 130 ? 2.322 18.859 -3.467 1 87.75 130 SER B CA 1
ATOM 5923 C C . SER B 1 130 ? 3.072 17.562 -3.131 1 87.75 130 SER B C 1
ATOM 5925 O O . SER B 1 130 ? 3.941 17.562 -2.258 1 87.75 130 SER B O 1
ATOM 5927 N N . THR B 1 131 ? 2.666 16.484 -3.734 1 85.31 131 THR B N 1
ATOM 5928 C CA . THR B 1 131 ? 3.328 15.188 -3.609 1 85.31 131 THR B CA 1
ATOM 5929 C C . THR B 1 131 ? 3.191 14.383 -4.898 1 85.31 131 THR B C 1
ATOM 5931 O O . THR B 1 131 ? 2.164 14.453 -5.574 1 85.31 131 THR B O 1
ATOM 5934 N N . PRO B 1 132 ? 4.223 13.719 -5.281 1 85 132 PRO B N 1
ATOM 5935 C CA . PRO B 1 132 ? 4.051 12.812 -6.422 1 85 132 PRO B CA 1
ATOM 5936 C C . PRO B 1 132 ? 3.223 11.578 -6.07 1 85 132 PRO B C 1
ATOM 5938 O O . PRO B 1 132 ? 3.348 11.039 -4.969 1 85 132 PRO B O 1
ATOM 5941 N N . ASP B 1 133 ? 2.365 11.148 -6.883 1 82.81 133 ASP B N 1
ATOM 5942 C CA . ASP B 1 133 ? 1.603 9.93 -6.656 1 82.81 133 ASP B CA 1
ATOM 5943 C C . ASP B 1 133 ? 2.336 8.711 -7.219 1 82.81 133 ASP B C 1
ATOM 5945 O O . ASP B 1 133 ? 3.49 8.812 -7.637 1 82.81 133 ASP B O 1
ATOM 5949 N N . ILE B 1 134 ? 1.731 7.559 -7.164 1 78.88 134 ILE B N 1
ATOM 5950 C CA . ILE B 1 134 ? 2.344 6.289 -7.527 1 78.88 134 ILE B CA 1
ATOM 5951 C C . ILE B 1 134 ? 2.668 6.277 -9.016 1 78.88 134 ILE B C 1
ATOM 5953 O O . ILE B 1 134 ? 3.576 5.57 -9.461 1 78.88 134 ILE B O 1
ATOM 5957 N N . SER B 1 135 ? 1.967 7.047 -9.844 1 78.75 135 SER B N 1
ATOM 5958 C CA . SER B 1 135 ? 2.209 7.137 -11.273 1 78.75 135 SER B CA 1
ATOM 5959 C C . SER B 1 135 ? 3.182 8.266 -11.602 1 78.75 135 SER B C 1
ATOM 5961 O O . SER B 1 135 ? 3.293 8.68 -12.758 1 78.75 135 SER B O 1
ATOM 5963 N N . HIS B 1 136 ? 3.725 8.906 -10.555 1 79.06 136 HIS B N 1
ATOM 5964 C CA . HIS B 1 136 ? 4.742 9.945 -10.68 1 79.06 136 HIS B CA 1
ATOM 5965 C C . HIS B 1 136 ? 4.137 11.258 -11.156 1 79.06 136 HIS B C 1
ATOM 5967 O O . HIS B 1 136 ? 4.824 12.078 -11.766 1 79.06 136 HIS B O 1
ATOM 5973 N N . THR B 1 137 ? 2.92 11.305 -10.93 1 83.31 137 THR B N 1
ATOM 5974 C CA . THR B 1 137 ? 2.232 12.562 -11.195 1 83.31 137 THR B CA 1
ATOM 5975 C C . THR B 1 137 ? 2.229 13.453 -9.953 1 83.31 137 THR B C 1
ATOM 5977 O O . THR B 1 137 ? 1.863 13 -8.867 1 83.31 137 THR B O 1
ATOM 5980 N N . ASP B 1 138 ? 2.658 14.672 -10.156 1 86.31 138 ASP B N 1
ATOM 5981 C CA . ASP B 1 138 ? 2.625 15.609 -9.039 1 86.31 138 ASP B CA 1
ATOM 5982 C C . ASP B 1 138 ? 1.195 16.047 -8.727 1 86.31 138 ASP B C 1
ATOM 5984 O O . ASP B 1 138 ? 0.486 16.547 -9.602 1 86.31 138 ASP B O 1
ATOM 5988 N N . GLN B 1 139 ? 0.799 15.805 -7.508 1 89.81 139 GLN B N 1
ATOM 5989 C CA . GLN B 1 139 ? -0.546 16.172 -7.078 1 89.81 139 GLN B CA 1
ATOM 5990 C C . GLN B 1 139 ? -0.51 17.328 -6.086 1 89.81 139 GLN B C 1
ATOM 5992 O O . GLN B 1 139 ? 0.025 17.188 -4.98 1 89.81 139 GLN B O 1
ATOM 5997 N N . LEU B 1 140 ? -1.081 18.438 -6.504 1 91.69 140 LEU B N 1
ATOM 5998 C CA . LEU B 1 140 ? -1.193 19.609 -5.641 1 91.69 140 LEU B CA 1
ATOM 5999 C C . LEU B 1 140 ? -2.5 19.578 -4.855 1 91.69 140 LEU B C 1
ATOM 6001 O O . LEU B 1 140 ? -3.582 19.547 -5.445 1 91.69 140 LEU B O 1
ATOM 6005 N N . SER B 1 141 ? -2.381 19.547 -3.541 1 94.19 141 SER B N 1
ATOM 6006 C CA . SER B 1 141 ? -3.555 19.5 -2.676 1 94.19 141 SER B CA 1
ATOM 6007 C C . SER B 1 141 ? -4.02 20.906 -2.307 1 94.19 141 SER B C 1
ATOM 6009 O O . SER B 1 141 ? -3.203 21.766 -1.969 1 94.19 141 SER B O 1
ATOM 6011 N N . LEU B 1 142 ? -5.277 21.172 -2.426 1 95.62 142 LEU B N 1
ATOM 6012 C CA . LEU B 1 142 ? -5.867 22.453 -2.051 1 95.62 142 LEU B CA 1
ATOM 6013 C C . LEU B 1 142 ? -6.797 22.297 -0.855 1 95.62 142 LEU B C 1
ATOM 6015 O O . LEU B 1 142 ? -7.816 21.594 -0.944 1 95.62 142 LEU B O 1
ATOM 6019 N N . ILE B 1 143 ? -6.445 22.953 0.264 1 96.56 143 ILE B N 1
ATOM 6020 C CA . ILE B 1 143 ? -7.211 22.891 1.504 1 96.56 143 ILE B CA 1
ATOM 6021 C C . ILE B 1 143 ? -7.633 24.297 1.918 1 96.56 143 ILE B C 1
ATOM 6023 O O . ILE B 1 143 ? -6.852 25.25 1.804 1 96.56 143 ILE B O 1
ATOM 6027 N N . PHE B 1 144 ? -8.875 24.422 2.369 1 96.88 144 PHE B N 1
ATOM 6028 C CA . PHE B 1 144 ? -9.383 25.688 2.887 1 96.88 144 PHE B CA 1
ATOM 6029 C C . PHE B 1 144 ? -9.516 25.641 4.406 1 96.88 144 PHE B C 1
ATOM 6031 O O . PHE B 1 144 ? -9.969 24.641 4.961 1 96.88 144 PHE B O 1
ATOM 6038 N N . ARG B 1 145 ? -9.031 26.609 5.008 1 95.69 145 ARG B N 1
ATOM 6039 C CA . ARG B 1 145 ? -9.273 26.781 6.434 1 95.69 145 ARG B CA 1
ATOM 6040 C C . ARG B 1 145 ? -10.227 27.953 6.688 1 95.69 145 ARG B C 1
ATOM 6042 O O . ARG B 1 145 ? -10.055 29.031 6.117 1 95.69 145 ARG B O 1
ATOM 6049 N N . TYR B 1 146 ? -11.25 27.766 7.434 1 95.56 146 TYR B N 1
ATOM 6050 C CA . TYR B 1 146 ? -12.227 28.797 7.77 1 95.56 146 TYR B CA 1
ATOM 6051 C C . TYR B 1 146 ? -12.906 28.5 9.102 1 95.56 146 TYR B C 1
ATOM 6053 O O . TYR B 1 146 ? -12.68 27.438 9.688 1 95.56 146 TYR B O 1
ATOM 6061 N N . VAL B 1 147 ? -13.625 29.469 9.617 1 93.12 147 VAL B N 1
ATOM 6062 C CA . VAL B 1 147 ? -14.328 29.328 10.891 1 93.12 147 VAL B CA 1
ATOM 6063 C C . VAL B 1 147 ? -15.82 29.125 10.641 1 93.12 147 VAL B C 1
ATOM 6065 O O . VAL B 1 147 ? -16.469 29.953 9.992 1 93.12 147 VAL B O 1
ATOM 6068 N N . LYS B 1 148 ? -16.344 28.031 11.109 1 91.75 148 LYS B N 1
ATOM 6069 C CA . LYS B 1 148 ? -17.766 27.734 10.945 1 91.75 148 LYS B CA 1
ATOM 6070 C C . LYS B 1 148 ? -18.625 28.703 11.773 1 91.75 148 LYS B C 1
ATOM 6072 O O . LYS B 1 148 ? -18.094 29.469 12.578 1 91.75 148 LYS B O 1
ATOM 6077 N N . LYS B 1 149 ? -19.891 28.594 11.586 1 83.75 149 LYS B N 1
ATOM 6078 C CA . LYS B 1 149 ? -20.828 29.469 12.273 1 83.75 149 LYS B CA 1
ATOM 6079 C C . LYS B 1 149 ? -20.797 29.25 13.781 1 83.75 149 LYS B C 1
ATOM 6081 O O . LYS B 1 149 ? -21 30.188 14.562 1 83.75 149 LYS B O 1
ATOM 6086 N N . ASN B 1 150 ? -20.422 28.062 14.148 1 81.81 150 ASN B N 1
ATOM 6087 C CA . ASN B 1 150 ? -20.375 27.734 15.57 1 81.81 150 ASN B CA 1
ATOM 6088 C C . ASN B 1 150 ? -19.062 28.172 16.203 1 81.81 150 ASN B C 1
ATOM 6090 O O . ASN B 1 150 ? -18.844 27.953 17.406 1 81.81 150 ASN B O 1
ATOM 6094 N N . GLY B 1 151 ? -18.172 28.734 15.406 1 82.31 151 GLY B N 1
ATOM 6095 C CA . GLY B 1 151 ? -16.922 29.266 15.93 1 82.31 151 GLY B CA 1
ATOM 6096 C C . GLY B 1 151 ? -15.758 28.297 15.812 1 82.31 151 GLY B C 1
ATOM 6097 O O . GLY B 1 151 ? -14.617 28.656 16.125 1 82.31 151 GLY B O 1
ATOM 6098 N N . GLU B 1 152 ? -15.977 27.156 15.289 1 86.81 152 GLU B N 1
ATOM 6099 C CA . GLU B 1 152 ? -14.93 26.141 15.203 1 86.81 152 GLU B CA 1
ATOM 6100 C C . GLU B 1 152 ? -14.133 26.281 13.906 1 86.81 152 GLU B C 1
ATOM 6102 O O . GLU B 1 152 ? -14.703 26.312 12.82 1 86.81 152 GLU B O 1
ATOM 6107 N N . PRO B 1 153 ? -12.836 26.453 14.07 1 91.25 153 PRO B N 1
ATOM 6108 C CA . PRO B 1 153 ? -12.023 26.422 12.852 1 91.25 153 PRO B CA 1
ATOM 6109 C C . PRO B 1 153 ? -11.953 25.031 12.227 1 91.25 153 PRO B C 1
ATOM 6111 O O . PRO B 1 153 ? -11.859 24.031 12.938 1 91.25 153 PRO B O 1
ATOM 6114 N N . VAL B 1 154 ? -12.094 24.969 10.922 1 93.31 154 VAL B N 1
ATOM 6115 C CA . VAL B 1 154 ? -12.039 23.688 10.219 1 93.31 154 VAL B CA 1
ATOM 6116 C C . VAL B 1 154 ? -11.125 23.797 9.008 1 93.31 154 VAL B C 1
ATOM 6118 O O . VAL B 1 154 ? -10.898 24.891 8.492 1 93.31 154 VAL B O 1
ATOM 6121 N N . GLU B 1 155 ? -10.508 22.797 8.656 1 95.06 155 GLU B N 1
ATOM 6122 C CA . GLU B 1 155 ? -9.734 22.656 7.422 1 95.06 155 GLU B CA 1
ATOM 6123 C C . GLU B 1 155 ? -10.352 21.609 6.508 1 95.06 155 GLU B C 1
ATOM 6125 O O . GLU B 1 155 ? -10.523 20.453 6.906 1 95.06 155 GLU B O 1
ATOM 6130 N N . ARG B 1 156 ? -10.719 22.047 5.328 1 96.88 156 ARG B N 1
ATOM 6131 C CA . ARG B 1 156 ? -11.438 21.141 4.426 1 96.88 156 ARG B CA 1
ATOM 6132 C C . ARG B 1 156 ? -10.688 20.984 3.105 1 96.88 156 ARG B C 1
ATOM 6134 O O . ARG B 1 156 ? -10.203 21.969 2.537 1 96.88 156 ARG B O 1
ATOM 6141 N N . PHE B 1 157 ? -10.633 19.812 2.707 1 97.44 157 PHE B N 1
ATOM 6142 C CA . PHE B 1 157 ? -10.039 19.469 1.421 1 97.44 157 PHE B CA 1
ATOM 6143 C C . PHE B 1 157 ? -11.023 19.734 0.285 1 97.44 157 PHE B C 1
ATOM 6145 O O . PHE B 1 157 ? -12.188 19.328 0.358 1 97.44 157 PHE B O 1
ATOM 6152 N N . LEU B 1 158 ? -10.461 20.297 -0.79 1 96.94 158 LEU B N 1
ATOM 6153 C CA . LEU B 1 158 ? -11.359 20.562 -1.907 1 96.94 158 LEU B CA 1
ATOM 6154 C C . LEU B 1 158 ? -11.008 19.688 -3.104 1 96.94 158 LEU B C 1
ATOM 6156 O O . LEU B 1 158 ? -11.875 18.984 -3.635 1 96.94 158 LEU B O 1
ATOM 6160 N N . GLN B 1 159 ? -9.734 19.719 -3.523 1 96.31 159 GLN B N 1
ATOM 6161 C CA . GLN B 1 159 ? -9.391 18.906 -4.691 1 96.31 159 GLN B CA 1
ATOM 6162 C C . GLN B 1 159 ? -7.875 18.797 -4.844 1 96.31 159 GLN B C 1
ATOM 6164 O O . GLN B 1 159 ? -7.121 19.531 -4.207 1 96.31 159 GLN B O 1
ATOM 6169 N N . PHE B 1 160 ? -7.465 17.844 -5.68 1 94.88 160 PHE B N 1
ATOM 6170 C CA . PHE B 1 160 ? -6.105 17.719 -6.191 1 94.88 160 PHE B CA 1
ATOM 6171 C C . PHE B 1 160 ? -5.988 18.328 -7.582 1 94.88 160 PHE B C 1
ATOM 6173 O O . PHE B 1 160 ? -6.922 18.25 -8.383 1 94.88 160 PHE B O 1
ATOM 6180 N N . PHE B 1 161 ? -4.824 18.969 -7.816 1 93 161 PHE B N 1
ATOM 6181 C CA . PHE B 1 161 ? -4.465 19.375 -9.172 1 93 161 PHE B CA 1
ATOM 6182 C C . PHE B 1 161 ? -3.328 18.516 -9.711 1 93 161 PHE B C 1
ATOM 6184 O O . PHE B 1 161 ? -2.24 18.484 -9.125 1 93 161 PHE B O 1
ATOM 6191 N N . ALA B 1 162 ? -3.656 17.812 -10.75 1 88.25 162 ALA B N 1
ATOM 6192 C CA . ALA B 1 162 ? -2.611 17.016 -11.375 1 88.25 162 ALA B CA 1
ATOM 6193 C C . ALA B 1 162 ? -1.677 17.891 -12.211 1 88.25 162 ALA B C 1
ATOM 6195 O O . ALA B 1 162 ? -2.133 18.703 -13.023 1 88.25 162 ALA B O 1
ATOM 6196 N N . ASN B 1 163 ? -0.43 17.812 -11.984 1 78.31 163 ASN B N 1
ATOM 6197 C CA . ASN B 1 163 ? 0.628 18.438 -12.766 1 78.31 163 ASN B CA 1
ATOM 6198 C C . ASN B 1 163 ? 0.412 19.953 -12.891 1 78.31 163 ASN B C 1
ATOM 6200 O O . ASN B 1 163 ? 0.455 20.5 -13.992 1 78.31 163 ASN B O 1
ATOM 6204 N N . ALA B 1 164 ? 0.057 20.5 -11.789 1 71.44 164 ALA B N 1
ATOM 6205 C CA . ALA B 1 164 ? -0.152 21.953 -11.812 1 71.44 164 ALA B CA 1
ATOM 6206 C C . ALA B 1 164 ? 1.147 22.688 -12.133 1 71.44 164 ALA B C 1
ATOM 6208 O O . ALA B 1 164 ? 1.149 23.906 -12.305 1 71.44 164 ALA B O 1
ATOM 6209 N N . GLY B 1 165 ? 2.176 21.906 -12.48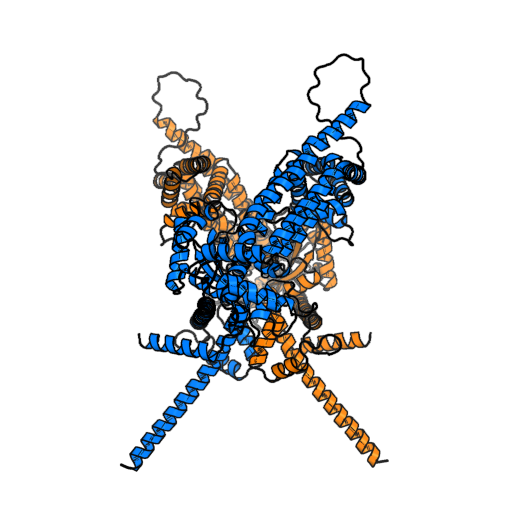4 1 65.31 165 GLY B N 1
ATOM 6210 C CA . GLY B 1 165 ? 3.455 22.516 -12.812 1 65.31 165 GLY B CA 1
ATOM 6211 C C . GLY B 1 165 ? 4.301 22.828 -11.594 1 65.31 165 GLY B C 1
ATOM 6212 O O . GLY B 1 165 ? 3.801 22.797 -10.461 1 65.31 165 GLY B O 1
ATOM 6213 N N . HIS B 1 166 ? 5.555 23.031 -11.766 1 67.25 166 HIS B N 1
ATOM 6214 C CA . HIS B 1 166 ? 6.465 23.359 -10.672 1 67.25 166 HIS B CA 1
ATOM 6215 C C . HIS B 1 166 ? 6.75 24.859 -10.617 1 67.25 166 HIS B C 1
ATOM 6217 O O . HIS B 1 166 ? 7.316 25.359 -9.641 1 67.25 166 HIS B O 1
ATOM 6223 N N . LYS B 1 167 ? 6.184 25.469 -11.641 1 74.44 167 LYS B N 1
ATOM 6224 C CA . LYS B 1 167 ? 6.34 26.922 -11.617 1 74.44 167 LYS B CA 1
ATOM 6225 C C . LYS B 1 167 ? 5.25 27.578 -10.781 1 74.44 167 LYS B C 1
ATOM 6227 O O . LYS B 1 167 ? 4.094 27.141 -10.812 1 74.44 167 LYS B O 1
ATOM 6232 N N . SER B 1 168 ? 5.656 28.562 -10.094 1 80.38 168 SER B N 1
ATOM 6233 C CA . SER B 1 168 ? 4.742 29.281 -9.211 1 80.38 168 SER B CA 1
ATOM 6234 C C . SER B 1 168 ? 3.553 29.844 -9.977 1 80.38 168 SER B C 1
ATOM 6236 O O . SER B 1 168 ? 2.43 29.859 -9.461 1 80.38 168 SER B O 1
ATOM 6238 N N . GLU B 1 169 ? 3.768 30.219 -11.195 1 83.5 169 GLU B N 1
ATOM 6239 C CA . GLU B 1 169 ? 2.703 30.797 -12.008 1 83.5 169 GLU B CA 1
ATOM 6240 C C . GLU B 1 169 ? 1.617 29.781 -12.32 1 83.5 169 GLU B C 1
ATOM 6242 O O . GLU B 1 169 ? 0.426 30.078 -12.25 1 83.5 169 GLU B O 1
ATOM 6247 N N . ASP B 1 170 ? 2.057 28.656 -12.641 1 84.38 170 ASP B N 1
ATOM 6248 C CA . ASP B 1 170 ? 1.117 27.594 -12.984 1 84.38 170 ASP B CA 1
ATOM 6249 C C . ASP B 1 170 ? 0.289 27.188 -11.766 1 84.38 170 ASP B C 1
ATOM 6251 O O . ASP B 1 170 ? -0.914 26.938 -11.883 1 84.38 170 ASP B O 1
ATOM 6255 N N . MET B 1 171 ? 0.909 27.094 -10.664 1 88.5 171 MET B N 1
ATOM 6256 C CA . MET B 1 171 ? 0.214 26.734 -9.438 1 88.5 171 MET B CA 1
ATOM 6257 C C . MET B 1 171 ? -0.81 27.797 -9.047 1 88.5 171 MET B C 1
ATOM 6259 O O . MET B 1 171 ? -1.932 27.469 -8.656 1 88.5 171 MET B O 1
ATOM 6263 N N . ALA B 1 172 ? -0.385 29.031 -9.18 1 91.06 172 ALA B N 1
ATOM 6264 C CA . ALA B 1 172 ? -1.292 30.141 -8.867 1 91.06 172 ALA B CA 1
ATOM 6265 C C . ALA B 1 172 ? -2.508 30.125 -9.789 1 91.06 172 ALA B C 1
ATOM 6267 O O . ALA B 1 172 ? -3.639 30.328 -9.336 1 91.06 172 ALA B O 1
ATOM 6268 N N . ASP B 1 173 ? -2.232 29.859 -11.023 1 91.19 173 ASP B N 1
ATOM 6269 C CA . ASP B 1 173 ? -3.32 29.812 -11.992 1 91.19 173 ASP B CA 1
ATOM 6270 C C . ASP B 1 173 ? -4.32 28.719 -11.656 1 91.19 173 ASP B C 1
ATOM 6272 O O . ASP B 1 173 ? -5.531 28.906 -11.773 1 91.19 173 ASP B O 1
ATOM 6276 N N . ALA B 1 174 ? -3.773 27.625 -11.305 1 91.88 174 ALA B N 1
ATOM 6277 C CA . ALA B 1 174 ? -4.637 26.5 -10.922 1 91.88 174 ALA B CA 1
ATOM 6278 C C . ALA B 1 174 ? -5.52 26.875 -9.734 1 91.88 174 ALA B C 1
ATOM 6280 O O . ALA B 1 174 ? -6.711 26.562 -9.719 1 91.88 174 ALA B O 1
ATOM 6281 N N . ILE B 1 175 ? -4.988 27.562 -8.758 1 93.62 175 ILE B N 1
ATOM 6282 C CA . ILE B 1 175 ? -5.715 27.969 -7.559 1 93.62 175 ILE B CA 1
ATOM 6283 C C . ILE B 1 175 ? -6.777 29 -7.922 1 93.62 175 ILE B C 1
ATOM 6285 O O . ILE B 1 175 ? -7.926 28.891 -7.484 1 93.62 175 ILE B O 1
ATOM 6289 N N . PHE B 1 176 ? -6.402 29.953 -8.797 1 95.19 176 PHE B N 1
ATOM 6290 C CA . PHE B 1 176 ? -7.348 30.984 -9.211 1 95.19 176 PHE B CA 1
ATOM 6291 C C . PHE B 1 176 ? -8.508 30.375 -10 1 95.19 176 PHE B C 1
ATOM 6293 O O . PHE B 1 176 ? -9.656 30.781 -9.836 1 95.19 176 PHE B O 1
ATOM 6300 N N . MET B 1 177 ? -8.133 29.438 -10.773 1 94 177 MET B N 1
ATOM 6301 C CA . MET B 1 177 ? -9.172 28.766 -11.547 1 94 177 MET B CA 1
ATOM 6302 C C . MET B 1 177 ? -10.156 28.047 -10.625 1 94 177 MET B C 1
ATOM 6304 O O . MET B 1 177 ? -11.367 28.078 -10.852 1 94 177 MET B O 1
ATOM 6308 N N . ALA B 1 178 ? -9.633 27.391 -9.672 1 94.81 178 ALA B N 1
ATOM 6309 C CA . ALA B 1 178 ? -10.484 26.672 -8.719 1 94.81 178 ALA B CA 1
ATOM 6310 C C . ALA B 1 178 ? -11.367 27.641 -7.945 1 94.81 178 ALA B C 1
ATOM 6312 O O . ALA B 1 178 ? -12.547 27.359 -7.703 1 94.81 178 ALA B O 1
ATOM 6313 N N . LEU B 1 179 ? -10.82 28.812 -7.5 1 96.94 179 LEU B N 1
ATOM 6314 C CA . LEU B 1 179 ? -11.586 29.828 -6.801 1 96.94 179 LEU B CA 1
ATOM 6315 C C . LEU B 1 179 ? -12.695 30.391 -7.691 1 96.94 179 LEU B C 1
ATOM 6317 O O . LEU B 1 179 ? -13.836 30.516 -7.254 1 96.94 179 LEU B O 1
ATOM 6321 N N . GLY B 1 180 ? -12.344 30.609 -8.945 1 96.25 180 GLY B N 1
ATOM 6322 C CA . GLY B 1 180 ? -13.32 31.109 -9.898 1 96.25 180 GLY B CA 1
ATOM 6323 C C . GLY B 1 180 ? -14.438 30.125 -10.188 1 96.25 180 GLY B C 1
ATOM 6324 O O . GLY B 1 180 ? -15.609 30.5 -10.219 1 96.25 180 GLY B O 1
ATOM 6325 N N . ALA B 1 181 ? -14.039 28.906 -10.352 1 95.75 181 ALA B N 1
ATOM 6326 C CA . ALA B 1 181 ? -15 27.859 -10.68 1 95.75 181 ALA B CA 1
ATOM 6327 C C . ALA B 1 181 ? -16.016 27.672 -9.555 1 95.75 181 ALA B C 1
ATOM 6329 O O . ALA B 1 181 ? -17.141 27.25 -9.797 1 95.75 181 ALA B O 1
ATOM 6330 N N . ASN B 1 182 ? -15.648 28 -8.336 1 96.69 182 ASN B N 1
ATOM 6331 C CA . ASN B 1 182 ? -16.516 27.812 -7.18 1 96.69 182 ASN B CA 1
ATOM 6332 C C . ASN B 1 182 ? -17.062 29.141 -6.656 1 96.69 182 ASN B C 1
ATOM 6334 O O . ASN B 1 182 ? -17.641 29.188 -5.574 1 96.69 182 ASN B O 1
ATOM 6338 N N . GLU B 1 183 ? -16.75 30.203 -7.375 1 96.56 183 GLU B N 1
ATOM 6339 C CA . GLU B 1 183 ? -17.25 31.547 -7.062 1 96.56 183 GLU B CA 1
ATOM 6340 C C . GLU B 1 183 ? -16.766 32 -5.691 1 96.56 183 GLU B C 1
ATOM 6342 O O . GLU B 1 183 ? -17.562 32.5 -4.883 1 96.56 183 GLU B O 1
ATOM 6347 N N . LEU B 1 184 ? -15.57 31.703 -5.398 1 97.25 184 LEU B N 1
ATOM 6348 C CA . LEU B 1 184 ? -14.922 32.188 -4.184 1 97.25 184 LEU B CA 1
ATOM 6349 C C . LEU B 1 184 ? -14.039 33.406 -4.48 1 97.25 184 LEU B C 1
ATOM 6351 O O . LEU B 1 184 ? -13.172 33.344 -5.352 1 97.25 184 LEU B O 1
ATOM 6355 N N . ASP B 1 185 ? -14.258 34.438 -3.787 1 96.31 185 ASP B N 1
ATOM 6356 C CA . ASP B 1 185 ? -13.539 35.688 -4.031 1 96.31 185 ASP B CA 1
ATOM 6357 C C . ASP B 1 185 ? -12.188 35.688 -3.318 1 96.31 185 ASP B C 1
ATOM 6359 O O . ASP B 1 185 ? -12.133 35.625 -2.088 1 96.31 185 ASP B O 1
ATOM 6363 N N . ILE B 1 186 ? -11.141 35.812 -4.027 1 95.94 186 ILE B N 1
ATOM 6364 C CA . ILE B 1 186 ? -9.781 35.812 -3.496 1 95.94 186 ILE B CA 1
ATOM 6365 C C . ILE B 1 186 ? -9.594 36.969 -2.523 1 95.94 186 ILE B C 1
ATOM 6367 O O . ILE B 1 186 ? -8.742 36.906 -1.631 1 95.94 186 ILE B O 1
ATOM 6371 N N . LYS B 1 187 ? -10.367 37.969 -2.604 1 95 187 LYS B N 1
ATOM 6372 C CA . LYS B 1 187 ? -10.258 39.156 -1.751 1 95 187 LYS B CA 1
ATOM 6373 C C . LYS B 1 187 ? -10.609 38.812 -0.304 1 95 187 LYS B C 1
ATOM 6375 O O . LYS B 1 187 ? -10.289 39.562 0.61 1 95 187 LYS B O 1
ATOM 6380 N N . ASN B 1 188 ? -11.273 37.688 -0.116 1 95.75 188 ASN B N 1
ATOM 6381 C CA . ASN B 1 188 ? -11.664 37.281 1.228 1 95.75 188 ASN B CA 1
ATOM 6382 C C . ASN B 1 188 ? -10.602 36.375 1.86 1 95.75 188 ASN B C 1
ATOM 6384 O O . ASN B 1 188 ? -10.75 35.969 3.01 1 95.75 188 ASN B O 1
ATOM 6388 N N . CYS B 1 189 ? -9.539 36.156 1.133 1 96.31 189 CYS B N 1
ATOM 6389 C CA . CYS B 1 189 ? -8.453 35.344 1.654 1 96.31 189 CYS B CA 1
ATOM 6390 C C . CYS B 1 189 ? -7.633 36.094 2.68 1 96.31 189 CYS B C 1
ATOM 6392 O O . CYS B 1 189 ? -7.285 37.281 2.455 1 96.31 189 CYS B O 1
ATOM 6394 N N . ARG B 1 190 ? -7.363 35.562 3.77 1 94.81 190 ARG B N 1
ATOM 6395 C CA . ARG B 1 190 ? -6.664 36.281 4.828 1 94.81 190 ARG B CA 1
ATOM 6396 C C . ARG B 1 190 ? -5.375 35.562 5.223 1 94.81 190 ARG B C 1
ATOM 6398 O O . ARG B 1 190 ? -4.617 36.062 6.059 1 94.81 190 ARG B O 1
ATOM 6405 N N . GLY B 1 191 ? -5.188 34.438 4.641 1 92.56 191 GLY B N 1
ATOM 6406 C CA . GLY B 1 191 ? -3.961 33.719 4.961 1 92.56 191 GLY B CA 1
ATOM 6407 C C . GLY B 1 191 ? -3.611 32.656 3.943 1 92.56 191 GLY B C 1
ATOM 6408 O O . GLY B 1 191 ? -4.469 32.219 3.172 1 92.56 191 GLY B O 1
ATOM 6409 N N . GLN B 1 192 ? -2.385 32.219 3.916 1 92.19 192 GLN B N 1
ATOM 6410 C CA . GLN B 1 192 ? -1.878 31.156 3.072 1 92.19 192 GLN B CA 1
ATOM 6411 C C . GLN B 1 192 ? -0.695 30.453 3.73 1 92.19 192 GLN B C 1
ATOM 6413 O O . GLN B 1 192 ? 0.107 31.078 4.418 1 92.19 192 GLN B O 1
ATOM 6418 N N . SER B 1 193 ? -0.695 29.141 3.639 1 89.56 193 SER B N 1
ATOM 6419 C CA . SER B 1 193 ? 0.378 28.359 4.242 1 89.56 193 SER B CA 1
ATOM 6420 C C . SER B 1 193 ? 0.844 27.25 3.303 1 89.56 193 SER B C 1
ATOM 6422 O O . SER B 1 193 ? 0.027 26.5 2.76 1 89.56 193 SER B O 1
ATOM 6424 N N . TYR B 1 194 ? 2.139 27.203 3.072 1 83.94 194 TYR B N 1
ATOM 6425 C CA . TYR B 1 194 ? 2.789 26.203 2.234 1 83.94 194 TYR B CA 1
ATOM 6426 C C . TYR B 1 194 ? 4.051 25.672 2.9 1 83.94 194 TYR B C 1
ATOM 6428 O O . TYR B 1 194 ? 4.5 26.219 3.914 1 83.94 194 TYR B O 1
ATOM 6436 N N . ASP B 1 195 ? 4.516 24.562 2.348 1 75.12 195 ASP B N 1
ATOM 6437 C CA . ASP B 1 195 ? 5.809 24.094 2.826 1 75.12 195 ASP B CA 1
ATOM 6438 C C . ASP B 1 195 ? 6.93 25.047 2.422 1 75.12 195 ASP B C 1
ATOM 6440 O O . ASP B 1 195 ? 6.688 26.031 1.715 1 75.12 195 ASP B O 1
ATOM 6444 N N . ASN B 1 196 ? 8.062 24.922 2.861 1 64.38 196 ASN B N 1
ATOM 6445 C CA . ASN B 1 196 ? 9.164 25.859 2.705 1 64.38 196 ASN B CA 1
ATOM 6446 C C . ASN B 1 196 ? 9.883 25.672 1.37 1 64.38 196 ASN B C 1
ATOM 6448 O O . ASN B 1 196 ? 10.938 26.266 1.141 1 64.38 196 ASN B O 1
ATOM 6452 N N . ALA B 1 197 ? 9.219 24.922 0.513 1 61.62 197 ALA B N 1
ATOM 6453 C CA . ALA B 1 197 ? 9.836 24.797 -0.804 1 61.62 197 ALA B CA 1
ATOM 6454 C C . ALA B 1 197 ? 9.844 26.125 -1.542 1 61.62 197 ALA B C 1
ATOM 6456 O O . ALA B 1 197 ? 8.875 26.891 -1.473 1 61.62 197 ALA B O 1
ATOM 6457 N N . SER B 1 198 ? 10.922 26.438 -2.117 1 56.41 198 SER B N 1
ATOM 6458 C CA . SER B 1 198 ? 11.156 27.75 -2.715 1 56.41 198 SER B CA 1
ATOM 6459 C C . SER B 1 198 ? 10.062 28.094 -3.725 1 56.41 198 SER B C 1
ATOM 6461 O O . SER B 1 198 ? 9.633 29.25 -3.809 1 56.41 198 SER B O 1
ATOM 6463 N N . ASN B 1 199 ? 9.695 27.125 -4.453 1 62.22 199 ASN B N 1
ATOM 6464 C CA . ASN B 1 199 ? 8.688 27.391 -5.473 1 62.22 199 ASN B CA 1
ATOM 6465 C C . ASN B 1 199 ? 7.34 27.75 -4.852 1 62.22 199 ASN B C 1
ATOM 6467 O O . ASN B 1 199 ? 6.5 28.391 -5.496 1 62.22 199 ASN B O 1
ATOM 6471 N N . MET B 1 200 ? 7.223 27.391 -3.688 1 71 200 MET B N 1
ATOM 6472 C CA . MET B 1 200 ? 5.953 27.688 -3.023 1 71 200 MET B CA 1
ATOM 6473 C C . MET B 1 200 ? 6.09 28.891 -2.09 1 71 200 MET B C 1
ATOM 6475 O O . MET B 1 200 ? 5.379 29.875 -2.238 1 71 200 MET B O 1
ATOM 6479 N N . SER B 1 201 ? 7.188 28.875 -1.318 1 68.56 201 SER B N 1
ATOM 6480 C CA . SER B 1 201 ? 7.266 29.844 -0.225 1 68.56 201 SER B CA 1
ATOM 6481 C C . SER B 1 201 ? 8.18 31.016 -0.584 1 68.56 201 SER B C 1
ATOM 6483 O O . SER B 1 201 ? 8.289 31.969 0.178 1 68.56 201 SER B O 1
ATOM 6485 N N . GLY B 1 202 ? 8.68 30.859 -1.852 1 56.78 202 GLY B N 1
ATOM 6486 C CA . GLY B 1 202 ? 9.586 31.922 -2.246 1 56.78 202 GLY B CA 1
ATOM 6487 C C . GLY B 1 202 ? 8.93 33.281 -2.254 1 56.78 202 GLY B C 1
ATOM 6488 O O . GLY B 1 202 ? 7.844 33.469 -2.812 1 56.78 202 GLY B O 1
ATOM 6489 N N . MET B 1 203 ? 9.539 34.312 -1.661 1 56.38 203 MET B N 1
ATOM 6490 C CA . MET B 1 203 ? 8.969 35.625 -1.393 1 56.38 203 MET B CA 1
ATOM 6491 C C . MET B 1 203 ? 8.844 36.438 -2.68 1 56.38 203 MET B C 1
ATOM 6493 O O . MET B 1 203 ? 7.945 37.281 -2.801 1 56.38 203 MET B O 1
ATOM 6497 N N . TYR B 1 204 ? 9.609 36.125 -3.564 1 44.12 204 TYR B N 1
ATOM 6498 C CA . TYR B 1 204 ? 9.641 37.031 -4.727 1 44.12 204 TYR B CA 1
ATOM 6499 C C . TYR B 1 204 ? 8.93 36.375 -5.914 1 44.12 204 TYR B C 1
ATOM 6501 O O . TYR B 1 204 ? 8.195 37.062 -6.641 1 44.12 204 TYR B O 1
ATOM 6509 N N . SER B 1 205 ? 9.07 35.125 -5.996 1 58.84 205 SER B N 1
ATOM 6510 C CA . SER B 1 205 ? 8.562 34.531 -7.219 1 58.84 205 SER B CA 1
ATOM 6511 C C . SER B 1 205 ? 7.797 33.219 -6.922 1 58.84 205 SER B C 1
ATOM 6513 O O . SER B 1 205 ? 7.297 32.562 -7.836 1 58.84 205 SER B O 1
ATOM 6515 N N . GLY B 1 206 ? 7.602 33.125 -5.676 1 74.56 206 GLY B N 1
ATOM 6516 C CA . GLY B 1 206 ? 6.922 31.891 -5.328 1 74.56 206 GLY B CA 1
ATOM 6517 C C . GLY B 1 206 ? 5.41 32 -5.375 1 74.56 206 GLY B C 1
ATOM 6518 O O . GLY B 1 206 ? 4.871 33.062 -5.723 1 74.56 206 GLY B O 1
ATOM 6519 N N . LEU B 1 207 ? 4.73 30.984 -5.234 1 82.44 207 LEU B N 1
ATOM 6520 C CA . LEU B 1 207 ? 3.275 30.922 -5.168 1 82.44 207 LEU B CA 1
ATOM 6521 C C . LEU B 1 207 ? 2.732 31.953 -4.176 1 82.44 207 LEU B C 1
ATOM 6523 O O . LEU B 1 207 ? 1.743 32.625 -4.457 1 82.44 207 LEU B O 1
ATOM 6527 N N . GLN B 1 208 ? 3.398 32.094 -3.008 1 86.81 208 GLN B N 1
ATOM 6528 C CA . GLN B 1 208 ? 2.943 33.031 -1.982 1 86.81 208 GLN B CA 1
ATOM 6529 C C . GLN B 1 208 ? 2.896 34.469 -2.521 1 86.81 208 GLN B C 1
ATOM 6531 O O . GLN B 1 208 ? 1.965 35.219 -2.227 1 86.81 208 GLN B O 1
ATOM 6536 N N . ALA B 1 209 ? 3.898 34.844 -3.316 1 87.31 209 ALA B N 1
ATOM 6537 C CA . ALA B 1 209 ? 3.969 36.188 -3.855 1 87.31 209 ALA B CA 1
ATOM 6538 C C . ALA B 1 209 ? 2.811 36.469 -4.812 1 87.31 209 ALA B C 1
ATOM 6540 O O . ALA B 1 209 ? 2.242 37.562 -4.812 1 87.31 209 ALA B O 1
ATOM 6541 N N . ARG B 1 210 ? 2.457 35.5 -5.527 1 89.56 210 ARG B N 1
ATOM 6542 C CA . ARG B 1 210 ? 1.387 35.656 -6.508 1 89.56 210 ARG B CA 1
ATOM 6543 C C . ARG B 1 210 ? 0.029 35.781 -5.824 1 89.56 210 ARG B C 1
ATOM 6545 O O . ARG B 1 210 ? -0.818 36.562 -6.246 1 89.56 210 ARG B O 1
ATOM 6552 N N . ILE B 1 211 ? -0.178 35.031 -4.82 1 92 211 ILE B N 1
ATOM 6553 C CA . ILE B 1 211 ? -1.421 35.094 -4.059 1 92 211 ILE B CA 1
ATOM 6554 C C . ILE B 1 211 ? -1.508 36.438 -3.336 1 92 211 ILE B C 1
ATOM 6556 O O . ILE B 1 211 ? -2.576 37.031 -3.275 1 92 211 ILE B O 1
ATOM 6560 N N . LYS B 1 212 ? -0.36 36.844 -2.805 1 91.69 212 LYS B N 1
ATOM 6561 C CA . LYS B 1 212 ? -0.312 38.125 -2.1 1 91.69 212 LYS B CA 1
ATOM 6562 C C . LYS B 1 212 ? -0.586 39.281 -3.049 1 91.69 212 LYS B C 1
ATOM 6564 O O . LYS B 1 212 ? -1.189 40.281 -2.654 1 91.69 212 LYS B O 1
ATOM 6569 N N . GLU B 1 213 ? -0.129 39.125 -4.254 1 91.56 213 GLU B N 1
ATOM 6570 C CA . GLU B 1 213 ? -0.396 40.156 -5.266 1 91.56 213 GLU B CA 1
ATOM 6571 C C . GLU B 1 213 ? -1.889 40.25 -5.57 1 91.56 213 GLU B C 1
ATOM 6573 O O . GLU B 1 213 ? -2.41 41.344 -5.789 1 91.56 213 GLU B O 1
ATOM 6578 N N . ALA B 1 214 ? -2.52 39.125 -5.551 1 92.62 214 ALA B N 1
ATOM 6579 C CA . ALA B 1 214 ? -3.955 39.094 -5.816 1 92.62 214 ALA B CA 1
ATOM 6580 C C . ALA B 1 214 ? -4.75 39.594 -4.609 1 92.62 214 ALA B C 1
ATOM 6582 O O . ALA B 1 214 ? -5.828 40.156 -4.758 1 92.62 214 ALA B O 1
ATOM 6583 N N . CYS B 1 215 ? -4.262 39.312 -3.447 1 93.75 215 CYS B N 1
ATOM 6584 C CA . CYS B 1 215 ? -4.852 39.75 -2.189 1 93.75 215 CYS B CA 1
ATOM 6585 C C . CYS B 1 215 ? -3.773 40.094 -1.164 1 93.75 215 CYS B C 1
ATOM 6587 O O . CYS B 1 215 ? -3.236 39.188 -0.516 1 93.75 215 CYS B O 1
ATOM 6589 N N . PHE B 1 216 ? -3.688 41.25 -0.899 1 92.38 216 PHE B N 1
ATOM 6590 C CA . PHE B 1 216 ? -2.639 41.781 -0.028 1 92.38 216 PHE B CA 1
ATOM 6591 C C . PHE B 1 216 ? -2.789 41.219 1.386 1 92.38 216 PHE B C 1
ATOM 6593 O O . PHE B 1 216 ? -1.796 41 2.082 1 92.38 216 PHE B O 1
ATOM 6600 N N . HIS B 1 217 ? -3.965 40.906 1.764 1 92.75 217 HIS B N 1
ATOM 6601 C CA . HIS B 1 217 ? -4.25 40.5 3.137 1 92.75 217 HIS B CA 1
ATOM 6602 C C . HIS B 1 217 ? -4.07 39 3.318 1 92.75 217 HIS B C 1
ATOM 6604 O O . HIS B 1 217 ? -4.211 38.5 4.43 1 92.75 217 HIS B O 1
ATOM 6610 N N . ALA B 1 218 ? -3.73 38.312 2.199 1 93 218 ALA B N 1
ATOM 6611 C CA . ALA B 1 218 ? -3.424 36.906 2.307 1 93 218 ALA B CA 1
ATOM 6612 C C . ALA B 1 218 ? -2.01 36.688 2.834 1 93 218 ALA B C 1
ATOM 6614 O O . ALA B 1 218 ? -1.11 36.281 2.082 1 93 218 ALA B O 1
ATOM 6615 N N . VAL B 1 219 ? -1.872 36.844 4.102 1 90.44 219 VAL B N 1
ATOM 6616 C CA . VAL B 1 219 ? -0.56 36.812 4.738 1 90.44 219 VAL B CA 1
ATOM 6617 C C . VAL B 1 219 ? -0.005 35.375 4.727 1 90.44 219 VAL B C 1
ATOM 6619 O O . VAL B 1 219 ? -0.738 34.438 4.977 1 90.44 219 VAL B O 1
ATOM 6622 N N . TYR B 1 220 ? 1.268 35.281 4.406 1 90.12 220 TYR B N 1
ATOM 6623 C CA . TYR B 1 220 ? 1.93 33.969 4.371 1 90.12 220 TYR B CA 1
ATOM 6624 C C . TYR B 1 220 ? 2.406 33.562 5.762 1 90.12 220 TYR B C 1
ATOM 6626 O O . TYR B 1 220 ? 3.105 34.312 6.434 1 90.12 220 TYR B O 1
ATOM 6634 N N . ILE B 1 221 ? 2.002 32.438 6.148 1 88.69 221 ILE B N 1
ATOM 6635 C CA . ILE B 1 221 ? 2.467 31.844 7.391 1 88.69 221 ILE B CA 1
ATOM 6636 C C . ILE B 1 221 ? 3.074 30.469 7.098 1 88.69 221 ILE B C 1
ATOM 6638 O O . ILE B 1 221 ? 2.363 29.531 6.727 1 88.69 221 ILE B O 1
ATOM 6642 N N . PRO B 1 222 ? 4.324 30.344 7.305 1 88.44 222 PRO B N 1
ATOM 6643 C CA . PRO B 1 222 ? 4.934 29.031 7.047 1 88.44 222 PRO B CA 1
ATOM 6644 C C . PRO B 1 222 ? 4.371 27.938 7.941 1 88.44 222 PRO B C 1
ATOM 6646 O O . PRO B 1 222 ? 3.996 28.203 9.086 1 88.44 222 PRO B O 1
ATOM 6649 N N . CYS B 1 223 ? 4.34 26.766 7.434 1 88.5 223 CYS B N 1
ATOM 6650 C CA . CYS B 1 223 ? 3.92 25.641 8.25 1 88.5 223 CYS B CA 1
ATOM 6651 C C . CYS B 1 223 ? 4.859 25.438 9.438 1 88.5 223 CYS B C 1
ATOM 6653 O O . CYS B 1 223 ? 6.059 25.219 9.25 1 88.5 223 CYS B O 1
ATOM 6655 N N . ALA B 1 224 ? 4.297 25.516 10.578 1 88.88 224 ALA B N 1
ATOM 6656 C CA . ALA B 1 224 ? 5.102 25.453 11.789 1 88.88 224 ALA B CA 1
ATOM 6657 C C . ALA B 1 224 ? 5.77 24.094 11.953 1 88.88 224 ALA B C 1
ATOM 6659 O O . ALA B 1 224 ? 6.898 24 12.438 1 88.88 224 ALA B O 1
ATOM 6660 N N . ALA B 1 225 ? 5.031 23.047 11.617 1 84.94 225 ALA B N 1
ATOM 6661 C CA . ALA B 1 225 ? 5.586 21.703 11.727 1 84.94 225 ALA B CA 1
ATOM 6662 C C . ALA B 1 225 ? 6.754 21.5 10.766 1 84.94 225 ALA B C 1
ATOM 6664 O O . ALA B 1 225 ? 7.781 20.938 11.133 1 84.94 225 ALA B O 1
ATOM 6665 N N . HIS B 1 226 ? 6.645 21.953 9.586 1 84.38 226 HIS B N 1
ATOM 6666 C CA . HIS B 1 226 ? 7.715 21.844 8.602 1 84.38 226 HIS B CA 1
ATOM 6667 C C . HIS B 1 226 ? 8.906 22.703 8.984 1 84.38 226 HIS B C 1
ATOM 6669 O O . HIS B 1 226 ? 10.055 22.328 8.734 1 84.38 226 HIS B O 1
ATOM 6675 N N . SER B 1 227 ? 8.578 23.875 9.484 1 88.69 227 SER B N 1
ATOM 6676 C CA . SER B 1 227 ? 9.648 24.75 9.953 1 88.69 227 SER B CA 1
ATOM 6677 C C . SER B 1 227 ? 10.5 24.062 11.016 1 88.69 227 SER B C 1
ATOM 6679 O O . SER B 1 227 ? 11.727 24.172 10.992 1 88.69 227 SER B O 1
ATOM 6681 N N . LEU B 1 228 ? 9.812 23.406 11.891 1 89.06 228 LEU B N 1
ATOM 6682 C CA . LEU B 1 228 ? 10.539 22.703 12.945 1 89.06 228 LEU B CA 1
ATOM 6683 C C . LEU B 1 228 ? 11.406 21.594 12.367 1 89.06 228 LEU B C 1
ATOM 6685 O O . LEU B 1 228 ? 12.516 21.344 12.836 1 89.06 228 LEU B O 1
ATOM 6689 N N . ASN B 1 229 ? 10.883 20.922 11.406 1 84 229 ASN B N 1
ATOM 6690 C CA . ASN B 1 229 ? 11.648 19.891 10.734 1 84 229 ASN B CA 1
ATOM 6691 C C . ASN B 1 229 ? 12.914 20.453 10.086 1 84 229 ASN B C 1
ATOM 6693 O O . ASN B 1 229 ? 13.969 19.828 10.117 1 84 229 ASN B O 1
ATOM 6697 N N . LEU B 1 230 ? 12.797 21.609 9.523 1 84.19 230 LEU B N 1
ATOM 6698 C CA . LEU B 1 230 ? 13.93 22.266 8.875 1 84.19 230 LEU B CA 1
ATOM 6699 C C . LEU B 1 230 ? 14.984 22.656 9.906 1 84.19 230 LEU B C 1
ATOM 6701 O O . LEU B 1 230 ? 16.188 22.625 9.617 1 84.19 230 LEU B O 1
ATOM 6705 N N . VAL B 1 231 ? 14.508 23.031 11.039 1 88.81 231 VAL B N 1
ATOM 6706 C CA . VAL B 1 231 ? 15.438 23.344 12.117 1 88.81 231 VAL B CA 1
ATOM 6707 C C . VAL B 1 231 ? 16.297 22.125 12.438 1 88.81 231 VAL B C 1
ATOM 6709 O O . VAL B 1 231 ? 17.516 22.219 12.539 1 88.81 231 VAL B O 1
ATOM 6712 N N . GLY B 1 232 ? 15.617 21.016 12.555 1 84.19 232 GLY B N 1
ATOM 6713 C CA . GLY B 1 232 ? 16.328 19.766 12.836 1 84.19 232 GLY B CA 1
ATOM 6714 C C . GLY B 1 232 ? 17.312 19.375 11.742 1 84.19 232 GLY B C 1
ATOM 6715 O O . GLY B 1 232 ? 18.406 18.922 12.031 1 84.19 232 GLY B O 1
ATOM 6716 N N . GLU B 1 233 ? 16.922 19.594 10.555 1 82.5 233 GLU B N 1
ATOM 6717 C CA . GLU B 1 233 ? 17.766 19.25 9.422 1 82.5 233 GLU B CA 1
ATOM 6718 C C . GLU B 1 233 ? 19.031 20.125 9.406 1 82.5 233 GLU B C 1
ATOM 6720 O O . GLU B 1 233 ? 20.125 19.625 9.133 1 82.5 233 GLU B O 1
ATOM 6725 N N . CYS B 1 234 ? 18.859 21.391 9.656 1 82.62 234 CYS B N 1
ATOM 6726 C CA . CYS B 1 234 ? 19.984 22.312 9.703 1 82.62 234 CYS B CA 1
ATOM 6727 C C . CYS B 1 234 ? 20.953 21.938 10.828 1 82.62 234 CYS B C 1
ATOM 6729 O O . CYS B 1 234 ? 22.172 21.938 10.633 1 82.62 234 CYS B O 1
ATOM 6731 N N . ALA B 1 235 ? 20.391 21.609 11.891 1 84.81 235 ALA B N 1
ATOM 6732 C CA . ALA B 1 235 ? 21.219 21.266 13.039 1 84.81 235 ALA B CA 1
ATOM 6733 C C . ALA B 1 235 ? 21.969 19.953 12.805 1 84.81 235 ALA B C 1
ATOM 6735 O O . ALA B 1 235 ? 23.109 19.797 13.242 1 84.81 235 ALA B O 1
ATOM 6736 N N . ALA B 1 236 ? 21.344 19.078 12.164 1 83 236 ALA B N 1
ATOM 6737 C CA . ALA B 1 236 ? 21.953 17.781 11.883 1 83 236 ALA B CA 1
ATOM 6738 C C . ALA B 1 236 ? 23.125 17.922 10.914 1 83 236 ALA B C 1
ATOM 6740 O O . ALA B 1 236 ? 24.031 17.094 10.891 1 83 236 ALA B O 1
ATOM 6741 N N . SER B 1 237 ? 23.172 19.031 10.18 1 84.88 237 SER B N 1
ATOM 6742 C CA . SER B 1 237 ? 24.203 19.219 9.164 1 84.88 237 SER B CA 1
ATOM 6743 C C . SER B 1 237 ? 25.141 20.359 9.539 1 84.88 237 SER B C 1
ATOM 6745 O O . SER B 1 237 ? 25.938 20.797 8.711 1 84.88 237 SER B O 1
ATOM 6747 N N . CYS B 1 238 ? 25.094 20.859 10.711 1 87.19 238 CYS B N 1
ATOM 6748 C CA . CYS B 1 238 ? 25.766 22.094 11.086 1 87.19 238 CYS B CA 1
ATOM 6749 C C . CYS B 1 238 ? 27.266 21.859 11.281 1 87.19 238 CYS B C 1
ATOM 6751 O O . CYS B 1 238 ? 28.062 22.797 11.203 1 87.19 238 CYS B O 1
ATOM 6753 N N . CYS B 1 239 ? 27.641 20.641 11.57 1 87.56 239 CYS B N 1
ATOM 6754 C CA . CYS B 1 239 ? 29.047 20.297 11.734 1 87.56 239 CYS B CA 1
ATOM 6755 C C . CYS B 1 239 ? 29.312 18.844 11.375 1 87.56 239 CYS B C 1
ATOM 6757 O O . CYS B 1 239 ? 28.359 18.062 11.211 1 87.56 239 CYS B O 1
ATOM 6759 N N . THR B 1 240 ? 30.469 18.516 11.25 1 87.31 240 THR B N 1
ATOM 6760 C CA . THR B 1 240 ? 30.859 17.203 10.734 1 87.31 240 THR B CA 1
ATOM 6761 C C . THR B 1 240 ? 30.375 16.094 11.656 1 87.31 240 THR B C 1
ATOM 6763 O O . THR B 1 240 ? 29.766 15.117 11.195 1 87.31 240 THR B O 1
ATOM 6766 N N . LEU B 1 241 ? 30.578 16.281 12.93 1 88.56 241 LEU B N 1
ATOM 6767 C CA . LEU B 1 241 ? 30.266 15.211 13.867 1 88.56 241 LEU B CA 1
ATOM 6768 C C . LEU B 1 241 ? 28.75 15.031 13.992 1 88.56 241 LEU B C 1
ATOM 6770 O O . LEU B 1 241 ? 28.266 13.914 14.195 1 88.56 241 LEU B O 1
ATOM 6774 N N . ALA B 1 242 ? 28.047 16.125 13.883 1 91.06 242 ALA B N 1
ATOM 6775 C CA . ALA B 1 242 ? 26.594 16 13.883 1 91.06 242 ALA B CA 1
ATOM 6776 C C . ALA B 1 242 ? 26.109 15.203 12.68 1 91.06 242 ALA B C 1
ATOM 6778 O O . ALA B 1 242 ? 25.25 14.32 12.812 1 91.06 242 ALA B O 1
ATOM 6779 N N . ASN B 1 243 ? 26.656 15.477 11.578 1 88.69 243 ASN B N 1
ATOM 6780 C CA . ASN B 1 243 ? 26.328 14.758 10.352 1 88.69 243 ASN B CA 1
ATOM 6781 C C . ASN B 1 243 ? 26.688 13.273 10.453 1 88.69 243 ASN B C 1
ATOM 6783 O O . ASN B 1 243 ? 25.922 12.414 10.016 1 88.69 243 ASN B O 1
ATOM 6787 N N . GLU B 1 244 ? 27.812 13.086 10.953 1 89.06 244 GLU B N 1
ATOM 6788 C CA . GLU B 1 244 ? 28.281 11.711 11.117 1 89.06 244 GLU B CA 1
ATOM 6789 C C . GLU B 1 244 ? 27.359 10.93 12.055 1 89.06 244 GLU B C 1
ATOM 6791 O O . GLU B 1 244 ? 27.141 9.734 11.859 1 89.06 244 GLU B O 1
ATOM 6796 N N . PHE B 1 245 ? 26.891 11.562 13.039 1 93.38 245 PHE B N 1
ATOM 6797 C CA . PHE B 1 245 ? 26.016 10.906 14 1 93.38 245 PHE B CA 1
ATOM 6798 C C . PHE B 1 245 ? 24.75 10.398 13.32 1 93.38 245 PHE B C 1
ATOM 6800 O O . PHE B 1 245 ? 24.359 9.25 13.508 1 93.38 245 PHE B O 1
ATOM 6807 N N . PHE B 1 246 ? 24.094 11.227 12.562 1 90 246 PHE B N 1
ATOM 6808 C CA . PHE B 1 246 ? 22.828 10.852 11.938 1 90 246 PHE B CA 1
ATOM 6809 C C . PHE B 1 246 ? 23.062 9.844 10.812 1 90 246 PHE B C 1
ATOM 6811 O O . PHE B 1 246 ? 22.219 8.977 10.57 1 90 246 PHE B O 1
ATOM 6818 N N . TYR B 1 247 ? 24.203 9.945 10.18 1 85.44 247 TYR B N 1
ATOM 6819 C CA . TYR B 1 247 ? 24.562 8.906 9.227 1 85.44 247 TYR B CA 1
ATOM 6820 C C . TYR B 1 247 ? 24.75 7.566 9.922 1 85.44 247 TYR B C 1
ATOM 6822 O O . TYR B 1 247 ? 24.344 6.523 9.391 1 85.44 247 TYR B O 1
ATOM 6830 N N . PHE B 1 248 ? 25.391 7.715 11.023 1 91.38 248 PHE B N 1
ATOM 6831 C CA . PHE B 1 248 ? 25.594 6.516 11.828 1 91.38 248 PHE B CA 1
ATOM 6832 C C . PHE B 1 248 ? 24.25 5.879 12.203 1 91.38 248 PHE B C 1
ATOM 6834 O O . PHE B 1 248 ? 24.094 4.66 12.094 1 91.38 248 PHE B O 1
ATOM 6841 N N . LEU B 1 249 ? 23.281 6.676 12.594 1 91.38 249 LEU B N 1
ATOM 6842 C CA . LEU B 1 249 ? 21.953 6.188 12.938 1 91.38 249 LEU B CA 1
ATOM 6843 C C . LEU B 1 249 ? 21.312 5.48 11.75 1 91.38 249 LEU B C 1
ATOM 6845 O O . LEU B 1 249 ? 20.75 4.387 11.891 1 91.38 249 LEU B O 1
ATOM 6849 N N . GLN B 1 250 ? 21.406 6.105 10.602 1 88.25 250 GLN B N 1
ATOM 6850 C CA . GLN B 1 250 ? 20.828 5.547 9.391 1 88.25 250 GLN B CA 1
ATOM 6851 C C . GLN B 1 250 ? 21.516 4.25 8.984 1 88.25 250 GLN B C 1
ATOM 6853 O O . GLN B 1 250 ? 20.875 3.291 8.578 1 88.25 250 GLN B O 1
ATOM 6858 N N . ASN B 1 251 ? 22.844 4.254 9.094 1 89.25 251 ASN B N 1
ATOM 6859 C CA . ASN B 1 251 ? 23.609 3.074 8.719 1 89.25 251 ASN B CA 1
ATOM 6860 C C . ASN B 1 251 ? 23.312 1.891 9.633 1 89.25 251 ASN B C 1
ATOM 6862 O O . ASN B 1 251 ? 23.312 0.741 9.188 1 89.25 251 ASN B O 1
ATOM 6866 N N . THR B 1 252 ? 23.141 2.246 10.852 1 92.06 252 THR B N 1
ATOM 6867 C CA . THR B 1 252 ? 22.797 1.189 11.797 1 92.06 252 THR B CA 1
ATOM 6868 C C . THR B 1 252 ? 21.484 0.52 11.414 1 92.06 252 THR B C 1
ATOM 6870 O O . THR B 1 252 ? 21.375 -0.709 11.406 1 92.06 252 THR B O 1
ATOM 6873 N N . TYR B 1 253 ? 20.516 1.236 11.031 1 91.38 253 TYR B N 1
ATOM 6874 C CA . TYR B 1 253 ? 19.234 0.692 10.609 1 91.38 253 TYR B CA 1
ATOM 6875 C C . TYR B 1 253 ? 19.375 -0.104 9.312 1 91.38 253 TYR B C 1
ATOM 6877 O O . TYR B 1 253 ? 18.875 -1.224 9.211 1 91.38 253 TYR B O 1
ATOM 6885 N N . THR B 1 254 ? 20.047 0.525 8.398 1 89.06 254 THR B N 1
ATOM 6886 C CA . THR B 1 254 ? 20.188 -0.097 7.09 1 89.06 254 THR B CA 1
ATOM 6887 C C . THR B 1 254 ? 20.938 -1.421 7.199 1 89.06 254 THR B C 1
ATOM 6889 O O . THR B 1 254 ? 20.594 -2.393 6.523 1 89.06 254 THR B O 1
ATOM 6892 N N . PHE B 1 255 ? 22 -1.444 8.039 1 92.19 255 PHE B N 1
ATOM 6893 C CA . PHE B 1 255 ? 22.797 -2.646 8.234 1 92.19 255 PHE B CA 1
ATOM 6894 C C . PHE B 1 255 ? 21.938 -3.811 8.688 1 92.19 255 PHE B C 1
ATOM 6896 O O . PHE B 1 255 ? 22 -4.902 8.117 1 92.19 255 PHE B O 1
ATOM 6903 N N . PHE B 1 256 ? 21.078 -3.582 9.641 1 90.81 256 PHE B N 1
ATOM 6904 C CA . PHE B 1 256 ? 20.281 -4.66 10.211 1 90.81 256 PHE B CA 1
ATOM 6905 C C . PHE B 1 256 ? 19.062 -4.961 9.336 1 90.81 256 PHE B C 1
ATOM 6907 O O . PHE B 1 256 ? 18.688 -6.121 9.164 1 90.81 256 PHE B O 1
ATOM 6914 N N . SER B 1 257 ? 18.422 -3.971 8.734 1 87.94 257 SER B N 1
ATOM 6915 C CA . SER B 1 257 ? 17.172 -4.145 8 1 87.94 257 SER B CA 1
ATOM 6916 C C . SER B 1 257 ? 17.406 -4.758 6.629 1 87.94 257 SER B C 1
ATOM 6918 O O . SER B 1 257 ? 16.484 -5.293 6.008 1 87.94 257 SER B O 1
ATOM 6920 N N . SER B 1 258 ? 18.641 -4.68 6.117 1 84.38 258 SER B N 1
ATOM 6921 C CA . SER B 1 258 ? 18.953 -5.156 4.773 1 84.38 258 SER B CA 1
ATOM 6922 C C . SER B 1 258 ? 19.016 -6.68 4.73 1 84.38 258 SER B C 1
ATOM 6924 O O . SER B 1 258 ? 19 -7.277 3.652 1 84.38 258 SER B O 1
ATOM 6926 N N . SER B 1 259 ? 19.125 -7.262 5.883 1 84.12 259 SER B N 1
ATOM 6927 C CA . SER B 1 259 ? 19.188 -8.719 5.988 1 84.12 259 SER B CA 1
ATOM 6928 C C . SER B 1 259 ? 18.234 -9.234 7.059 1 84.12 259 SER B C 1
ATOM 6930 O O . SER B 1 259 ? 18.281 -8.805 8.211 1 84.12 259 SER B O 1
ATOM 6932 N N . THR B 1 260 ? 17.406 -10.156 6.598 1 82.25 260 THR B N 1
ATOM 6933 C CA . THR B 1 260 ? 16.469 -10.727 7.551 1 82.25 260 THR B CA 1
ATOM 6934 C C . THR B 1 260 ? 17.203 -11.461 8.664 1 82.25 260 THR B C 1
ATOM 6936 O O . THR B 1 260 ? 16.734 -11.484 9.812 1 82.25 260 THR B O 1
ATOM 6939 N N . ASN B 1 261 ? 18.312 -12.055 8.359 1 83.12 261 ASN B N 1
ATOM 6940 C CA . ASN B 1 261 ? 19.125 -12.734 9.359 1 83.12 261 ASN B CA 1
ATOM 6941 C C . ASN B 1 261 ? 19.672 -11.766 10.398 1 83.12 261 ASN B C 1
ATOM 6943 O O . ASN B 1 261 ? 19.562 -12 11.602 1 83.12 261 ASN B O 1
ATOM 6947 N N . ARG B 1 262 ? 20.281 -10.695 9.945 1 89.06 262 ARG B N 1
ATOM 6948 C CA . ARG B 1 262 ? 20.844 -9.695 10.859 1 89.06 262 ARG B CA 1
ATOM 6949 C C . ARG B 1 262 ? 19.734 -9.078 11.719 1 89.06 262 ARG B C 1
ATOM 6951 O O . ARG B 1 262 ? 19.938 -8.812 12.906 1 89.06 262 ARG B O 1
ATOM 6958 N N . TRP B 1 263 ? 18.625 -8.898 11.062 1 87.56 263 TRP B N 1
ATOM 6959 C CA . TRP B 1 263 ? 17.469 -8.359 11.789 1 87.56 263 TRP B CA 1
ATOM 6960 C C . TRP B 1 263 ? 17.047 -9.305 12.906 1 87.56 263 TRP B C 1
ATOM 6962 O O . TRP B 1 263 ? 16.703 -8.859 14.008 1 87.56 263 TRP B O 1
ATOM 6972 N N . ASN B 1 264 ? 17.062 -10.531 12.594 1 84.94 264 ASN B N 1
ATOM 6973 C CA . ASN B 1 264 ? 16.688 -11.531 13.594 1 84.94 264 ASN B CA 1
ATOM 6974 C C . ASN B 1 264 ? 17.672 -11.562 14.758 1 84.94 264 ASN B C 1
ATOM 6976 O O . ASN B 1 264 ? 17.281 -11.711 15.914 1 84.94 264 ASN B O 1
ATOM 6980 N N . VAL B 1 265 ? 18.922 -11.477 14.461 1 88.62 265 VAL B N 1
ATOM 6981 C CA . VAL B 1 265 ? 19.969 -11.445 15.484 1 88.62 265 VAL B CA 1
ATOM 6982 C C . VAL B 1 265 ? 19.734 -10.25 16.422 1 88.62 265 VAL B C 1
ATOM 6984 O O . VAL B 1 265 ? 19.797 -10.391 17.641 1 88.62 265 VAL B O 1
ATOM 6987 N N . LEU B 1 266 ? 19.422 -9.164 15.805 1 91.12 266 LEU B N 1
ATOM 6988 C CA . LEU B 1 266 ? 19.156 -7.965 16.594 1 91.12 266 LEU B CA 1
ATOM 6989 C C . LEU B 1 266 ? 17.938 -8.164 17.484 1 91.12 266 LEU B C 1
ATOM 6991 O O . LEU B 1 266 ? 17.984 -7.852 18.688 1 91.12 266 LEU B O 1
ATOM 6995 N N . ASN B 1 267 ? 16.922 -8.68 16.938 1 86.38 267 ASN B N 1
ATOM 6996 C CA . ASN B 1 267 ? 15.68 -8.867 17.688 1 86.38 267 ASN B CA 1
ATOM 6997 C C . ASN B 1 267 ? 15.867 -9.836 18.859 1 86.38 267 ASN B C 1
ATOM 6999 O O . ASN B 1 267 ? 15.227 -9.688 19.906 1 86.38 267 ASN B O 1
ATOM 7003 N N . GLU B 1 268 ? 16.625 -10.773 18.609 1 85.94 268 GLU B N 1
ATOM 7004 C CA . GLU B 1 268 ? 16.906 -11.734 19.672 1 85.94 268 GLU B CA 1
ATOM 7005 C C . GLU B 1 268 ? 17.656 -11.07 20.828 1 85.94 268 GLU B C 1
ATOM 7007 O O . GLU B 1 268 ? 17.516 -11.477 21.984 1 85.94 268 GLU B O 1
ATOM 7012 N N . CYS B 1 269 ? 18.438 -10.102 20.453 1 89.44 269 CYS B N 1
ATOM 7013 C CA . CYS B 1 269 ? 19.219 -9.398 21.469 1 89.44 269 CYS B CA 1
ATOM 7014 C C . CYS B 1 269 ? 18.359 -8.375 22.203 1 89.44 269 CYS B C 1
ATOM 7016 O O . CYS B 1 269 ? 18.656 -8.016 23.344 1 89.44 269 CYS B O 1
ATOM 7018 N N . LEU B 1 270 ? 17.422 -7.867 21.406 1 84.56 270 LEU B N 1
ATOM 7019 C CA . LEU B 1 270 ? 16.594 -6.809 21.984 1 84.56 270 LEU B CA 1
ATOM 7020 C C . LEU B 1 270 ? 15.664 -7.371 23.047 1 84.56 270 LEU B C 1
ATOM 7022 O O . LEU B 1 270 ? 15.211 -8.516 22.938 1 84.56 270 LEU B O 1
ATOM 7026 N N . SER B 1 271 ? 15.859 -6.957 24.328 1 63.69 271 SER B N 1
ATOM 7027 C CA . SER B 1 271 ? 15.039 -7.367 25.469 1 63.69 271 SER B CA 1
ATOM 7028 C C . SER B 1 271 ? 13.555 -7.207 25.156 1 63.69 271 SER B C 1
ATOM 7030 O O . SER B 1 271 ? 13.156 -6.277 24.453 1 63.69 271 SER B O 1
ATOM 7032 N N . LYS B 1 272 ? 12.773 -8.273 25.234 1 57.31 272 LYS B N 1
ATOM 7033 C CA . LYS B 1 272 ? 11.336 -8.375 25.016 1 57.31 272 LYS B CA 1
ATOM 7034 C C . LYS B 1 272 ? 10.602 -7.172 25.609 1 57.31 272 LYS B C 1
ATOM 7036 O O . LYS B 1 272 ? 9.531 -6.789 25.141 1 57.31 272 LYS B O 1
ATOM 7041 N N . SER B 1 273 ? 11.164 -6.559 26.641 1 49.38 273 SER B N 1
ATOM 7042 C CA . SER B 1 273 ? 10.375 -5.59 27.391 1 49.38 273 SER B CA 1
ATOM 7043 C C . SER B 1 273 ? 10.227 -4.281 26.625 1 49.38 273 SER B C 1
ATOM 7045 O O . SER B 1 273 ? 9.195 -3.613 26.719 1 49.38 273 SER B O 1
ATOM 7047 N N . ILE B 1 274 ? 11.328 -3.775 25.922 1 54.06 274 ILE B N 1
ATOM 7048 C CA . ILE B 1 274 ? 11.281 -2.451 25.312 1 54.06 274 ILE B CA 1
ATOM 7049 C C . ILE B 1 274 ? 11.289 -2.586 23.797 1 54.06 274 ILE B C 1
ATOM 7051 O O . ILE B 1 274 ? 12.32 -2.918 23.203 1 54.06 274 ILE B O 1
ATOM 7055 N N . ASN B 1 275 ? 10.344 -3.115 23.234 1 55.38 275 ASN B N 1
ATOM 7056 C CA . ASN B 1 275 ? 10.164 -3.502 21.844 1 55.38 275 ASN B CA 1
ATOM 7057 C C . ASN B 1 275 ? 10.445 -2.338 20.891 1 55.38 275 ASN B C 1
ATOM 7059 O O . ASN B 1 275 ? 9.57 -1.945 20.109 1 55.38 275 ASN B O 1
ATOM 7063 N N . LEU B 1 276 ? 11.609 -1.567 21.234 1 65.56 276 LEU B N 1
ATOM 7064 C CA . LEU B 1 276 ? 11.914 -0.562 20.219 1 65.56 276 LEU B CA 1
ATOM 7065 C C . LEU B 1 276 ? 13.031 -1.039 19.297 1 65.56 276 LEU B C 1
ATOM 7067 O O . LEU B 1 276 ? 14.195 -1.083 19.703 1 65.56 276 LEU B O 1
ATOM 7071 N N . THR B 1 277 ? 12.727 -1.554 18.25 1 72 277 THR B N 1
ATOM 7072 C CA . THR B 1 277 ? 13.742 -1.934 17.266 1 72 277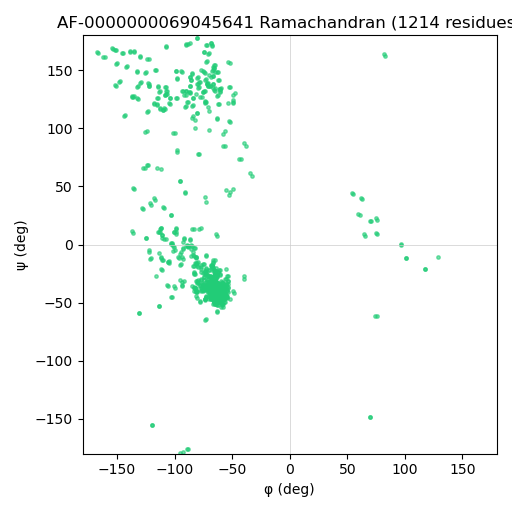 THR B CA 1
ATOM 7073 C C . THR B 1 277 ? 14.32 -0.7 16.594 1 72 277 THR B C 1
ATOM 7075 O O . THR B 1 277 ? 13.797 0.404 16.734 1 72 277 THR B O 1
ATOM 7078 N N . VAL B 1 278 ? 15.5 -0.881 16.078 1 78.81 278 VAL B N 1
ATOM 7079 C CA . VAL B 1 278 ? 16.125 0.215 15.336 1 78.81 278 VAL B CA 1
ATOM 7080 C C . VAL B 1 278 ? 15.156 0.723 14.266 1 78.81 278 VAL B C 1
ATOM 7082 O O . VAL B 1 278 ? 14.438 -0.063 13.648 1 78.81 278 VAL B O 1
ATOM 7085 N N . LYS B 1 279 ? 15.055 1.954 14.156 1 78.12 279 LYS B N 1
ATOM 7086 C CA . LYS B 1 279 ? 14.094 2.566 13.242 1 78.12 279 LYS B CA 1
ATOM 7087 C C . LYS B 1 279 ? 14.805 3.365 12.156 1 78.12 279 LYS B C 1
ATOM 7089 O O . LYS B 1 279 ? 15.938 3.818 12.352 1 78.12 279 LYS B O 1
ATOM 7094 N N . ARG B 1 280 ? 14.156 3.406 11.031 1 73.06 280 ARG B N 1
ATOM 7095 C CA . ARG B 1 280 ? 14.672 4.18 9.906 1 73.06 280 ARG B CA 1
ATOM 7096 C C . ARG B 1 280 ? 14.641 5.672 10.211 1 73.06 280 ARG B C 1
ATOM 7098 O O . ARG B 1 280 ? 13.688 6.168 10.805 1 73.06 280 ARG B O 1
ATOM 7105 N N . VAL B 1 281 ? 15.711 6.293 9.805 1 72.56 281 VAL B N 1
ATOM 7106 C CA . VAL B 1 281 ? 15.75 7.75 9.891 1 72.56 281 VAL B CA 1
ATOM 7107 C C . VAL B 1 281 ? 15.039 8.359 8.68 1 72.56 281 VAL B C 1
ATOM 7109 O O . VAL B 1 281 ? 15.266 7.938 7.543 1 72.56 281 VAL B O 1
ATOM 7112 N N . SER B 1 282 ? 13.867 8.906 8.867 1 65.19 282 SER B N 1
ATOM 7113 C CA . SER B 1 282 ? 13.188 9.555 7.754 1 65.19 282 SER B CA 1
ATOM 7114 C C . SER B 1 282 ? 13.609 11.016 7.621 1 65.19 282 SER B C 1
ATOM 7116 O O . SER B 1 282 ? 13.727 11.727 8.625 1 65.19 282 SER B O 1
ATOM 7118 N N . ASP B 1 283 ? 13.953 11.352 6.355 1 58.28 283 ASP B N 1
ATOM 7119 C CA . ASP B 1 283 ? 14.344 12.734 6.078 1 58.28 283 ASP B CA 1
ATOM 7120 C C . ASP B 1 283 ? 13.156 13.68 6.262 1 58.28 283 ASP B C 1
ATOM 7122 O O . ASP B 1 283 ? 13.344 14.898 6.371 1 58.28 283 ASP B O 1
ATOM 7126 N N . THR B 1 284 ? 11.992 13.102 6.348 1 56.53 284 THR B N 1
ATOM 7127 C CA . THR B 1 284 ? 10.836 13.984 6.27 1 56.53 284 THR B CA 1
ATOM 7128 C C . THR B 1 284 ? 10.195 14.172 7.645 1 56.53 284 THR B C 1
ATOM 7130 O O . THR B 1 284 ? 9.422 15.109 7.859 1 56.53 284 THR B O 1
ATOM 7133 N N . ARG B 1 285 ? 10.625 13.227 8.586 1 64 285 ARG B N 1
ATOM 7134 C CA . ARG B 1 285 ? 9.883 13.359 9.844 1 64 285 ARG B CA 1
ATOM 7135 C C . ARG B 1 285 ? 10.82 13.266 11.039 1 64 285 ARG B C 1
ATOM 7137 O O . ARG B 1 285 ? 11.602 12.32 11.156 1 64 285 ARG B O 1
ATOM 7144 N N . TRP B 1 286 ? 10.758 14.195 11.867 1 71.5 286 TRP B N 1
ATOM 7145 C CA . TRP B 1 286 ? 11.547 14.242 13.094 1 71.5 286 TRP B CA 1
ATOM 7146 C C . TRP B 1 286 ? 11.188 13.078 14.016 1 71.5 286 TRP B C 1
ATOM 7148 O O . TRP B 1 286 ? 12.047 12.586 14.75 1 71.5 286 TRP B O 1
ATOM 7158 N N . SER B 1 287 ? 9.898 12.82 13.914 1 74.25 287 SER B N 1
ATOM 7159 C CA . SER B 1 287 ? 9.477 11.703 14.75 1 74.25 287 SER B CA 1
ATOM 7160 C C . SER B 1 287 ? 10.297 10.453 14.461 1 74.25 287 SER B C 1
ATOM 7162 O O . SER B 1 287 ? 10.648 9.711 15.375 1 74.25 287 SER B O 1
ATOM 7164 N N . ALA B 1 288 ? 10.602 10.398 13.211 1 77.25 288 ALA B N 1
ATOM 7165 C CA . ALA B 1 288 ? 11.391 9.227 12.836 1 77.25 288 ALA B CA 1
ATOM 7166 C C . ALA B 1 288 ? 12.797 9.305 13.422 1 77.25 288 ALA B C 1
ATOM 7168 O O . ALA B 1 288 ? 13.344 8.305 13.891 1 77.25 288 ALA B O 1
ATOM 7169 N N . ARG B 1 289 ? 13.344 10.453 13.469 1 83.69 289 ARG B N 1
ATOM 7170 C CA . ARG B 1 289 ? 14.664 10.648 14.055 1 83.69 289 ARG B CA 1
ATOM 7171 C C . ARG B 1 289 ? 14.633 10.406 15.562 1 83.69 289 ARG B C 1
ATOM 7173 O O . ARG B 1 289 ? 15.562 9.812 16.109 1 83.69 289 ARG B O 1
ATOM 7180 N N . HIS B 1 290 ? 13.602 10.883 16.062 1 87.5 290 HIS B N 1
ATOM 7181 C CA . HIS B 1 290 ? 13.445 10.656 17.5 1 87.5 290 HIS B CA 1
ATOM 7182 C C . HIS B 1 290 ? 13.375 9.172 17.812 1 87.5 290 HIS B C 1
ATOM 7184 O O . HIS B 1 290 ? 14.07 8.688 18.719 1 87.5 290 HIS B O 1
ATOM 7190 N N . ASP B 1 291 ? 12.547 8.469 17.094 1 87.69 291 ASP B N 1
ATOM 7191 C CA . ASP B 1 291 ? 12.383 7.043 17.344 1 87.69 291 ASP B CA 1
ATOM 7192 C C . ASP B 1 291 ? 13.711 6.301 17.156 1 87.69 291 ASP B C 1
ATOM 7194 O O . ASP B 1 291 ? 14.039 5.402 17.938 1 87.69 291 ASP B O 1
ATOM 7198 N N . ALA B 1 292 ? 14.398 6.652 16.125 1 89.56 292 ALA B N 1
ATOM 7199 C CA . ALA B 1 292 ? 15.68 6.008 15.836 1 89.56 292 ALA B CA 1
ATOM 7200 C C . ALA B 1 292 ? 16.688 6.273 16.953 1 89.56 292 ALA B C 1
ATOM 7202 O O . ALA B 1 292 ? 17.375 5.352 17.406 1 89.56 292 ALA B O 1
ATOM 7203 N N . CYS B 1 293 ? 16.828 7.496 17.375 1 91.94 293 CYS B N 1
ATOM 7204 C CA . CYS B 1 293 ? 17.766 7.875 18.422 1 91.94 293 CYS B CA 1
ATOM 7205 C C . CYS B 1 293 ? 17.391 7.23 19.75 1 91.94 293 CYS B C 1
ATOM 7207 O O . CYS B 1 293 ? 18.266 6.777 20.5 1 91.94 293 CYS B O 1
ATOM 7209 N N . LEU B 1 294 ? 16.156 7.234 20 1 91.62 294 LEU B N 1
ATOM 7210 C CA . LEU B 1 294 ? 15.656 6.617 21.219 1 91.62 294 LEU B CA 1
ATOM 7211 C C . LEU B 1 294 ? 15.984 5.125 21.25 1 91.62 294 LEU B C 1
ATOM 7213 O O . LEU B 1 294 ? 16.406 4.594 22.266 1 91.62 294 LEU B O 1
ATOM 7217 N N . SER B 1 295 ? 15.719 4.52 20.125 1 90.62 295 SER B N 1
ATOM 7218 C CA . SER B 1 295 ? 16.031 3.098 20.031 1 90.62 295 SER B CA 1
ATOM 7219 C C . SER B 1 295 ? 17.516 2.836 20.266 1 90.62 295 SER B C 1
ATOM 7221 O O . SER B 1 295 ? 17.875 1.902 20.984 1 90.62 295 SER B O 1
ATOM 7223 N N . LEU B 1 296 ? 18.344 3.631 19.703 1 91.94 296 LEU B N 1
ATOM 7224 C CA . LEU B 1 296 ? 19.781 3.488 19.891 1 91.94 296 LEU B CA 1
ATOM 7225 C C . LEU B 1 296 ? 20.172 3.701 21.344 1 91.94 296 LEU B C 1
ATOM 7227 O O . LEU B 1 296 ? 20.953 2.934 21.906 1 91.94 296 LEU B O 1
ATOM 7231 N N . SER B 1 297 ? 19.672 4.754 21.922 1 92.88 297 SER B N 1
ATOM 7232 C CA . SER B 1 297 ? 20 5.117 23.281 1 92.88 297 SER B CA 1
ATOM 7233 C C . SER B 1 297 ? 19.594 4.023 24.266 1 92.88 297 SER B C 1
ATOM 7235 O O . SER B 1 297 ? 20.344 3.678 25.172 1 92.88 297 SER B O 1
ATOM 7237 N N . ARG B 1 298 ? 18.453 3.463 24.031 1 90.56 298 ARG B N 1
ATOM 7238 C CA . ARG B 1 298 ? 17.906 2.488 24.969 1 90.56 298 ARG B CA 1
ATOM 7239 C C . ARG B 1 298 ? 18.516 1.11 24.75 1 90.56 298 ARG B C 1
ATOM 7241 O O . ARG B 1 298 ? 18.641 0.324 25.703 1 90.56 298 ARG B O 1
ATOM 7248 N N . ASN B 1 299 ? 18.859 0.84 23.531 1 91.69 299 ASN B N 1
ATOM 7249 C CA . ASN B 1 299 ? 19.359 -0.486 23.203 1 91.69 299 ASN B CA 1
ATOM 7250 C C . ASN B 1 299 ? 20.859 -0.453 22.875 1 91.69 299 ASN B C 1
ATOM 7252 O O . ASN B 1 299 ? 21.328 -1.21 22.031 1 91.69 299 ASN B O 1
ATOM 7256 N N . TRP B 1 300 ? 21.547 0.461 23.547 1 93.62 300 TRP B N 1
ATOM 7257 C CA . TRP B 1 300 ? 22.969 0.669 23.266 1 93.62 300 TRP B CA 1
ATOM 7258 C C . TRP B 1 300 ? 23.75 -0.628 23.438 1 93.62 300 TRP B C 1
ATOM 7260 O O . TRP B 1 300 ? 24.422 -1.071 22.5 1 93.62 300 TRP B O 1
ATOM 7270 N N . ASN B 1 301 ? 23.578 -1.289 24.484 1 92.56 301 ASN B N 1
ATOM 7271 C CA . ASN B 1 301 ? 24.312 -2.506 24.781 1 92.56 301 ASN B CA 1
ATOM 7272 C C . ASN B 1 301 ? 23.812 -3.688 23.953 1 92.56 301 ASN B C 1
ATOM 7274 O O . ASN B 1 301 ? 24.609 -4.551 23.562 1 92.56 301 ASN B O 1
ATOM 7278 N N . GLU B 1 302 ? 22.547 -3.738 23.734 1 93.06 302 GLU B N 1
ATOM 7279 C CA . GLU B 1 302 ? 21.953 -4.809 22.938 1 93.06 302 GLU B CA 1
ATOM 7280 C C . GLU B 1 302 ? 22.453 -4.746 21.484 1 93.06 302 GLU B C 1
ATOM 7282 O O . GLU B 1 302 ? 22.703 -5.781 20.859 1 93.06 302 GLU B O 1
ATOM 7287 N N . ILE B 1 303 ? 22.594 -3.561 21 1 94.06 303 ILE B N 1
ATOM 7288 C CA . ILE B 1 303 ? 23.094 -3.387 19.641 1 94.06 303 ILE B CA 1
ATOM 7289 C C . ILE B 1 303 ? 24.547 -3.826 19.562 1 94.06 303 ILE B C 1
ATOM 7291 O O . ILE B 1 303 ? 24.953 -4.504 18.609 1 94.06 303 ILE B O 1
ATOM 7295 N N . ILE B 1 304 ? 25.344 -3.447 20.609 1 94.62 304 ILE B N 1
ATOM 7296 C CA . ILE B 1 304 ? 26.75 -3.859 20.688 1 94.62 304 ILE B CA 1
ATOM 7297 C C . ILE B 1 304 ? 26.828 -5.383 20.703 1 94.62 304 ILE B C 1
ATOM 7299 O O . ILE B 1 304 ? 27.641 -5.977 19.984 1 94.62 304 ILE B O 1
ATOM 7303 N N . LYS B 1 305 ? 25.969 -5.965 21.453 1 94.88 305 LYS B N 1
ATOM 7304 C CA . LYS B 1 305 ? 25.938 -7.422 21.547 1 94.88 305 LYS B CA 1
ATOM 7305 C C . LYS B 1 305 ? 25.609 -8.047 20.203 1 94.88 305 LYS B C 1
ATOM 7307 O O . LYS B 1 305 ? 26.25 -9.016 19.781 1 94.88 305 LYS B O 1
ATOM 7312 N N . ALA B 1 306 ? 24.594 -7.551 19.562 1 94.81 306 ALA B N 1
ATOM 7313 C CA . ALA B 1 306 ? 24.188 -8.062 18.25 1 94.81 306 ALA B CA 1
ATOM 7314 C C . ALA B 1 306 ? 25.312 -7.953 17.25 1 94.81 306 ALA B C 1
ATOM 7316 O O . ALA B 1 306 ? 25.562 -8.883 16.469 1 94.81 306 ALA B O 1
ATOM 7317 N N . LEU B 1 307 ? 26.016 -6.785 17.25 1 95.81 307 LEU B N 1
ATOM 7318 C CA . LEU B 1 307 ? 27.125 -6.57 16.328 1 95.81 307 LEU B CA 1
ATOM 7319 C C . LEU B 1 307 ? 28.25 -7.562 16.609 1 95.81 307 LEU B C 1
ATOM 7321 O O . LEU B 1 307 ? 28.844 -8.094 15.664 1 95.81 307 LEU B O 1
ATOM 7325 N N . ASN B 1 308 ? 28.484 -7.801 17.859 1 95.12 308 ASN B N 1
ATOM 7326 C CA . ASN B 1 308 ? 29.516 -8.758 18.219 1 95.12 308 ASN B CA 1
ATOM 7327 C C . ASN B 1 308 ? 29.172 -10.172 17.766 1 95.12 308 ASN B C 1
ATOM 7329 O O . ASN B 1 308 ? 30.047 -10.914 17.328 1 95.12 308 ASN B O 1
ATOM 7333 N N . ILE B 1 309 ? 27.906 -10.547 17.828 1 94.62 309 ILE B N 1
ATOM 7334 C CA . ILE B 1 309 ? 27.469 -11.859 17.359 1 94.62 309 ILE B CA 1
ATOM 7335 C C . ILE B 1 309 ? 27.688 -11.977 15.859 1 94.62 309 ILE B C 1
ATOM 7337 O O . ILE B 1 309 ? 28.156 -13.016 15.375 1 94.62 309 ILE B O 1
ATOM 7341 N N . ILE B 1 310 ? 27.391 -10.938 15.148 1 94.12 310 ILE B N 1
ATOM 7342 C CA . ILE B 1 310 ? 27.531 -10.945 13.695 1 94.12 310 ILE B CA 1
ATOM 7343 C C . ILE B 1 310 ? 29 -10.984 13.312 1 94.12 310 ILE B C 1
ATOM 7345 O O . ILE B 1 310 ? 29.391 -11.703 12.391 1 94.12 310 ILE B O 1
ATOM 7349 N N . ILE B 1 311 ? 29.859 -10.234 14.055 1 92.38 311 ILE B N 1
ATOM 7350 C CA . ILE B 1 311 ? 31.281 -10.164 13.789 1 92.38 311 ILE B CA 1
ATOM 7351 C C . ILE B 1 311 ? 31.922 -11.531 14.023 1 92.38 311 ILE B C 1
ATOM 7353 O O . ILE B 1 311 ? 32.812 -11.945 13.281 1 92.38 311 ILE B O 1
ATOM 7357 N N . ASN B 1 312 ? 31.359 -12.273 14.883 1 92.06 312 ASN B N 1
ATOM 7358 C CA . ASN B 1 312 ? 31.953 -13.555 15.266 1 92.06 312 ASN B CA 1
ATOM 7359 C C . ASN B 1 312 ? 31.266 -14.727 14.578 1 92.06 312 ASN B C 1
ATOM 7361 O O . ASN B 1 312 ? 31.609 -15.883 14.82 1 92.06 312 ASN B O 1
ATOM 7365 N N . SER B 1 313 ? 30.312 -14.422 13.836 1 88.81 313 SER B N 1
ATOM 7366 C CA . SER B 1 313 ? 29.578 -15.484 13.156 1 88.81 313 SER B CA 1
ATOM 7367 C C . SER B 1 313 ? 30.406 -16.094 12.039 1 88.81 313 SER B C 1
ATOM 7369 O O . SER B 1 313 ? 31.047 -15.383 11.266 1 88.81 313 SER B O 1
ATOM 7371 N N . SER B 1 314 ? 30.438 -17.375 11.805 1 80 314 SER B N 1
ATOM 7372 C CA . SER B 1 314 ? 31.203 -18.078 10.773 1 80 314 SER B CA 1
ATOM 7373 C C . SER B 1 314 ? 30.453 -18.078 9.445 1 80 314 SER B C 1
ATOM 7375 O O . SER B 1 314 ? 31.047 -18.297 8.391 1 80 314 SER B O 1
ATOM 7377 N N . THR B 1 315 ? 29.188 -17.828 9.508 1 76.31 315 THR B N 1
ATOM 7378 C CA . THR B 1 315 ? 28.359 -17.953 8.312 1 76.31 315 THR B CA 1
ATOM 7379 C C . THR B 1 315 ? 28.25 -16.609 7.59 1 76.31 315 THR B C 1
ATOM 7381 O O . THR B 1 315 ? 27.844 -16.562 6.426 1 76.31 315 THR B O 1
ATOM 7384 N N . GLU B 1 316 ? 28.688 -15.531 8.289 1 83.62 316 GLU B N 1
ATOM 7385 C CA . GLU B 1 316 ? 28.531 -14.211 7.695 1 83.62 316 GLU B CA 1
ATOM 7386 C C . GLU B 1 316 ? 29.688 -13.883 6.758 1 83.62 316 GLU B C 1
ATOM 7388 O O . GLU B 1 316 ? 30.828 -14.312 6.988 1 83.62 316 GLU B O 1
ATOM 7393 N N . LYS B 1 317 ? 29.438 -13.148 5.73 1 79.94 317 LYS B N 1
ATOM 7394 C CA . LYS B 1 317 ? 30.453 -12.703 4.773 1 79.94 317 LYS B CA 1
ATOM 7395 C C . LYS B 1 317 ? 31.453 -11.766 5.43 1 79.94 317 LYS B C 1
ATOM 7397 O O . LYS B 1 317 ? 31.125 -11.07 6.391 1 79.94 317 LYS B O 1
ATOM 7402 N N . SER B 1 318 ? 32.625 -11.719 4.898 1 81.44 318 SER B N 1
ATOM 7403 C CA . SER B 1 318 ? 33.688 -10.859 5.434 1 81.44 318 SER B CA 1
ATOM 7404 C C . SER B 1 318 ? 33.312 -9.391 5.328 1 81.44 318 SER B C 1
ATOM 7406 O O . SER B 1 318 ? 33.625 -8.602 6.23 1 81.44 318 SER B O 1
ATOM 7408 N N . THR B 1 319 ? 32.656 -9.023 4.23 1 85.06 319 THR B N 1
ATOM 7409 C CA . THR B 1 319 ? 32.25 -7.633 4.047 1 85.06 319 THR B CA 1
ATOM 7410 C C . THR B 1 319 ? 31.25 -7.215 5.129 1 85.06 319 THR B C 1
ATOM 7412 O O . THR B 1 319 ? 31.328 -6.105 5.656 1 85.06 319 THR B O 1
ATOM 7415 N N . THR B 1 320 ? 30.375 -8.078 5.441 1 89.19 320 THR B N 1
ATOM 7416 C CA . THR B 1 320 ? 29.375 -7.812 6.473 1 89.19 320 THR B CA 1
ATOM 7417 C C . THR B 1 320 ? 30.047 -7.664 7.84 1 89.19 320 THR B C 1
ATOM 7419 O O . THR B 1 320 ? 29.672 -6.781 8.617 1 89.19 320 THR B O 1
ATOM 7422 N N . LYS B 1 321 ? 31.016 -8.484 8.094 1 89.62 321 LYS B N 1
ATOM 7423 C CA . LYS B 1 321 ? 31.734 -8.414 9.359 1 89.62 321 LYS B CA 1
ATOM 7424 C C . LYS B 1 321 ? 32.5 -7.094 9.484 1 89.62 321 LYS B C 1
ATOM 7426 O O . LYS B 1 321 ? 32.531 -6.492 10.562 1 89.62 321 LYS B O 1
ATOM 7431 N N . CYS B 1 322 ? 33 -6.695 8.367 1 88 322 CYS B N 1
ATOM 7432 C CA . CYS B 1 322 ? 33.719 -5.434 8.352 1 88 322 CYS B CA 1
ATOM 7433 C C .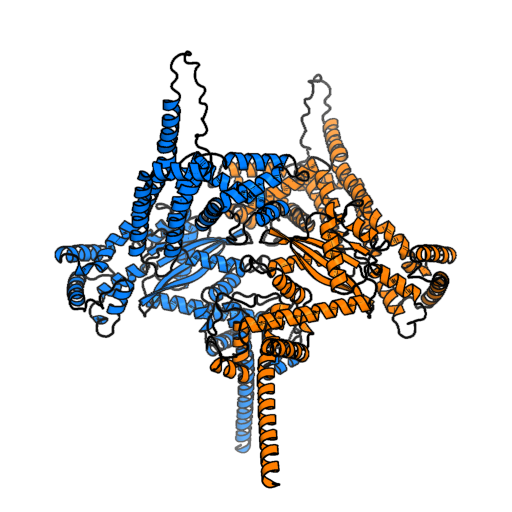 CYS B 1 322 ? 32.812 -4.262 8.641 1 88 322 CYS B C 1
ATOM 7435 O O . CYS B 1 322 ? 33.156 -3.348 9.383 1 88 322 CYS B O 1
ATOM 7437 N N . GLU B 1 323 ? 31.656 -4.266 7.992 1 91.12 323 GLU B N 1
ATOM 7438 C CA . GLU B 1 323 ? 30.688 -3.213 8.234 1 91.12 323 GLU B CA 1
ATOM 7439 C C . GLU B 1 323 ? 30.25 -3.191 9.703 1 91.12 323 GLU B C 1
ATOM 7441 O O . GLU B 1 323 ? 30.094 -2.121 10.297 1 91.12 323 GLU B O 1
ATOM 7446 N N . ALA B 1 324 ? 30.062 -4.305 10.266 1 94.56 324 ALA B N 1
ATOM 7447 C CA . ALA B 1 324 ? 29.672 -4.422 11.672 1 94.56 324 ALA B CA 1
ATOM 7448 C C . ALA B 1 324 ? 30.75 -3.854 12.586 1 94.56 324 ALA B C 1
ATOM 7450 O O . ALA B 1 324 ? 30.453 -3.18 13.57 1 94.56 324 ALA B O 1
ATOM 7451 N N . LYS B 1 325 ? 31.984 -4.164 12.227 1 92 325 LYS B N 1
ATOM 7452 C CA . LYS B 1 325 ? 33.094 -3.641 13.008 1 92 325 LYS B CA 1
ATOM 7453 C C . LYS B 1 325 ? 33.156 -2.115 12.953 1 92 325 LYS B C 1
ATOM 7455 O O . LYS B 1 325 ? 33.469 -1.464 13.953 1 92 325 LYS B O 1
ATOM 7460 N N . GLY B 1 326 ? 32.906 -1.626 11.789 1 91.38 326 GLY B N 1
ATOM 7461 C CA . GLY B 1 326 ? 32.812 -0.18 11.656 1 91.38 326 GLY B CA 1
ATOM 7462 C C . GLY B 1 326 ? 31.781 0.45 12.547 1 91.38 326 GLY B C 1
ATOM 7463 O O . GLY B 1 326 ? 32.031 1.476 13.18 1 91.38 326 GLY B O 1
ATOM 7464 N N . LEU B 1 327 ? 30.594 -0.111 12.578 1 94.81 327 LEU B N 1
ATOM 7465 C CA . LEU B 1 327 ? 29.516 0.375 13.43 1 94.81 327 LEU B CA 1
ATOM 7466 C C . LEU B 1 327 ? 29.906 0.268 14.906 1 94.81 327 LEU B C 1
ATOM 7468 O O . LEU B 1 327 ? 29.625 1.178 15.688 1 94.81 327 LEU B O 1
ATOM 7472 N N . LEU B 1 328 ? 30.547 -0.837 15.211 1 94.56 328 LEU B N 1
ATOM 7473 C CA . LEU B 1 328 ? 30.969 -1.063 16.594 1 94.56 328 LEU B CA 1
ATOM 7474 C C . LEU B 1 328 ? 32 -0.027 17.016 1 94.56 328 LEU B C 1
ATOM 7476 O O . LEU B 1 328 ? 31.969 0.455 18.156 1 94.56 328 LEU B O 1
ATOM 7480 N N . LYS B 1 329 ? 32.875 0.274 16.141 1 91.94 329 LYS B N 1
ATOM 7481 C CA . LYS B 1 329 ? 33.875 1.283 16.422 1 91.94 329 LYS B CA 1
ATOM 7482 C C . LYS B 1 329 ? 33.25 2.633 16.734 1 91.94 329 LYS B C 1
ATOM 7484 O O . LYS B 1 329 ? 33.719 3.354 17.625 1 91.94 329 LYS B O 1
ATOM 7489 N N . ASN B 1 330 ? 32.281 2.965 16.078 1 92.44 330 ASN B N 1
ATOM 7490 C CA . ASN B 1 330 ? 31.562 4.215 16.312 1 92.44 330 ASN B CA 1
ATOM 7491 C C . ASN B 1 330 ? 30.859 4.207 17.672 1 92.44 330 ASN B C 1
ATOM 7493 O O . ASN B 1 330 ? 30.844 5.215 18.375 1 92.44 330 ASN B O 1
ATOM 7497 N N . LEU B 1 331 ? 30.281 3.1 18.016 1 94.25 331 LEU B N 1
ATOM 7498 C CA . LEU B 1 331 ? 29.578 2.982 19.281 1 94.25 331 LEU B CA 1
ATOM 7499 C C . LEU B 1 331 ? 30.562 3.092 20.453 1 94.25 331 LEU B C 1
ATOM 7501 O O . LEU B 1 331 ? 30.203 3.6 21.516 1 94.25 331 LEU B O 1
ATOM 7505 N N . LYS B 1 332 ? 31.734 2.637 20.125 1 92.31 332 LYS B N 1
ATOM 7506 C CA . LYS B 1 332 ? 32.75 2.678 21.172 1 92.31 332 LYS B CA 1
ATOM 7507 C C . LYS B 1 332 ? 33.531 3.98 21.125 1 92.31 332 LYS B C 1
ATOM 7509 O O . LYS B 1 332 ? 34.781 3.961 21.109 1 92.31 332 LYS B O 1
ATOM 7514 N N . SER B 1 333 ? 32.938 5.031 21 1 93.88 333 SER B N 1
ATOM 7515 C CA . SER B 1 333 ? 33.531 6.363 21.031 1 93.88 333 SER B CA 1
ATOM 7516 C C . SER B 1 333 ? 32.781 7.285 21.984 1 93.88 333 SER B C 1
ATOM 7518 O O . SER B 1 333 ? 31.562 7.234 22.078 1 93.88 333 SER B O 1
ATOM 7520 N N . LEU B 1 334 ? 33.531 8.062 22.703 1 94.56 334 LEU B N 1
ATOM 7521 C CA . LEU B 1 334 ? 32.969 9 23.656 1 94.56 334 LEU B CA 1
ATOM 7522 C C . LEU B 1 334 ? 32.094 10.023 22.953 1 94.56 334 LEU B C 1
ATOM 7524 O O . LEU B 1 334 ? 31.016 10.367 23.453 1 94.56 334 LEU B O 1
ATOM 7528 N N . GLU B 1 335 ? 32.562 10.508 21.828 1 94.69 335 GLU B N 1
ATOM 7529 C CA . GLU B 1 335 ? 31.828 11.492 21.031 1 94.69 335 GLU B CA 1
ATOM 7530 C C . GLU B 1 335 ? 30.438 10.984 20.703 1 94.69 335 GLU B C 1
ATOM 7532 O O . GLU B 1 335 ? 29.453 11.711 20.875 1 94.69 335 GLU B O 1
ATOM 7537 N N . MET B 1 336 ? 30.359 9.703 20.297 1 95.31 336 MET B N 1
ATOM 7538 C CA . MET B 1 336 ? 29.062 9.125 19.906 1 95.31 336 MET B CA 1
ATOM 7539 C C . MET B 1 336 ? 28.172 8.93 21.125 1 95.31 336 MET B C 1
ATOM 7541 O O . MET B 1 336 ? 26.953 9.062 21.031 1 95.31 336 MET B O 1
ATOM 7545 N N . GLY B 1 337 ? 28.781 8.594 22.188 1 96.19 337 GLY B N 1
ATOM 7546 C CA . GLY B 1 337 ? 28.016 8.492 23.422 1 96.19 337 GLY B CA 1
ATOM 7547 C C . GLY B 1 337 ? 27.391 9.812 23.828 1 96.19 337 GLY B C 1
ATOM 7548 O O . GLY B 1 337 ? 26.203 9.852 24.188 1 96.19 337 GLY B O 1
ATOM 7549 N N . ILE B 1 338 ? 28.172 10.867 23.812 1 96.44 338 ILE B N 1
ATOM 7550 C CA . ILE B 1 338 ? 27.688 12.195 24.172 1 96.44 338 ILE B CA 1
ATOM 7551 C C . ILE B 1 338 ? 26.578 12.617 23.219 1 96.44 338 ILE B C 1
ATOM 7553 O O . ILE B 1 338 ? 25.516 13.062 23.656 1 96.44 338 ILE B O 1
ATOM 7557 N N . LEU B 1 339 ? 26.828 12.422 21.953 1 96.56 339 LEU B N 1
ATOM 7558 C CA . LEU B 1 339 ? 25.859 12.867 20.953 1 96.56 339 LEU B CA 1
ATOM 7559 C C . LEU B 1 339 ? 24.562 12.086 21.047 1 96.56 339 LEU B C 1
ATOM 7561 O O . LEU B 1 339 ? 23.484 12.641 20.844 1 96.56 339 LEU B O 1
ATOM 7565 N N . THR B 1 340 ? 24.625 10.82 21.312 1 96.25 340 THR B N 1
ATOM 7566 C CA . THR B 1 340 ? 23.422 10 21.469 1 96.25 340 THR B CA 1
ATOM 7567 C C . THR B 1 340 ? 22.562 10.508 22.609 1 96.25 340 THR B C 1
ATOM 7569 O O . THR B 1 340 ? 21.344 10.641 22.469 1 96.25 340 THR B O 1
ATOM 7572 N N . THR B 1 341 ? 23.156 10.836 23.641 1 96.19 341 THR B N 1
ATOM 7573 C CA . THR B 1 341 ? 22.406 11.305 24.812 1 96.19 341 THR B CA 1
ATOM 7574 C C . THR B 1 341 ? 21.859 12.711 24.578 1 96.19 341 THR B C 1
ATOM 7576 O O . THR B 1 341 ? 20.719 13 24.938 1 96.19 341 THR B O 1
ATOM 7579 N N . LEU B 1 342 ? 22.703 13.539 24.062 1 95.88 342 LEU B N 1
ATOM 7580 C CA . LEU B 1 342 ? 22.297 14.906 23.766 1 95.88 342 LEU B CA 1
ATOM 7581 C C . LEU B 1 342 ? 21.109 14.93 22.797 1 95.88 342 LEU B C 1
ATOM 7583 O O . LEU B 1 342 ? 20.078 15.523 23.094 1 95.88 342 LEU B O 1
ATOM 7587 N N . TRP B 1 343 ? 21.266 14.266 21.688 1 94.56 343 TRP B N 1
ATOM 7588 C CA . TRP B 1 343 ? 20.219 14.273 20.672 1 94.56 343 TRP B CA 1
ATOM 7589 C C . TRP B 1 343 ? 18.969 13.562 21.156 1 94.56 343 TRP B C 1
ATOM 7591 O O . TRP B 1 343 ? 17.859 13.93 20.781 1 94.56 343 TRP B O 1
ATOM 7601 N N . ASN B 1 344 ? 19.172 12.547 21.922 1 93.94 344 ASN B N 1
ATOM 7602 C CA . ASN B 1 344 ? 18 11.891 22.5 1 93.94 344 ASN B CA 1
ATOM 7603 C C . ASN B 1 344 ? 17.125 12.875 23.281 1 93.94 344 ASN B C 1
ATOM 7605 O O . ASN B 1 344 ? 15.906 12.875 23.125 1 93.94 344 ASN B O 1
ATOM 7609 N N . ASP B 1 345 ? 17.766 13.672 24.031 1 94 345 ASP B N 1
ATOM 7610 C CA . ASP B 1 345 ? 17.047 14.656 24.828 1 94 345 ASP B CA 1
ATOM 7611 C C . ASP B 1 345 ? 16.406 15.719 23.922 1 94 345 ASP B C 1
ATOM 7613 O O . ASP B 1 345 ? 15.242 16.078 24.109 1 94 345 ASP B O 1
ATOM 7617 N N . ILE B 1 346 ? 17.156 16.203 23.031 1 93.69 346 ILE B N 1
ATOM 7618 C CA . ILE B 1 346 ? 16.688 17.25 22.141 1 93.69 346 ILE B CA 1
ATOM 7619 C C . ILE B 1 346 ? 15.508 16.734 21.312 1 93.69 346 ILE B C 1
ATOM 7621 O O . ILE B 1 346 ? 14.453 17.375 21.266 1 93.69 346 ILE B O 1
ATOM 7625 N N . LEU B 1 347 ? 15.656 15.578 20.734 1 92.12 347 LEU B N 1
ATOM 7626 C CA . LEU B 1 347 ? 14.672 15.031 19.812 1 92.12 347 LEU B CA 1
ATOM 7627 C C . LEU B 1 347 ? 13.391 14.641 20.547 1 92.12 347 LEU B C 1
ATOM 7629 O O . LEU B 1 347 ? 12.305 14.711 19.969 1 92.12 347 LEU B O 1
ATOM 7633 N N . GLU B 1 348 ? 13.562 14.25 21.719 1 91.88 348 GLU B N 1
ATOM 7634 C CA . GLU B 1 348 ? 12.375 13.938 22.5 1 91.88 348 GLU B CA 1
ATOM 7635 C C . GLU B 1 348 ? 11.453 15.148 22.625 1 91.88 348 GLU B C 1
ATOM 7637 O O . GLU B 1 348 ? 10.242 15.039 22.422 1 91.88 348 GLU B O 1
ATOM 7642 N N . ARG B 1 349 ? 12.055 16.281 22.938 1 91.88 349 ARG B N 1
ATOM 7643 C CA . ARG B 1 349 ? 11.273 17.5 23.078 1 91.88 349 ARG B CA 1
ATOM 7644 C C . ARG B 1 349 ? 10.766 17.969 21.719 1 91.88 349 ARG B C 1
ATOM 7646 O O . ARG B 1 349 ? 9.625 18.438 21.594 1 91.88 349 ARG B O 1
ATOM 7653 N N . PHE B 1 350 ? 11.617 17.891 20.766 1 91.25 350 PHE B N 1
ATOM 7654 C CA . PHE B 1 350 ? 11.211 18.25 19.406 1 91.25 350 PHE B CA 1
ATOM 7655 C C . PHE B 1 350 ? 10.016 17.422 18.953 1 91.25 350 PHE B C 1
ATOM 7657 O O . PHE B 1 350 ? 9.086 17.953 18.344 1 91.25 350 PHE B O 1
ATOM 7664 N N . ASN B 1 351 ? 10.055 16.141 19.266 1 89.5 351 ASN B N 1
ATOM 7665 C CA . ASN B 1 351 ? 8.961 15.258 18.875 1 89.5 351 ASN B CA 1
ATOM 7666 C C . ASN B 1 351 ? 7.656 15.641 19.562 1 89.5 351 ASN B C 1
ATOM 7668 O O . ASN B 1 351 ? 6.598 15.648 18.938 1 89.5 351 ASN B O 1
ATOM 7672 N N . CYS B 1 352 ? 7.754 15.953 20.812 1 91.25 352 CYS B N 1
ATOM 7673 C CA . CYS B 1 352 ? 6.578 16.359 21.578 1 91.25 352 CYS B CA 1
ATOM 7674 C C . CYS B 1 352 ? 5.957 17.625 20.984 1 91.25 352 CYS B C 1
ATOM 7676 O O . CYS B 1 352 ? 4.738 17.688 20.797 1 91.25 352 CYS B O 1
ATOM 7678 N N . ILE B 1 353 ? 6.762 18.562 20.703 1 91.25 353 ILE B N 1
ATOM 7679 C CA . ILE B 1 353 ? 6.289 19.828 20.156 1 91.25 353 ILE B CA 1
ATOM 7680 C C . ILE B 1 353 ? 5.754 19.625 18.734 1 91.25 353 ILE B C 1
ATOM 7682 O O . ILE B 1 353 ? 4.719 20.188 18.375 1 91.25 353 ILE B O 1
ATOM 7686 N N . SER B 1 354 ? 6.461 18.859 17.969 1 88.56 354 SER B N 1
ATOM 7687 C CA . SER B 1 354 ? 6.016 18.578 16.609 1 88.56 354 SER B CA 1
ATOM 7688 C C . SER B 1 354 ? 4.613 17.969 16.594 1 88.56 354 SER B C 1
ATOM 7690 O O . SER B 1 354 ? 3.785 18.328 15.758 1 88.56 354 SER B O 1
ATOM 7692 N N . LYS B 1 355 ? 4.297 17.062 17.469 1 88.44 355 LYS B N 1
ATOM 7693 C CA . LYS B 1 355 ? 2.977 16.453 17.578 1 88.44 355 LYS B CA 1
ATOM 7694 C C . LYS B 1 355 ? 1.91 17.484 17.922 1 88.44 355 LYS B C 1
ATOM 7696 O O . LYS B 1 355 ? 0.812 17.469 17.359 1 88.44 355 LYS B O 1
ATOM 7701 N N . LYS B 1 356 ? 2.24 18.375 18.75 1 87.75 356 LYS B N 1
ATOM 7702 C CA . LYS B 1 356 ? 1.307 19.438 19.141 1 87.75 356 LYS B CA 1
ATOM 7703 C C . LYS B 1 356 ? 1.03 20.375 17.984 1 87.75 356 LYS B C 1
ATOM 7705 O O . LYS B 1 356 ? -0.1 20.844 17.812 1 87.75 356 LYS B O 1
ATOM 7710 N N . LEU B 1 357 ? 2.076 20.656 17.25 1 88.81 357 LEU B N 1
ATOM 7711 C CA . LEU B 1 357 ? 1.968 21.594 16.125 1 88.81 357 LEU B CA 1
ATOM 7712 C C . LEU B 1 357 ? 1.088 21.016 15.023 1 88.81 357 LEU B C 1
ATOM 7714 O O . LEU B 1 357 ? 0.619 21.75 14.156 1 88.81 357 LEU B O 1
ATOM 7718 N N . GLN B 1 358 ? 0.826 19.766 15.055 1 83.38 358 GLN B N 1
ATOM 7719 C CA . GLN B 1 358 ? 0.07 19.109 13.992 1 83.38 358 GLN B CA 1
ATOM 7720 C C . GLN B 1 358 ? -1.429 19.141 14.281 1 83.38 358 GLN B C 1
ATOM 7722 O O . GLN B 1 358 ? -2.24 18.781 13.43 1 83.38 358 GLN B O 1
ATOM 7727 N N . SER B 1 359 ? -1.779 19.703 15.367 1 82.81 359 SER B N 1
ATOM 7728 C CA . SER B 1 359 ? -3.193 19.797 15.719 1 82.81 359 SER B CA 1
ATOM 7729 C C . SER B 1 359 ? -3.914 20.828 14.875 1 82.81 359 SER B C 1
ATOM 7731 O O . SER B 1 359 ? -3.377 21.906 14.609 1 82.81 359 SER B O 1
ATOM 7733 N N . VAL B 1 360 ? -5.148 20.547 14.484 1 78.19 360 VAL B N 1
ATOM 7734 C CA . VAL B 1 360 ? -5.953 21.438 13.664 1 78.19 360 VAL B CA 1
ATOM 7735 C C . VAL B 1 360 ? -6.426 22.625 14.508 1 78.19 360 VAL B C 1
ATOM 7737 O O . VAL B 1 360 ? -6.625 23.719 13.984 1 78.19 360 VAL B O 1
ATOM 7740 N N . HIS B 1 361 ? -6.473 22.484 15.773 1 79.31 361 HIS B N 1
ATOM 7741 C CA . HIS B 1 361 ? -7.051 23.5 16.641 1 79.31 361 HIS B CA 1
ATOM 7742 C C . HIS B 1 361 ? -5.965 24.375 17.25 1 79.31 361 HIS B C 1
ATOM 7744 O O . HIS B 1 361 ? -6.262 25.266 18.062 1 79.31 361 HIS B O 1
ATOM 7750 N N . ILE B 1 362 ? -4.801 24.203 16.766 1 83.19 362 ILE B N 1
ATOM 7751 C CA . ILE B 1 362 ? -3.717 25 17.328 1 83.19 362 ILE B CA 1
ATOM 7752 C C . ILE B 1 362 ? -3.771 26.422 16.766 1 83.19 362 ILE B C 1
ATOM 7754 O O . ILE B 1 362 ? -4.109 26.625 15.602 1 83.19 362 ILE B O 1
ATOM 7758 N N . ASP B 1 363 ? -3.535 27.422 17.578 1 82.88 363 ASP B N 1
ATOM 7759 C CA . ASP B 1 363 ? -3.531 28.812 17.141 1 82.88 363 ASP B CA 1
ATOM 7760 C C . ASP B 1 363 ? -2.111 29.375 17.109 1 82.88 363 ASP B C 1
ATOM 7762 O O . ASP B 1 363 ? -1.177 28.75 17.609 1 82.88 363 ASP B O 1
ATOM 7766 N N . LEU B 1 364 ? -1.959 30.469 16.578 1 86.56 364 LEU B N 1
ATOM 7767 C CA . LEU B 1 364 ? -0.662 31.094 16.328 1 86.56 364 LEU B CA 1
ATOM 7768 C C . LEU B 1 364 ? 0.041 31.438 17.625 1 86.56 364 LEU B C 1
ATOM 7770 O O . LEU B 1 364 ? 1.266 31.344 17.734 1 86.56 364 LEU B O 1
ATOM 7774 N N . THR B 1 365 ? -0.679 31.875 18.562 1 84.69 365 THR B N 1
ATOM 7775 C CA . THR B 1 365 ? -0.089 32.25 19.844 1 84.69 365 THR B CA 1
ATOM 7776 C C . THR B 1 365 ? 0.555 31.031 20.516 1 84.69 365 THR B C 1
ATOM 7778 O O . THR B 1 365 ? 1.65 31.125 21.062 1 84.69 365 THR B O 1
ATOM 7781 N N . THR B 1 366 ? -0.178 29.984 20.422 1 87 366 THR B N 1
ATOM 7782 C CA . THR B 1 366 ? 0.354 28.734 20.969 1 87 366 THR B CA 1
ATOM 7783 C C . THR B 1 366 ? 1.629 28.328 20.234 1 87 366 THR B C 1
ATOM 7785 O O . THR B 1 366 ? 2.574 27.844 20.859 1 87 366 THR B O 1
ATOM 7788 N N . VAL B 1 367 ? 1.673 28.516 18.984 1 91.06 367 VAL B N 1
ATOM 7789 C CA . VAL B 1 367 ? 2.84 28.172 18.172 1 91.06 367 VAL B CA 1
ATOM 7790 C C . VAL B 1 367 ? 4.051 28.969 18.641 1 91.06 367 VAL B C 1
ATOM 7792 O O . VAL B 1 367 ? 5.125 28.422 18.875 1 91.06 367 VAL B O 1
ATOM 7795 N N . VAL B 1 368 ? 3.873 30.219 18.828 1 91.12 368 VAL B N 1
ATOM 7796 C CA . VAL B 1 368 ? 4.953 31.094 19.266 1 91.12 368 VAL B CA 1
ATOM 7797 C C . VAL B 1 368 ? 5.453 30.656 20.641 1 91.12 368 VAL B C 1
ATOM 7799 O O . VAL B 1 368 ? 6.66 30.578 20.859 1 91.12 368 VAL B O 1
ATOM 7802 N N . THR B 1 369 ? 4.523 30.344 21.438 1 90.19 369 THR B N 1
ATOM 7803 C CA . THR B 1 369 ? 4.875 29.922 22.797 1 90.19 369 THR B CA 1
ATOM 7804 C C . THR B 1 369 ? 5.664 28.625 22.781 1 90.19 369 THR B C 1
ATOM 7806 O O . THR B 1 369 ? 6.605 28.438 23.547 1 90.19 369 THR B O 1
ATOM 7809 N N . LEU B 1 370 ? 5.254 27.766 21.953 1 93.5 370 LEU B N 1
ATOM 7810 C CA . LEU B 1 370 ? 5.934 26.469 21.844 1 93.5 370 LEU B CA 1
ATOM 7811 C C . LEU B 1 370 ? 7.359 26.656 21.344 1 93.5 370 LEU B C 1
ATOM 7813 O O . LEU B 1 370 ? 8.297 26.047 21.875 1 93.5 370 LEU B O 1
ATOM 7817 N N . TYR B 1 371 ? 7.559 27.484 20.344 1 95 371 TYR B N 1
ATOM 7818 C CA . TYR B 1 371 ? 8.891 27.75 19.828 1 95 371 TYR B CA 1
ATOM 7819 C C . TYR B 1 371 ? 9.766 28.438 20.875 1 95 371 TYR B C 1
ATOM 7821 O O . TYR B 1 371 ? 10.938 28.094 21.031 1 95 371 TYR B O 1
ATOM 7829 N N . GLU B 1 372 ? 9.211 29.312 21.625 1 95.06 372 GLU B N 1
ATOM 7830 C CA . GLU B 1 372 ? 9.938 30.016 22.688 1 95.06 372 GLU B CA 1
ATOM 7831 C C . GLU B 1 372 ? 10.383 29.047 23.781 1 95.06 372 GLU B C 1
ATOM 7833 O O . GLU B 1 372 ? 11.516 29.125 24.266 1 95.06 372 GLU B O 1
ATOM 7838 N N . SER B 1 373 ? 9.469 28.234 24.125 1 94.94 373 SER B N 1
ATOM 7839 C CA . SER B 1 373 ? 9.789 27.25 25.141 1 94.94 373 SER B CA 1
ATOM 7840 C C . SER B 1 373 ? 10.945 26.359 24.703 1 94.94 373 SER B C 1
ATOM 7842 O O . SER B 1 373 ? 11.805 26 25.5 1 94.94 373 SER B O 1
ATOM 7844 N N . LEU B 1 374 ? 10.93 26 23.469 1 95.06 374 LEU B N 1
ATOM 7845 C CA . LEU B 1 374 ? 11.992 25.156 22.938 1 95.06 374 LEU B CA 1
ATOM 7846 C C . LEU B 1 374 ? 13.32 25.906 22.922 1 95.06 374 LEU B C 1
ATOM 7848 O O . LEU B 1 374 ? 14.367 25.312 23.203 1 95.06 374 LEU B O 1
ATOM 7852 N N . ILE B 1 375 ? 13.312 27.172 22.609 1 96.62 375 ILE B N 1
ATOM 7853 C CA . ILE B 1 375 ? 14.516 27.984 22.594 1 96.62 375 ILE B CA 1
ATOM 7854 C C . ILE B 1 375 ? 15.125 28.047 23.984 1 96.62 375 ILE B C 1
ATOM 7856 O O . ILE B 1 375 ? 16.328 27.828 24.156 1 96.62 375 ILE B O 1
ATOM 7860 N N . TYR B 1 376 ? 14.32 28.25 24.953 1 95.88 376 TYR B N 1
ATOM 7861 C CA . TYR B 1 376 ? 14.805 28.312 26.328 1 95.88 376 TYR B CA 1
ATOM 7862 C C . TYR B 1 376 ? 15.359 26.969 26.781 1 95.88 376 TYR B C 1
ATOM 7864 O O . TYR B 1 376 ? 16.375 26.906 27.484 1 95.88 376 TYR B O 1
ATOM 7872 N N . TYR B 1 377 ? 14.68 26 26.375 1 95 377 TYR B N 1
ATOM 7873 C CA . TYR B 1 377 ? 15.133 24.656 26.719 1 95 377 TYR B CA 1
ATOM 7874 C C . TYR B 1 377 ? 16.516 24.391 26.141 1 95 377 TYR B C 1
ATOM 7876 O O . TYR B 1 377 ? 17.391 23.891 26.859 1 95 377 TYR B O 1
ATOM 7884 N N . ILE B 1 378 ? 16.703 24.703 24.875 1 96.44 378 ILE B N 1
ATOM 7885 C CA . ILE B 1 378 ? 17.984 24.469 24.219 1 96.44 378 ILE B CA 1
ATOM 7886 C C . ILE B 1 378 ? 19.062 25.359 24.859 1 96.44 378 ILE B C 1
ATOM 7888 O O . ILE B 1 378 ? 20.219 24.953 24.984 1 96.44 378 ILE B O 1
ATOM 7892 N N . GLN B 1 379 ? 18.734 26.516 25.281 1 96.06 379 GLN B N 1
ATOM 7893 C CA . GLN B 1 379 ? 19.672 27.406 25.953 1 96.06 379 GLN B CA 1
ATOM 7894 C C . GLN B 1 379 ? 20.141 26.812 27.266 1 96.06 379 GLN B C 1
ATOM 7896 O O . GLN B 1 379 ? 21.312 26.938 27.625 1 96.06 379 GLN B O 1
ATOM 7901 N N . ASP B 1 380 ? 19.266 26.172 27.891 1 95.19 380 ASP B N 1
ATOM 7902 C CA . ASP B 1 380 ? 19.625 25.5 29.125 1 95.19 380 ASP B CA 1
ATOM 7903 C C . ASP B 1 380 ? 20.609 24.344 28.875 1 95.19 380 ASP B C 1
ATOM 7905 O O . ASP B 1 380 ? 21.516 24.125 29.656 1 95.19 380 ASP B O 1
ATOM 7909 N N . LEU B 1 381 ? 20.391 23.625 27.859 1 95.62 381 LEU B N 1
ATOM 7910 C CA . LEU B 1 381 ? 21.266 22.516 27.516 1 95.62 381 LEU B CA 1
ATOM 7911 C C . LEU B 1 381 ? 22.672 23 27.188 1 95.62 381 LEU B C 1
ATOM 7913 O O . LEU B 1 381 ? 23.656 22.297 27.438 1 95.62 381 LEU B O 1
ATOM 7917 N N . ARG B 1 382 ? 22.734 24.156 26.562 1 94.69 382 ARG B N 1
ATOM 7918 C CA . ARG B 1 382 ? 24 24.734 26.141 1 94.69 382 ARG B CA 1
ATOM 7919 C C . ARG B 1 382 ? 24.969 24.844 27.328 1 94.69 382 ARG B C 1
ATOM 7921 O O . ARG B 1 382 ? 26.172 24.688 27.156 1 94.69 382 ARG B O 1
ATOM 7928 N N . ASN B 1 383 ? 24.453 24.953 28.5 1 93 383 ASN B N 1
ATOM 7929 C CA . ASN B 1 383 ? 25.266 25.125 29.703 1 93 383 ASN B CA 1
ATOM 7930 C C . ASN B 1 383 ? 25.453 23.812 30.438 1 93 383 ASN B C 1
ATOM 7932 O O . ASN B 1 383 ? 26 23.781 31.547 1 93 383 ASN B O 1
ATOM 7936 N N . SER B 1 384 ? 25.156 22.719 29.891 1 94.56 384 SER B N 1
ATOM 7937 C CA . SER B 1 384 ? 25.172 21.438 30.594 1 94.56 384 SER B CA 1
ATOM 7938 C C . SER B 1 384 ? 26.141 20.453 29.953 1 94.56 384 SER B C 1
ATOM 7940 O O . SER B 1 384 ? 25.875 19.266 29.875 1 94.56 384 SER B O 1
ATOM 7942 N N . PHE B 1 385 ? 27.234 20.969 29.422 1 95.81 385 PHE B N 1
ATOM 7943 C CA . PHE B 1 385 ? 28.156 20.094 28.719 1 95.81 385 PHE B CA 1
ATOM 7944 C C . PHE B 1 385 ? 28.719 19.031 29.656 1 95.81 385 PHE B C 1
ATOM 7946 O O . PHE B 1 385 ? 28.859 17.859 29.281 1 95.81 385 PHE B O 1
ATOM 7953 N N . ALA B 1 386 ? 29.078 19.422 30.844 1 94.69 386 ALA B N 1
ATOM 7954 C CA . ALA B 1 386 ? 29.672 18.5 31.828 1 94.69 386 ALA B CA 1
ATOM 7955 C C . ALA B 1 386 ? 28.75 17.328 32.094 1 94.69 386 ALA B C 1
ATOM 7957 O O . ALA B 1 386 ? 29.203 16.188 32.281 1 94.69 386 ALA B O 1
ATOM 7958 N N . TYR B 1 387 ? 27.547 17.672 32.156 1 95.94 387 TYR B N 1
ATOM 7959 C CA . TYR B 1 387 ? 26.531 16.641 32.375 1 95.94 387 TYR B CA 1
ATOM 7960 C C . TYR B 1 387 ? 26.516 15.625 31.25 1 95.94 387 TYR B C 1
ATOM 7962 O O . TYR B 1 387 ? 26.531 14.422 31.484 1 95.94 387 TYR B O 1
ATOM 7970 N N . TYR B 1 388 ? 26.547 15.984 30.016 1 96 388 TYR B N 1
ATOM 7971 C CA . TYR B 1 388 ? 26.469 15.094 28.859 1 96 388 TYR B CA 1
ATOM 7972 C C . TYR B 1 388 ? 27.781 14.344 28.641 1 96 388 TYR B C 1
ATOM 7974 O O . TYR B 1 388 ? 27.781 13.211 28.172 1 96 388 TYR B O 1
ATOM 7982 N N . GLU B 1 389 ? 28.859 15.016 28.953 1 95.81 389 GLU B N 1
ATOM 7983 C CA . GLU B 1 389 ? 30.141 14.312 28.891 1 95.81 389 GLU B CA 1
ATOM 7984 C C . GLU B 1 389 ? 30.172 13.125 29.844 1 95.81 389 GLU B C 1
ATOM 7986 O O . GLU B 1 389 ? 30.656 12.055 29.484 1 95.81 389 GLU B O 1
ATOM 7991 N N . LYS B 1 390 ? 29.625 13.359 31.016 1 95.88 390 LYS B N 1
ATOM 7992 C CA . LYS B 1 390 ? 29.531 12.281 31.984 1 95.88 390 LYS B CA 1
ATOM 7993 C C . LYS B 1 390 ? 28.641 11.148 31.484 1 95.88 390 LYS B C 1
ATOM 7995 O O . LYS B 1 390 ? 29 9.977 31.578 1 95.88 390 LYS B O 1
ATOM 8000 N N . LEU B 1 391 ? 27.516 11.492 30.953 1 95.31 391 LEU B N 1
ATOM 8001 C CA . LEU B 1 391 ? 26.594 10.5 30.422 1 95.31 391 LEU B CA 1
ATOM 8002 C C . LEU B 1 391 ? 27.219 9.742 29.266 1 95.31 391 LEU B C 1
ATOM 8004 O O . LEU B 1 391 ? 26.984 8.539 29.109 1 95.31 391 LEU B O 1
ATOM 8008 N N . GLY B 1 392 ? 27.938 10.484 28.438 1 95.25 392 GLY B N 1
ATOM 8009 C CA . GLY B 1 392 ? 28.609 9.859 27.312 1 95.25 392 GLY B CA 1
ATOM 8010 C C . GLY B 1 392 ? 29.625 8.812 27.734 1 95.25 392 GLY B C 1
ATOM 8011 O O . GLY B 1 392 ? 29.734 7.754 27.125 1 95.25 392 GLY B O 1
ATOM 8012 N N . LYS B 1 393 ? 30.344 9.195 28.781 1 95.12 393 LYS B N 1
ATOM 8013 C CA . LYS B 1 393 ? 31.328 8.266 29.312 1 95.12 393 LYS B CA 1
ATOM 8014 C C . LYS B 1 393 ? 30.656 7.004 29.859 1 95.12 393 LYS B C 1
ATOM 8016 O O . LYS B 1 393 ? 31.125 5.891 29.625 1 95.12 393 LYS B O 1
ATOM 8021 N N . GLU B 1 394 ? 29.609 7.18 30.484 1 94.75 394 GLU B N 1
ATOM 8022 C CA . GLU B 1 394 ? 28.875 6.055 31.047 1 94.75 394 GLU B CA 1
ATOM 8023 C C . GLU B 1 394 ? 28.297 5.164 29.953 1 94.75 394 GLU B C 1
ATOM 8025 O O . GLU B 1 394 ? 28.328 3.938 30.062 1 94.75 394 GLU B O 1
ATOM 8030 N N . LYS B 1 395 ? 27.797 5.758 28.953 1 93.81 395 LYS B N 1
ATOM 8031 C CA . LYS B 1 395 ? 27.141 5.031 27.891 1 93.81 395 LYS B CA 1
ATOM 8032 C C . LYS B 1 395 ? 28.141 4.289 27.016 1 93.81 395 LYS B C 1
ATOM 8034 O O . LYS B 1 395 ? 27.969 3.102 26.734 1 93.81 395 LYS B O 1
ATOM 8039 N N . SER B 1 396 ? 29.188 4.941 26.609 1 93.12 396 SER B N 1
ATOM 8040 C CA . SER B 1 396 ? 30.156 4.363 25.688 1 93.12 396 SER B CA 1
ATOM 8041 C C . SER B 1 396 ? 31.172 3.49 26.406 1 93.12 396 SER B C 1
ATOM 8043 O O . SER B 1 396 ? 31.781 2.611 25.812 1 93.12 396 SER B O 1
ATOM 8045 N N . GLY B 1 397 ? 31.359 3.775 27.641 1 91.81 397 GLY B N 1
ATOM 8046 C CA . GLY B 1 397 ? 32.406 3.105 28.391 1 91.81 397 GLY B CA 1
ATOM 8047 C C . GLY B 1 397 ? 33.781 3.6 28.047 1 91.81 397 GLY B C 1
ATOM 8048 O O . GLY B 1 397 ? 34.781 2.959 28.391 1 91.81 397 GLY B O 1
ATOM 8049 N N . VAL B 1 398 ? 33.812 4.676 27.297 1 91.69 398 VAL B N 1
ATOM 8050 C CA . VAL B 1 398 ? 35.094 5.234 26.828 1 91.69 398 VAL B CA 1
ATOM 8051 C C . VAL B 1 398 ? 35.312 6.609 27.469 1 91.69 398 VAL B C 1
ATOM 8053 O O . VAL B 1 398 ? 34.406 7.438 27.484 1 91.69 398 VAL B O 1
ATOM 8056 N N . ASP B 1 399 ? 36.469 6.836 27.922 1 90.31 399 ASP B N 1
ATOM 8057 C CA . ASP B 1 399 ? 36.719 8.086 28.625 1 90.31 399 ASP B CA 1
ATOM 8058 C C . ASP B 1 399 ? 37.531 9.055 27.766 1 90.31 399 ASP B C 1
ATOM 8060 O O . ASP B 1 399 ? 37.562 10.258 28.047 1 90.31 399 ASP B O 1
ATOM 8064 N N . LYS B 1 400 ? 38.125 8.531 26.703 1 88.94 400 LYS B N 1
ATOM 8065 C CA . LYS B 1 400 ? 39 9.383 25.906 1 88.94 400 LYS B CA 1
ATOM 8066 C C . LYS B 1 400 ? 38.375 9.719 24.562 1 88.94 400 LYS B C 1
ATOM 8068 O O . LYS B 1 400 ? 37.688 8.883 23.969 1 88.94 400 LYS B O 1
ATOM 8073 N N . TYR B 1 401 ? 38.531 11.008 24.297 1 90.75 401 TYR B N 1
ATOM 8074 C CA . TYR B 1 401 ? 38.094 11.453 22.984 1 90.75 401 TYR B CA 1
ATOM 8075 C C . TYR B 1 401 ? 38.969 10.906 21.875 1 90.75 401 TYR B C 1
ATOM 8077 O O . TYR B 1 401 ? 40.156 10.633 22.109 1 90.75 401 TYR B O 1
ATOM 8085 N N . LYS B 1 402 ? 38.375 10.586 20.703 1 76.25 402 LYS B N 1
ATOM 8086 C CA . LYS B 1 402 ? 39.156 10.125 19.562 1 76.25 402 LYS B CA 1
ATOM 8087 C C . LYS B 1 402 ? 40.125 11.211 19.078 1 76.25 402 LYS B C 1
ATOM 8089 O O . LYS B 1 402 ? 39.75 12.383 18.984 1 76.25 402 LYS B O 1
ATOM 8094 N N . ILE B 1 403 ? 41.406 11.109 19.266 1 59.22 403 ILE B N 1
ATOM 8095 C CA . ILE B 1 403 ? 42.438 12.055 18.891 1 59.22 403 ILE B CA 1
ATOM 8096 C C . ILE B 1 403 ? 42.375 12.344 17.391 1 59.22 403 ILE B C 1
ATOM 8098 O O . ILE B 1 403 ? 42.344 11.422 16.578 1 59.22 403 ILE B O 1
ATOM 8102 N N . ASN B 1 404 ? 41.812 13.312 17.031 1 50.84 404 ASN B N 1
ATOM 8103 C CA . ASN B 1 404 ? 42.125 13.695 15.656 1 50.84 404 ASN B CA 1
ATOM 8104 C C . ASN B 1 404 ? 43.594 13.93 15.461 1 50.84 404 ASN B C 1
ATOM 8106 O O . ASN B 1 404 ? 44.188 14.82 16.078 1 50.84 404 ASN B O 1
ATOM 8110 N N . ARG B 1 405 ? 44.5 13 15.203 1 40.53 405 ARG B N 1
ATOM 8111 C CA . ARG B 1 405 ? 45.906 13.273 14.906 1 40.53 405 ARG B CA 1
ATOM 8112 C C . ARG B 1 405 ? 46.031 14.461 13.961 1 40.53 405 ARG B C 1
ATOM 8114 O O . ARG B 1 405 ? 45.719 14.352 12.773 1 40.53 405 ARG B O 1
ATOM 8121 N N . LYS B 1 406 ? 45.875 15.633 14.203 1 37.06 406 LYS B N 1
ATOM 8122 C CA . LYS B 1 406 ? 46.625 16.562 13.367 1 37.06 406 LYS B CA 1
ATOM 8123 C C . LYS B 1 406 ? 48.094 16.156 13.297 1 37.06 406 LYS B C 1
ATOM 8125 O O . LYS B 1 406 ? 48.656 15.695 14.289 1 37.06 406 LYS B O 1
ATOM 8130 N N . ARG B 1 407 ? 48.625 16.047 12.219 1 34.41 407 ARG B N 1
ATOM 8131 C CA . ARG B 1 407 ? 50.062 15.867 12.078 1 34.41 407 ARG B CA 1
ATOM 8132 C C . ARG B 1 407 ? 50.844 16.703 13.109 1 34.41 407 ARG B C 1
ATOM 8134 O O . ARG B 1 407 ? 50.75 17.938 13.078 1 34.41 407 ARG B O 1
ATOM 8141 N N . LYS B 1 408 ? 51.031 16.25 14.234 1 36.06 408 LYS B N 1
ATOM 8142 C CA . LYS B 1 408 ? 51.969 16.922 15.117 1 36.06 408 LYS B CA 1
ATOM 8143 C C . LYS B 1 408 ? 53.312 17.125 14.438 1 36.06 408 LYS B C 1
ATOM 8145 O O . LYS B 1 408 ? 53.906 16.172 13.938 1 36.06 408 LYS B O 1
ATOM 8150 N N . ARG B 1 409 ? 53.594 18.281 14.055 1 35.44 409 ARG B N 1
ATOM 8151 C CA . ARG B 1 409 ? 55.031 18.5 13.906 1 35.44 409 ARG B CA 1
ATOM 8152 C C . ARG B 1 409 ? 55.781 18.031 15.141 1 35.44 409 ARG B C 1
ATOM 8154 O O . ARG B 1 409 ? 55.281 18.156 16.266 1 35.44 409 ARG B O 1
ATOM 8161 N N . LYS B 1 410 ? 56.656 17.172 14.961 1 37.56 410 LYS B N 1
ATOM 8162 C CA . LYS B 1 410 ? 57.594 16.609 15.914 1 37.56 410 LYS B CA 1
ATOM 8163 C C . LYS B 1 410 ? 58.031 17.656 16.953 1 37.56 410 LYS B C 1
ATOM 8165 O O . LYS B 1 410 ? 58.75 18.594 16.625 1 37.56 410 LYS B O 1
ATOM 8170 N N . MET B 1 411 ? 57.156 18.219 17.766 1 33.31 411 MET B N 1
ATOM 8171 C CA . MET B 1 411 ? 57.875 19.047 18.734 1 33.31 411 MET B CA 1
ATOM 8172 C C . MET B 1 411 ? 58.75 18.188 19.641 1 33.31 411 MET B C 1
ATOM 8174 O O . MET B 1 411 ? 58.469 17 19.844 1 33.31 411 MET B O 1
ATOM 8178 N N . PRO B 1 412 ? 59.969 18.688 20.172 1 34.56 412 PRO B N 1
ATOM 8179 C CA . PRO B 1 412 ? 60.938 18 21.016 1 34.56 412 PRO B CA 1
ATOM 8180 C C . PRO B 1 412 ? 60.312 17.359 22.25 1 34.56 412 PRO B C 1
ATOM 8182 O O . PRO B 1 412 ? 59.219 17.75 22.656 1 34.56 412 PRO B O 1
ATOM 8185 N N . HIS B 1 413 ? 60.906 16.266 22.922 1 41 413 HIS B N 1
ATOM 8186 C CA . HIS B 1 413 ? 60.688 15.195 23.906 1 41 413 HIS B CA 1
ATOM 8187 C C . HIS B 1 413 ? 60.156 15.75 25.203 1 41 413 HIS B C 1
ATOM 8189 O O . HIS B 1 413 ? 59.781 14.984 26.094 1 41 413 HIS B O 1
ATOM 8195 N N . GLY B 1 414 ? 60.438 16.969 25.719 1 35.44 414 GLY B N 1
ATOM 8196 C CA . GLY B 1 414 ? 60.5 17.141 27.156 1 35.44 414 GLY B CA 1
ATOM 8197 C C . GLY B 1 414 ? 59.125 17.109 27.797 1 35.44 414 GLY B C 1
ATOM 8198 O O . GLY B 1 414 ? 59 16.828 29 1 35.44 414 GLY B O 1
ATOM 8199 N N . GLU B 1 415 ? 58.156 18.047 27.547 1 39 415 GLU B N 1
ATOM 8200 C CA . GLU B 1 415 ? 57.156 18.375 28.531 1 39 415 GLU B CA 1
ATOM 8201 C C . GLU B 1 415 ? 55.969 17.406 28.469 1 39 415 GLU B C 1
ATOM 8203 O O . GLU B 1 415 ? 55.5 17.078 27.375 1 39 415 GLU B O 1
ATOM 8208 N N . SER B 1 416 ? 55.875 16.562 29.5 1 39.56 416 SER B N 1
ATOM 8209 C CA . SER B 1 416 ? 54.844 15.57 29.828 1 39.56 416 SER B CA 1
ATOM 8210 C C . SER B 1 416 ? 53.469 16.172 29.75 1 39.56 416 SER B C 1
ATOM 8212 O O . SER B 1 416 ? 53.031 16.875 30.656 1 39.56 416 SER B O 1
ATOM 8214 N N . ASN B 1 417 ? 52.969 16.891 28.812 1 38.06 417 ASN B N 1
ATOM 8215 C CA . ASN B 1 417 ? 51.719 17.625 28.688 1 38.06 417 ASN B CA 1
ATOM 8216 C C . ASN B 1 417 ? 50.531 16.672 28.5 1 38.06 417 ASN B C 1
ATOM 8218 O O . ASN B 1 417 ? 49.844 16.734 27.484 1 38.06 417 ASN B O 1
ATOM 8222 N N . GLN B 1 418 ? 50.531 15.602 29.109 1 43.06 418 GLN B N 1
ATOM 8223 C CA . GLN B 1 418 ? 49.438 14.648 28.891 1 43.06 418 GLN B CA 1
ATOM 8224 C C . GLN B 1 418 ? 48.094 15.227 29.344 1 43.06 418 GLN B C 1
ATOM 8226 O O . GLN B 1 418 ? 47.062 15.039 28.672 1 43.06 418 GLN B O 1
ATOM 8231 N N . ASN B 1 419 ? 48 15.633 30.609 1 45.69 419 ASN B N 1
ATOM 8232 C CA . ASN B 1 419 ? 46.75 16.125 31.172 1 45.69 419 ASN B CA 1
ATOM 8233 C C . ASN B 1 419 ? 46.188 17.281 30.359 1 45.69 419 ASN B C 1
ATOM 8235 O O . ASN B 1 419 ? 44.969 17.469 30.312 1 45.69 419 ASN B O 1
ATOM 8239 N N . ASN B 1 420 ? 46.938 18.141 29.844 1 49.06 420 ASN B N 1
ATOM 8240 C CA . ASN B 1 420 ? 46.562 19.297 29.047 1 49.06 420 ASN B CA 1
ATOM 8241 C C . ASN B 1 420 ? 45.969 18.891 27.703 1 49.06 420 ASN B C 1
ATOM 8243 O O . ASN B 1 420 ? 45.125 19.609 27.141 1 49.06 420 ASN B O 1
ATOM 8247 N N . SER B 1 421 ? 46.25 17.672 27.344 1 54.31 421 SER B N 1
ATOM 8248 C CA . SER B 1 421 ? 45.781 17.25 26.016 1 54.31 421 SER B CA 1
ATOM 8249 C C . SER B 1 421 ? 44.312 16.828 26.047 1 54.31 421 SER B C 1
ATOM 8251 O O . SER B 1 421 ? 43.562 17.156 25.141 1 54.31 421 SER B O 1
ATOM 8253 N N . THR B 1 422 ? 43.969 16.141 27.109 1 54.84 422 THR B N 1
ATOM 8254 C CA . THR B 1 422 ? 42.594 15.695 27.234 1 54.84 422 THR B CA 1
ATOM 8255 C C . THR B 1 422 ? 41.656 16.891 27.391 1 54.84 422 THR B C 1
ATOM 8257 O O . THR B 1 422 ? 40.562 16.891 26.828 1 54.84 422 THR B O 1
ATOM 8260 N N . PHE B 1 423 ? 42.031 17.75 28.312 1 61.88 423 PHE B N 1
ATOM 8261 C CA . PHE B 1 423 ? 41.25 18.969 28.5 1 61.88 423 PHE B CA 1
ATOM 8262 C C . PHE B 1 423 ? 41.125 19.75 27.188 1 61.88 423 PHE B C 1
ATOM 8264 O O . PHE B 1 423 ? 40.062 20.297 26.906 1 61.88 423 PHE B O 1
ATOM 8271 N N . GLN B 1 424 ? 42.156 19.578 26.391 1 74.75 424 GLN B N 1
ATOM 8272 C CA . GLN B 1 424 ? 42.156 20.281 25.109 1 74.75 424 GLN B CA 1
ATOM 8273 C C . GLN B 1 424 ? 41.188 19.609 24.141 1 74.75 424 GLN B C 1
ATOM 8275 O O . GLN B 1 424 ? 40.469 20.297 23.406 1 74.75 424 GLN B O 1
ATOM 8280 N N . GLN B 1 425 ? 41.031 18.297 24.391 1 83.38 425 GLN B N 1
ATOM 8281 C CA . GLN B 1 425 ? 40.156 17.594 23.469 1 83.38 425 GLN B CA 1
ATOM 8282 C C . GLN B 1 425 ? 38.688 17.781 23.875 1 83.38 425 GLN B C 1
ATOM 8284 O O . GLN B 1 425 ? 37.812 17.938 23.016 1 83.38 425 GLN B O 1
ATOM 8289 N N . SER B 1 426 ? 38.5 17.734 25.172 1 90.38 426 SER B N 1
ATOM 8290 C CA . SER B 1 426 ? 37.156 17.969 25.703 1 90.38 426 SER B CA 1
ATOM 8291 C C . SER B 1 426 ? 36.656 19.359 25.328 1 90.38 426 SER B C 1
ATOM 8293 O O . SER B 1 426 ? 35.531 19.516 24.891 1 90.38 426 SER B O 1
ATOM 8295 N N . ASP B 1 427 ? 37.531 20.312 25.469 1 90.88 427 ASP B N 1
ATOM 8296 C CA . ASP B 1 427 ? 37.188 21.688 25.109 1 90.88 427 ASP B CA 1
ATOM 8297 C C . ASP B 1 427 ? 36.969 21.828 23.609 1 90.88 427 ASP B C 1
ATOM 8299 O O . ASP B 1 427 ? 36.062 22.562 23.172 1 90.88 427 ASP B O 1
ATOM 8303 N N . SER B 1 428 ? 37.75 21.109 22.938 1 90.62 428 SER B N 1
ATOM 8304 C CA . SER B 1 428 ? 37.594 21.141 21.484 1 90.62 428 SER B CA 1
ATOM 8305 C C . SER B 1 428 ? 36.25 20.578 21.062 1 90.62 428 SER B C 1
ATOM 8307 O O . SER B 1 428 ? 35.562 21.156 20.219 1 90.62 428 SER B O 1
ATOM 8309 N N . PHE B 1 429 ? 35.875 19.531 21.641 1 94.12 429 PHE B N 1
ATOM 8310 C CA . PHE B 1 429 ? 34.594 18.922 21.344 1 94.12 429 PHE B CA 1
ATOM 8311 C C . PHE B 1 429 ? 33.469 19.828 21.797 1 94.12 429 PHE B C 1
ATOM 8313 O O . PHE B 1 429 ? 32.469 20 21.078 1 94.12 429 PHE B O 1
ATOM 8320 N N . ARG B 1 430 ? 33.625 20.359 22.938 1 94.94 430 ARG B N 1
ATOM 8321 C CA . ARG B 1 430 ? 32.594 21.25 23.484 1 94.94 430 ARG B CA 1
ATOM 8322 C C . ARG B 1 430 ? 32.375 22.469 22.578 1 94.94 430 ARG B C 1
ATOM 8324 O O . ARG B 1 430 ? 31.25 22.812 22.266 1 94.94 430 ARG B O 1
ATOM 8331 N N . ILE B 1 431 ? 33.406 23.062 22.078 1 93.06 431 ILE B N 1
ATOM 8332 C CA . ILE B 1 431 ? 33.344 24.328 21.359 1 93.06 431 ILE B CA 1
ATOM 8333 C C . ILE B 1 431 ? 32.969 24.062 19.891 1 93.06 431 ILE B C 1
ATOM 8335 O O . ILE B 1 431 ? 32.156 24.766 19.312 1 93.06 431 ILE B O 1
ATOM 8339 N N . ASN B 1 432 ? 33.531 22.953 19.391 1 91.31 432 ASN B N 1
ATOM 8340 C CA . ASN B 1 432 ? 33.438 22.766 17.953 1 91.31 432 ASN B CA 1
ATOM 8341 C C . ASN B 1 432 ? 32.25 21.859 17.594 1 91.31 432 ASN B C 1
ATOM 8343 O O . ASN B 1 432 ? 31.875 21.766 16.422 1 91.31 432 ASN B O 1
ATOM 8347 N N . THR B 1 433 ? 31.703 21.266 18.516 1 94.25 433 THR B N 1
ATOM 8348 C CA . THR B 1 433 ? 30.625 20.344 18.203 1 94.25 433 THR B CA 1
ATOM 8349 C C . THR B 1 433 ? 29.406 20.609 19.078 1 94.25 433 THR B C 1
ATOM 8351 O O . THR B 1 433 ? 28.359 21.047 18.578 1 94.25 433 THR B O 1
ATOM 8354 N N . PHE B 1 434 ? 29.594 20.516 20.375 1 96 434 PHE B N 1
ATOM 8355 C CA . PHE B 1 434 ? 28.484 20.625 21.312 1 96 434 PHE B CA 1
ATOM 8356 C C . PHE B 1 434 ? 27.844 22.016 21.219 1 96 434 PHE B C 1
ATOM 8358 O O . PHE B 1 434 ? 26.641 22.125 20.969 1 96 434 PHE B O 1
ATOM 8365 N N . THR B 1 435 ? 28.625 23.031 21.312 1 95.88 435 THR B N 1
ATOM 8366 C CA . THR B 1 435 ? 28.109 24.391 21.297 1 95.88 435 THR B CA 1
ATOM 8367 C C . THR B 1 435 ? 27.625 24.766 19.906 1 95.88 435 THR B C 1
ATOM 8369 O O . THR B 1 435 ? 26.641 25.5 19.766 1 95.88 435 THR B O 1
ATOM 8372 N N . VAL B 1 436 ? 28.266 24.266 18.938 1 94.75 436 VAL B N 1
ATOM 8373 C CA . VAL B 1 436 ? 27.891 24.562 17.562 1 94.75 436 VAL B CA 1
ATOM 8374 C C . VAL B 1 436 ? 26.484 24.016 17.281 1 94.75 436 VAL B C 1
ATOM 8376 O O . VAL B 1 436 ? 25.656 24.672 16.656 1 94.75 436 VAL B O 1
ATOM 8379 N N . ILE B 1 437 ? 26.219 22.812 17.719 1 95.38 437 ILE B N 1
ATOM 8380 C CA . ILE B 1 437 ? 24.922 22.172 17.516 1 95.38 437 ILE B CA 1
ATOM 8381 C C . ILE B 1 437 ? 23.844 23 18.203 1 95.38 437 ILE B C 1
ATOM 8383 O O . ILE B 1 437 ? 22.828 23.344 17.594 1 95.38 437 ILE B O 1
ATOM 8387 N N . LEU B 1 438 ? 24.078 23.359 19.391 1 96.88 438 LEU B N 1
ATOM 8388 C CA . LEU B 1 438 ? 23.062 24.062 20.188 1 96.88 438 LEU B CA 1
ATOM 8389 C C . LEU B 1 438 ? 22.859 25.484 19.672 1 96.88 438 LEU B C 1
ATOM 8391 O O . LEU B 1 438 ? 21.734 25.969 19.609 1 96.88 438 LEU B O 1
ATOM 8395 N N . ASP B 1 439 ? 23.938 26.109 19.281 1 96.06 439 ASP B N 1
ATOM 8396 C CA . ASP B 1 439 ? 23.828 27.453 18.719 1 96.06 439 ASP B CA 1
ATOM 8397 C C . ASP B 1 439 ? 23.078 27.438 17.406 1 96.06 439 ASP B C 1
ATOM 8399 O O . ASP B 1 439 ? 22.297 28.344 17.109 1 96.06 439 ASP B O 1
ATOM 8403 N N . SER B 1 440 ? 23.391 26.453 16.672 1 95.38 440 SER B N 1
ATOM 8404 C CA . SER B 1 440 ? 22.672 26.312 15.414 1 95.38 440 SER B CA 1
ATOM 8405 C C . SER B 1 440 ? 21.172 26.125 15.633 1 95.38 440 SER B C 1
ATOM 8407 O O . SER B 1 440 ? 20.359 26.719 14.93 1 95.38 440 SER B O 1
ATOM 8409 N N . LEU B 1 441 ? 20.828 25.312 16.578 1 95.69 441 LEU B N 1
ATOM 8410 C CA . LEU B 1 441 ? 19.422 25.078 16.906 1 95.69 441 LEU B CA 1
ATOM 8411 C C . LEU B 1 441 ? 18.75 26.375 17.344 1 95.69 441 LEU B C 1
ATOM 8413 O O . LEU B 1 441 ? 17.656 26.719 16.875 1 95.69 441 LEU B O 1
ATOM 8417 N N . ILE B 1 442 ? 19.406 27.125 18.156 1 96.5 442 ILE B N 1
ATOM 8418 C CA . ILE B 1 442 ? 18.859 28.359 18.703 1 96.5 442 ILE B CA 1
ATOM 8419 C C . ILE B 1 442 ? 18.672 29.375 17.578 1 96.5 442 ILE B C 1
ATOM 8421 O O . ILE B 1 442 ? 17.625 30.016 17.469 1 96.5 442 ILE B O 1
ATOM 8425 N N . ALA B 1 443 ? 19.656 29.438 16.766 1 95.88 443 ALA B N 1
ATOM 8426 C CA . ALA B 1 443 ? 19.609 30.406 15.664 1 95.88 443 ALA B CA 1
ATOM 8427 C C . ALA B 1 443 ? 18.469 30.078 14.703 1 95.88 443 ALA B C 1
ATOM 8429 O O . ALA B 1 443 ? 17.719 30.969 14.305 1 95.88 443 ALA B O 1
ATOM 8430 N N . GLU B 1 444 ? 18.391 28.828 14.398 1 94 444 GLU B N 1
ATOM 8431 C CA . GLU B 1 444 ? 17.359 28.406 13.453 1 94 444 GLU B CA 1
ATOM 8432 C C . GLU B 1 444 ? 15.961 28.547 14.062 1 94 444 GLU B C 1
ATOM 8434 O O . GLU B 1 444 ? 15 28.891 13.367 1 94 444 GLU B O 1
ATOM 8439 N N . LEU B 1 445 ? 15.828 28.219 15.281 1 95.81 445 LEU B N 1
ATOM 8440 C CA . LEU B 1 445 ? 14.539 28.344 15.961 1 95.81 445 LEU B CA 1
ATOM 8441 C C . LEU B 1 445 ? 14.094 29.812 16 1 95.81 445 LEU B C 1
ATOM 8443 O O . LEU B 1 445 ? 12.93 30.109 15.742 1 95.81 445 LEU B O 1
ATOM 8447 N N . ASN B 1 446 ? 15.039 30.641 16.281 1 95.44 446 ASN B N 1
ATOM 8448 C CA . ASN B 1 446 ? 14.719 32.062 16.344 1 95.44 446 ASN B CA 1
ATOM 8449 C C . ASN B 1 446 ? 14.328 32.594 14.969 1 95.44 446 ASN B C 1
ATOM 8451 O O . ASN B 1 446 ? 13.383 33.375 14.852 1 95.44 446 ASN B O 1
ATOM 8455 N N . LYS B 1 447 ? 15.039 32.188 14.078 1 92.94 447 LYS B N 1
ATOM 8456 C CA . LYS B 1 447 ? 14.766 32.625 12.711 1 92.94 447 LYS B CA 1
ATOM 8457 C C . LYS B 1 447 ? 13.359 32.25 12.281 1 92.94 447 LYS B C 1
ATOM 8459 O O . LYS B 1 447 ? 12.617 33.062 11.727 1 92.94 447 LYS B O 1
ATOM 8464 N N . ARG B 1 448 ? 12.953 31.109 12.562 1 90.81 448 ARG B N 1
ATOM 8465 C CA . ARG B 1 448 ? 11.648 30.609 12.148 1 90.81 448 ARG B CA 1
ATOM 8466 C C . ARG B 1 448 ? 10.539 31.219 13 1 90.81 448 ARG B C 1
ATOM 8468 O O . ARG B 1 448 ? 9.461 31.531 12.492 1 90.81 448 ARG B O 1
ATOM 8475 N N . LYS B 1 449 ? 10.773 31.359 14.211 1 93.94 449 LYS B N 1
ATOM 8476 C CA . LYS B 1 449 ? 9.797 31.938 15.133 1 93.94 449 LYS B CA 1
ATOM 8477 C C . LYS B 1 449 ? 9.422 33.344 14.711 1 93.94 449 LYS B C 1
ATOM 8479 O O . LYS B 1 449 ? 8.281 33.781 14.914 1 93.94 449 LYS B O 1
ATOM 8484 N N . SER B 1 450 ? 10.359 34.031 14.141 1 92.62 450 SER B N 1
ATOM 8485 C CA . SER B 1 450 ? 10.156 35.438 13.766 1 92.62 450 SER B CA 1
ATOM 8486 C C . SER B 1 450 ? 8.977 35.594 12.812 1 92.62 450 SER B C 1
ATOM 8488 O O . SER B 1 450 ? 8.242 36.562 12.891 1 92.62 450 SER B O 1
ATOM 8490 N N . ALA B 1 451 ? 8.773 34.688 11.984 1 86.94 451 ALA B N 1
ATOM 8491 C CA . ALA B 1 451 ? 7.668 34.719 11.031 1 86.94 451 ALA B CA 1
ATOM 8492 C C . ALA B 1 451 ? 6.32 34.656 11.75 1 86.94 451 ALA B C 1
ATOM 8494 O O . ALA B 1 451 ? 5.363 35.312 11.336 1 86.94 451 ALA B O 1
ATOM 8495 N N . TYR B 1 452 ? 6.227 33.969 12.789 1 90.69 452 TYR B N 1
ATOM 8496 C CA . TYR B 1 452 ? 4.992 33.844 13.555 1 90.69 452 TYR B CA 1
ATOM 8497 C C . TYR B 1 452 ? 4.773 35.031 14.461 1 90.69 452 TYR B C 1
ATOM 8499 O O . TYR B 1 452 ? 3.643 35.5 14.633 1 90.69 452 TYR B O 1
ATOM 8507 N N . ASP B 1 453 ? 5.906 35.531 14.906 1 90.44 453 ASP B N 1
ATOM 8508 C CA . ASP B 1 453 ? 5.855 36.719 15.766 1 90.44 453 ASP B CA 1
ATOM 8509 C C . ASP B 1 453 ? 5.242 37.906 15.039 1 90.44 453 ASP B C 1
ATOM 8511 O O . ASP B 1 453 ? 4.457 38.656 15.617 1 90.44 453 ASP B O 1
ATOM 8515 N N . THR B 1 454 ? 5.578 38 13.898 1 86.5 454 THR B N 1
ATOM 8516 C CA . THR B 1 454 ? 5.129 39.156 13.102 1 86.5 454 THR B CA 1
ATOM 8517 C C . THR B 1 454 ? 3.609 39.125 12.953 1 86.5 454 THR B C 1
ATOM 8519 O O . THR B 1 454 ? 2.963 40.188 13.055 1 86.5 454 THR B O 1
ATOM 8522 N N . VAL B 1 455 ? 3.053 38.062 12.797 1 85.19 455 VAL B N 1
ATOM 8523 C CA . VAL B 1 455 ? 1.608 37.938 12.617 1 85.19 455 VAL B CA 1
ATOM 8524 C C . VAL B 1 455 ? 0.916 38 13.977 1 85.19 455 VAL B C 1
ATOM 8526 O O . VAL B 1 455 ? -0.12 38.656 14.133 1 85.19 455 VAL B O 1
ATOM 8529 N N . ASN B 1 456 ? 1.504 37.375 14.891 1 88 456 ASN B N 1
ATOM 8530 C CA . ASN B 1 456 ? 0.907 37.281 16.219 1 88 456 ASN B CA 1
ATOM 8531 C C . ASN B 1 456 ? 0.851 38.656 16.891 1 88 456 ASN B C 1
ATOM 8533 O O . ASN B 1 456 ? -0.071 38.938 17.672 1 88 456 ASN B O 1
ATOM 8537 N N . ILE B 1 457 ? 1.787 39.469 16.625 1 86.62 457 ILE B N 1
ATOM 8538 C CA . ILE B 1 457 ? 1.867 40.781 17.266 1 86.62 457 ILE B CA 1
ATOM 8539 C C . ILE B 1 457 ? 0.686 41.625 16.828 1 86.62 457 ILE B C 1
ATOM 8541 O O . ILE B 1 457 ? 0.158 42.406 17.625 1 86.62 457 ILE B O 1
ATOM 8545 N N . LYS B 1 458 ? 0.234 41.406 15.68 1 87.69 458 LYS B N 1
ATOM 8546 C CA . LYS B 1 458 ? -0.868 42.188 15.133 1 87.69 458 LYS B CA 1
ATOM 8547 C C . LYS B 1 458 ? -2.18 41.844 15.844 1 87.69 458 LYS B C 1
ATOM 8549 O O . LYS B 1 458 ? -2.982 42.75 16.109 1 87.69 458 LYS B O 1
ATOM 8554 N N . PHE B 1 459 ? -2.379 40.625 16.188 1 89.38 459 PHE B N 1
ATOM 8555 C CA . PHE B 1 459 ? -3.664 40.188 16.719 1 89.38 459 PHE B CA 1
ATOM 8556 C C . PHE B 1 459 ? -3.547 39.844 18.203 1 89.38 459 PHE B C 1
ATOM 8558 O O . PHE B 1 459 ? -4.555 39.75 18.906 1 89.38 459 PHE B O 1
ATOM 8565 N N . GLY B 1 460 ? -2.406 39.719 18.703 1 84.25 460 GLY B N 1
ATOM 8566 C CA . GLY B 1 460 ? -2.141 39.156 20.016 1 84.25 460 GLY B CA 1
ATOM 8567 C C . GLY B 1 460 ? -2.738 39.969 21.156 1 84.25 460 GLY B C 1
ATOM 8568 O O . GLY B 1 460 ? -3.133 39.406 22.172 1 84.25 460 GLY B O 1
ATOM 8569 N N . PHE B 1 461 ? -2.898 41.281 20.938 1 86.75 461 PHE B N 1
ATOM 8570 C CA . PHE B 1 461 ? -3.412 42.156 22 1 86.75 461 PHE B CA 1
ATOM 8571 C C . PHE B 1 461 ? -4.848 41.781 22.344 1 86.75 461 PHE B C 1
ATOM 8573 O O . PHE B 1 461 ? -5.309 42.031 23.453 1 86.75 461 PHE B O 1
ATOM 8580 N N . LEU B 1 462 ? -5.531 41.156 21.438 1 87.62 462 LEU B N 1
ATOM 8581 C CA . LEU B 1 462 ? -6.922 40.781 21.656 1 87.62 462 LEU B CA 1
ATOM 8582 C C . LEU B 1 462 ? -7.023 39.719 22.766 1 87.62 462 LEU B C 1
ATOM 8584 O O . LEU B 1 462 ? -8.07 39.594 23.406 1 87.62 462 LEU B O 1
ATOM 8588 N N . PHE B 1 463 ? -5.902 39.062 22.969 1 83.56 463 PHE B N 1
ATOM 8589 C CA . PHE B 1 463 ? -5.918 37.969 23.938 1 83.56 463 PHE B CA 1
ATOM 8590 C C . PHE B 1 463 ? -5.477 38.438 25.312 1 83.56 463 PHE B C 1
ATOM 8592 O O . PHE B 1 463 ? -5.625 37.719 26.297 1 83.56 463 PHE B O 1
ATOM 8599 N N . ASP B 1 464 ? -5.027 39.719 25.312 1 83.12 464 ASP B N 1
ATOM 8600 C CA . ASP B 1 464 ? -4.527 40.281 26.562 1 83.12 464 ASP B CA 1
ATOM 8601 C C . ASP B 1 464 ? -5.199 41.625 26.859 1 83.12 464 ASP 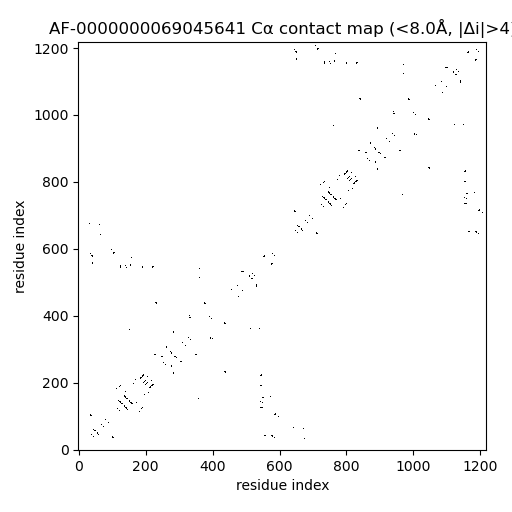B C 1
ATOM 8603 O O . ASP B 1 464 ? -4.578 42.5 27.438 1 83.12 464 ASP B O 1
ATOM 8607 N N . LEU B 1 465 ? -6.406 41.719 26.422 1 86.25 465 LEU B N 1
ATOM 8608 C CA . LEU B 1 465 ? -7.102 43 26.531 1 86.25 465 LEU B CA 1
ATOM 8609 C C . LEU B 1 465 ? -7.156 43.469 27.969 1 86.25 465 LEU B C 1
ATOM 8611 O O . LEU B 1 465 ? -6.988 44.656 28.25 1 86.25 465 LEU B O 1
ATOM 8615 N N . THR B 1 466 ? -7.363 42.531 28.891 1 86.12 466 THR B N 1
ATOM 8616 C CA . THR B 1 466 ? -7.539 42.906 30.297 1 86.12 466 THR B CA 1
ATOM 8617 C C . THR B 1 466 ? -6.191 43.125 30.969 1 86.12 466 THR B C 1
ATOM 8619 O O . THR B 1 466 ? -6.121 43.781 32 1 86.12 466 THR B O 1
ATOM 8622 N N . LYS B 1 467 ? -5.172 42.688 30.406 1 87.12 467 LYS B N 1
ATOM 8623 C CA . LYS B 1 467 ? -3.846 42.812 31.016 1 87.12 467 LYS B CA 1
ATOM 8624 C C . LYS B 1 467 ? -3.113 44.062 30.5 1 87.12 467 LYS B C 1
ATOM 8626 O O . LYS B 1 467 ? -2.176 44.531 31.141 1 87.12 467 LYS B O 1
ATOM 8631 N N . LEU B 1 468 ? -3.539 44.594 29.438 1 89.81 468 LEU B N 1
ATOM 8632 C CA . LEU B 1 468 ? -2.879 45.719 28.812 1 89.81 468 LEU B CA 1
ATOM 8633 C C . LEU B 1 468 ? -3.496 47.031 29.281 1 89.81 468 LEU B C 1
ATOM 8635 O O . LEU B 1 468 ? -4.691 47.094 29.578 1 89.81 468 LEU B O 1
ATOM 8639 N N . PRO B 1 469 ? -2.637 48.031 29.328 1 92.75 469 PRO B N 1
ATOM 8640 C CA . PRO B 1 469 ? -3.197 49.344 29.609 1 92.75 469 PRO B CA 1
ATOM 8641 C C . PRO B 1 469 ? -4.117 49.844 28.5 1 92.75 469 PRO B C 1
ATOM 8643 O O . PRO B 1 469 ? -3.947 49.469 27.344 1 92.75 469 PRO B O 1
ATOM 8646 N N . LEU B 1 470 ? -5.082 50.688 28.859 1 92 470 LEU B N 1
ATOM 8647 C CA . LEU B 1 470 ? -6.094 51.219 27.938 1 92 470 LEU B CA 1
ATOM 8648 C C . LEU B 1 470 ? -5.441 51.906 26.734 1 92 470 LEU B C 1
ATOM 8650 O O . LEU B 1 470 ? -5.918 51.781 25.609 1 92 470 LEU B O 1
ATOM 8654 N N . SER B 1 471 ? -4.379 52.562 27.031 1 93.38 471 SER B N 1
ATOM 8655 C CA . SER B 1 471 ? -3.701 53.281 25.969 1 93.38 471 SER B CA 1
ATOM 8656 C C . SER B 1 471 ? -3.105 52.344 24.938 1 93.38 471 SER B C 1
ATOM 8658 O O . SER B 1 471 ? -3.182 52.625 23.734 1 93.38 471 SER B O 1
ATOM 8660 N N . LYS B 1 472 ? -2.639 51.281 25.422 1 93.56 472 LYS B N 1
ATOM 8661 C CA . LYS B 1 472 ? -2.018 50.312 24.531 1 93.56 472 LYS B CA 1
ATOM 8662 C C . LYS B 1 472 ? -3.068 49.562 23.719 1 93.56 472 LYS B C 1
ATOM 8664 O O . LYS B 1 472 ? -2.832 49.219 22.562 1 93.56 472 LYS B O 1
ATOM 8669 N N . VAL B 1 473 ? -4.172 49.281 24.312 1 93.5 473 VAL B N 1
ATOM 8670 C CA . VAL B 1 473 ? -5.273 48.625 23.625 1 93.5 473 VAL B CA 1
ATOM 8671 C C . VAL B 1 473 ? -5.754 49.5 22.469 1 93.5 473 VAL B C 1
ATOM 8673 O O . VAL B 1 473 ? -5.969 49.031 21.359 1 93.5 473 VAL B O 1
ATOM 8676 N N . ARG B 1 474 ? -5.875 50.781 22.766 1 93.69 474 ARG B N 1
ATOM 8677 C CA . ARG B 1 474 ? -6.32 51.719 21.75 1 93.69 474 ARG B CA 1
ATOM 8678 C C . ARG B 1 474 ? -5.312 51.812 20.609 1 93.69 474 ARG B C 1
ATOM 8680 O O . ARG B 1 474 ? -5.695 51.812 19.438 1 93.69 474 ARG B O 1
ATOM 8687 N N . GLU B 1 475 ? -4.137 51.844 20.984 1 94.25 475 GLU B N 1
ATOM 8688 C CA . GLU B 1 475 ? -3.072 51.969 20 1 94.25 475 GLU B CA 1
ATOM 8689 C C . GLU B 1 475 ? -3.025 50.75 19.078 1 94.25 475 GLU B C 1
ATOM 8691 O O . GLU B 1 475 ? -2.973 50.906 17.859 1 94.25 475 GLU B O 1
ATOM 8696 N N . GLN B 1 476 ? -3.02 49.625 19.656 1 94.12 476 GLN B N 1
ATOM 8697 C CA . GLN B 1 476 ? -2.928 48.375 18.891 1 94.12 476 GLN B CA 1
ATOM 8698 C C . GLN B 1 476 ? -4.191 48.156 18.062 1 94.12 476 GLN B C 1
ATOM 8700 O O . GLN B 1 476 ? -4.129 47.625 16.953 1 94.12 476 GLN B O 1
ATOM 8705 N N . ALA B 1 477 ? -5.297 48.5 18.609 1 95.31 477 ALA B N 1
ATOM 8706 C CA . ALA B 1 477 ? -6.555 48.375 17.875 1 95.31 477 ALA B CA 1
ATOM 8707 C C . ALA B 1 477 ? -6.543 49.281 16.641 1 95.31 477 ALA B C 1
ATOM 8709 O O . ALA B 1 477 ? -7.004 48.875 15.562 1 95.31 477 ALA B O 1
ATOM 8710 N N . ILE B 1 478 ? -6.02 50.438 16.828 1 94.94 478 ILE B N 1
ATOM 8711 C CA . ILE B 1 478 ? -5.961 51.375 15.727 1 94.94 478 ILE B CA 1
ATOM 8712 C C . ILE B 1 478 ? -5 50.875 14.656 1 94.94 478 ILE B C 1
ATOM 8714 O O . ILE B 1 478 ? -5.277 50.969 13.461 1 94.94 478 ILE B O 1
ATOM 8718 N N . GLN B 1 479 ? -3.955 50.344 15.125 1 94.12 479 GLN B N 1
ATOM 8719 C CA . GLN B 1 479 ? -2.98 49.781 14.188 1 94.12 479 GLN B CA 1
ATOM 8720 C C . GLN B 1 479 ? -3.586 48.656 13.375 1 94.12 479 GLN B C 1
ATOM 8722 O O . GLN B 1 479 ? -3.365 48.562 12.164 1 94.12 479 GLN B O 1
ATOM 8727 N N . LEU B 1 480 ? -4.277 47.781 14.031 1 94.75 480 LEU B N 1
ATOM 8728 C CA . LEU B 1 480 ? -4.914 46.656 13.336 1 94.75 480 LEU B CA 1
ATOM 8729 C C . LEU B 1 480 ? -5.984 47.156 12.375 1 94.75 480 LEU B C 1
ATOM 8731 O O . LEU B 1 480 ? -6.133 46.625 11.273 1 94.75 480 LEU B O 1
ATOM 8735 N N . GLN B 1 481 ? -6.703 48.094 12.797 1 95.38 481 GLN B N 1
ATOM 8736 C CA . GLN B 1 481 ? -7.73 48.688 11.953 1 95.38 481 GLN B CA 1
ATOM 8737 C C . GLN B 1 481 ? -7.125 49.312 10.695 1 95.38 481 GLN B C 1
ATOM 8739 O O . GLN B 1 481 ? -7.707 49.219 9.609 1 95.38 481 GLN B O 1
ATOM 8744 N N . LEU B 1 482 ? -5.988 49.906 10.867 1 93.56 482 LEU B N 1
ATOM 8745 C CA . LEU B 1 482 ? -5.316 50.531 9.727 1 93.56 482 LEU B CA 1
ATOM 8746 C C . LEU B 1 482 ? -4.824 49.469 8.742 1 93.56 482 LEU B C 1
ATOM 8748 O O . LEU B 1 482 ? -4.77 49.719 7.535 1 93.56 482 LEU B O 1
ATOM 8752 N N . GLU B 1 483 ? -4.559 48.344 9.211 1 92.44 483 GLU B N 1
ATOM 8753 C CA . GLU B 1 483 ? -4.09 47.25 8.359 1 92.44 483 GLU B CA 1
ATOM 8754 C C . GLU B 1 483 ? -5.246 46.625 7.598 1 92.44 483 GLU B C 1
ATOM 8756 O O . GLU B 1 483 ? -5.047 46.062 6.52 1 92.44 483 GLU B O 1
ATOM 8761 N N . TYR B 1 484 ? -6.359 46.594 8.266 1 94.44 484 TYR B N 1
ATOM 8762 C CA . TYR B 1 484 ? -7.539 46 7.656 1 94.44 484 TYR B CA 1
ATOM 8763 C C . TYR B 1 484 ? -8.695 46.969 7.621 1 94.44 484 TYR B C 1
ATOM 8765 O O . TYR B 1 484 ? -9.766 46.719 8.18 1 94.44 484 TYR B O 1
ATOM 8773 N N . PRO B 1 485 ? -8.602 47.969 6.867 1 93.19 485 PRO B N 1
ATOM 8774 C CA . PRO B 1 485 ? -9.586 49.031 6.91 1 93.19 485 PRO B CA 1
ATOM 8775 C C . PRO B 1 485 ? -10.938 48.625 6.332 1 93.19 485 PRO B C 1
ATOM 8777 O O . PRO B 1 485 ? -11.969 49.188 6.719 1 93.19 485 PRO B O 1
ATOM 8780 N N . GLU B 1 486 ? -10.883 47.688 5.426 1 92.81 486 GLU B N 1
ATOM 8781 C CA . GLU B 1 486 ? -12.133 47.25 4.809 1 92.81 486 GLU B CA 1
ATOM 8782 C C . GLU B 1 486 ? -12.898 46.281 5.715 1 92.81 486 GLU B C 1
ATOM 8784 O O . GLU B 1 486 ? -14.117 46.125 5.598 1 92.81 486 GLU B O 1
ATOM 8789 N N . ASP B 1 487 ? -12.234 45.688 6.664 1 94.44 487 ASP B N 1
ATOM 8790 C CA . ASP B 1 487 ? -12.828 44.656 7.535 1 94.44 487 ASP B CA 1
ATOM 8791 C C . ASP B 1 487 ? -13.234 45.281 8.875 1 94.44 487 ASP B C 1
ATOM 8793 O O . ASP B 1 487 ? -14.258 44.875 9.453 1 94.44 487 ASP B O 1
ATOM 8797 N N . LEU B 1 488 ? -12.391 46.219 9.344 1 95.81 488 LEU B N 1
ATOM 8798 C CA . LEU B 1 488 ? -12.586 46.781 10.664 1 95.81 488 LEU B CA 1
ATOM 8799 C C . LEU B 1 488 ? -12.93 48.281 10.562 1 95.81 488 LEU B C 1
ATOM 8801 O O . LEU B 1 488 ? -12.164 49.062 10.008 1 95.81 488 LEU B O 1
ATOM 8805 N N . GLY B 1 489 ? -14 48.656 11.164 1 93.06 489 GLY B N 1
ATOM 8806 C CA . GLY B 1 489 ? -14.453 50.031 11.117 1 93.06 489 GLY B CA 1
ATOM 8807 C C . GLY B 1 489 ? -13.734 50.938 12.094 1 93.06 489 GLY B C 1
ATOM 8808 O O . GLY B 1 489 ? -12.969 50.469 12.938 1 93.06 489 GLY B O 1
ATOM 8809 N N . SER B 1 490 ? -14.07 52.188 12.055 1 91 490 SER B N 1
ATOM 8810 C CA . SER B 1 490 ? -13.398 53.188 12.859 1 91 490 SER B CA 1
ATOM 8811 C C . SER B 1 490 ? -13.727 53.031 14.344 1 91 490 SER B C 1
ATOM 8813 O O . SER B 1 490 ? -12.961 53.469 15.203 1 91 490 SER B O 1
ATOM 8815 N N . SER B 1 491 ? -14.789 52.406 14.633 1 92.5 491 SER B N 1
ATOM 8816 C CA . SER B 1 491 ? -15.219 52.25 16.016 1 92.5 491 SER B CA 1
ATOM 8817 C C . SER B 1 491 ? -14.578 51.031 16.672 1 92.5 491 SER B C 1
ATOM 8819 O O . SER B 1 491 ? -14.914 50.688 17.812 1 92.5 491 SER B O 1
ATOM 8821 N N . PHE B 1 492 ? -13.688 50.344 15.969 1 95.69 492 PHE B N 1
ATOM 8822 C CA . PHE B 1 492 ? -13.086 49.125 16.438 1 95.69 492 PHE B CA 1
ATOM 8823 C C . PHE B 1 492 ? -12.359 49.312 17.75 1 95.69 492 PHE B C 1
ATOM 8825 O O . PHE B 1 492 ? -12.492 48.531 18.688 1 95.69 492 PHE B O 1
ATOM 8832 N N . SER B 1 493 ? -11.633 50.406 17.859 1 94.56 493 SER B N 1
ATOM 8833 C CA . SER B 1 493 ? -10.891 50.688 19.078 1 94.56 493 SER B CA 1
ATOM 8834 C C . SER B 1 493 ? -11.828 50.812 20.281 1 94.56 493 SER B C 1
ATOM 8836 O O . SER B 1 493 ? -11.555 50.25 21.344 1 94.56 493 SER B O 1
ATOM 8838 N N . ASN B 1 494 ? -12.906 51.531 20.062 1 93.25 494 ASN B N 1
ATOM 8839 C CA . ASN B 1 494 ? -13.891 51.719 21.125 1 93.25 494 ASN B CA 1
ATOM 8840 C C . ASN B 1 494 ? -14.547 50.375 21.5 1 93.25 494 ASN B C 1
ATOM 8842 O O . ASN B 1 494 ? -14.852 50.125 22.672 1 93.25 494 ASN B O 1
ATOM 8846 N N . GLU B 1 495 ? -14.75 49.688 20.453 1 93.69 495 GLU B N 1
ATOM 8847 C CA . GLU B 1 495 ? -15.312 48.344 20.688 1 93.69 495 GLU B CA 1
ATOM 8848 C C . GLU B 1 495 ? -14.391 47.5 21.562 1 93.69 495 GLU B C 1
ATOM 8850 O O . GLU B 1 495 ? -14.852 46.781 22.453 1 93.69 495 GLU B O 1
ATOM 8855 N N . CYS B 1 496 ? -13.141 47.562 21.344 1 93.94 496 CYS B N 1
ATOM 8856 C CA . CYS B 1 496 ? -12.164 46.812 22.109 1 93.94 496 CYS B CA 1
ATOM 8857 C C . CYS B 1 496 ? -12.164 47.25 23.578 1 93.94 496 CYS B C 1
ATOM 8859 O O . CYS B 1 496 ? -12.078 46.406 24.469 1 93.94 496 CYS B O 1
ATOM 8861 N N . ILE B 1 497 ? -12.328 48.469 23.734 1 92.19 497 ILE B N 1
ATOM 8862 C CA . ILE B 1 497 ? -12.344 49 25.094 1 92.19 497 ILE B CA 1
ATOM 8863 C C . ILE B 1 497 ? -13.602 48.531 25.812 1 92.19 497 ILE B C 1
ATOM 8865 O O . ILE B 1 497 ? -13.531 48.125 26.984 1 92.19 497 ILE B O 1
ATOM 8869 N N . HIS B 1 498 ? -14.641 48.594 25.094 1 92.06 498 HIS B N 1
ATOM 8870 C CA . HIS B 1 498 ? -15.891 48.125 25.672 1 92.06 498 HIS B CA 1
ATOM 8871 C C . HIS B 1 498 ? -15.805 46.656 26.016 1 92.06 498 HIS B C 1
ATOM 8873 O O . HIS B 1 498 ? -16.266 46.219 27.078 1 92.06 498 HIS B O 1
ATOM 8879 N N . PHE B 1 499 ? -15.336 45.938 25.125 1 91.25 499 PHE B N 1
ATOM 8880 C CA . PHE B 1 499 ? -15.211 44.5 25.328 1 91.25 499 PHE B CA 1
ATOM 8881 C C . PHE B 1 499 ? -14.297 44.188 26.5 1 91.25 499 PHE B C 1
ATOM 8883 O O . PHE B 1 499 ? -14.539 43.25 27.266 1 91.25 499 PHE B O 1
ATOM 8890 N N . ARG B 1 500 ? -13.242 44.906 26.594 1 89.69 500 ARG B N 1
ATOM 8891 C CA . ARG B 1 500 ? -12.336 44.781 27.734 1 89.69 500 ARG B CA 1
ATOM 8892 C C . ARG B 1 500 ? -13.094 44.906 29.047 1 89.69 500 ARG B C 1
ATOM 8894 O O . ARG B 1 500 ? -12.883 44.156 29.984 1 89.69 500 ARG B O 1
ATOM 8901 N N . SER B 1 501 ? -13.945 45.906 29.109 1 88.25 501 SER B N 1
ATOM 8902 C CA . SER B 1 501 ? -14.75 46.125 30.297 1 88.25 501 SER B CA 1
ATOM 8903 C C . SER B 1 501 ? -15.688 44.969 30.578 1 88.25 501 SER B C 1
ATOM 8905 O O . SER B 1 501 ? -15.906 44.594 31.719 1 88.25 501 SER B O 1
ATOM 8907 N N . HIS B 1 502 ? -16.172 44.531 29.484 1 87.5 502 HIS B N 1
ATOM 8908 C CA . HIS B 1 502 ? -17.047 43.375 29.609 1 87.5 502 HIS B CA 1
ATOM 8909 C C . HIS B 1 502 ? -16.312 42.188 30.188 1 87.5 502 HIS B C 1
ATOM 8911 O O . HIS B 1 502 ? -16.828 41.5 31.062 1 87.5 502 HIS B O 1
ATOM 8917 N N . LEU B 1 503 ? -15.172 41.938 29.734 1 87.5 503 LEU B N 1
ATOM 8918 C CA . LEU B 1 503 ? -14.359 40.781 30.172 1 87.5 503 LEU B CA 1
ATOM 8919 C C . LEU B 1 503 ? -13.953 40.969 31.641 1 87.5 503 LEU B C 1
ATOM 8921 O O . LEU B 1 503 ? -13.875 39.969 32.375 1 87.5 503 LEU B O 1
ATOM 8925 N N . SER B 1 504 ? -13.672 42.125 31.984 1 85.38 504 SER B N 1
ATOM 8926 C CA . SER B 1 504 ? -13.266 42.406 33.375 1 85.38 504 SER B CA 1
ATOM 8927 C C . SER B 1 504 ? -14.398 42.125 34.344 1 85.38 504 SER B C 1
ATOM 8929 O O . SER B 1 504 ? -14.156 41.906 35.531 1 85.38 504 SER B O 1
ATOM 8931 N N . GLY B 1 505 ? -15.594 42.188 33.844 1 81.88 505 GLY B N 1
ATOM 8932 C CA . GLY B 1 505 ? -16.75 41.938 34.719 1 81.88 505 GLY B CA 1
ATOM 8933 C C . GLY B 1 505 ? -17.078 40.469 34.875 1 81.88 505 GLY B C 1
ATOM 8934 O O . GLY B 1 505 ? -17.891 40.094 35.719 1 81.88 505 GLY B O 1
ATOM 8935 N N . LEU B 1 506 ? -16.406 39.688 34.062 1 81.56 506 LEU B N 1
ATOM 8936 C CA . LEU B 1 506 ? -16.672 38.25 34.125 1 81.56 506 LEU B CA 1
ATOM 8937 C C . LEU B 1 506 ? -15.977 37.656 35.344 1 81.56 506 LEU B C 1
ATOM 8939 O O . LEU B 1 506 ? -14.945 38.156 35.812 1 81.56 506 LEU B O 1
ATOM 8943 N N . GLU B 1 507 ? -16.547 36.594 35.906 1 76.69 507 GLU B N 1
ATOM 8944 C CA . GLU B 1 507 ? -15.953 35.875 37.031 1 76.69 507 GLU B CA 1
ATOM 8945 C C . GLU B 1 507 ? -14.664 35.156 36.594 1 76.69 507 GLU B C 1
ATOM 8947 O O . GLU B 1 507 ? -14.508 34.781 35.438 1 76.69 507 GLU B O 1
ATOM 8952 N N . ASP B 1 508 ? -13.859 35.062 37.469 1 69 508 ASP B N 1
ATOM 8953 C CA . ASP B 1 508 ? -12.523 34.5 37.188 1 69 508 ASP B CA 1
ATOM 8954 C C . ASP B 1 508 ? -12.602 33.156 36.531 1 69 508 ASP B C 1
ATOM 8956 O O . ASP B 1 508 ? -11.805 32.844 35.625 1 69 508 ASP B O 1
ATOM 8960 N N . ASN B 1 509 ? -13.516 32.406 36.906 1 68.81 509 ASN B N 1
ATOM 8961 C CA . ASN B 1 509 ? -13.633 31.062 36.375 1 68.81 509 ASN B CA 1
ATOM 8962 C C . ASN B 1 509 ? -14.125 31.047 34.938 1 68.81 509 ASN B C 1
ATOM 8964 O O . ASN B 1 509 ? -14.023 30.031 34.25 1 68.81 509 ASN B O 1
ATOM 8968 N N . ASN B 1 510 ? -14.539 32.25 34.5 1 68.88 510 ASN B N 1
ATOM 8969 C CA . ASN B 1 510 ? -15.125 32.312 33.188 1 68.88 510 ASN B CA 1
ATOM 8970 C C . ASN B 1 510 ? -14.242 33.094 32.188 1 68.88 510 ASN B C 1
ATOM 8972 O O . ASN B 1 510 ? -14.672 33.406 31.094 1 68.88 510 ASN B O 1
ATOM 8976 N N . LEU B 1 511 ? -13.094 33.312 32.719 1 76.94 511 LEU B N 1
ATOM 8977 C CA . LEU B 1 511 ? -12.188 34.031 31.828 1 76.94 511 LEU B CA 1
ATOM 8978 C C . LEU B 1 511 ? -11.672 33.125 30.703 1 76.94 511 LEU B C 1
ATOM 8980 O O . LEU B 1 511 ? -11.344 31.969 30.953 1 76.94 511 LEU B O 1
ATOM 8984 N N . PRO B 1 512 ? -11.766 33.688 29.484 1 78.19 512 PRO B N 1
ATOM 8985 C CA . PRO B 1 512 ? -11.305 32.875 28.375 1 78.19 512 PRO B CA 1
ATOM 8986 C C . PRO B 1 512 ? -9.812 32.531 28.453 1 78.19 512 PRO B C 1
ATOM 8988 O O . PRO B 1 512 ? -9 33.438 28.672 1 78.19 512 PRO B O 1
ATOM 8991 N N . ILE B 1 513 ? -9.516 31.281 28.328 1 70.5 513 ILE B N 1
ATOM 8992 C CA . ILE B 1 513 ? -8.133 30.812 28.406 1 70.5 513 ILE B CA 1
ATOM 8993 C C . ILE B 1 513 ? -7.543 30.734 27 1 70.5 513 ILE B C 1
ATOM 8995 O O . ILE B 1 513 ? -6.363 31.047 26.797 1 70.5 513 ILE B O 1
ATOM 8999 N N . THR B 1 514 ? -8.398 30.438 26.078 1 76.12 514 THR B N 1
ATOM 9000 C CA . THR B 1 514 ? -7.945 30.297 24.688 1 76.12 514 THR B CA 1
ATOM 9001 C C . THR B 1 514 ? -8.703 31.266 23.781 1 76.12 514 THR B C 1
ATOM 9003 O O . THR B 1 514 ? -9.727 31.812 24.172 1 76.12 514 THR B O 1
ATOM 9006 N N . VAL B 1 515 ? -8.086 31.484 22.672 1 78.81 515 VAL B N 1
ATOM 9007 C CA . VAL B 1 515 ? -8.75 32.344 21.672 1 78.81 515 VAL B CA 1
ATOM 9008 C C . VAL B 1 515 ? -10.109 31.734 21.328 1 78.81 515 VAL B C 1
ATOM 9010 O O . VAL B 1 515 ? -11.07 32.469 21.094 1 78.81 515 VAL B O 1
ATOM 9013 N N . LEU B 1 516 ? -10.133 30.469 21.359 1 79.06 516 LEU B N 1
ATOM 9014 C CA . LEU B 1 516 ? -11.391 29.797 21.047 1 79.06 516 LEU B CA 1
ATOM 9015 C C . LEU B 1 516 ? -12.445 30.094 22.109 1 79.06 516 LEU B C 1
ATOM 9017 O O . LEU B 1 516 ? -13.625 30.25 21.797 1 79.06 516 LEU B O 1
ATOM 9021 N N . ASP B 1 517 ? -12.023 30.188 23.312 1 81.25 517 ASP B N 1
ATOM 9022 C CA . ASP B 1 517 ? -12.922 30.547 24.406 1 81.25 517 ASP B CA 1
ATOM 9023 C C . ASP B 1 517 ? -13.477 31.953 24.219 1 81.25 517 ASP B C 1
ATOM 9025 O O . ASP B 1 517 ? -14.656 32.188 24.484 1 81.25 517 ASP B O 1
ATOM 9029 N N . LEU B 1 518 ? -12.602 32.75 23.797 1 83.38 518 LEU B N 1
ATOM 9030 C CA . LEU B 1 518 ? -13 34.156 23.578 1 83.38 518 LEU B CA 1
ATOM 9031 C C . LEU B 1 518 ? -14.07 34.219 22.484 1 83.38 518 LEU B C 1
ATOM 9033 O O . LEU B 1 518 ? -15.047 34.969 22.625 1 83.38 518 LEU B O 1
ATOM 9037 N N . TYR B 1 519 ? -13.852 33.5 21.484 1 85 519 TYR B N 1
ATOM 9038 C CA . TYR B 1 519 ? -14.805 33.5 20.375 1 85 519 TYR B CA 1
ATOM 9039 C C . TYR B 1 519 ? -16.156 32.938 20.828 1 85 519 TYR B C 1
ATOM 9041 O O . TYR B 1 519 ? -17.203 33.438 20.438 1 85 519 TYR B O 1
ATOM 9049 N N . LYS B 1 520 ? -16.109 31.953 21.656 1 80.31 520 LYS B N 1
ATOM 9050 C CA . LYS B 1 520 ? -17.344 31.359 22.141 1 80.31 520 LYS B CA 1
ATOM 9051 C C . LYS B 1 520 ? -18.141 32.344 22.984 1 80.31 520 LYS B C 1
ATOM 9053 O O . LYS B 1 520 ? -19.375 32.344 22.953 1 80.31 520 LYS B O 1
ATOM 9058 N N . ILE B 1 521 ? -17.469 33.094 23.719 1 82.12 521 ILE B N 1
ATOM 9059 C CA . ILE B 1 521 ? -18.109 34.125 24.531 1 82.12 521 ILE B CA 1
ATOM 9060 C C . ILE B 1 521 ? -18.844 35.125 23.625 1 82.12 521 ILE B C 1
ATOM 9062 O O . ILE B 1 521 ? -19.969 35.531 23.938 1 82.12 521 ILE B O 1
ATOM 9066 N N . LEU B 1 522 ? -18.234 35.406 22.531 1 85.62 522 LEU B N 1
ATOM 9067 C CA . LEU B 1 522 ? -18.812 36.375 21.609 1 85.62 522 LEU B CA 1
ATOM 9068 C C . LEU B 1 522 ? -20.047 35.812 20.922 1 85.62 522 LEU B C 1
ATOM 9070 O O . LEU B 1 522 ? -20.922 36.594 20.484 1 85.62 522 LEU B O 1
ATOM 9074 N N . LYS B 1 523 ? -20.062 34.531 20.828 1 80.88 523 LYS B N 1
ATOM 9075 C CA . LYS B 1 523 ? -21.188 33.906 20.109 1 80.88 523 LYS B CA 1
ATOM 9076 C C . LYS B 1 523 ? -22.375 33.688 21.047 1 80.88 523 LYS B C 1
ATOM 9078 O O . LYS B 1 523 ? -23.453 33.312 20.594 1 80.88 523 LYS B O 1
ATOM 9083 N N . HIS B 1 524 ? -22.141 34 22.25 1 79 524 HIS B N 1
ATOM 9084 C CA . HIS B 1 524 ? -23.281 33.938 23.156 1 79 524 HIS B CA 1
ATOM 9085 C C . HIS B 1 524 ? -24.391 34.875 22.703 1 79 524 HIS B C 1
ATOM 9087 O O . HIS B 1 524 ? -24.125 36 22.281 1 79 524 HIS B O 1
ATOM 9093 N N . PRO B 1 525 ? -25.594 34.438 22.703 1 72.38 525 PRO B N 1
ATOM 9094 C CA . PRO B 1 525 ? -26.719 35.188 22.141 1 72.38 525 PRO B CA 1
ATOM 9095 C C . PRO B 1 525 ? -26.859 36.594 22.734 1 72.38 525 PRO B C 1
ATOM 9097 O O . PRO B 1 525 ? -27.266 37.5 22.031 1 72.38 525 PRO B O 1
ATOM 9100 N N . ASN B 1 526 ? -26.531 36.75 24 1 71.38 526 ASN B N 1
ATOM 9101 C CA . ASN B 1 526 ? -26.719 38.062 24.656 1 71.38 526 ASN B CA 1
ATOM 9102 C C . ASN B 1 526 ? -25.625 39.031 24.25 1 71.38 526 ASN B C 1
ATOM 9104 O O . ASN B 1 526 ? -25.734 40.25 24.5 1 71.38 526 ASN B O 1
ATOM 9108 N N . ILE B 1 527 ? -24.625 38.5 23.75 1 79.19 527 ILE B N 1
ATOM 9109 C CA . ILE B 1 527 ? -23.453 39.312 23.469 1 79.19 527 ILE B CA 1
ATOM 9110 C C . ILE B 1 527 ? -23.219 39.406 21.969 1 79.19 527 ILE B C 1
ATOM 9112 O O . ILE B 1 527 ? -22.625 40.375 21.469 1 79.19 527 ILE B O 1
ATOM 9116 N N . SER B 1 528 ? -24.094 38.562 21.406 1 71.25 528 SER B N 1
ATOM 9117 C CA . SER B 1 528 ? -23.922 38.406 19.969 1 71.25 528 SER B CA 1
ATOM 9118 C C . SER B 1 528 ? -24.328 39.656 19.203 1 71.25 528 SER B C 1
ATOM 9120 O O . SER B 1 528 ? -25.234 40.375 19.625 1 71.25 528 SER B O 1
ATOM 9122 N N . ASN B 1 529 ? -23.578 40.625 18.734 1 79.38 529 ASN B N 1
ATOM 9123 C CA . ASN B 1 529 ? -23.828 41.781 17.891 1 79.38 529 ASN B CA 1
ATOM 9124 C C . ASN B 1 529 ? -23.297 43.062 18.516 1 79.38 529 ASN B C 1
ATOM 9126 O O . ASN B 1 529 ? -23.266 44.094 17.859 1 79.38 529 ASN B O 1
ATOM 9130 N N . LEU B 1 530 ? -22.984 42.781 19.719 1 86.25 530 LEU B N 1
ATOM 9131 C CA . LEU B 1 530 ? -22.484 43.969 20.391 1 86.25 530 LEU B CA 1
ATOM 9132 C C . LEU B 1 530 ? -21.078 44.312 19.938 1 86.25 530 LEU B C 1
ATOM 9134 O O . LEU B 1 530 ? -20.672 45.469 19.938 1 86.25 530 LEU B O 1
ATOM 9138 N N . TYR B 1 531 ? -20.344 43.281 19.594 1 91.44 531 TYR B N 1
ATOM 9139 C CA . TYR B 1 531 ? -18.938 43.469 19.25 1 91.44 531 TYR B CA 1
ATOM 9140 C C . TYR B 1 531 ? -18.625 42.875 17.875 1 91.44 531 TYR B C 1
ATOM 9142 O O . TYR B 1 531 ? -17.797 41.969 17.75 1 91.44 531 TYR B O 1
ATOM 9150 N N . PRO B 1 532 ? -19.172 43.406 16.844 1 91.06 532 PRO B N 1
ATOM 9151 C CA . PRO B 1 532 ? -19.031 42.812 15.508 1 91.06 532 PRO B CA 1
ATOM 9152 C C . PRO B 1 532 ? -17.594 42.844 14.984 1 91.06 532 PRO B C 1
ATOM 9154 O O . PRO B 1 532 ? -17.125 41.906 14.344 1 91.06 532 PRO B O 1
ATOM 9157 N N . TYR B 1 533 ? -16.906 43.938 15.281 1 93.44 533 TYR B N 1
ATOM 9158 C CA . TYR B 1 533 ? -15.555 44.094 14.742 1 93.44 533 TYR B CA 1
ATOM 9159 C C . TYR B 1 533 ? -14.57 43.156 15.469 1 93.44 533 TYR B C 1
ATOM 9161 O O . TYR B 1 533 ? -13.625 42.656 14.859 1 93.44 533 TYR B O 1
ATOM 9169 N N . ILE B 1 534 ? -14.789 42.969 16.719 1 92.38 534 ILE B N 1
ATOM 9170 C CA . ILE B 1 534 ? -13.945 42.031 17.438 1 92.38 534 ILE B CA 1
ATOM 9171 C C . ILE B 1 534 ? -14.164 40.594 16.906 1 92.38 534 ILE B C 1
ATOM 9173 O O . ILE B 1 534 ? -13.211 39.844 16.766 1 92.38 534 ILE B O 1
ATOM 9177 N N . GLU B 1 535 ? -15.367 40.281 16.625 1 91.5 535 GLU B N 1
ATOM 9178 C CA . GLU B 1 535 ? -15.672 38.969 16.047 1 91.5 535 GLU B CA 1
ATOM 9179 C C . GLU B 1 535 ? -14.969 38.781 14.695 1 91.5 535 GLU B C 1
ATOM 9181 O O . GLU B 1 535 ? -14.438 37.719 14.414 1 91.5 535 GLU B O 1
ATOM 9186 N N . ILE B 1 536 ? -15.039 39.844 13.922 1 92.69 536 ILE B N 1
ATOM 9187 C CA . ILE B 1 536 ? -14.391 39.781 12.617 1 92.69 536 ILE B CA 1
ATOM 9188 C C . ILE B 1 536 ? -12.891 39.594 12.789 1 92.69 536 ILE B C 1
ATOM 9190 O O . ILE B 1 536 ? -12.289 38.75 12.102 1 92.69 536 ILE B O 1
ATOM 9194 N N . ALA B 1 537 ? -12.32 40.344 13.719 1 92.81 537 ALA B N 1
ATOM 9195 C CA . ALA B 1 537 ? -10.883 40.219 13.969 1 92.81 537 ALA B CA 1
ATOM 9196 C C . ALA B 1 537 ? -10.5 38.812 14.43 1 92.81 537 ALA B C 1
ATOM 9198 O O . ALA B 1 537 ? -9.492 38.281 13.984 1 92.81 537 ALA B O 1
ATOM 9199 N N . LEU B 1 538 ? -11.312 38.281 15.242 1 90.69 538 LEU B N 1
ATOM 9200 C CA . LEU B 1 538 ? -11.047 36.938 15.75 1 90.69 538 LEU B CA 1
ATOM 9201 C C . LEU B 1 538 ? -11.203 35.906 14.648 1 90.69 538 LEU B C 1
ATOM 9203 O O . LEU B 1 538 ? -10.445 34.938 14.586 1 90.69 538 LEU B O 1
ATOM 9207 N N . ARG B 1 539 ? -12.141 36.062 13.836 1 91.25 539 ARG B N 1
ATOM 9208 C CA . ARG B 1 539 ? -12.344 35.156 12.719 1 91.25 539 ARG B CA 1
ATOM 9209 C C . ARG B 1 539 ? -11.148 35.188 11.766 1 91.25 539 ARG B C 1
ATOM 9211 O O . ARG B 1 539 ? -10.711 34.125 11.281 1 91.25 539 ARG B O 1
ATOM 9218 N N . MET B 1 540 ? -10.656 36.344 11.508 1 92.12 540 MET B N 1
ATOM 9219 C CA . MET B 1 540 ? -9.484 36.469 10.648 1 92.12 540 MET B CA 1
ATOM 9220 C C . MET B 1 540 ? -8.273 35.812 11.273 1 92.12 540 MET B C 1
ATOM 9222 O O . MET B 1 540 ? -7.512 35.125 10.578 1 92.12 540 MET B O 1
ATOM 9226 N N . TYR B 1 541 ? -8.195 35.969 12.555 1 90.69 541 TYR B N 1
ATOM 9227 C CA . TYR B 1 541 ? -7.074 35.344 13.273 1 90.69 541 TYR B CA 1
ATOM 9228 C C . TYR B 1 541 ? -7.172 33.844 13.266 1 90.69 541 TYR B C 1
ATOM 9230 O O . TYR B 1 541 ? -6.191 33.156 12.984 1 90.69 541 TYR B O 1
ATOM 9238 N N . LEU B 1 542 ? -8.344 33.312 13.539 1 89.25 542 LEU B N 1
ATOM 9239 C CA . LEU B 1 542 ? -8.555 31.875 13.672 1 89.25 542 LEU B CA 1
ATOM 9240 C C . LEU B 1 542 ? -8.492 31.188 12.312 1 89.25 542 LEU B C 1
ATOM 9242 O O . LEU B 1 542 ? -8.242 29.984 12.227 1 89.25 542 LEU B O 1
ATOM 9246 N N . CYS B 1 543 ? -8.672 31.938 11.32 1 90.06 543 CYS B N 1
ATOM 9247 C CA . CYS B 1 543 ? -8.633 31.391 9.977 1 90.06 543 CYS B CA 1
ATOM 9248 C C . CYS B 1 543 ? -7.199 31.25 9.484 1 90.06 543 CYS B C 1
ATOM 9250 O O . CYS B 1 543 ? -6.941 30.578 8.477 1 90.06 543 CYS B O 1
ATOM 9252 N N . SER B 1 544 ? -6.277 31.797 10.148 1 87 544 SER B N 1
ATOM 9253 C CA . SER B 1 544 ? -4.879 31.703 9.734 1 87 544 SER B CA 1
ATOM 9254 C C . SER B 1 544 ? -4.32 30.312 9.992 1 87 544 SER B C 1
ATOM 9256 O O . SER B 1 544 ? -4.309 29.844 11.125 1 87 544 SER B O 1
ATOM 9258 N N . PRO B 1 545 ? -3.818 29.688 8.883 1 86.56 545 PRO B N 1
ATOM 9259 C CA . PRO B 1 545 ? -3.299 28.328 9.055 1 86.56 545 PRO B CA 1
ATOM 9260 C C . PRO B 1 545 ? -1.89 28.297 9.641 1 86.56 545 PRO B C 1
ATOM 9262 O O . PRO B 1 545 ? -1.069 29.156 9.328 1 86.56 545 PRO B O 1
ATOM 9265 N N . VAL B 1 546 ? -1.675 27.422 10.609 1 85.19 546 VAL B N 1
ATOM 9266 C CA . VAL B 1 546 ? -0.351 27.375 11.219 1 85.19 546 VAL B CA 1
ATOM 9267 C C . VAL B 1 546 ? 0.346 26.062 10.859 1 85.19 546 VAL B C 1
ATOM 9269 O O . VAL B 1 546 ? 1.545 25.906 11.094 1 85.19 546 VAL B O 1
ATOM 9272 N N . SER B 1 547 ? -0.402 25.172 10.297 1 83.12 547 SER B N 1
ATOM 9273 C CA . SER B 1 547 ? 0.185 23.891 9.906 1 83.12 547 SER B CA 1
ATOM 9274 C C . SER B 1 547 ? -0.388 23.391 8.586 1 83.12 547 SER B C 1
ATOM 9276 O O . SER B 1 547 ? -1.464 23.828 8.164 1 83.12 547 SER B O 1
ATOM 9278 N N . ASN B 1 548 ? 0.413 22.609 7.902 1 82.12 548 ASN B N 1
ATOM 9279 C CA . ASN B 1 548 ? -0.003 22 6.645 1 82.12 548 ASN B CA 1
ATOM 9280 C C . ASN B 1 548 ? -0.361 20.531 6.82 1 82.12 548 ASN B C 1
ATOM 9282 O O . ASN B 1 548 ? -0.292 19.75 5.867 1 82.12 548 ASN B O 1
ATOM 9286 N N . CYS B 1 549 ? -0.748 20.109 7.949 1 83 549 CYS B N 1
ATOM 9287 C CA . CYS B 1 549 ? -0.983 18.703 8.289 1 83 549 CYS B CA 1
ATOM 9288 C C . CYS B 1 549 ? -2.162 18.141 7.5 1 83 549 CYS B C 1
ATOM 9290 O O . CYS B 1 549 ? -2.172 16.969 7.141 1 83 549 CYS B O 1
ATOM 9292 N N . SER B 1 550 ? -3.139 19.016 7.254 1 87.62 550 SER B N 1
ATOM 9293 C CA . SER B 1 550 ? -4.301 18.562 6.496 1 87.62 550 SER B CA 1
ATOM 9294 C C . SER B 1 550 ? -3.918 18.156 5.078 1 87.62 550 SER B C 1
ATOM 9296 O O . SER B 1 550 ? -4.504 17.219 4.512 1 87.62 550 SER B O 1
ATOM 9298 N N . ALA B 1 551 ? -2.975 18.828 4.555 1 88.56 551 ALA B N 1
ATOM 9299 C CA . ALA B 1 551 ? -2.475 18.438 3.242 1 88.56 551 ALA B CA 1
ATOM 9300 C C . ALA B 1 551 ? -1.803 17.062 3.301 1 88.56 551 ALA B C 1
ATOM 9302 O O . ALA B 1 551 ? -2.008 16.219 2.418 1 88.56 551 ALA B O 1
ATOM 9303 N N . GLU B 1 552 ? -1.075 16.828 4.312 1 84.44 552 GLU B N 1
ATOM 9304 C CA . GLU B 1 552 ? -0.419 15.531 4.484 1 84.44 552 GLU B CA 1
ATOM 9305 C C . GLU B 1 552 ? -1.441 14.406 4.625 1 84.44 552 GLU B C 1
ATOM 9307 O O . GLU B 1 552 ? -1.233 13.305 4.117 1 84.44 552 GLU B O 1
ATOM 9312 N N . ARG B 1 553 ? -2.457 14.734 5.32 1 87.19 553 ARG B N 1
ATOM 9313 C CA . ARG B 1 553 ? -3.525 13.75 5.469 1 87.19 553 ARG B CA 1
ATOM 9314 C C . ARG B 1 553 ? -4.172 13.438 4.125 1 87.19 553 ARG B C 1
ATOM 9316 O O . ARG B 1 553 ? -4.555 12.297 3.865 1 87.19 553 ARG B O 1
ATOM 9323 N N . SER B 1 554 ? -4.316 14.453 3.355 1 93.31 554 SER B N 1
ATOM 9324 C CA . SER B 1 554 ? -4.875 14.234 2.023 1 93.31 554 SER B CA 1
ATOM 9325 C C . SER B 1 554 ? -3.975 13.328 1.191 1 93.31 554 SER B C 1
ATOM 9327 O O . SER B 1 554 ? -4.461 12.523 0.394 1 93.31 554 SER B O 1
ATOM 9329 N N . PHE B 1 555 ? -2.68 13.438 1.416 1 90.5 555 PHE B N 1
ATOM 9330 C CA . PHE B 1 555 ? -1.744 12.594 0.686 1 90.5 555 PHE B CA 1
ATOM 9331 C C . PHE B 1 555 ? -1.857 11.141 1.139 1 90.5 555 PHE B C 1
ATOM 9333 O O . PHE B 1 555 ? -1.688 10.219 0.337 1 90.5 555 PHE B O 1
ATOM 9340 N N . SER B 1 556 ? -2.082 10.977 2.402 1 88.31 556 SER B N 1
ATOM 9341 C CA . SER B 1 556 ? -2.326 9.625 2.895 1 88.31 556 SER B CA 1
ATOM 9342 C C . SER B 1 556 ? -3.537 8.992 2.211 1 88.31 556 SER B C 1
ATOM 9344 O O . SER B 1 556 ? -3.504 7.824 1.828 1 88.31 556 SER B O 1
ATOM 9346 N N . ALA B 1 557 ? -4.555 9.766 2.113 1 91.56 557 ALA B N 1
ATOM 9347 C CA . ALA B 1 557 ? -5.746 9.305 1.412 1 91.56 557 ALA B CA 1
ATOM 9348 C C . ALA B 1 557 ? -5.445 9.016 -0.056 1 91.56 557 ALA B C 1
ATOM 9350 O O . ALA B 1 557 ? -5.93 8.031 -0.616 1 91.56 557 ALA B O 1
ATOM 9351 N N . LEU B 1 558 ? -4.66 9.891 -0.626 1 93 558 LEU B N 1
ATOM 9352 C CA . LEU B 1 558 ? -4.254 9.727 -2.02 1 93 558 LEU B CA 1
ATOM 9353 C C . LEU B 1 558 ? -3.588 8.375 -2.234 1 93 558 LEU B C 1
ATOM 9355 O O . LEU B 1 558 ? -3.922 7.656 -3.182 1 93 558 LEU B O 1
ATOM 9359 N N . LYS B 1 559 ? -2.75 8.023 -1.354 1 88.19 559 LYS B N 1
ATOM 9360 C CA . LYS B 1 559 ? -2.006 6.77 -1.461 1 88.19 559 LYS B CA 1
ATOM 9361 C C . LYS B 1 559 ? -2.932 5.566 -1.312 1 88.19 559 LYS B C 1
ATOM 9363 O O . LYS B 1 559 ? -2.709 4.523 -1.929 1 88.19 559 LYS B O 1
ATOM 9368 N N . ARG B 1 560 ? -3.918 5.691 -0.563 1 87.19 560 ARG B N 1
ATOM 9369 C CA . ARG B 1 560 ? -4.852 4.594 -0.329 1 87.19 560 ARG B CA 1
ATOM 9370 C C . ARG B 1 560 ? -5.793 4.414 -1.516 1 87.19 560 ARG B C 1
ATOM 9372 O O . ARG B 1 560 ? -6.152 3.289 -1.867 1 87.19 560 ARG B O 1
ATOM 9379 N N . ILE B 1 561 ? -6.176 5.504 -2.016 1 91.06 561 ILE B N 1
ATOM 9380 C CA . ILE B 1 561 ? -7.148 5.48 -3.1 1 91.06 561 ILE B CA 1
ATOM 9381 C C . ILE B 1 561 ? -6.457 5.105 -4.41 1 91.06 561 ILE B C 1
ATOM 9383 O O . ILE B 1 561 ? -6.961 4.277 -5.172 1 91.06 561 ILE B O 1
ATOM 9387 N N . LYS B 1 562 ? -5.355 5.793 -4.66 1 88.62 562 LYS B N 1
ATOM 9388 C CA . LYS B 1 562 ? -4.555 5.488 -5.844 1 88.62 562 LYS B CA 1
ATOM 9389 C C . LYS B 1 562 ? -3.377 4.582 -5.492 1 88.62 562 LYS B C 1
ATOM 9391 O O . LYS B 1 562 ? -2.24 5.047 -5.379 1 88.62 562 LYS B O 1
ATOM 9396 N N . SER B 1 563 ? -3.682 3.324 -5.367 1 79.5 563 SER B N 1
ATOM 9397 C CA . SER B 1 563 ? -2.688 2.322 -5 1 79.5 563 SER B CA 1
ATOM 9398 C C . SER B 1 563 ? -2.066 1.679 -6.234 1 79.5 563 SER B C 1
ATOM 9400 O O . SER B 1 563 ? -2.391 2.053 -7.363 1 79.5 563 SER B O 1
ATOM 9402 N N . TYR B 1 564 ? -1.187 0.759 -6.004 1 73.31 564 TYR B N 1
ATOM 9403 C CA . TYR B 1 564 ? -0.53 0.063 -7.105 1 73.31 564 TYR B CA 1
ATOM 9404 C C . TYR B 1 564 ? -1.533 -0.757 -7.906 1 73.31 564 TYR B C 1
ATOM 9406 O O . TYR B 1 564 ? -1.364 -0.948 -9.117 1 73.31 564 TYR B O 1
ATOM 9414 N N . LEU B 1 565 ? -2.646 -1.154 -7.242 1 70 565 LEU B N 1
ATOM 9415 C CA . LEU B 1 565 ? -3.682 -1.932 -7.91 1 70 565 LEU B CA 1
ATOM 9416 C C . LEU B 1 565 ? -4.598 -1.027 -8.734 1 70 565 LEU B C 1
ATOM 9418 O O . LEU B 1 565 ? -5.328 -1.503 -9.602 1 70 565 LEU B O 1
ATOM 9422 N N . ARG B 1 566 ? -4.508 0.323 -8.422 1 76.44 566 ARG B N 1
ATOM 9423 C CA . ARG B 1 566 ? -5.395 1.292 -9.062 1 76.44 566 ARG B CA 1
ATOM 9424 C C . ARG B 1 566 ? -4.625 2.525 -9.516 1 76.44 566 ARG B C 1
ATOM 9426 O O . ARG B 1 566 ? -5.02 3.656 -9.227 1 76.44 566 ARG B O 1
ATOM 9433 N N . SER B 1 567 ? -3.582 2.309 -10.141 1 72 567 SER B N 1
ATOM 9434 C CA . SER B 1 567 ? -2.662 3.385 -10.492 1 72 567 SER B CA 1
ATOM 9435 C C . SER B 1 567 ? -3.129 4.125 -11.742 1 72 567 SER B C 1
ATOM 9437 O O . SER B 1 567 ? -2.668 5.234 -12.023 1 72 567 SER B O 1
ATOM 9439 N N . THR B 1 568 ? -4.164 3.553 -12.445 1 71.31 568 THR B N 1
ATOM 9440 C CA . THR B 1 568 ? -4.578 4.141 -13.719 1 71.31 568 THR B CA 1
ATOM 9441 C C . THR B 1 568 ? -5.828 4.992 -13.539 1 71.31 568 THR B C 1
ATOM 9443 O O . THR B 1 568 ? -6.461 5.395 -14.516 1 71.31 568 THR B O 1
ATOM 9446 N N . ILE B 1 569 ? -6.195 5.254 -12.32 1 82.94 569 ILE B N 1
ATOM 9447 C CA . ILE B 1 569 ? -7.383 6.059 -12.039 1 82.94 569 ILE B CA 1
ATOM 9448 C C . ILE B 1 569 ? -7.203 7.457 -12.625 1 82.94 569 ILE B C 1
ATOM 9450 O O . ILE B 1 569 ? -6.117 8.039 -12.547 1 82.94 569 ILE B O 1
ATOM 9454 N N . ASP B 1 570 ? -8.242 7.887 -13.281 1 84.88 570 ASP B N 1
ATOM 9455 C CA . ASP B 1 570 ? -8.172 9.234 -13.836 1 84.88 570 ASP B CA 1
ATOM 9456 C C . ASP B 1 570 ? -8.32 10.289 -12.742 1 84.88 570 ASP B C 1
ATOM 9458 O O . ASP B 1 570 ? -8.805 9.992 -11.648 1 84.88 570 ASP B O 1
ATOM 9462 N N . ASN B 1 571 ? -7.98 11.492 -13.086 1 86.81 571 ASN B N 1
ATOM 9463 C CA . ASN B 1 571 ? -7.891 12.555 -12.094 1 86.81 571 ASN B CA 1
ATOM 9464 C C . ASN B 1 571 ? -9.266 12.938 -11.562 1 86.81 571 ASN B C 1
ATOM 9466 O O . ASN B 1 571 ? -9.414 13.242 -10.375 1 86.81 571 ASN B O 1
ATOM 9470 N N . ASP B 1 572 ? -10.242 12.969 -12.414 1 90.44 572 ASP B N 1
ATOM 9471 C CA . ASP B 1 572 ? -11.57 13.359 -11.961 1 90.44 572 ASP B CA 1
ATOM 9472 C C . ASP B 1 572 ? -12.133 12.344 -10.977 1 90.44 572 ASP B C 1
ATOM 9474 O O . ASP B 1 572 ? -12.695 12.719 -9.938 1 90.44 572 ASP B O 1
ATOM 9478 N N . ARG B 1 573 ? -11.969 11.148 -11.312 1 92.75 573 ARG B N 1
ATOM 9479 C CA . ARG B 1 573 ? -12.438 10.094 -10.414 1 92.75 573 ARG B CA 1
ATOM 9480 C C . ARG B 1 573 ? -11.648 10.094 -9.109 1 92.75 573 ARG B C 1
ATOM 9482 O O . ARG B 1 573 ? -12.219 9.906 -8.031 1 92.75 573 ARG B O 1
ATOM 9489 N N . LEU B 1 574 ? -10.336 10.312 -9.273 1 93.88 574 LEU B N 1
ATOM 9490 C CA . LEU B 1 574 ? -9.492 10.414 -8.086 1 93.88 574 LEU B CA 1
ATOM 9491 C C . LEU B 1 574 ? -10 11.508 -7.148 1 93.88 574 LEU B C 1
ATOM 9493 O O . LEU B 1 574 ? -10.117 11.289 -5.941 1 93.88 574 LEU B O 1
ATOM 9497 N N . ASN B 1 575 ? -10.312 12.641 -7.684 1 96 575 ASN B N 1
ATOM 9498 C CA . ASN B 1 575 ? -10.789 13.766 -6.879 1 96 575 ASN B CA 1
ATOM 9499 C C . ASN B 1 575 ? -12.125 13.461 -6.219 1 96 575 ASN B C 1
ATOM 9501 O O . ASN B 1 575 ? -12.352 13.82 -5.062 1 96 575 ASN B O 1
ATOM 9505 N N . SER B 1 576 ? -12.992 12.797 -6.98 1 96.88 576 SER B N 1
ATOM 9506 C CA . SER B 1 576 ? -14.289 12.438 -6.422 1 96.88 576 SER B CA 1
ATOM 9507 C C . SER B 1 576 ? -14.133 11.492 -5.234 1 96.88 576 SER B C 1
ATOM 9509 O O . SER B 1 576 ? -14.734 11.711 -4.176 1 96.88 576 SER B O 1
ATOM 9511 N N . LEU B 1 577 ? -13.352 10.508 -5.418 1 96.44 577 LEU B N 1
ATOM 9512 C CA . LEU B 1 577 ? -13.148 9.539 -4.344 1 96.44 577 LEU B CA 1
ATOM 9513 C C . LEU B 1 577 ? -12.406 10.18 -3.174 1 96.44 577 LEU B C 1
ATOM 9515 O O . LEU B 1 577 ? -12.695 9.883 -2.014 1 96.44 577 LEU B O 1
ATOM 9519 N N . ALA B 1 578 ? -11.438 11.047 -3.457 1 96.88 578 ALA B N 1
ATOM 9520 C CA . ALA B 1 578 ? -10.625 11.68 -2.426 1 96.88 578 ALA B CA 1
ATOM 9521 C C . ALA B 1 578 ? -11.477 12.562 -1.517 1 96.88 578 ALA B C 1
ATOM 9523 O O . ALA B 1 578 ? -11.398 12.461 -0.291 1 96.88 578 ALA B O 1
ATOM 9524 N N . ILE B 1 579 ? -12.289 13.422 -2.109 1 98.12 579 ILE B N 1
ATOM 9525 C CA . ILE B 1 579 ? -13.078 14.352 -1.307 1 98.12 579 ILE B CA 1
ATOM 9526 C C . ILE B 1 579 ? -14.07 13.578 -0.441 1 98.12 579 ILE B C 1
ATOM 9528 O O . ILE B 1 579 ? -14.352 13.969 0.694 1 98.12 579 ILE B O 1
ATOM 9532 N N . LEU B 1 580 ? -14.641 12.453 -0.974 1 97.88 580 LEU B N 1
ATOM 9533 C CA . LEU B 1 580 ? -15.586 11.641 -0.222 1 97.88 580 LEU B CA 1
ATOM 9534 C C . LEU B 1 580 ? -14.906 10.961 0.958 1 97.88 580 LEU B C 1
ATOM 9536 O O . LEU B 1 580 ? -15.508 10.789 2.018 1 97.88 580 LEU B O 1
ATOM 9540 N N . SER B 1 581 ? -13.695 10.555 0.777 1 96.38 581 SER B N 1
ATOM 9541 C CA . SER B 1 581 ? -12.953 9.844 1.808 1 96.38 581 SER B CA 1
ATOM 9542 C C . SER B 1 581 ? -12.375 10.805 2.84 1 96.38 581 SER B C 1
ATOM 9544 O O . SER B 1 581 ? -12.43 10.539 4.043 1 96.38 581 SER B O 1
ATOM 9546 N N . ILE B 1 582 ? -11.766 11.891 2.436 1 96.56 582 ILE B N 1
ATOM 9547 C CA . ILE B 1 582 ? -11.109 12.844 3.326 1 96.56 582 ILE B CA 1
ATOM 9548 C C . ILE B 1 582 ? -12.156 13.562 4.176 1 96.56 582 ILE B C 1
ATOM 9550 O O . ILE B 1 582 ? -11.984 13.703 5.387 1 96.56 582 ILE B O 1
ATOM 9554 N N . GLU B 1 583 ? -13.195 13.984 3.471 1 97.5 583 GLU B N 1
ATOM 9555 C CA . GLU B 1 583 ? -14.289 14.648 4.164 1 97.5 583 GLU B CA 1
ATOM 9556 C C . GLU B 1 583 ? -15.406 13.656 4.496 1 97.5 583 GLU B C 1
ATOM 9558 O O . GLU B 1 583 ? -16.578 13.898 4.16 1 97.5 583 GLU B O 1
ATOM 9563 N N . SER B 1 584 ? -15.055 12.625 5.152 1 95.62 584 SER B N 1
ATOM 9564 C CA . SER B 1 584 ? -15.93 11.492 5.414 1 95.62 584 SER B CA 1
ATOM 9565 C C . SER B 1 584 ? -17.109 11.891 6.293 1 95.62 584 SER B C 1
ATOM 9567 O O . SER B 1 584 ? -18.203 11.336 6.164 1 95.62 584 SER B O 1
ATOM 9569 N N . GLU B 1 585 ? -16.969 12.867 7.195 1 94.62 585 GLU B N 1
ATOM 9570 C CA . GLU B 1 585 ? -18.062 13.312 8.055 1 94.62 585 GLU B CA 1
ATOM 9571 C C . GLU B 1 585 ? -19.188 13.938 7.23 1 94.62 585 GLU B C 1
ATOM 9573 O O . GLU B 1 585 ? -20.375 13.656 7.473 1 94.62 585 GLU B O 1
ATOM 9578 N N . ILE B 1 586 ? -18.797 14.758 6.27 1 97 586 ILE B N 1
ATOM 9579 C CA . ILE B 1 586 ? -19.797 15.367 5.395 1 97 586 ILE B CA 1
ATOM 9580 C C . ILE B 1 586 ? -20.406 14.297 4.496 1 97 586 ILE B C 1
ATOM 9582 O O . ILE B 1 586 ? -21.625 14.297 4.273 1 97 586 ILE B O 1
ATOM 9586 N N . THR B 1 587 ? -19.578 13.414 4.012 1 97.56 587 THR B N 1
ATOM 9587 C CA . THR B 1 587 ? -20.062 12.336 3.158 1 97.56 587 THR B CA 1
ATOM 9588 C C . THR B 1 587 ? -21.109 11.492 3.883 1 97.56 587 THR B C 1
ATOM 9590 O O . THR B 1 587 ? -22.156 11.188 3.32 1 97.56 587 THR B O 1
ATOM 9593 N N . SER B 1 588 ? -20.828 11.156 5.125 1 95.25 588 SER B N 1
ATOM 9594 C CA . SER B 1 588 ? -21.719 10.297 5.902 1 95.25 588 SER B CA 1
ATOM 9595 C C . SER B 1 588 ? -23.031 11 6.211 1 95.25 588 SER B C 1
ATOM 9597 O O . SER B 1 588 ? -24.047 10.352 6.453 1 95.25 588 SER B O 1
ATOM 9599 N N . SER B 1 589 ? -23.078 12.297 6.117 1 95.12 589 SER B N 1
ATOM 9600 C CA . SER B 1 589 ? -24.266 13.062 6.477 1 95.12 589 SER B CA 1
ATOM 9601 C C . SER B 1 589 ? -25.156 13.297 5.262 1 95.12 589 SER B C 1
ATOM 9603 O O . SER B 1 589 ? -26.25 13.852 5.387 1 95.12 589 SER B O 1
ATOM 9605 N N . LEU B 1 590 ? -24.734 12.883 4.098 1 96.81 590 LEU B N 1
ATOM 9606 C CA . LEU B 1 590 ? -25.516 13.078 2.885 1 96.81 590 LEU B CA 1
ATOM 9607 C C . LEU B 1 590 ? -26.859 12.352 2.984 1 96.81 590 LEU B C 1
ATOM 9609 O O . LEU B 1 590 ? -26.922 11.234 3.5 1 96.81 590 LEU B O 1
ATOM 9613 N N . LYS B 1 591 ? -27.875 12.961 2.482 1 96.62 591 LYS B N 1
ATOM 9614 C CA . LYS B 1 591 ? -29.219 12.367 2.475 1 96.62 591 LYS B CA 1
ATOM 9615 C C . LYS B 1 591 ? -29.469 11.617 1.172 1 96.62 591 LYS B C 1
ATOM 9617 O O . LYS B 1 591 ? -29.281 12.164 0.084 1 96.62 591 LYS B O 1
ATOM 9622 N N . TYR B 1 592 ? -29.969 10.383 1.268 1 96.5 592 TYR B N 1
ATOM 9623 C CA . TYR B 1 592 ? -30.188 9.523 0.106 1 96.5 592 TYR B CA 1
ATOM 9624 C C . TYR B 1 592 ? -31.203 10.141 -0.848 1 96.5 592 TYR B C 1
ATOM 9626 O O . TYR B 1 592 ? -31.031 10.086 -2.068 1 96.5 592 TYR B O 1
ATOM 9634 N N . LYS B 1 593 ? -32.188 10.719 -0.303 1 94.88 593 LYS B N 1
ATOM 9635 C CA . LYS B 1 593 ? -33.25 11.289 -1.121 1 94.88 593 LYS B CA 1
ATOM 9636 C C . LYS B 1 593 ? -32.688 12.336 -2.09 1 94.88 593 LYS B C 1
ATOM 9638 O O . LYS B 1 593 ? -33.031 12.328 -3.275 1 94.88 593 LYS B O 1
ATOM 9643 N N . LYS B 1 594 ? -31.859 13.188 -1.573 1 95.56 594 LYS B N 1
ATOM 9644 C CA . LYS B 1 594 ? -31.281 14.242 -2.402 1 95.56 594 LYS B CA 1
ATOM 9645 C C . LYS B 1 594 ? -30.375 13.664 -3.48 1 95.56 594 LYS B C 1
ATOM 9647 O O . LYS B 1 594 ? -30.391 14.125 -4.621 1 95.56 594 LYS B O 1
ATOM 9652 N N . VAL B 1 595 ? -29.625 12.672 -3.133 1 96.88 595 VAL B N 1
ATOM 9653 C CA . VAL B 1 595 ? -28.688 12.031 -4.055 1 96.88 595 VAL B CA 1
ATOM 9654 C C . VAL B 1 595 ? -29.469 11.344 -5.176 1 96.88 595 VAL B C 1
ATOM 9656 O O . VAL B 1 595 ? -29.109 11.477 -6.352 1 96.88 595 VAL B O 1
ATOM 9659 N N . ILE B 1 596 ? -30.516 10.672 -4.84 1 96 596 ILE B N 1
ATOM 9660 C CA . ILE B 1 596 ? -31.312 9.906 -5.801 1 96 596 ILE B CA 1
ATOM 9661 C C . ILE B 1 596 ? -32.062 10.867 -6.715 1 96 596 ILE B C 1
ATOM 9663 O O . ILE B 1 596 ? -32.219 10.602 -7.91 1 96 596 ILE B O 1
ATOM 9667 N N . GLU B 1 597 ? -32.531 11.93 -6.109 1 94.5 597 GLU B N 1
ATOM 9668 C CA . GLU B 1 597 ? -33.219 12.945 -6.918 1 94.5 597 GLU B CA 1
ATOM 9669 C C . GLU B 1 597 ? -32.281 13.492 -7.996 1 94.5 597 GLU B C 1
ATOM 9671 O O . GLU B 1 597 ? -32.656 13.625 -9.156 1 94.5 597 GLU B O 1
ATOM 9676 N N . GLU B 1 598 ? -31.109 13.812 -7.582 1 94.38 598 GLU B N 1
ATOM 9677 C CA . GLU B 1 598 ? -30.125 14.312 -8.547 1 94.38 598 GLU B CA 1
ATOM 9678 C C . GLU B 1 598 ? -29.797 13.258 -9.602 1 94.38 598 GLU B C 1
ATOM 9680 O O . GLU B 1 598 ? -29.625 13.586 -10.773 1 94.38 598 GLU B O 1
ATOM 9685 N N . PHE B 1 599 ? -29.734 12.016 -9.195 1 94.44 599 PHE B N 1
ATOM 9686 C CA . PHE B 1 599 ? -29.484 10.914 -10.109 1 94.44 599 PHE B CA 1
ATOM 9687 C C . PHE B 1 599 ? -30.594 10.805 -11.148 1 94.44 599 PHE B C 1
ATOM 9689 O O . PHE B 1 599 ? -30.312 10.617 -12.336 1 94.44 599 PHE B O 1
ATOM 9696 N N . SER B 1 600 ? -31.797 10.953 -10.703 1 91 600 SER B N 1
ATOM 9697 C CA . SER B 1 600 ? -32.969 10.844 -11.578 1 91 600 SER B CA 1
ATOM 9698 C C . SER B 1 600 ? -33 11.992 -12.586 1 91 600 SER B C 1
ATOM 9700 O O . SER B 1 600 ? -33.375 11.797 -13.742 1 91 600 SER B O 1
ATOM 9702 N N . ILE B 1 601 ? -32.594 13.062 -12.102 1 90.06 601 ILE B N 1
ATOM 9703 C CA . ILE B 1 601 ? -32.562 14.242 -12.961 1 90.06 601 ILE B CA 1
ATOM 9704 C C . ILE B 1 601 ? -31.547 14.062 -14.078 1 90.06 601 ILE B C 1
ATOM 9706 O O . ILE B 1 601 ? -31.828 14.312 -15.25 1 90.06 601 ILE B O 1
ATOM 9710 N N . GLN B 1 602 ? -30.406 13.609 -13.742 1 88.5 602 GLN B N 1
ATOM 9711 C CA . GLN B 1 602 ? -29.344 13.414 -14.719 1 88.5 602 GLN B CA 1
ATOM 9712 C C . GLN B 1 602 ? -29.703 12.32 -15.719 1 88.5 602 GLN B C 1
ATOM 9714 O O . GLN B 1 602 ? -29.359 12.422 -16.906 1 88.5 602 GLN B O 1
ATOM 9719 N N . LYS B 1 603 ? -30.312 11.32 -15.25 1 82.5 603 LYS B N 1
ATOM 9720 C CA . LYS B 1 603 ? -30.703 10.227 -16.125 1 82.5 603 LYS B CA 1
ATOM 9721 C C . LYS B 1 603 ? -31.797 10.664 -17.109 1 82.5 603 LYS B C 1
ATOM 9723 O O . LYS B 1 603 ? -31.781 10.258 -18.281 1 82.5 603 LYS B O 1
ATOM 9728 N N . ALA B 1 604 ? -32.719 11.336 -16.594 1 75.81 604 ALA B N 1
ATOM 9729 C CA . ALA B 1 604 ? -33.781 11.867 -17.453 1 75.81 604 ALA B CA 1
ATOM 9730 C C . ALA B 1 604 ? -33.219 12.766 -18.547 1 75.81 604 ALA B C 1
ATOM 9732 O O . ALA B 1 604 ? -33.688 12.734 -19.688 1 75.81 604 ALA B O 1
ATOM 9733 N N . HIS B 1 605 ? -32.281 13.445 -18.172 1 68.44 605 HIS B N 1
ATOM 9734 C CA . HIS B 1 605 ? -31.656 14.344 -19.125 1 68.44 605 HIS B CA 1
ATOM 9735 C C . HIS B 1 605 ? -30.891 13.555 -20.188 1 68.44 605 HIS B C 1
ATOM 9737 O O . HIS B 1 605 ? -30.859 13.953 -21.359 1 68.44 605 HIS B O 1
ATOM 9743 N N . ARG B 1 606 ? -30.391 12.477 -19.812 1 63.94 606 ARG B N 1
ATOM 9744 C CA . ARG B 1 606 ? -29.625 11.656 -20.75 1 63.94 606 ARG B CA 1
ATOM 9745 C C . ARG B 1 606 ? -30.547 10.914 -21.703 1 63.94 606 ARG B C 1
ATOM 9747 O O . ARG B 1 606 ? -30.203 10.68 -22.859 1 63.94 606 ARG B O 1
ATOM 9754 N N . LYS B 1 607 ? -31.641 10.516 -21.094 1 60.09 607 LYS B N 1
ATOM 9755 C CA . LYS B 1 607 ? -32.594 9.844 -21.953 1 60.09 607 LYS B CA 1
ATOM 9756 C C . LYS B 1 607 ? -33.219 10.805 -22.969 1 60.09 607 LYS B C 1
ATOM 9758 O O . LYS B 1 607 ? -33.562 10.398 -24.078 1 60.09 607 LYS B O 1
ATOM 9763 N N . ASN B 1 608 ? -33.219 12.016 -22.516 1 50.03 608 ASN B N 1
ATOM 9764 C CA . ASN B 1 608 ? -33.75 13.023 -23.422 1 50.03 608 ASN B CA 1
ATOM 9765 C C . ASN B 1 608 ? -32.688 13.492 -24.422 1 50.03 608 ASN B C 1
ATOM 9767 O O . ASN B 1 608 ? -33.031 14.117 -25.422 1 50.03 608 ASN B O 1
ATOM 9771 N N . ILE B 1 609 ? -31.516 13.359 -24.062 1 41.06 609 ILE B N 1
ATOM 9772 C CA . ILE B 1 609 ? -30.484 13.703 -25.031 1 41.06 609 ILE B CA 1
ATOM 9773 C C . ILE B 1 609 ? -30.266 12.523 -25.984 1 41.06 609 ILE B C 1
ATOM 9775 O O . ILE B 1 609 ? -30.078 11.391 -25.547 1 41.06 609 ILE B O 1
#

InterPro domains:
  IPR008906 HAT, C-terminal dimerisation domain [PF05699] (516-585)
  IPR012337 Ribonuclease H-like superfamily [SSF53098] (112-580)
  IPR025398 ZMYM1-like, RNase-like domain [PF14291] (10-206)

pLDDT: mean 86.25, std 12.92, range [33.12, 98.31]

Foldseek 3Di:
DVVVVVVVVVVVVVVVVVVVVVVVLVLVLLLQLLVLLLVCLQALADAAFPDCAQPDPGGGSSNVVLVVVVVVPVSSVVLCVPQGPPDPPGDSCSDPVNSLLLLLLLLVVLLLVVLVQCVVQLAKAWEWEWDQAPLRWIWIWIWIWFAGPLGDIDIATRAIDTCLDLALVSVLVVVVVVCVVSVHQLQRYQEYEYEPPCQDVPCPGHVQVVSCVSYVNHYYAYALLNLLLVLVVCLCVLADLSVVLVVLLQLLCCLQVVDPVLVVLLQVLDPPPPPLDAFHDDSRHLVRVLSNLVNCQVCVVSSLVSLVCQLPDPVHDPVSNVSSVVSNVLLLALSSLLCSVVVNVLSVLSVVLSVVSLDLQDFLVVSLVSLVVSLVVLVVVLPCLVVSSVRSCVSNVDNAHDDPPDPPDPDDDDDPCPVVVRVVVSVCCSVRPVNSSSVSSNVSSVVSSVSSVVVCQLLVCLLCLLVDDLVVLLVSQVVNCVVVVVQADPCLSVLSVVVSVVQVPDDPVQRDPDLSSVLSVCSPPVRVPSRPSSNSSSRSRSSYDNHSSLVVVLVVSLPSNCDPVRVPDDRSSSGSSSSCHSVVVSSVVDDSVVSVVVVVVVVVVVVVD/DVVVVVVVVVCVVVVVVVVVVVVVLVLVLLLQLLVLLLVCLQALADAAFPDCAQPDPGGGSSSVVLVVVVVVPVSSVVLCVPQGPPDPPGDSCSDPVNSLLLLLLLLVVLLLVVLVQCVVQLAKAWEWEWDQAPLRWIWIWIWIWFAGPLGDIDIATRAIDTCLDLALVSVLVVVVVVCVVSVHQLQRYQEYEYEPPCQDPPCPGHVQVSSCVSYVNHAYAYALLNLLLVLVVCLCVLADLSVVLVVLLQLLCCLQVVDPVLVVLLQVLPPPPPPLDQFHDDSRHLVRVLSNLVNCQVCVVSSLVSLVCQLPDPPHDPVSNVSSVVSNVLLLALSSLLCSVVVNVLSVLSVVLSVVSLDLQDFLVNSLVSLVVSLVVLVVVLPCLVVSSVRSCVRNVDNAHDDPPPPPDPDDDDDPCPVVVRVVVSVCCSVRPVNSSSVSSNVSSVVSSVSSCVVCQLLVCLLVLLVDDLVVLLVSQVVNCVVVVVLADPCLSVLSVVVSVVQVPDDPVQHDPDLSSVLSVCSPPVNPPSRRSSNSSSRSRSNYDNHSSLVVVLVVSLCSNCDPVNVPDDRSSSGSSSSCHSVVVSSVVDDSVVSVVVVVVVVVVVVVD

Radius of gyration: 37.14 Å; Cα contacts (8 Å, |Δi|>4): 1683; chains: 2; bounding box: 131×109×91 Å